Protein AF-0000000083147252 (afdb_homodimer)

InterPro domains:
  IPR001138 Zn(2)Cys(6) fungal-type DNA-binding domain [PF00172] (9-47)
  IPR001138 Zn(2)Cys(6) fungal-type DNA-binding domain [PS00463] (10-38)
  IPR001138 Zn(2)Cys(6) fungal-type DNA-binding domain [PS50048] (10-40)
  IPR001138 Zn(2)Cys(6) fungal-type DNA-binding domain [SM00066] (5-49)
  IPR001138 Zn(2)Cys(6) fungal-type DNA-binding domain [cd00067] (6-40)
  IPR036864 Zn(2)-C6 fungal-type DNA-binding domain superfamily [G3DSA:4.10.240.10] (1-63)
  IPR036864 Zn(2)-C6 fungal-type DNA-binding domain superfamily [SSF57701] (3-50)

Radius of gyration: 37.5 Å; Cα contacts (8 Å, |Δi|>4): 1432; chains: 2; bounding box: 100×131×106 Å

Solvent-accessible surface area (backbone atoms only — not comparable to full-atom values): 73971 Å² total; per-residue (Å²): 133,80,76,78,76,79,83,74,73,57,36,51,51,35,58,72,71,71,46,90,53,73,56,78,44,83,49,22,66,65,29,54,76,64,73,45,80,44,46,76,74,74,74,75,78,72,80,68,79,74,68,59,67,59,53,62,58,59,64,66,61,73,85,66,80,81,72,79,84,75,74,87,71,84,75,72,72,81,72,91,63,86,65,75,70,68,62,73,74,59,101,59,81,62,37,64,62,80,75,40,58,65,75,53,48,54,51,51,52,50,47,29,61,48,60,40,26,52,79,45,68,63,73,59,57,68,64,48,54,52,40,53,72,69,44,34,33,60,76,32,50,64,54,29,19,29,52,29,16,49,51,18,34,36,39,65,28,33,45,69,59,56,49,73,63,51,74,47,70,66,50,27,68,69,26,46,28,40,48,51,47,31,50,48,20,44,48,51,20,39,57,50,54,36,51,55,53,73,79,43,88,73,48,63,54,54,28,48,27,28,39,27,47,9,53,38,26,41,58,54,67,35,51,53,50,12,51,48,24,40,50,49,19,52,44,47,39,58,63,66,47,36,38,63,58,58,66,66,65,56,52,72,68,63,72,82,75,74,77,84,76,81,85,69,86,61,84,59,71,75,65,79,86,69,94,66,75,49,44,50,56,30,42,42,21,25,41,49,50,52,51,49,52,49,51,48,52,50,44,39,72,66,59,37,78,61,69,74,70,54,77,68,40,65,22,90,71,49,64,71,59,70,78,54,68,61,45,44,59,93,37,54,39,52,87,49,72,52,81,60,59,88,93,51,84,33,62,38,47,52,41,50,42,38,49,44,30,70,57,27,42,42,67,48,48,17,49,28,57,37,56,18,70,74,55,74,82,49,63,72,62,50,55,49,40,44,51,52,21,46,52,40,31,59,52,46,64,65,87,53,56,67,78,57,36,75,77,48,69,74,56,71,76,65,74,68,93,65,61,72,88,51,39,61,56,46,47,50,50,50,51,32,34,47,30,37,34,45,50,33,51,48,50,35,43,35,49,47,51,47,47,41,50,48,52,28,46,33,48,53,45,42,49,53,51,50,51,50,50,49,52,58,61,54,68,46,84,68,77,72,78,67,78,74,66,74,82,45,70,72,55,53,51,50,58,51,38,67,43,74,66,36,40,48,46,40,51,44,55,52,49,44,55,52,51,51,55,51,51,65,71,66,47,60,63,80,42,43,38,46,55,30,66,65,47,51,49,37,51,31,56,60,47,36,64,55,67,53,61,81,56,87,83,56,76,80,61,90,60,84,68,78,56,59,68,74,74,85,65,53,73,68,56,38,50,53,51,46,50,54,52,51,53,54,46,50,67,69,60,58,66,66,70,72,74,76,75,75,74,90,72,62,77,61,92,59,40,83,54,47,71,48,61,70,77,70,60,59,62,56,57,57,61,63,49,61,77,44,44,62,56,43,50,50,49,38,59,71,45,69,34,43,76,75,83,92,132,80,75,76,76,78,83,70,72,56,35,52,49,34,58,74,69,72,44,88,51,74,53,76,44,81,49,21,66,63,29,53,77,66,72,42,79,39,46,74,73,71,74,74,77,69,79,67,80,72,70,57,74,59,51,65,58,61,62,68,62,72,82,66,69,82,72,78,81,74,74,83,71,82,74,73,71,81,73,90,63,83,64,73,69,67,60,72,72,56,102,60,82,62,37,66,62,81,75,42,57,66,74,54,46,54,53,50,51,51,46,28,61,49,59,40,25,54,78,46,68,64,73,61,57,68,63,49,55,52,39,53,74,69,44,33,36,60,74,32,48,65,54,30,20,30,53,30,15,49,51,16,35,36,38,65,29,35,45,70,59,57,49,72,64,52,74,46,70,67,50,28,69,69,26,47,25,40,47,51,48,30,51,48,20,45,50,51,19,38,55,50,54,35,50,56,52,72,78,43,88,73,49,62,54,54,29,48,28,28,40,28,48,10,52,38,27,41,56,55,67,34,50,53,50,13,52,49,24,41,49,48,19,51,43,47,38,57,64,66,46,36,38,64,60,58,68,68,66,56,54,72,68,63,72,82,73,72,78,83,74,84,84,68,87,62,82,59,71,75,67,81,84,71,91,66,76,51,43,50,56,29,43,43,21,24,42,48,49,52,50,49,52,50,50,48,52,50,45,39,72,65,60,36,77,64,66,71,74,57,78,70,41,66,21,90,71,49,64,72,59,70,78,55,68,61,45,44,60,93,36,53,39,53,86,50,72,52,81,60,60,89,92,48,85,35,61,38,46,52,41,49,40,38,50,45,30,72,56,25,41,41,66,46,49,17,50,28,59,36,56,19,68,74,56,75,82,49,62,70,61,51,55,48,38,45,52,54,18,46,52,40,31,58,52,48,65,66,87,54,55,68,77,57,36,75,76,47,69,76,56,70,76,66,74,68,93,64,61,72,88,48,39,59,56,47,48,49,49,51,52,32,32,48,31,39,35,46,51,34,52,47,50,35,45,34,50,48,50,48,46,42,48,49,51,28,45,36,48,53,46,42,49,53,52,50,52,51,52,49,53,55,60,56,67,45,85,70,76,72,80,67,77,74,65,72,81,45,69,73,54,53,52,51,57,50,39,66,43,74,66,35,40,49,46,41,51,45,56,52,50,43,56,52,50,51,55,50,50,64,71,68,46,61,64,81,40,43,37,45,55,31,67,66,48,51,49,36,52,29,55,59,48,37,64,54,67,51,60,79,56,85,85,57,75,81,58,92,59,87,68,77,54,60,67,73,73,85,65,53,72,67,57,38,51,52,52,45,50,54,52,50,54,51,48,49,67,70,60,57,63,68,69,72,73,78,77,73,72,90,72,64,78,62,92,58,40,82,53,47,73,47,62,71,76,74,60,58,61,56,55,55,61,62,57,62,63,57,48,66,53,45,51,49,50,38,58,72,45,68,34,42,73,75,84,93

Nearest PDB structures (foldseek):
  3l6x-assembly1_A  TM=1.970E-01  e=7.807E+00  Homo sapiens

pLDDT: mean 72.92, std 25.48, range [19.58, 98.75]

Secondary structure (DSSP, 8-state):
-------PPPPHHHHHTT-------SSPHHHHHHT-------------S--HHHHHHHTS------------------------------S---SGGGTS-HHHHHHHHHHIIIIITTTS--S-HHHHHHHHHTTGGGT-HHHHHHHHHHHHHHHHH-THHHHHH--SHHHHHH-SBHHHHHHHHHHHHHHHH-TTGGGS---HHHHHHHHHHHHHHHHTT-HHHHHHHHHHHHHHHHHTTTT---HHHHTTT---S-S----------SS-SSS---HHHHHHHHHHHHHHHHHHHHHHHTT---TTS-PPPP-SSSPPPPPPPS--GGGB-SS-BPPPPTTS--HHHHHHHHHHHHTTTHHHHHHHHHH-TT--S-HHHHHHHHHHHHHHHHHTTTT--GGG-SGGGGS--------THHHHHHHHHHHHHHHHHHHHHHHHHHHHHHHHHHHHHHHHHHHHHHHHHHHHHHTSS-----------HHHHHHHHTSSHHHHHHHHHHHHHHHHHHHHHHHS-HHHHGGGHHHHHHHHHHHHHTTT----TTS-------SS-S---S-HHHHHHHHHHHHHHHHHHH------SSSSS--S-TT-SPPBSS-SSHHHHHHHTTSTTHHHHHHHHHHTTTS-TT-/-------PPPPHHHHHTT-------SSPHHHHHHT-------------S--HHHHHHHHS------------------------------S---SGGGTS-HHHHHHHHHHIIIIITTTS--S-HHHHHHHHHTTHHHH-HHHHHHHHHHHHHHHHH-THHHHHH--SHHHHHH-SBHHHHHHHHHHHHHHHH-TTGGGS---HHHHHHHHHHHHHHHHTT-HHHHHHHHHHHHHHHHHTTTT---HHHHTTT-----S----------SS-SSS---HHHHHHHHHHHHHHHHHHHHHHHTT----SS--PPP-SSSPPPPPPPSS-GGGB-SS-BPPPPTTS--HHHHHHHHHHHHTTTHHHHHHHHHH-TT--S-HHHHHHHHHHHHHHHHHTTTT--GGG-SGGGGS--------THHHHHHHHHHHHHHHHHHHHHHHHHHHHHHHHHHHHHHHHHHHHHHHHHHHHHHTSS-----------HHHHHHHHTSSHHHHHHHHHHHHHHHHHHHHHHHS-HHHHGGGHHHHHHHHHHHHHTTT----TTS-------SS-S---S-HHHHHHHHHHHHHHHHHHH------SSSSS--S-TT-SPPBSS-SSHHHHHHHGGGTTHHHHHHHHHHTTTS-TT-

Sequence (1292 aa):
MDQRTRLRKACDACSIRKVKCDTSGPPCRSCASLDIPCTYERPSRRRGPPNRHAEALKRQKPTVSPAGSPSPSDHTSPESTGLLNSQPFPSAIFSLELICPLPTIHLLVDDYFTYIHPLIPVPHEPMFRAALERRDDATNRTFLALAASMIGVLVTSFPRRPKIHLNTAAEKAAFPHSMALVKRCRDVAVQVRGPGYLDRSPTVYDAATSYFLSICSGYMYNMRTCRSYLSECLTMLHVYDLCGHNTRMRTMSSTSSNSTTSFLSQGQPSGSGDGQLDIIEQELGRRLFYTVLVGYRTLQQMGSTDSTFHIPPETPTERYPPLPLEIDDEFICPTHVKPQPPNKVSRLVGFNLNVRVYNSYNQVSAWEVAFGTGQPFDWERQRLAVWESLQKAKSAVADVPRELSLQSSAFGQGPGPIPTEDLDFCERRRVQYEIQKANIYASQLGTRSYLVEKYWALYAAWRAYRSRTERATHNSPVPVKVEEEPVNAAGADVDAQSDHIGATMADERRIVIRDMFVLLRSINEVNMEPNGLSFTVKVRQVASTLLNLPNPNMELAPSTALAAGPHPLTVAEAESYLHAFIDTLIRLEGMAAPSLGMGEASPPANGRSMSYLSDQDRDEEELRKWASLKEYQARFAAAGGMFSQLMDQRTRLRKACDACSIRKVKCDTSGPPCRSCASLDIPCTYERPSRRRGPPNRHAEALKRQKPTVSPAGSPSPSDHTSPESTGLLNSQPFPSAIFSLELICPLPTIHLLVDDYFTYIHPLIPVPHEPMFRAALERRDDATNRTFLALAASMIGVLVTSFPRRPKIHLNTAAEKAAFPHSMALVKRCRDVAVQVRGPGYLDRSPTVYDAATSYFLSICSGYMYNMRTCRSYLSECLTMLHVYDLCGHNTRMRTMSSTSSNSTTSFLSQGQPSGSGDGQLDIIEQELGRRLFYTVLVGYRTLQQMGSTDSTFHIPPETPTERYPPLPLEIDDEFICPTHVKPQPPNKVSRLVGFNLNVRVYNSYNQVSAWEVAFGTGQPFDWERQRLAVWESLQKAKSAVADVPRELSLQSSAFGQGPGPIPTEDLDFCERRRVQYEIQKANIYASQLGTRSYLVEKYWALYAAWRAYRSRTERATHNSPVPVKVEEEPVNAAGADVDAQSDHIGATMADERRIVIRDMFVLLRSINEVNMEPNGLSFTVKVRQVASTLLNLPNPNMELAPSTALAAGPHPLTVAEAESYLHAFIDTLIRLEGMAAPSLGMGEASPPANGRSMSYLSDQDRDEEELRKWASLKEYQARFAAAGGMFSQL

Foldseek 3Di:
DPPPPDDDDAFPVCVVVVHDFPNPDVVTPVCVVVVHGGHRPDDDPPDPDDPVVVVVVVPVDCPPPPDDDPDPDDPPDPDPPDPVCPVPPPVDQQACVLQPDPVLLVQLLVLLVLFPCLQQVDDLNVVLVVCVVVRVRRVPLLNVLLSLLSSLLSCLLAVPRSLVSQPDPVSCVQDQWSLSSSVSSLSSSVVSCPPPVVVDLDALSNLSSLQSNLSSCVLLLNNVSNLVSLLVSLCSCPVNVQQVDPPPVVVVPDDDPDDDDDPPCPVPPPDDDDPAAFPSSNLSSQSSNLSSQLVQLLVVLLPPPPLVRHDQFADPVRHRRDHHDQAHSVQGGRRDGDDHDPVDGGSSLLVVLQSQLSNLLSVLRNCCSVPNALDDDDLVVNLVSLLSSLVSLVVSCVPPDLLQDLVNLPPPPPDPPDDDVCVVVVVSVSLSSLLSSLSNLLSSLSSNLSSLLSNLSSVVNVVVVVVVVVVVVVVPPPPDPPPPPPCPPVNSLVVQCPDPSSVVSQVSLVVSLVVVLSSLVRGDLSSNSSCPPSNLSSLLSSLLLLLQDPDPPDPPPVDPSLGGHDHPDDNVVSVVSNLSSLLSSCVNLVPQPPPPPDDPDDCPSRRSMGGSPDDPVSVVSNVVSVVCSVVVVVVCSVCSSRPVSD/DPPPPDDDDAFPVCVVVVHDFPNPDVVTPVCVVVVHGRHRPDDPPPPPDPPVVVCVVPPPDDPPPPDDDPDPDDPPPPDPPPPVCPVPPPVDQQACVLQPDPVLLVQLLVLLVLFVCLQQVDDLNVVLVVCVVVRVRRVPLLNVLLSLLSSLLSCLLAVVRSLVSQPDPVSCVQDQWSLSSSVSSLSSSVVSCPPPVVVDLDALSNLSSLQSNLSSCVLLVNNVSNLVSLLVSLCSCPVNVQQVPPPPVVVVPDPDPDDDDDPPCPVPPPDDDPPAAFPSSNLSSQSSNLSSQLVQLLVVLLPPPPLPDHDQQADPVRHRRDHHDQAHSVQGGRRDGDDHDPVDGGSVLLVVLQSQLSNLLSVLRNCCSVPNALDDDDLVVNLVSLLSSLVSLVVSCVPPDLLQDLVNLPVPPDPPPDDDVVVVVVVSVSLSSLLSSLSNLLSSLSSNLSSLLSNLSSVVNVVVVVVVVVVVVVVPPPPDPPPPPPCPPVNSLVVQCPDPSSVVSQVSLVVSLVVVLSSLVRGDLSSNSSVHPSNLSSLLSSLLLLLQDPPPPDPPPVDPRLGGHDHPDDNVVSVVSNLSSLLSSCQNLVPQPPPPPDDPDDCPSRRSMGGSPDDPVSVVSNVVSVPPSVVVVVVCSVCSSRPVSD

Organism: NCBI:txid138285

Structure (mmCIF, N/CA/C/O backbone):
data_AF-0000000083147252-model_v1
#
loop_
_entity.id
_entity.type
_entity.pdbx_description
1 polymer 'Zn(2)-C6 fungal-type domain-containing protein'
#
loop_
_atom_site.group_PDB
_atom_site.id
_atom_site.type_symbol
_atom_site.label_atom_id
_atom_site.label_alt_id
_atom_site.label_comp_id
_atom_site.label_asym_id
_atom_site.label_entity_id
_atom_site.label_seq_id
_atom_site.pdbx_PDB_ins_code
_atom_site.Cartn_x
_atom_site.Cartn_y
_atom_site.Cartn_z
_atom_site.occupancy
_atom_site.B_iso_or_equiv
_atom_site.auth_seq_id
_atom_site.auth_comp_id
_atom_site.auth_asym_id
_atom_site.auth_atom_id
_atom_site.pdbx_PDB_model_num
ATOM 1 N N . MET A 1 1 ? 16.891 -55.562 47.75 1 21.78 1 MET A N 1
ATOM 2 C CA . MET A 1 1 ? 17.375 -55.5 46.375 1 21.78 1 MET A CA 1
ATOM 3 C C . MET A 1 1 ? 16.328 -56.062 45.406 1 21.78 1 MET A C 1
ATOM 5 O O . MET A 1 1 ? 16.266 -57.281 45.156 1 21.78 1 MET A O 1
ATOM 9 N N . ASP A 1 2 ? 15.086 -55.719 45.531 1 28.14 2 ASP A N 1
ATOM 10 C CA . ASP A 1 2 ? 13.867 -56.312 45 1 28.14 2 ASP A CA 1
ATOM 11 C C . ASP A 1 2 ? 13.93 -56.375 43.469 1 28.14 2 ASP A C 1
ATOM 13 O O . ASP A 1 2 ? 14.219 -55.375 42.812 1 28.14 2 ASP A O 1
ATOM 17 N N . GLN A 1 3 ? 14.281 -57.562 42.875 1 25.5 3 GLN A N 1
ATOM 18 C CA . GLN A 1 3 ? 14.633 -57.906 41.5 1 25.5 3 GLN A CA 1
ATOM 19 C C . GLN A 1 3 ? 13.539 -57.469 40.531 1 25.5 3 GLN A C 1
ATOM 21 O O . GLN A 1 3 ? 12.406 -57.938 40.594 1 25.5 3 GLN A O 1
ATOM 26 N N . ARG A 1 4 ? 13.555 -56.312 40.094 1 38.03 4 ARG A N 1
ATOM 27 C CA . ARG A 1 4 ? 12.609 -55.688 39.188 1 38.03 4 ARG A CA 1
ATOM 28 C C . ARG A 1 4 ? 12.375 -56.562 37.969 1 38.03 4 ARG A C 1
ATOM 30 O O . ARG A 1 4 ? 13.312 -56.875 37.219 1 38.03 4 ARG A O 1
ATOM 37 N N . THR A 1 5 ? 11.453 -57.594 37.938 1 33.47 5 THR A N 1
ATOM 38 C CA . THR A 1 5 ? 11.102 -58.625 36.969 1 33.47 5 THR A CA 1
ATOM 39 C C . THR A 1 5 ? 11 -58.062 35.562 1 33.47 5 THR A C 1
ATOM 41 O O . THR A 1 5 ? 10.297 -57.062 35.344 1 33.47 5 THR A O 1
ATOM 44 N N . ARG A 1 6 ? 11.922 -58.281 34.656 1 42.53 6 ARG A N 1
ATOM 45 C CA . ARG A 1 6 ? 12.078 -57.906 33.25 1 42.53 6 ARG A CA 1
ATOM 46 C C . ARG A 1 6 ? 10.867 -58.344 32.438 1 42.53 6 ARG A C 1
ATOM 48 O O . ARG A 1 6 ? 10.453 -59.5 32.5 1 42.53 6 ARG A O 1
ATOM 55 N N . LEU A 1 7 ? 9.93 -57.5 32.125 1 50.19 7 LEU A N 1
ATOM 56 C CA . LEU A 1 7 ? 8.68 -57.688 31.391 1 50.19 7 LEU A CA 1
ATOM 57 C C . LEU A 1 7 ? 8.93 -58.438 30.078 1 50.19 7 LEU A C 1
ATOM 59 O O . LEU A 1 7 ? 9.789 -58 29.297 1 50.19 7 LEU A O 1
ATOM 63 N N . ARG A 1 8 ? 8.672 -59.625 29.859 1 56.94 8 ARG A N 1
ATOM 64 C CA . ARG A 1 8 ? 8.844 -60.531 28.734 1 56.94 8 ARG A CA 1
ATOM 65 C C . ARG A 1 8 ? 8.094 -60.031 27.5 1 56.94 8 ARG A C 1
ATOM 67 O O . ARG A 1 8 ? 7.027 -59.438 27.625 1 56.94 8 ARG A O 1
ATOM 74 N N . LYS A 1 9 ? 8.617 -60.188 26.359 1 66.81 9 LYS A N 1
ATOM 75 C CA . LYS A 1 9 ? 8.148 -59.75 25.047 1 66.81 9 LYS A CA 1
ATOM 76 C C . LYS A 1 9 ? 6.902 -60.531 24.641 1 66.81 9 LYS A C 1
ATOM 78 O O . LYS A 1 9 ? 6.738 -61.688 25 1 66.81 9 LYS A O 1
ATOM 83 N N . ALA A 1 10 ? 5.984 -59.969 24.016 1 75.12 10 ALA A N 1
ATOM 84 C CA . ALA A 1 10 ? 4.746 -60.562 23.531 1 75.12 10 ALA A CA 1
ATOM 85 C C . ALA A 1 10 ? 5.02 -61.594 22.422 1 75.12 10 ALA A C 1
ATOM 87 O O . ALA A 1 10 ? 6.02 -61.5 21.719 1 75.12 10 ALA A O 1
ATOM 88 N N . CYS A 1 11 ? 4.418 -62.594 22.156 1 75 11 CYS A N 1
ATOM 89 C CA . CYS A 1 11 ? 4.613 -63.656 21.156 1 75 11 CYS A CA 1
ATOM 90 C C . CYS A 1 11 ? 4.402 -63.094 19.75 1 75 11 CYS A C 1
ATOM 92 O O . CYS A 1 11 ? 3.787 -62.062 19.578 1 75 11 CYS A O 1
ATOM 94 N N . ASP A 1 12 ? 4.793 -63.594 18.734 1 76 12 ASP A N 1
ATOM 95 C CA . ASP A 1 12 ? 4.773 -63.125 17.344 1 76 12 ASP A CA 1
ATOM 96 C C . ASP A 1 12 ? 3.34 -62.969 16.844 1 76 12 ASP A C 1
ATOM 98 O O . ASP A 1 12 ? 3.029 -61.969 16.172 1 76 12 ASP A O 1
ATOM 102 N N . ALA A 1 13 ? 2.34 -63.781 17.156 1 75.06 13 ALA A N 1
ATOM 103 C CA . ALA A 1 13 ? 0.959 -63.75 16.672 1 75.06 13 ALA A CA 1
ATOM 104 C C . ALA A 1 13 ? 0.178 -62.625 17.344 1 75.06 13 ALA A C 1
ATOM 106 O O . ALA A 1 13 ? -0.57 -61.906 16.672 1 75.06 13 ALA A O 1
ATOM 107 N N . CYS A 1 14 ? 0.382 -62.5 18.625 1 74.38 14 CYS A N 1
ATOM 108 C CA . CYS A 1 14 ? -0.289 -61.438 19.359 1 74.38 14 CYS A CA 1
ATOM 109 C C . CYS A 1 14 ? 0.235 -60.062 18.922 1 74.38 14 CYS A C 1
ATOM 111 O O . CYS A 1 14 ? -0.525 -59.094 18.859 1 74.38 14 CYS A O 1
ATOM 113 N N . SER A 1 15 ? 1.517 -59.938 18.641 1 74.69 15 SER A N 1
ATOM 114 C CA . SER A 1 15 ? 2.166 -58.719 18.188 1 74.69 15 SER A CA 1
ATOM 115 C C . SER A 1 15 ? 1.64 -58.312 16.812 1 74.69 15 SER A C 1
ATOM 117 O O . SER A 1 15 ? 1.354 -57.125 16.594 1 74.69 15 SER A O 1
ATOM 119 N N . ILE A 1 16 ? 1.402 -59.188 15.992 1 72.44 16 ILE A N 1
ATOM 120 C CA . ILE A 1 16 ? 0.918 -58.938 14.641 1 72.44 16 ILE A CA 1
ATOM 121 C C . ILE A 1 16 ? -0.543 -58.5 14.695 1 72.44 16 ILE A C 1
ATOM 123 O O . ILE A 1 16 ? -0.952 -57.562 13.969 1 72.44 16 ILE A O 1
ATOM 127 N N . ARG A 1 17 ? -1.347 -59 15.508 1 70.81 17 ARG A N 1
ATOM 128 C CA . ARG A 1 17 ? -2.777 -58.75 15.641 1 70.81 17 ARG A CA 1
ATOM 129 C C . ARG A 1 17 ? -3.045 -57.594 16.562 1 70.81 17 ARG A C 1
ATOM 131 O O . ARG A 1 17 ? -4.195 -57.156 16.734 1 70.81 17 ARG A O 1
ATOM 138 N N . LYS A 1 18 ? -1.916 -57 17.141 1 70.06 18 LYS A N 1
ATOM 139 C CA . LYS A 1 18 ? -1.897 -55.875 18.078 1 70.06 18 LYS A CA 1
ATOM 140 C C . LYS A 1 18 ? -2.895 -56.062 19.219 1 70.06 18 LYS A C 1
ATOM 142 O O . LYS A 1 18 ? -3.58 -55.125 19.625 1 70.06 18 LYS A O 1
ATOM 147 N N . VAL A 1 19 ? -2.893 -57.281 19.703 1 75.88 19 VAL A N 1
ATOM 148 C CA . VAL A 1 19 ? -3.688 -57.594 20.891 1 75.88 19 VAL A CA 1
ATOM 149 C C . VAL A 1 19 ? -2.768 -57.844 22.078 1 75.88 19 VAL A C 1
ATOM 151 O O . VAL A 1 19 ? -1.593 -58.188 21.906 1 75.88 19 VAL A O 1
ATOM 154 N N . LYS A 1 20 ? -3.328 -57.594 23.281 1 75.44 20 LYS A N 1
ATOM 155 C CA . LYS A 1 20 ? -2.574 -57.75 24.516 1 75.44 20 LYS A CA 1
ATOM 156 C C . LYS A 1 20 ? -2.201 -59.219 24.75 1 75.44 20 LYS A C 1
ATOM 158 O O . LYS A 1 20 ? -3.078 -60.062 24.875 1 75.44 20 LYS A O 1
ATOM 163 N N . CYS A 1 21 ? -0.907 -59.5 24.656 1 72.69 21 CYS A N 1
ATOM 164 C CA . CYS A 1 21 ? -0.385 -60.844 24.906 1 72.69 21 CYS A CA 1
ATOM 165 C C . CYS A 1 21 ? -0.162 -61.062 26.391 1 72.69 21 CYS A C 1
ATOM 167 O O . CYS A 1 21 ? 0.417 -60.219 27.078 1 72.69 21 CYS A O 1
ATOM 169 N N . ASP A 1 22 ? -0.646 -61.938 27.078 1 75 22 ASP A N 1
ATOM 170 C CA . ASP A 1 22 ? -0.47 -62.219 28.5 1 75 22 ASP A CA 1
ATOM 171 C C . ASP A 1 22 ? 0.868 -62.875 28.766 1 75 22 ASP A C 1
ATOM 173 O O . ASP A 1 22 ? 1.183 -63.219 29.922 1 75 22 ASP A O 1
ATOM 177 N N . THR A 1 23 ? 1.784 -63.094 27.828 1 73.19 23 THR A N 1
ATOM 178 C CA . THR A 1 23 ? 3.154 -63.594 27.859 1 73.19 23 THR A CA 1
ATOM 179 C C . THR A 1 23 ? 3.254 -64.875 28.703 1 73.19 23 THR A C 1
ATOM 181 O O . THR A 1 23 ? 4.34 -65.25 29.156 1 73.19 23 THR A O 1
ATOM 184 N N . SER A 1 24 ? 2.154 -65.5 29.047 1 72.25 24 SER A N 1
ATOM 185 C CA . SER A 1 24 ? 2.191 -66.688 29.891 1 72.25 24 SER A CA 1
ATOM 186 C C . SER A 1 24 ? 2.58 -67.938 29.078 1 72.25 24 SER A C 1
ATOM 188 O O . SER A 1 24 ? 2.951 -68.938 29.641 1 72.25 24 SER A O 1
ATOM 190 N N . GLY A 1 25 ? 2.58 -67.938 27.672 1 66.31 25 GLY A N 1
ATOM 191 C CA . GLY A 1 25 ? 2.729 -69.125 26.844 1 66.31 25 GLY A CA 1
ATOM 192 C C . GLY A 1 25 ? 4.086 -69.25 26.172 1 66.31 25 GLY A C 1
ATOM 193 O O . GLY A 1 25 ? 4.992 -68.438 26.484 1 66.31 25 GLY A O 1
ATOM 194 N N . PRO A 1 26 ? 4.441 -70.312 25.359 1 71.75 26 PRO A N 1
ATOM 195 C CA . PRO A 1 26 ? 3.639 -70.812 24.25 1 71.75 26 PRO A CA 1
ATOM 196 C C . PRO A 1 26 ? 2.756 -72 24.641 1 71.75 26 PRO A C 1
ATOM 198 O O . PRO A 1 26 ? 3.168 -72.875 25.438 1 71.75 26 PRO A O 1
ATOM 201 N N . PRO A 1 27 ? 1.667 -71.812 24.047 1 72.75 27 PRO A N 1
ATOM 202 C CA . PRO A 1 27 ? 1.006 -70.688 23.422 1 72.75 27 PRO A CA 1
ATOM 203 C C . PRO A 1 27 ? 0.44 -69.688 24.422 1 72.75 27 PRO A C 1
ATOM 205 O O . PRO A 1 27 ? 0.082 -70.062 25.547 1 72.75 27 PRO A O 1
ATOM 208 N N . CYS A 1 28 ? 0.463 -68.5 24.234 1 77.44 28 CYS A N 1
ATOM 209 C CA . CYS A 1 28 ? -0.187 -67.562 25.109 1 77.44 28 CYS A CA 1
ATOM 210 C C . CYS A 1 28 ? -1.7 -67.75 25.094 1 77.44 28 CYS A C 1
ATOM 212 O O . CYS A 1 28 ? -2.244 -68.375 24.172 1 77.44 28 CYS A O 1
ATOM 214 N N . ARG A 1 29 ? -2.275 -67.25 26.125 1 79.31 29 ARG A N 1
ATOM 215 C CA . ARG A 1 29 ? -3.707 -67.5 26.266 1 79.31 29 ARG A CA 1
ATOM 216 C C . ARG A 1 29 ? -4.473 -67.062 25.016 1 79.31 29 ARG A C 1
ATOM 218 O O . ARG A 1 29 ? -5.422 -67.75 24.609 1 79.31 29 ARG A O 1
ATOM 225 N N . SER A 1 30 ? -4.012 -66.125 24.5 1 78.06 30 SER A N 1
ATOM 226 C CA . SER A 1 30 ? -4.695 -65.562 23.328 1 78.06 30 SER A CA 1
ATOM 227 C C . SER A 1 30 ? -4.488 -66.438 22.109 1 78.06 30 SER A C 1
ATOM 229 O O . SER A 1 30 ? -5.418 -66.625 21.328 1 78.06 30 SER A O 1
ATOM 231 N N . CYS A 1 31 ? -3.408 -66.812 21.953 1 77.12 31 CYS A N 1
ATOM 232 C CA . CYS A 1 31 ? -3.109 -67.688 20.844 1 77.12 31 CYS A CA 1
ATOM 233 C C . CYS A 1 31 ? -3.754 -69.062 21.047 1 77.12 31 CYS A C 1
ATOM 235 O O . CYS A 1 31 ? -4.262 -69.688 20.094 1 77.12 31 CYS A O 1
ATOM 237 N N . ALA A 1 32 ? -3.811 -69.562 22.234 1 80.62 32 ALA A N 1
ATOM 238 C CA . ALA A 1 32 ? -4.418 -70.875 22.562 1 80.62 32 ALA A CA 1
ATOM 239 C C . ALA A 1 32 ? -5.914 -70.875 22.266 1 80.62 32 ALA A C 1
ATOM 241 O O . ALA A 1 32 ? -6.457 -71.812 21.734 1 80.62 32 ALA A O 1
ATOM 242 N N . SER A 1 33 ? -6.508 -69.75 22.641 1 77.12 33 SER A N 1
ATOM 243 C CA . SER A 1 33 ? -7.953 -69.688 22.453 1 77.12 33 SER A CA 1
ATOM 244 C C . SER A 1 33 ? -8.32 -69.75 20.969 1 77.12 33 SER A C 1
ATOM 246 O O . SER A 1 33 ? -9.383 -70.25 20.594 1 77.12 33 SER A O 1
ATOM 248 N N . LEU A 1 34 ? -7.375 -69.25 20.188 1 75.38 34 LEU A N 1
ATOM 249 C CA . LEU A 1 34 ? -7.656 -69.125 18.766 1 75.38 34 LEU A CA 1
ATOM 250 C C . LEU A 1 34 ? -6.945 -70.25 18 1 75.38 34 LEU A C 1
ATOM 252 O O . LEU A 1 34 ? -7.051 -70.312 16.781 1 75.38 34 LEU A O 1
ATOM 256 N N . ASP A 1 35 ? -6.352 -71.125 18.562 1 75.44 35 ASP A N 1
ATOM 257 C CA . ASP A 1 35 ? -5.641 -72.312 18.031 1 75.44 35 ASP A CA 1
ATOM 258 C C . ASP A 1 35 ? -4.676 -71.938 16.922 1 75.44 35 ASP A C 1
ATOM 260 O O . ASP A 1 35 ? -4.727 -72.438 15.82 1 75.44 35 ASP A O 1
ATOM 264 N N . ILE A 1 36 ? -4.148 -70.812 17.109 1 76.31 36 ILE A N 1
ATOM 265 C CA . ILE A 1 36 ? -3.156 -70.375 16.141 1 76.31 36 ILE A CA 1
ATOM 266 C C . ILE A 1 36 ? -1.752 -70.688 16.672 1 76.31 36 ILE A C 1
ATOM 268 O O . ILE A 1 36 ? -1.546 -70.75 17.891 1 76.31 36 ILE A O 1
ATOM 272 N N . PRO A 1 37 ? -0.778 -70.812 15.836 1 77.12 37 PRO A N 1
ATOM 273 C CA . PRO A 1 37 ? 0.584 -71.062 16.297 1 77.12 37 PRO A CA 1
ATOM 274 C C . PRO A 1 37 ? 1.2 -69.875 17.047 1 77.12 37 PRO A C 1
ATOM 276 O O . PRO A 1 37 ? 1.117 -68.75 16.594 1 77.12 37 PRO A O 1
ATOM 279 N N . CYS A 1 38 ? 1.608 -69.938 18.328 1 71.5 38 CYS A N 1
ATOM 280 C CA . CYS A 1 38 ? 2.244 -68.938 19.203 1 71.5 38 CYS A CA 1
ATOM 281 C C . CYS A 1 38 ? 3.764 -69.062 19.125 1 71.5 38 CYS A C 1
ATOM 283 O O . CYS A 1 38 ? 4.352 -70 19.672 1 71.5 38 CYS A O 1
ATOM 285 N N . THR A 1 39 ? 4.457 -68.375 18.156 1 76.88 39 THR A N 1
ATOM 286 C CA . THR A 1 39 ? 5.895 -68.5 17.938 1 76.88 39 THR A CA 1
ATOM 287 C C . THR A 1 39 ? 6.602 -67.25 18.469 1 76.88 39 THR A C 1
ATOM 289 O O . THR A 1 39 ? 5.984 -66.188 18.625 1 76.88 39 THR A O 1
ATOM 292 N N . TYR A 1 40 ? 7.758 -67.25 19.078 1 65.25 40 TYR A N 1
ATOM 293 C CA . TYR A 1 40 ? 8.594 -66.125 19.562 1 65.25 40 TYR A CA 1
ATOM 294 C C . TYR A 1 40 ? 9.867 -66 18.719 1 65.25 40 TYR A C 1
ATOM 296 O O . TYR A 1 40 ? 10.977 -66.062 19.25 1 65.25 40 TYR A O 1
ATOM 304 N N . GLU A 1 41 ? 9.961 -66.125 17.469 1 63.81 41 GLU A N 1
ATOM 305 C CA . GLU A 1 41 ? 11.133 -66.25 16.609 1 63.81 41 GLU A CA 1
ATOM 306 C C . GLU A 1 41 ? 11.648 -64.875 16.172 1 63.81 41 GLU A C 1
ATOM 308 O O . GLU A 1 41 ? 12.625 -64.812 15.43 1 63.81 41 GLU A O 1
ATOM 313 N N . ARG A 1 42 ? 11 -63.906 16.391 1 53.12 42 ARG A N 1
ATOM 314 C CA . ARG A 1 42 ? 11.422 -62.594 15.875 1 53.12 42 ARG A CA 1
ATOM 315 C C . ARG A 1 42 ? 12.797 -62.219 16.406 1 53.12 42 ARG A C 1
ATOM 317 O O . ARG A 1 42 ? 13.062 -62.344 17.609 1 53.12 42 ARG A O 1
ATOM 324 N N . PRO A 1 43 ? 13.828 -62.125 15.609 1 46.19 43 PRO A N 1
ATOM 325 C CA . PRO A 1 43 ? 15.18 -61.812 16.078 1 46.19 43 PRO A CA 1
ATOM 326 C C . PRO A 1 43 ? 15.242 -60.531 16.922 1 46.19 43 PRO A C 1
ATOM 328 O O . PRO A 1 43 ? 14.398 -59.656 16.766 1 46.19 43 PRO A O 1
ATOM 331 N N . SER A 1 44 ? 15.859 -60.625 17.969 1 38.38 44 SER A N 1
ATOM 332 C CA . SER A 1 44 ? 16.125 -59.438 18.781 1 38.38 44 SER A CA 1
ATOM 333 C C . SER A 1 44 ? 17.062 -58.469 18.062 1 38.38 44 SER A C 1
ATOM 335 O O . SER A 1 44 ? 18.109 -58.875 17.547 1 38.38 44 SER A O 1
ATOM 337 N N . ARG A 1 45 ? 16.656 -57.5 17.375 1 37.06 45 ARG A N 1
ATOM 338 C CA . ARG A 1 45 ? 17.594 -56.625 16.672 1 37.06 45 ARG A CA 1
ATOM 339 C C . ARG A 1 45 ? 18.703 -56.156 17.594 1 37.06 45 ARG A C 1
ATOM 341 O O . ARG A 1 45 ? 18.453 -55.75 18.734 1 37.06 45 ARG A O 1
ATOM 348 N N . ARG A 1 46 ? 19.812 -56.594 17.438 1 32.84 46 ARG A N 1
ATOM 349 C CA . ARG A 1 46 ? 21.016 -56.188 18.172 1 32.84 46 ARG A CA 1
ATOM 350 C C . ARG A 1 46 ? 21.094 -54.656 18.312 1 32.84 46 ARG A C 1
ATOM 352 O O . ARG A 1 46 ? 20.672 -53.938 17.406 1 32.84 46 ARG A O 1
ATOM 359 N N . ARG A 1 47 ? 21.297 -54.25 19.5 1 31.89 47 ARG A N 1
ATOM 360 C CA . ARG A 1 47 ? 21.5 -52.844 19.859 1 31.89 47 ARG A CA 1
ATOM 361 C C . ARG A 1 47 ? 22.641 -52.25 19.047 1 31.89 47 ARG A C 1
ATOM 363 O O . ARG A 1 47 ? 23.656 -52.906 18.797 1 31.89 47 ARG A O 1
ATOM 370 N N . GLY A 1 48 ? 22.438 -51.5 18.016 1 29.38 48 GLY A N 1
ATOM 371 C CA . GLY A 1 48 ? 23.5 -50.969 17.172 1 29.38 48 GLY A CA 1
ATOM 372 C C . GLY A 1 48 ? 24.672 -50.438 17.953 1 29.38 48 GLY A C 1
ATOM 373 O O . GLY A 1 48 ? 24.656 -50.406 19.188 1 29.38 48 GLY A O 1
ATOM 374 N N . PRO A 1 49 ? 25.703 -50.156 17.391 1 31.2 49 PRO A N 1
ATOM 375 C CA . PRO A 1 49 ? 26.984 -49.906 18.031 1 31.2 49 PRO A CA 1
ATOM 376 C C . PRO A 1 49 ? 26.938 -48.812 19.078 1 31.2 49 PRO A C 1
ATOM 378 O O . PRO A 1 49 ? 26.031 -47.969 19.047 1 31.2 49 PRO A O 1
ATOM 381 N N . PRO A 1 50 ? 27.531 -48.969 20.125 1 28.25 50 PRO A N 1
ATOM 382 C CA . PRO A 1 50 ? 27.516 -48.062 21.297 1 28.25 50 PRO A CA 1
ATOM 383 C C . PRO A 1 50 ? 27.844 -46.625 20.922 1 28.25 50 PRO A C 1
ATOM 385 O O . PRO A 1 50 ? 28.469 -46.375 19.891 1 28.25 50 PRO A O 1
ATOM 388 N N . ASN A 1 51 ? 27.125 -45.688 21.344 1 29.28 51 ASN A N 1
ATOM 389 C CA . ASN A 1 51 ? 27.266 -44.281 21 1 29.28 51 ASN A CA 1
ATOM 390 C C . ASN A 1 51 ? 28.688 -43.781 21.25 1 29.28 51 ASN A C 1
ATOM 392 O O . ASN A 1 51 ? 29.156 -43.781 22.391 1 29.28 51 ASN A O 1
ATOM 396 N N . ARG A 1 52 ? 29.469 -44.125 20.297 1 29.34 52 ARG A N 1
ATOM 397 C CA . ARG A 1 52 ? 30.891 -43.812 20.375 1 29.34 52 ARG A CA 1
ATOM 398 C C . ARG A 1 52 ? 31.094 -42.406 20.969 1 29.34 52 ARG A C 1
ATOM 400 O O . ARG A 1 52 ? 32.219 -42.031 21.312 1 29.34 52 ARG A O 1
ATOM 407 N N . HIS A 1 53 ? 30.062 -41.625 20.688 1 26.95 53 HIS A N 1
ATOM 408 C CA . HIS A 1 53 ? 30.375 -40.25 21.062 1 26.95 53 HIS A CA 1
ATOM 409 C C . HIS A 1 53 ? 30.547 -40.125 22.578 1 26.95 53 HIS A C 1
ATOM 411 O O . HIS A 1 53 ? 31.094 -39.125 23.062 1 26.95 53 HIS A O 1
ATOM 417 N N . ALA A 1 54 ? 29.844 -41.125 23.25 1 27.64 54 ALA A N 1
ATOM 418 C CA . ALA A 1 54 ? 29.938 -40.938 24.688 1 27.64 54 ALA A CA 1
ATOM 419 C C . ALA A 1 54 ? 31.375 -41.125 25.172 1 27.64 54 ALA A C 1
ATOM 421 O O . ALA A 1 54 ? 31.812 -40.5 26.141 1 27.64 54 ALA A O 1
ATOM 422 N N . GLU A 1 55 ? 31.906 -42.156 24.391 1 27.36 55 GLU A N 1
ATOM 423 C CA . GLU A 1 55 ? 33.188 -42.5 25 1 27.36 55 GLU A CA 1
ATOM 424 C C . GLU A 1 55 ? 34.219 -41.406 24.766 1 27.36 55 GLU A C 1
ATOM 426 O O . GLU A 1 55 ? 35.188 -41.281 25.547 1 27.36 55 GLU A O 1
ATOM 431 N N . ALA A 1 56 ? 34.094 -40.875 23.547 1 26.25 56 ALA A N 1
ATOM 432 C CA . ALA A 1 56 ? 35.188 -39.938 23.297 1 26.25 56 ALA A CA 1
ATOM 433 C C . ALA A 1 56 ? 35.188 -38.781 24.297 1 26.25 56 ALA A C 1
ATOM 435 O O . ALA A 1 56 ? 36.188 -38.062 24.453 1 26.25 56 ALA A O 1
ATOM 436 N N . LEU A 1 57 ? 33.938 -38.531 24.797 1 26.33 57 LEU A N 1
ATOM 437 C CA . LEU A 1 57 ? 33.906 -37.469 25.797 1 26.33 57 LEU A CA 1
ATOM 438 C C . LEU A 1 57 ? 34.719 -37.844 27.031 1 26.33 57 LEU A C 1
ATOM 440 O O . LEU A 1 57 ? 35.125 -36.969 27.797 1 26.33 57 LEU A O 1
ATOM 444 N N . LYS A 1 58 ? 34.562 -39.156 27.188 1 25.48 58 LYS A N 1
ATOM 445 C CA . LYS A 1 58 ? 35.094 -39.469 28.516 1 25.48 58 LYS A CA 1
ATOM 446 C C . LYS A 1 58 ? 36.594 -39.219 28.578 1 25.48 58 LYS A C 1
ATOM 448 O O . LYS A 1 58 ? 37.219 -39.281 29.641 1 25.48 58 LYS A O 1
ATOM 453 N N . ARG A 1 59 ? 37.219 -39.531 27.344 1 25.91 59 ARG A N 1
ATOM 454 C CA . ARG A 1 59 ? 38.688 -39.531 27.562 1 25.91 59 ARG A CA 1
ATOM 455 C C . ARG A 1 59 ? 39.188 -38.156 27.922 1 25.91 59 ARG A C 1
ATOM 457 O O . ARG A 1 59 ? 40.406 -37.969 28.031 1 25.91 59 ARG A O 1
ATOM 464 N N . GLN A 1 60 ? 38.438 -37.062 27.469 1 23.69 60 GLN A N 1
ATOM 465 C CA . GLN A 1 60 ? 39.156 -35.844 27.781 1 23.69 60 GLN A CA 1
ATOM 466 C C . GLN A 1 60 ? 39.312 -35.688 29.297 1 23.69 60 GLN A C 1
ATOM 468 O O . GLN A 1 60 ? 38.312 -35.469 30 1 23.69 60 GLN A O 1
ATOM 473 N N . LYS A 1 61 ? 40.125 -36.531 29.734 1 22.22 61 LYS A N 1
ATOM 474 C CA . LYS A 1 61 ? 40.531 -36.531 31.141 1 22.22 61 LYS A CA 1
ATOM 475 C C . LYS A 1 61 ? 40.812 -35.125 31.656 1 22.22 61 LYS A C 1
ATOM 477 O O . LYS A 1 61 ? 41.344 -34.281 30.938 1 22.22 61 LYS A O 1
ATOM 482 N N . PRO A 1 62 ? 40.312 -34.812 32.875 1 24.31 62 PRO A N 1
ATOM 483 C CA . PRO A 1 62 ? 40.312 -33.594 33.688 1 24.31 62 PRO A CA 1
ATOM 484 C C . PRO A 1 62 ? 41.719 -33.031 33.938 1 24.31 62 PRO A C 1
ATOM 486 O O . PRO A 1 62 ? 41.906 -32.156 34.781 1 24.31 62 PRO A O 1
ATOM 489 N N . THR A 1 63 ? 42.781 -33.406 33.125 1 22.27 63 THR A N 1
ATOM 490 C CA . THR A 1 63 ? 43.938 -33 33.906 1 22.27 63 THR A CA 1
ATOM 491 C C . THR A 1 63 ? 43.844 -31.547 34.344 1 22.27 63 THR A C 1
ATOM 493 O O . THR A 1 63 ? 43.656 -30.672 33.5 1 22.27 63 THR A O 1
ATOM 496 N N . VAL A 1 64 ? 43.719 -31.266 35.688 1 23.44 64 VAL A N 1
ATOM 497 C CA . VAL A 1 64 ? 43.406 -30.203 36.625 1 23.44 64 VAL A CA 1
ATOM 498 C C . VAL A 1 64 ? 44.531 -29.188 36.656 1 23.44 64 VAL A C 1
ATOM 500 O O . VAL A 1 64 ? 44.469 -28.203 37.406 1 23.44 64 VAL A O 1
ATOM 503 N N . SER A 1 65 ? 45.625 -29.266 35.875 1 21.88 65 SER A N 1
ATOM 504 C CA . SER A 1 65 ? 46.656 -28.516 36.625 1 21.88 65 SER A CA 1
ATOM 505 C C . SER A 1 65 ? 46.219 -27.078 36.875 1 21.88 65 SER A C 1
ATOM 507 O O . SER A 1 65 ? 45.469 -26.516 36.062 1 21.88 65 SER A O 1
ATOM 509 N N . PRO A 1 66 ? 46.562 -26.5 38.094 1 23.75 66 PRO A N 1
ATOM 510 C CA . PRO A 1 66 ? 46.25 -25.312 38.875 1 23.75 66 PRO A CA 1
ATOM 511 C C . PRO A 1 66 ? 46.656 -24.016 38.188 1 23.75 66 PRO A C 1
ATOM 513 O O . PRO A 1 66 ? 46.562 -22.938 38.75 1 23.75 66 PRO A O 1
ATOM 516 N N . ALA A 1 67 ? 47.25 -24.219 37 1 20.91 67 ALA A N 1
ATOM 517 C CA . ALA A 1 67 ? 48.219 -23.172 36.719 1 20.91 67 ALA A CA 1
ATOM 518 C C . ALA A 1 67 ? 47.594 -21.797 36.781 1 20.91 67 ALA A C 1
ATOM 520 O O . ALA A 1 67 ? 46.375 -21.656 36.688 1 20.91 67 ALA A O 1
ATOM 521 N N . GLY A 1 68 ? 48.406 -20.766 36.656 1 21.34 68 GLY A N 1
ATOM 522 C CA . GLY A 1 68 ? 48.594 -19.359 37.031 1 21.34 68 GLY A CA 1
ATOM 523 C C . GLY A 1 68 ? 47.562 -18.438 36.406 1 21.34 68 GLY A C 1
ATOM 524 O O . GLY A 1 68 ? 46.875 -18.828 35.438 1 21.34 68 GLY A O 1
ATOM 525 N N . SER A 1 69 ? 47.188 -17.375 37.031 1 22.66 69 SER A N 1
ATOM 526 C CA . SER A 1 69 ? 46.156 -16.328 37.188 1 22.66 69 SER A CA 1
ATOM 527 C C . SER A 1 69 ? 46.094 -15.477 35.906 1 22.66 69 SER A C 1
ATOM 529 O O . SER A 1 69 ? 45.406 -14.453 35.906 1 22.66 69 SER A O 1
ATOM 531 N N . PRO A 1 70 ? 46.344 -16.156 34.656 1 21.8 70 PRO A N 1
ATOM 532 C CA . PRO A 1 70 ? 46.781 -15.141 33.719 1 21.8 70 PRO A CA 1
ATOM 533 C C . PRO A 1 70 ? 45.75 -14.023 33.531 1 21.8 70 PRO A C 1
ATOM 535 O O . PRO A 1 70 ? 44.562 -14.219 33.812 1 21.8 70 PRO A O 1
ATOM 538 N N . SER A 1 71 ? 46.188 -12.805 33.375 1 22.17 71 SER A N 1
ATOM 539 C CA . SER A 1 71 ? 45.75 -11.414 33.312 1 22.17 71 SER A CA 1
ATOM 540 C C . SER A 1 71 ? 44.656 -11.219 32.281 1 22.17 71 SER A C 1
ATOM 542 O O . SER A 1 71 ? 44.656 -11.898 31.25 1 22.17 71 SER A O 1
ATOM 544 N N . PRO A 1 72 ? 43.531 -10.594 32.656 1 23.39 72 PRO A N 1
ATOM 545 C CA . PRO A 1 72 ? 42.188 -10.445 32.062 1 23.39 72 PRO A CA 1
ATOM 546 C C . PRO A 1 72 ? 42.219 -9.906 30.641 1 23.39 72 PRO A C 1
ATOM 548 O O . PRO A 1 72 ? 42.625 -8.766 30.406 1 23.39 72 PRO A O 1
ATOM 551 N N . SER A 1 73 ? 42.812 -10.711 29.703 1 19.58 73 SER A N 1
ATOM 552 C CA . SER A 1 73 ? 43.125 -10.195 28.375 1 19.58 73 SER A CA 1
ATOM 553 C C . SER A 1 73 ? 41.906 -9.609 27.688 1 19.58 73 SER A C 1
ATOM 555 O O . SER A 1 73 ? 40.781 -10.039 27.969 1 19.58 73 SER A O 1
ATOM 557 N N . ASP A 1 74 ? 42.125 -8.508 26.922 1 21.14 74 ASP A N 1
ATOM 558 C CA . ASP A 1 74 ? 41.438 -7.441 26.172 1 21.14 74 ASP A CA 1
ATOM 559 C C . ASP A 1 74 ? 40.531 -8.008 25.109 1 21.14 74 ASP A C 1
ATOM 561 O O . ASP A 1 74 ? 41 -8.594 24.125 1 21.14 74 ASP A O 1
ATOM 565 N N . HIS A 1 75 ? 39.531 -8.742 25.469 1 20.92 75 HIS A N 1
ATOM 566 C CA . HIS A 1 75 ? 38.562 -9.477 24.625 1 20.92 75 HIS A CA 1
ATOM 567 C C . HIS A 1 75 ? 38 -8.586 23.531 1 20.92 75 HIS A C 1
ATOM 569 O O . HIS A 1 75 ? 37.219 -7.672 23.797 1 20.92 75 HIS A O 1
ATOM 575 N N . THR A 1 76 ? 38.875 -8.336 22.547 1 21.77 76 THR A N 1
ATOM 576 C CA . THR A 1 76 ? 38.531 -7.602 21.328 1 21.77 76 THR A CA 1
ATOM 577 C C . THR A 1 76 ? 37.25 -8.164 20.688 1 21.77 76 THR A C 1
ATOM 579 O O . THR A 1 76 ? 37.156 -9.367 20.469 1 21.77 76 THR A O 1
ATOM 582 N N . SER A 1 77 ? 36.188 -7.496 20.984 1 22.94 77 SER A N 1
ATOM 583 C CA . SER A 1 77 ? 34.781 -7.66 20.562 1 22.94 77 SER A CA 1
ATOM 584 C C . SER A 1 77 ? 34.688 -8.086 19.109 1 22.94 77 SER A C 1
ATOM 586 O O . SER A 1 77 ? 35.281 -7.449 18.219 1 22.94 77 SER A O 1
ATOM 588 N N . PRO A 1 78 ? 34.594 -9.391 18.891 1 23.83 78 PRO A N 1
ATOM 589 C CA . PRO A 1 78 ? 34.594 -9.883 17.516 1 23.83 78 PRO A CA 1
ATOM 590 C C . PRO A 1 78 ? 33.625 -9.125 16.625 1 23.83 78 PRO A C 1
ATOM 592 O O . PRO A 1 78 ? 32.5 -8.797 17.047 1 23.83 78 PRO A O 1
ATOM 595 N N . GLU A 1 79 ? 34.062 -8.289 15.727 1 22.75 79 GLU A N 1
ATOM 596 C CA . GLU A 1 79 ? 33.594 -7.492 14.594 1 22.75 79 GLU A CA 1
ATOM 597 C C . GLU A 1 79 ? 32.469 -8.203 13.844 1 22.75 79 GLU A C 1
ATOM 599 O O . GLU A 1 79 ? 32.375 -9.43 13.883 1 22.75 79 GLU A O 1
ATOM 604 N N . SER A 1 80 ? 31.375 -7.371 13.531 1 25.84 80 SER A N 1
ATOM 605 C CA . SER A 1 80 ? 30.141 -7.328 12.766 1 25.84 80 SER A CA 1
ATOM 606 C C . SER A 1 80 ? 30.25 -8.141 11.484 1 25.84 80 SER A C 1
ATOM 608 O O . SER A 1 80 ? 30.875 -7.695 10.516 1 25.84 80 SER A O 1
ATOM 610 N N . THR A 1 81 ? 30.344 -9.398 11.547 1 24.62 81 THR A N 1
ATOM 611 C CA . THR A 1 81 ? 30.688 -10.375 10.516 1 24.62 81 THR A CA 1
ATOM 612 C C . THR A 1 81 ? 29.812 -10.18 9.281 1 24.62 81 THR A C 1
ATOM 614 O O . THR A 1 81 ? 30.328 -10.141 8.156 1 24.62 81 THR A O 1
ATOM 617 N N . GLY A 1 82 ? 28.625 -10.883 9.242 1 25.31 82 GLY A N 1
ATOM 618 C CA . GLY A 1 82 ? 28.25 -11.461 7.961 1 25.31 82 GLY A CA 1
ATOM 619 C C . GLY A 1 82 ? 27.734 -10.43 6.973 1 25.31 82 GLY A C 1
ATOM 620 O O . GLY A 1 82 ? 26.531 -10.164 6.922 1 25.31 82 GLY A O 1
ATOM 621 N N . LEU A 1 83 ? 28.188 -9.281 6.875 1 28.12 83 LEU A N 1
ATOM 622 C CA . LEU A 1 83 ? 28.125 -8.562 5.605 1 28.12 83 LEU A CA 1
ATOM 623 C C . LEU A 1 83 ? 28.188 -9.531 4.43 1 28.12 83 LEU A C 1
ATOM 625 O O . LEU A 1 83 ? 29.234 -10.156 4.195 1 28.12 83 LEU A O 1
ATOM 629 N N . LEU A 1 84 ? 27.141 -10.383 4.234 1 29.56 84 LEU A N 1
ATOM 630 C CA . LEU A 1 84 ? 27.141 -11.07 2.945 1 29.56 84 LEU A CA 1
ATOM 631 C C . LEU A 1 84 ? 27.969 -10.32 1.919 1 29.56 84 LEU A C 1
ATOM 633 O O . LEU A 1 84 ? 27.797 -9.109 1.733 1 29.56 84 LEU A O 1
ATOM 637 N N . ASN A 1 85 ? 29.156 -10.672 1.831 1 29.5 85 ASN A N 1
ATOM 638 C CA . ASN A 1 85 ? 30.141 -10.367 0.797 1 29.5 85 ASN A CA 1
ATOM 639 C C . ASN A 1 85 ? 29.484 -10.172 -0.564 1 29.5 85 ASN A C 1
ATOM 641 O O . ASN A 1 85 ? 29.281 -11.133 -1.308 1 29.5 85 ASN A O 1
ATOM 645 N N . SER A 1 86 ? 28.312 -9.602 -0.597 1 35.16 86 SER A N 1
ATOM 646 C CA . SER A 1 86 ? 28.125 -9.195 -1.985 1 35.16 86 SER A CA 1
ATOM 647 C C . SER A 1 86 ? 29.422 -8.703 -2.6 1 35.16 86 SER A C 1
ATOM 649 O O . SER A 1 86 ? 29.969 -7.684 -2.17 1 35.16 86 SER A O 1
ATOM 651 N N . GLN A 1 87 ? 30.438 -9.594 -2.83 1 35.53 87 GLN A N 1
ATOM 652 C CA . GLN A 1 87 ? 31.609 -9.188 -3.58 1 35.53 87 GLN A CA 1
ATOM 653 C C . GLN A 1 87 ? 31.328 -7.961 -4.438 1 35.53 87 GLN A C 1
ATOM 655 O O . GLN A 1 87 ? 30.328 -7.922 -5.152 1 35.53 87 GLN A O 1
ATOM 660 N N . PRO A 1 88 ? 31.75 -6.785 -3.912 1 42.38 88 PRO A N 1
ATOM 661 C CA . PRO A 1 88 ? 31.609 -5.711 -4.895 1 42.38 88 PRO A CA 1
ATOM 662 C C . PRO A 1 88 ? 31.75 -6.203 -6.336 1 42.38 88 PRO A C 1
ATOM 664 O O . PRO A 1 88 ? 32.594 -7.039 -6.625 1 42.38 88 PRO A O 1
ATOM 667 N N . PHE A 1 89 ? 30.688 -6.391 -7.074 1 44.66 89 PHE A N 1
ATOM 668 C CA . PHE A 1 89 ? 30.875 -6.672 -8.492 1 44.66 89 PHE A CA 1
ATOM 669 C C . PHE A 1 89 ? 32.094 -5.93 -9.023 1 44.66 89 PHE A C 1
ATOM 671 O O . PHE A 1 89 ? 32.219 -4.719 -8.828 1 44.66 89 PHE A O 1
ATOM 678 N N . PRO A 1 90 ? 33.312 -6.379 -9.016 1 43.19 90 PRO A N 1
ATOM 679 C CA . PRO A 1 90 ? 34.344 -5.586 -9.688 1 43.19 90 PRO A CA 1
ATOM 680 C C . PRO A 1 90 ? 33.75 -4.613 -10.711 1 43.19 90 PRO A C 1
ATOM 682 O O . PRO A 1 90 ? 32.594 -4.754 -11.117 1 43.19 90 PRO A O 1
ATOM 685 N N . SER A 1 91 ? 34.438 -3.529 -11.055 1 47.62 91 SER A N 1
ATOM 686 C CA . SER A 1 91 ? 34.125 -2.629 -12.164 1 47.62 91 SER A CA 1
ATOM 687 C C . SER A 1 91 ? 33.469 -3.369 -13.305 1 47.62 91 SER A C 1
ATOM 689 O O . SER A 1 91 ? 33.938 -3.371 -14.438 1 47.62 91 SER A O 1
ATOM 691 N N . ALA A 1 92 ? 32.938 -4.609 -13.102 1 54.12 92 ALA A N 1
ATOM 692 C CA . ALA A 1 92 ? 32.5 -5.621 -14.07 1 54.12 92 ALA A CA 1
ATOM 693 C C . ALA A 1 92 ? 31.344 -5.129 -14.914 1 54.12 92 ALA A C 1
ATOM 695 O O . ALA A 1 92 ? 30.531 -4.32 -14.453 1 54.12 92 ALA A O 1
ATOM 696 N N . ILE A 1 93 ? 31.297 -5.254 -16.047 1 76 93 ILE A N 1
ATOM 697 C CA . ILE A 1 93 ? 30.328 -5.027 -17.109 1 76 93 ILE A CA 1
ATOM 698 C C . ILE A 1 93 ? 29.031 -5.754 -16.781 1 76 93 ILE A C 1
ATOM 700 O O . ILE A 1 93 ? 29 -6.984 -16.688 1 76 93 ILE A O 1
ATOM 704 N N . PHE A 1 94 ? 28.031 -5.07 -16.156 1 89.44 94 PHE A N 1
ATOM 705 C CA . PHE A 1 94 ? 26.703 -5.613 -15.898 1 89.44 94 PHE A CA 1
ATOM 706 C C . PHE A 1 94 ? 26.109 -6.203 -17.172 1 89.44 94 PHE A C 1
ATOM 708 O O . PHE A 1 94 ? 25.984 -5.516 -18.188 1 89.44 94 PHE A O 1
ATOM 715 N N . SER A 1 95 ? 25.938 -7.5 -17.125 1 96.12 95 SER A N 1
ATOM 716 C CA . SER A 1 95 ? 25.234 -8.211 -18.188 1 96.12 95 SER A CA 1
ATOM 717 C C . SER A 1 95 ? 24.641 -9.516 -17.688 1 96.12 95 SER A C 1
ATOM 719 O O . SER A 1 95 ? 24.891 -9.914 -16.547 1 96.12 95 SER A O 1
ATOM 721 N N . LEU A 1 96 ? 23.859 -10.219 -18.438 1 97.38 96 LEU A N 1
ATOM 722 C CA . LEU A 1 96 ? 23.234 -11.469 -18.047 1 97.38 96 LEU A CA 1
ATOM 723 C C . LEU A 1 96 ? 24.281 -12.578 -17.875 1 97.38 96 LEU A C 1
ATOM 725 O O . LEU A 1 96 ? 24 -13.609 -17.266 1 97.38 96 LEU A O 1
ATOM 729 N N . GLU A 1 97 ? 25.422 -12.312 -18.375 1 95.56 97 GLU A N 1
ATOM 730 C CA . GLU A 1 97 ? 26.5 -13.289 -18.266 1 95.56 97 GLU A CA 1
ATOM 731 C C . GLU A 1 97 ? 26.984 -13.422 -16.812 1 95.56 97 GLU A C 1
ATOM 733 O O . GLU A 1 97 ? 27.703 -14.367 -16.484 1 95.56 97 GLU A O 1
ATOM 738 N N . LEU A 1 98 ? 26.594 -12.484 -15.984 1 95.12 98 LEU A N 1
ATOM 739 C CA . LEU A 1 98 ? 26.844 -12.617 -14.547 1 95.12 98 LEU A CA 1
ATOM 740 C C . LEU A 1 98 ? 26.094 -13.812 -13.977 1 95.12 98 LEU A C 1
ATOM 742 O O . LEU A 1 98 ? 26.406 -14.281 -12.883 1 95.12 98 LEU A O 1
ATOM 746 N N . ILE A 1 99 ? 25.062 -14.297 -14.641 1 96.25 99 ILE A N 1
ATOM 747 C CA . ILE A 1 99 ? 24.25 -15.422 -14.188 1 96.25 99 ILE A CA 1
ATOM 748 C C . ILE A 1 99 ? 24.703 -16.703 -14.883 1 96.25 99 ILE A C 1
ATOM 750 O O . ILE A 1 99 ? 25.188 -17.641 -14.234 1 96.25 99 ILE A O 1
ATOM 754 N N . CYS A 1 100 ? 24.609 -16.703 -16.219 1 94.56 100 CYS A N 1
ATOM 755 C CA . CYS A 1 100 ? 24.984 -17.844 -17.047 1 94.56 100 CYS A CA 1
ATOM 756 C C . CYS A 1 100 ? 25.469 -17.391 -18.422 1 94.56 100 CYS A C 1
ATOM 758 O O . CYS A 1 100 ? 25.219 -16.25 -18.812 1 94.56 100 CYS A O 1
ATOM 760 N N . PRO A 1 101 ? 26.125 -18.359 -19.125 1 94.69 101 PRO A N 1
ATOM 761 C CA . PRO A 1 101 ? 26.5 -18.016 -20.5 1 94.69 101 PRO A CA 1
ATOM 762 C C . PRO A 1 101 ? 25.281 -17.734 -21.375 1 94.69 101 PRO A C 1
ATOM 764 O O . PRO A 1 101 ? 24.203 -18.297 -21.156 1 94.69 101 PRO A O 1
ATOM 767 N N . LEU A 1 102 ? 25.422 -16.953 -22.453 1 95.06 102 LEU A N 1
ATOM 768 C CA . LEU A 1 102 ? 24.344 -16.438 -23.266 1 95.06 102 LEU A CA 1
ATOM 769 C C . LEU A 1 102 ? 23.547 -17.562 -23.922 1 95.06 102 LEU A C 1
ATOM 771 O O . LEU A 1 102 ? 22.312 -17.516 -23.984 1 95.06 102 LEU A O 1
ATOM 775 N N . PRO A 1 103 ? 24.188 -18.625 -24.422 1 94.62 103 PRO A N 1
ATOM 776 C CA . PRO A 1 103 ? 23.375 -19.719 -25 1 94.62 103 PRO A CA 1
ATOM 777 C C . PRO A 1 103 ? 22.406 -20.328 -23.984 1 94.62 103 PRO A C 1
ATOM 779 O O . PRO A 1 103 ? 21.266 -20.641 -24.328 1 94.62 103 PRO A O 1
ATOM 782 N N . THR A 1 104 ? 22.891 -20.516 -22.75 1 95.62 104 THR A N 1
ATOM 783 C CA . THR A 1 104 ? 22.031 -21.031 -21.703 1 95.62 104 THR A CA 1
ATOM 784 C C . THR A 1 104 ? 20.922 -20.031 -21.359 1 95.62 104 THR A C 1
ATOM 786 O O . THR A 1 104 ? 19.781 -20.422 -21.141 1 95.62 104 THR A O 1
ATOM 789 N N . ILE A 1 105 ? 21.25 -18.719 -21.375 1 97 105 ILE A N 1
ATOM 790 C CA . ILE A 1 105 ? 20.266 -17.656 -21.109 1 97 105 ILE A CA 1
ATOM 791 C C . ILE A 1 105 ? 19.141 -17.734 -22.125 1 97 105 ILE A C 1
ATOM 793 O O . ILE A 1 105 ? 17.969 -17.609 -21.766 1 97 105 ILE A O 1
ATOM 797 N N . HIS A 1 106 ? 19.453 -17.969 -23.359 1 96.81 106 HIS A N 1
ATOM 798 C CA . HIS A 1 106 ? 18.438 -18.031 -24.406 1 96.81 106 HIS A CA 1
ATOM 799 C C . HIS A 1 106 ? 17.484 -19.203 -24.172 1 96.81 106 HIS A C 1
ATOM 801 O O . HIS A 1 106 ? 16.281 -19.078 -24.406 1 96.81 106 HIS A O 1
ATOM 807 N N . LEU A 1 107 ? 17.984 -20.281 -23.672 1 96.31 107 LEU A N 1
ATOM 808 C CA . LEU A 1 107 ? 17.156 -21.453 -23.391 1 96.31 107 LEU A CA 1
ATOM 809 C C . LEU A 1 107 ? 16.234 -21.188 -22.203 1 96.31 107 LEU A C 1
ATOM 811 O O . LEU A 1 107 ? 15.07 -21.578 -22.219 1 96.31 107 LEU A O 1
ATOM 815 N N . LEU A 1 108 ? 16.797 -20.547 -21.188 1 97.5 108 LEU A N 1
ATOM 816 C CA . LEU A 1 108 ? 15.992 -20.219 -20.016 1 97.5 108 LEU A CA 1
ATOM 817 C C . LEU A 1 108 ? 14.891 -19.219 -20.375 1 97.5 108 LEU A C 1
ATOM 819 O O . LEU A 1 108 ? 13.773 -19.328 -19.875 1 97.5 108 LEU A O 1
ATOM 823 N N . VAL A 1 109 ? 15.195 -18.266 -21.219 1 97.94 109 VAL A N 1
ATOM 824 C CA . VAL A 1 109 ? 14.219 -17.281 -21.672 1 97.94 109 VAL A CA 1
ATOM 825 C C . VAL A 1 109 ? 13.117 -17.984 -22.469 1 97.94 109 VAL A C 1
ATOM 827 O O . VAL A 1 109 ? 11.93 -17.672 -22.297 1 97.94 109 VAL A O 1
ATOM 830 N N . ASP A 1 110 ? 13.477 -18.938 -23.281 1 96.44 110 ASP A N 1
ATOM 831 C CA . ASP A 1 110 ? 12.492 -19.719 -24.016 1 96.44 110 ASP A CA 1
ATOM 832 C C . ASP A 1 110 ? 11.555 -20.453 -23.078 1 96.44 110 ASP A C 1
ATOM 834 O O . ASP A 1 110 ? 10.344 -20.5 -23.297 1 96.44 110 ASP A O 1
ATOM 838 N N . ASP A 1 111 ? 12.141 -21.031 -22.078 1 96.25 111 ASP A N 1
ATOM 839 C CA . ASP A 1 111 ? 11.344 -21.75 -21.094 1 96.25 111 ASP A CA 1
ATOM 840 C C . ASP A 1 111 ? 10.375 -20.812 -20.375 1 96.25 111 ASP A C 1
ATOM 842 O O . ASP A 1 111 ? 9.227 -21.172 -20.109 1 96.25 111 ASP A O 1
ATOM 846 N N . TYR A 1 112 ? 10.859 -19.641 -20 1 97.75 112 TYR A N 1
ATOM 847 C CA . TYR A 1 112 ? 9.969 -18.688 -19.344 1 97.75 112 TYR A CA 1
ATOM 848 C C . TYR A 1 112 ? 8.75 -18.391 -20.203 1 97.75 112 TYR A C 1
ATOM 850 O O . TYR A 1 112 ? 7.613 -18.438 -19.719 1 97.75 112 TYR A O 1
ATOM 858 N N . PHE A 1 113 ? 8.953 -18.062 -21.453 1 97.31 113 PHE A N 1
ATOM 859 C CA . PHE A 1 113 ? 7.867 -17.656 -22.328 1 97.31 113 PHE A CA 1
ATOM 860 C C . PHE A 1 113 ? 6.949 -18.828 -22.656 1 97.31 113 PHE A C 1
ATOM 862 O O . PHE A 1 113 ? 5.766 -18.641 -22.953 1 97.31 113 PHE A O 1
ATOM 869 N N . THR A 1 114 ? 7.43 -20.031 -22.469 1 95.62 114 THR A N 1
ATOM 870 C CA . THR A 1 114 ? 6.617 -21.203 -22.75 1 95.62 114 THR A CA 1
ATOM 871 C C . THR A 1 114 ? 5.789 -21.594 -21.531 1 95.62 114 THR A C 1
ATOM 873 O O . THR A 1 114 ? 4.586 -21.859 -21.656 1 95.62 114 THR A O 1
ATOM 876 N N . TYR A 1 115 ? 6.426 -21.578 -20.391 1 95.38 115 TYR A N 1
ATOM 877 C CA . TYR A 1 115 ? 5.801 -22.25 -19.25 1 95.38 115 TYR A CA 1
ATOM 878 C C . TYR A 1 115 ? 5.281 -21.25 -18.234 1 95.38 115 TYR A C 1
ATOM 880 O O . TYR A 1 115 ? 4.332 -21.531 -17.5 1 95.38 115 TYR A O 1
ATOM 888 N N . ILE A 1 116 ? 5.848 -20.047 -18.094 1 97.19 116 ILE A N 1
ATOM 889 C CA . ILE A 1 116 ? 5.504 -19.109 -17.031 1 97.19 116 ILE A CA 1
ATOM 890 C C . ILE A 1 116 ? 4.688 -17.953 -17.609 1 97.19 116 ILE A C 1
ATOM 892 O O . ILE A 1 116 ? 3.736 -17.484 -16.984 1 97.19 116 ILE A O 1
ATOM 896 N N . HIS A 1 117 ? 4.992 -17.516 -18.812 1 98.06 117 HIS A N 1
ATOM 897 C CA . HIS A 1 117 ? 4.391 -16.344 -19.438 1 98.06 117 HIS A CA 1
ATOM 898 C C . HIS A 1 117 ? 2.877 -16.5 -19.547 1 98.06 117 HIS A C 1
ATOM 900 O O . HIS A 1 117 ? 2.143 -15.516 -19.453 1 98.06 117 HIS A O 1
ATOM 906 N N . PRO A 1 118 ? 2.293 -17.703 -19.766 1 96.81 118 PRO A N 1
ATOM 907 C CA . PRO A 1 118 ? 0.835 -17.844 -19.797 1 96.81 118 PRO A CA 1
ATOM 908 C C . PRO A 1 118 ? 0.176 -17.484 -18.469 1 96.81 118 PRO A C 1
ATOM 910 O O . PRO A 1 118 ? -1.003 -17.125 -18.438 1 96.81 118 PRO A O 1
ATOM 913 N N . LEU A 1 119 ? 0.953 -17.656 -17.406 1 97.56 119 LEU A N 1
ATOM 914 C CA . LEU A 1 119 ? 0.454 -17.359 -16.078 1 97.56 119 LEU A CA 1
ATOM 915 C C . LEU A 1 119 ? 0.735 -15.906 -15.711 1 97.56 119 LEU A C 1
ATOM 917 O O . LEU A 1 119 ? -0.087 -15.25 -15.062 1 97.56 119 LEU A O 1
ATOM 921 N N . ILE A 1 120 ? 1.92 -15.422 -16.062 1 98 120 ILE A N 1
ATOM 922 C CA . ILE A 1 120 ? 2.385 -14.055 -15.867 1 98 120 ILE A CA 1
ATOM 923 C C . ILE A 1 120 ? 2.754 -13.43 -17.203 1 98 120 ILE A C 1
ATOM 925 O O . ILE A 1 120 ? 3.932 -13.391 -17.578 1 98 120 ILE A O 1
ATOM 929 N N . PRO A 1 121 ? 1.752 -12.906 -17.859 1 98.38 121 PRO A N 1
ATOM 930 C CA . PRO A 1 121 ? 1.981 -12.492 -19.25 1 98.38 121 PRO A CA 1
ATOM 931 C C . PRO A 1 121 ? 2.721 -11.156 -19.359 1 98.38 121 PRO A C 1
ATOM 933 O O . PRO A 1 121 ? 2.264 -10.25 -20.047 1 98.38 121 PRO A O 1
ATOM 936 N N . VAL A 1 122 ? 3.74 -10.992 -18.719 1 98.31 122 VAL A N 1
ATOM 937 C CA . VAL A 1 122 ? 4.703 -9.898 -18.766 1 98.31 122 VAL A CA 1
ATOM 938 C C . VAL A 1 122 ? 6.125 -10.461 -18.781 1 98.31 122 VAL A C 1
ATOM 940 O O . VAL A 1 122 ? 6.441 -11.391 -18.047 1 98.31 122 VAL A O 1
ATOM 943 N N . PRO A 1 123 ? 7.027 -9.953 -19.641 1 98.25 123 PRO A N 1
ATOM 944 C CA . PRO A 1 123 ? 6.941 -8.82 -20.562 1 98.25 123 PRO A CA 1
ATOM 945 C C . PRO A 1 123 ? 6.375 -9.211 -21.922 1 98.25 123 PRO A C 1
ATOM 947 O O . PRO A 1 123 ? 5.898 -10.328 -22.094 1 98.25 123 PRO A O 1
ATOM 950 N N . HIS A 1 124 ? 6.27 -8.195 -22.797 1 98.25 124 HIS A N 1
ATOM 951 C CA . HIS A 1 124 ? 5.906 -8.422 -24.188 1 98.25 124 HIS A CA 1
ATOM 952 C C . HIS A 1 124 ? 6.984 -9.219 -24.922 1 98.25 124 HIS A C 1
ATOM 954 O O . HIS A 1 124 ? 8.125 -8.766 -25.031 1 98.25 124 HIS A O 1
ATOM 960 N N . GLU A 1 125 ? 6.66 -10.398 -25.453 1 97.94 125 GLU A N 1
ATOM 961 C CA . GLU A 1 125 ? 7.676 -11.352 -25.891 1 97.94 125 GLU A CA 1
ATOM 962 C C . GLU A 1 125 ? 8.445 -10.82 -27.094 1 97.94 125 GLU A C 1
ATOM 964 O O . GLU A 1 125 ? 9.68 -10.781 -27.094 1 97.94 125 GLU A O 1
ATOM 969 N N . PRO A 1 126 ? 7.789 -10.312 -28.203 1 97.44 126 PRO A N 1
ATOM 970 C CA . PRO A 1 126 ? 8.562 -9.852 -29.359 1 97.44 126 PRO A CA 1
ATOM 971 C C . PRO A 1 126 ? 9.508 -8.695 -29.016 1 97.44 126 PRO A C 1
ATOM 973 O O . PRO A 1 126 ? 10.656 -8.688 -29.453 1 97.44 126 PRO A O 1
ATOM 976 N N . MET A 1 127 ? 9.047 -7.816 -28.25 1 96.75 127 MET A N 1
ATOM 977 C CA . MET A 1 127 ? 9.867 -6.668 -27.875 1 96.75 127 MET A CA 1
ATOM 978 C C . MET A 1 127 ? 11.031 -7.102 -26.984 1 96.75 127 MET A C 1
ATOM 980 O O . MET A 1 127 ? 12.141 -6.59 -27.109 1 96.75 127 MET A O 1
ATOM 984 N N . PHE A 1 128 ? 10.797 -8 -26.109 1 97.94 128 PHE A N 1
ATOM 985 C CA . PHE A 1 128 ? 11.828 -8.492 -25.219 1 97.94 128 PHE A CA 1
ATOM 986 C C . PHE A 1 128 ? 12.93 -9.211 -25.984 1 97.94 128 PHE A C 1
ATOM 988 O O . PHE A 1 128 ? 14.117 -8.961 -25.766 1 97.94 128 PHE A O 1
ATOM 995 N N . ARG A 1 129 ? 12.516 -10.117 -26.859 1 97.62 129 ARG A N 1
ATOM 996 C CA . ARG A 1 129 ? 13.477 -10.891 -27.641 1 97.62 129 ARG A CA 1
ATOM 997 C C . ARG A 1 129 ? 14.297 -9.984 -28.547 1 97.62 129 ARG A C 1
ATOM 999 O O . ARG A 1 129 ? 15.5 -10.203 -28.719 1 97.62 129 ARG A O 1
ATOM 1006 N N . ALA A 1 130 ? 13.648 -8.961 -29.109 1 97.44 130 ALA A N 1
ATOM 1007 C CA . ALA A 1 130 ? 14.383 -8 -29.938 1 97.44 130 ALA A CA 1
ATOM 1008 C C . ALA A 1 130 ? 15.422 -7.254 -29.094 1 97.44 130 ALA A C 1
ATOM 1010 O O . ALA A 1 130 ? 16.547 -7.039 -29.547 1 97.44 130 ALA A O 1
ATOM 1011 N N . ALA A 1 131 ? 15.031 -6.863 -27.891 1 97.5 131 ALA A N 1
ATOM 1012 C CA . ALA A 1 131 ? 15.953 -6.152 -27 1 97.5 131 ALA A CA 1
ATOM 1013 C C . ALA A 1 131 ? 17.125 -7.043 -26.594 1 97.5 131 ALA A C 1
ATOM 1015 O O . ALA A 1 131 ? 18.266 -6.578 -26.5 1 97.5 131 ALA A O 1
ATOM 1016 N N . LEU A 1 132 ? 16.859 -8.312 -26.328 1 97.81 132 LEU A N 1
ATOM 1017 C CA . LEU A 1 132 ? 17.906 -9.25 -25.953 1 97.81 132 LEU A CA 1
ATOM 1018 C C . LEU A 1 132 ? 18.875 -9.484 -27.109 1 97.81 132 LEU A C 1
ATOM 1020 O O . LEU A 1 132 ? 20.078 -9.578 -26.906 1 97.81 132 LEU A O 1
ATOM 1024 N N . GLU A 1 133 ? 18.312 -9.539 -28.312 1 96.88 133 GLU A N 1
ATOM 102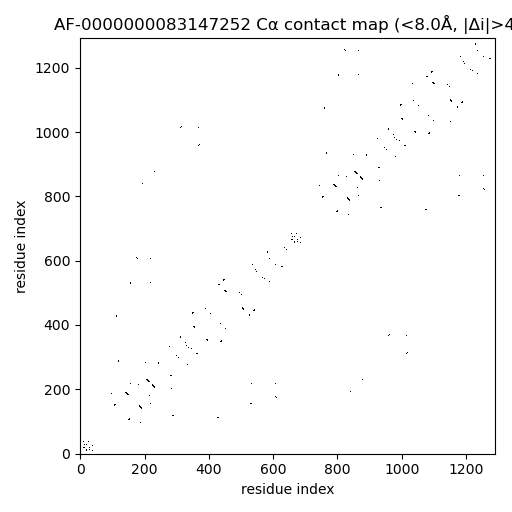5 C CA . GLU A 1 133 ? 19.141 -9.711 -29.5 1 96.88 133 GLU A CA 1
ATOM 1026 C C . GLU A 1 133 ? 20.078 -8.523 -29.719 1 96.88 133 GLU A C 1
ATOM 1028 O O . GLU A 1 133 ? 21.203 -8.68 -30.188 1 96.88 133 GLU A O 1
ATOM 1033 N N . ARG A 1 134 ? 19.578 -7.359 -29.297 1 97.19 134 ARG A N 1
ATOM 1034 C CA . ARG A 1 134 ? 20.375 -6.148 -29.406 1 97.19 134 ARG A CA 1
ATOM 1035 C C . ARG A 1 134 ? 21.328 -6.016 -28.219 1 97.19 134 ARG A C 1
ATOM 1037 O O . ARG A 1 134 ? 22.047 -5.02 -28.094 1 97.19 134 ARG A O 1
ATOM 1044 N N . ARG A 1 135 ? 21.328 -6.961 -27.297 1 96.75 135 ARG A N 1
ATOM 1045 C CA . ARG A 1 135 ? 22.156 -6.996 -26.078 1 96.75 135 ARG A CA 1
ATOM 1046 C C . ARG A 1 135 ? 21.875 -5.781 -25.203 1 96.75 135 ARG A C 1
ATOM 1048 O O . ARG A 1 135 ? 22.797 -5.184 -24.656 1 96.75 135 ARG A O 1
ATOM 1055 N N . ASP A 1 136 ? 20.594 -5.473 -25.094 1 96.75 136 ASP A N 1
ATOM 1056 C CA . ASP A 1 136 ? 20.203 -4.402 -24.172 1 96.75 136 ASP A CA 1
ATOM 1057 C C . ASP A 1 136 ? 20.562 -4.75 -22.734 1 96.75 136 ASP A C 1
ATOM 1059 O O . ASP A 1 136 ? 20.609 -3.871 -21.875 1 96.75 136 ASP A O 1
ATOM 1063 N N . ASP A 1 137 ? 20.766 -6.047 -22.406 1 96.12 137 ASP A N 1
ATOM 1064 C CA . ASP A 1 137 ? 21.141 -6.469 -21.062 1 96.12 137 ASP A CA 1
ATOM 1065 C C . ASP A 1 137 ? 22.484 -5.84 -20.641 1 96.12 137 ASP A C 1
ATOM 1067 O O . ASP A 1 137 ? 22.75 -5.688 -19.453 1 96.12 137 ASP A O 1
ATOM 1071 N N . ALA A 1 138 ? 23.281 -5.441 -21.641 1 95.38 138 ALA A N 1
ATOM 1072 C CA . ALA A 1 138 ? 24.594 -4.887 -21.344 1 95.38 138 ALA A CA 1
ATOM 1073 C C . ALA A 1 138 ? 24.547 -3.361 -21.312 1 95.38 138 ALA A C 1
ATOM 1075 O O . ALA A 1 138 ? 25.469 -2.723 -20.781 1 95.38 138 ALA A O 1
ATOM 1076 N N . THR A 1 139 ? 23.5 -2.779 -21.812 1 94.81 139 THR A N 1
ATOM 1077 C CA . THR A 1 139 ? 23.5 -1.326 -21.938 1 94.81 139 THR A CA 1
ATOM 1078 C C . THR A 1 139 ? 22.375 -0.709 -21.109 1 94.81 139 THR A C 1
ATOM 1080 O O . THR A 1 139 ? 22.438 0.469 -20.75 1 94.81 139 THR A O 1
ATOM 1083 N N . ASN A 1 140 ? 21.375 -1.421 -20.906 1 95.56 140 ASN A N 1
ATOM 1084 C CA . ASN A 1 140 ? 20.203 -0.935 -20.188 1 95.56 140 ASN A CA 1
ATOM 1085 C C . ASN A 1 140 ? 20 -1.665 -18.859 1 95.56 140 ASN A C 1
ATOM 1087 O O . ASN A 1 140 ? 19.594 -2.828 -18.844 1 95.56 140 ASN A O 1
ATOM 1091 N N . ARG A 1 141 ? 20.109 -0.947 -17.766 1 94.44 141 ARG A N 1
ATOM 1092 C CA . ARG A 1 141 ? 20.047 -1.534 -16.438 1 94.44 141 ARG A CA 1
ATOM 1093 C C . ARG A 1 141 ? 18.641 -2.031 -16.109 1 94.44 141 ARG A C 1
ATOM 1095 O O . ARG A 1 141 ? 18.484 -3.066 -15.469 1 94.44 141 ARG A O 1
ATOM 1102 N N . THR A 1 142 ? 17.672 -1.3 -16.531 1 96 142 THR A N 1
ATOM 1103 C CA . THR A 1 142 ? 16.297 -1.694 -16.281 1 96 142 THR A CA 1
ATOM 1104 C C . THR A 1 142 ? 15.977 -3.012 -16.984 1 96 142 THR A C 1
ATOM 1106 O O . THR A 1 142 ? 15.336 -3.893 -16.406 1 96 142 THR A O 1
ATOM 1109 N N . PHE A 1 143 ? 16.469 -3.139 -18.203 1 97.69 143 PHE A N 1
ATOM 1110 C CA . PHE A 1 143 ? 16.25 -4.371 -18.938 1 97.69 143 PHE A CA 1
ATOM 1111 C C . PHE A 1 143 ? 16.984 -5.539 -18.312 1 97.69 143 PHE A C 1
ATOM 1113 O O . PHE A 1 143 ? 16.453 -6.648 -18.234 1 97.69 143 PHE A O 1
ATOM 1120 N N . LEU A 1 144 ? 18.172 -5.281 -17.922 1 98.12 144 LEU A N 1
ATOM 1121 C CA . LEU A 1 144 ? 18.953 -6.332 -17.281 1 98.12 144 LEU A CA 1
ATOM 1122 C C . LEU A 1 144 ? 18.266 -6.809 -16 1 98.12 144 LEU A C 1
ATOM 1124 O O . LEU A 1 144 ? 18.188 -8.008 -15.742 1 98.12 144 LEU A O 1
ATOM 1128 N N . ALA A 1 145 ? 17.812 -5.859 -15.117 1 98.06 145 ALA A N 1
ATOM 1129 C CA . ALA A 1 145 ? 17.109 -6.219 -13.891 1 98.06 145 ALA A CA 1
ATOM 1130 C C . ALA A 1 145 ? 15.852 -7.039 -14.195 1 98.06 145 ALA A C 1
ATOM 1132 O O . ALA A 1 145 ? 15.562 -8.023 -13.508 1 98.06 145 ALA A O 1
ATOM 1133 N N . LEU A 1 146 ? 15.109 -6.648 -15.203 1 98.62 146 LEU A N 1
ATOM 1134 C CA . LEU A 1 146 ? 13.906 -7.359 -15.625 1 98.62 146 LEU A CA 1
ATOM 1135 C C . LEU A 1 146 ? 14.242 -8.789 -16.047 1 98.62 146 LEU A C 1
ATOM 1137 O O . LEU A 1 146 ? 13.602 -9.734 -15.586 1 98.62 146 LEU A O 1
ATOM 1141 N N . ALA A 1 147 ? 15.219 -8.898 -16.906 1 98.75 147 ALA A N 1
ATOM 1142 C CA . ALA A 1 147 ? 15.586 -10.211 -17.438 1 98.75 147 ALA A CA 1
ATOM 1143 C C . ALA A 1 147 ? 16.094 -11.133 -16.328 1 98.75 147 ALA A C 1
ATOM 1145 O O . ALA A 1 147 ? 15.719 -12.305 -16.281 1 98.75 147 ALA A O 1
ATOM 1146 N N . ALA A 1 148 ? 16.906 -10.586 -15.484 1 98.69 148 ALA A N 1
ATOM 1147 C CA . ALA A 1 148 ? 17.453 -11.375 -14.383 1 98.69 148 ALA A CA 1
ATOM 1148 C C . ALA A 1 148 ? 16.328 -11.875 -13.469 1 98.69 148 ALA A C 1
ATOM 1150 O O . ALA A 1 148 ? 16.297 -13.055 -13.102 1 98.69 148 ALA A O 1
ATOM 1151 N N . SER A 1 149 ? 15.453 -10.992 -13.055 1 98.56 149 SER A N 1
ATOM 1152 C CA . SER A 1 149 ? 14.367 -11.367 -12.156 1 98.56 149 SER A CA 1
ATOM 1153 C C . SER A 1 149 ? 13.391 -12.32 -12.844 1 98.56 149 SER A C 1
ATOM 1155 O O . SER A 1 149 ? 12.828 -13.211 -12.203 1 98.56 149 SER A O 1
ATOM 1157 N N . MET A 1 150 ? 13.195 -12.148 -14.125 1 98.5 150 MET A N 1
ATOM 1158 C CA . MET A 1 150 ? 12.344 -13.031 -14.922 1 98.5 150 MET A CA 1
ATOM 1159 C C . MET A 1 150 ? 12.867 -14.469 -14.891 1 98.5 150 MET A C 1
ATOM 1161 O O . MET A 1 150 ? 12.102 -15.406 -14.703 1 98.5 150 MET A O 1
ATOM 1165 N N . ILE A 1 151 ? 14.148 -14.617 -15.102 1 98.25 151 ILE A N 1
ATOM 1166 C CA . ILE A 1 151 ? 14.781 -15.93 -15.039 1 98.25 151 ILE A CA 1
ATOM 1167 C C . ILE A 1 151 ? 14.648 -16.5 -13.625 1 98.25 151 ILE A C 1
ATOM 1169 O O . ILE A 1 151 ? 14.398 -17.688 -13.453 1 98.25 151 ILE A O 1
ATOM 1173 N N . GLY A 1 152 ? 14.789 -15.609 -12.617 1 97.94 152 GLY A N 1
ATOM 1174 C CA . GLY A 1 152 ? 14.586 -16.047 -11.242 1 97.94 152 GLY A CA 1
ATOM 1175 C C . GLY A 1 152 ? 13.211 -16.656 -11.016 1 97.94 152 GLY A C 1
ATOM 1176 O O . GLY A 1 152 ? 13.086 -17.672 -10.328 1 97.94 152 GLY A O 1
ATOM 1177 N N . VAL A 1 153 ? 12.188 -16.125 -11.578 1 97.5 153 VAL A N 1
ATOM 1178 C CA . VAL A 1 153 ? 10.82 -16.594 -11.414 1 97.5 153 VAL A CA 1
ATOM 1179 C C . VAL A 1 153 ? 10.656 -17.953 -12.094 1 97.5 153 VAL A C 1
ATOM 1181 O O . VAL A 1 153 ? 9.969 -18.844 -11.578 1 97.5 153 VAL A O 1
ATOM 1184 N N . LEU A 1 154 ? 11.273 -18.109 -13.281 1 97.12 154 LEU A N 1
ATOM 1185 C CA . LEU A 1 154 ? 11.25 -19.406 -13.953 1 97.12 154 LEU A CA 1
ATOM 1186 C C . LEU A 1 154 ? 11.836 -20.484 -13.055 1 97.12 154 LEU A C 1
ATOM 1188 O O . LEU A 1 154 ? 11.227 -21.547 -12.875 1 97.12 154 LEU A O 1
ATOM 1192 N N . VAL A 1 155 ? 12.984 -20.234 -12.477 1 95.19 155 VAL A N 1
ATOM 1193 C CA . VAL A 1 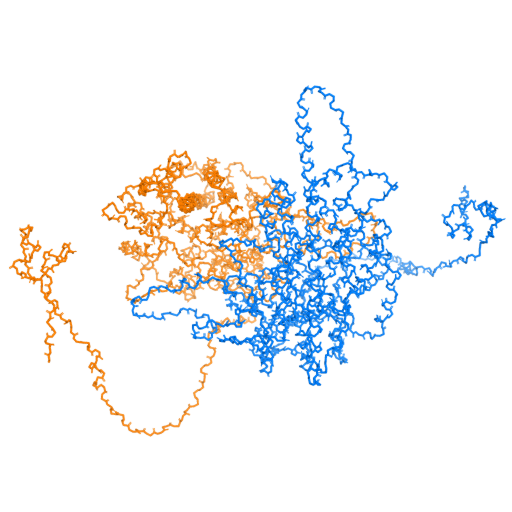155 ? 13.695 -21.219 -11.672 1 95.19 155 VAL A CA 1
ATOM 1194 C C . VAL A 1 155 ? 12.891 -21.531 -10.406 1 95.19 155 VAL A C 1
ATOM 1196 O O . VAL A 1 155 ? 12.844 -22.688 -9.969 1 95.19 155 VAL A O 1
ATOM 1199 N N . THR A 1 156 ? 12.289 -20.547 -9.867 1 92.75 156 THR A N 1
ATOM 1200 C CA . THR A 1 156 ? 11.547 -20.734 -8.625 1 92.75 156 THR A CA 1
ATOM 1201 C C . THR A 1 156 ? 10.242 -21.484 -8.883 1 92.75 156 THR A C 1
ATOM 1203 O O . THR A 1 156 ? 9.836 -22.328 -8.086 1 92.75 156 THR A O 1
ATOM 1206 N N . SER A 1 157 ? 9.547 -21.25 -9.961 1 91 157 SER A N 1
ATOM 1207 C CA . SER A 1 157 ? 8.242 -21.812 -10.266 1 91 157 SER A CA 1
ATOM 1208 C C . SER A 1 157 ? 8.383 -23.203 -10.891 1 91 157 SER A C 1
ATOM 1210 O O . SER A 1 157 ? 7.527 -24.062 -10.68 1 91 157 SER A O 1
ATOM 1212 N N . PHE A 1 158 ? 9.406 -23.359 -11.703 1 90.69 158 PHE A N 1
ATOM 1213 C CA . PHE A 1 158 ? 9.609 -24.594 -12.445 1 90.69 158 PHE A CA 1
ATOM 1214 C C . PHE A 1 158 ? 11.078 -25.016 -12.406 1 90.69 158 PHE A C 1
ATOM 1216 O O . PHE A 1 158 ? 11.742 -25.047 -13.445 1 90.69 158 PHE A O 1
ATOM 1223 N N . PRO A 1 159 ? 11.562 -25.406 -11.305 1 88.62 159 PRO A N 1
ATOM 1224 C CA . PRO A 1 159 ? 12.992 -25.672 -11.117 1 88.62 159 PRO A CA 1
ATOM 1225 C C . PRO A 1 159 ? 13.5 -26.844 -11.969 1 88.62 159 PRO A C 1
ATOM 1227 O O . PRO A 1 159 ? 14.695 -26.938 -12.234 1 88.62 159 PRO A O 1
ATOM 1230 N N . ARG A 1 160 ? 12.688 -27.734 -12.477 1 85.31 160 ARG A N 1
ATOM 1231 C CA . ARG A 1 160 ? 13.094 -28.906 -13.242 1 85.31 160 ARG A CA 1
ATOM 1232 C C . ARG A 1 160 ? 13.641 -28.516 -14.609 1 85.31 160 ARG A C 1
ATOM 1234 O O . ARG A 1 160 ? 14.539 -29.172 -15.141 1 85.31 160 ARG A O 1
ATOM 1241 N N . ARG A 1 161 ? 13.125 -27.453 -15.141 1 87.38 161 ARG A N 1
ATOM 1242 C CA . ARG A 1 161 ? 13.469 -27.062 -16.5 1 87.38 161 ARG A CA 1
ATOM 1243 C C . ARG A 1 161 ? 14.898 -26.531 -16.578 1 87.38 161 ARG A C 1
ATOM 1245 O O . ARG A 1 161 ? 15.664 -26.938 -17.453 1 87.38 161 ARG A O 1
ATOM 1252 N N . PRO A 1 162 ? 15.312 -25.594 -15.703 1 90.44 162 PRO A N 1
ATOM 1253 C CA . PRO A 1 162 ? 16.703 -25.125 -15.734 1 90.44 162 PRO A CA 1
ATOM 1254 C C . PRO A 1 162 ? 17.703 -26.25 -15.508 1 90.44 162 PRO A C 1
ATOM 1256 O O . PRO A 1 162 ? 18.828 -26.203 -16.016 1 90.44 162 PRO A O 1
ATOM 1259 N N . LYS A 1 163 ? 17.328 -27.266 -14.836 1 87.5 163 LYS A N 1
ATOM 1260 C CA . LYS A 1 163 ? 18.203 -28.406 -14.586 1 87.5 163 LYS A CA 1
ATOM 1261 C C . LYS A 1 163 ? 18.641 -29.047 -15.898 1 87.5 163 LYS A C 1
ATOM 1263 O O . LYS A 1 163 ? 19.781 -29.5 -16.016 1 87.5 163 LYS A O 1
ATOM 1268 N N . ILE A 1 164 ? 17.75 -29.031 -16.828 1 87.5 164 ILE A N 1
ATOM 1269 C CA . ILE A 1 164 ? 18 -29.656 -18.125 1 87.5 164 ILE A CA 1
ATOM 1270 C C . ILE A 1 164 ? 19.016 -28.844 -18.906 1 87.5 164 ILE A C 1
ATOM 1272 O O . ILE A 1 164 ? 19.781 -29.406 -19.703 1 87.5 164 ILE A O 1
ATOM 1276 N N . HIS A 1 165 ? 19.094 -27.594 -18.656 1 90.81 165 HIS A N 1
ATOM 1277 C CA . HIS A 1 165 ? 19.906 -26.703 -19.484 1 90.81 165 HIS A CA 1
ATOM 1278 C C . HIS A 1 165 ? 21.281 -26.484 -18.859 1 90.81 165 HIS A C 1
ATOM 1280 O O . HIS A 1 165 ? 22.234 -26.094 -19.547 1 90.81 165 HIS A O 1
ATOM 1286 N N . LEU A 1 166 ? 21.391 -26.609 -17.547 1 90.81 166 LEU A N 1
ATOM 1287 C CA . LEU A 1 166 ? 22.672 -26.422 -16.859 1 90.81 166 LEU A CA 1
ATOM 1288 C C . LEU A 1 166 ? 23.516 -27.688 -16.938 1 90.81 166 LEU A C 1
ATOM 1290 O O . LEU A 1 166 ? 23.531 -28.5 -16 1 90.81 166 LEU A O 1
ATOM 1294 N N . ASN A 1 167 ? 24.375 -27.875 -18.016 1 85.25 167 ASN A N 1
ATOM 1295 C CA . ASN A 1 167 ? 25.031 -29.141 -18.297 1 85.25 167 ASN A CA 1
ATOM 1296 C C . ASN A 1 167 ? 26.547 -29.047 -18.125 1 85.25 167 ASN A C 1
ATOM 1298 O O . ASN A 1 167 ? 27.219 -30.078 -18.016 1 85.25 167 ASN A O 1
ATOM 1302 N N . THR A 1 168 ? 27.031 -27.906 -18.047 1 87.25 168 THR A N 1
ATOM 1303 C CA . THR A 1 168 ? 28.484 -27.781 -17.922 1 87.25 168 THR A CA 1
ATOM 1304 C C . THR A 1 168 ? 28.906 -27.922 -16.469 1 87.25 168 THR A C 1
ATOM 1306 O O . THR A 1 168 ? 28.156 -27.578 -15.555 1 87.25 168 THR A O 1
ATOM 1309 N N . ALA A 1 169 ? 30.094 -28.453 -16.281 1 85.88 169 ALA A N 1
ATOM 1310 C CA . ALA A 1 169 ? 30.656 -28.641 -14.938 1 85.88 169 ALA A CA 1
ATOM 1311 C C . ALA A 1 169 ? 30.734 -27.312 -14.188 1 85.88 169 ALA A C 1
ATOM 1313 O O . ALA A 1 169 ? 30.516 -27.25 -12.977 1 85.88 169 ALA A O 1
ATOM 1314 N N . ALA A 1 170 ? 31.031 -26.312 -14.914 1 87.62 170 ALA A N 1
ATOM 1315 C CA . ALA A 1 170 ? 31.141 -25 -14.305 1 87.62 170 ALA A CA 1
ATOM 1316 C C . ALA A 1 170 ? 29.797 -24.516 -13.781 1 87.62 170 ALA A C 1
ATOM 1318 O O . ALA A 1 170 ? 29.703 -23.953 -12.688 1 87.62 170 ALA A O 1
ATOM 1319 N N . GLU A 1 171 ? 28.797 -24.719 -14.578 1 88.81 171 GLU A N 1
ATOM 1320 C CA . GLU A 1 171 ? 27.453 -24.312 -14.188 1 88.81 171 GLU A CA 1
ATOM 1321 C C . GLU A 1 171 ? 26.938 -25.125 -13 1 88.81 171 GLU A C 1
ATOM 1323 O O . GLU A 1 171 ? 26.328 -24.578 -12.078 1 88.81 171 GLU A O 1
ATOM 1328 N N . LYS A 1 172 ? 27.203 -26.359 -12.992 1 86.25 172 LYS A N 1
ATOM 1329 C CA . LYS A 1 172 ? 26.781 -27.234 -11.906 1 86.25 172 LYS A CA 1
ATOM 1330 C C . LYS A 1 172 ? 27.516 -26.906 -10.609 1 86.25 172 LYS A C 1
ATOM 1332 O O . LYS A 1 172 ? 26.953 -27.016 -9.516 1 86.25 172 LYS A O 1
ATOM 1337 N N . ALA A 1 173 ? 28.719 -26.547 -10.742 1 88.44 173 ALA A N 1
ATOM 1338 C CA . ALA A 1 173 ? 29.5 -26.125 -9.57 1 88.44 173 ALA A CA 1
ATOM 1339 C C . ALA A 1 173 ? 28.969 -24.812 -9 1 88.44 173 ALA A C 1
ATOM 1341 O O . ALA A 1 173 ? 28.938 -24.625 -7.785 1 88.44 173 ALA A O 1
ATOM 1342 N N . ALA A 1 174 ? 28.578 -24 -9.914 1 89.5 174 ALA A N 1
ATOM 1343 C CA . ALA A 1 174 ? 28.094 -22.688 -9.5 1 89.5 174 ALA A CA 1
ATOM 1344 C C . ALA A 1 174 ? 26.703 -22.781 -8.875 1 89.5 174 ALA A C 1
ATOM 1346 O O . ALA A 1 174 ? 26.375 -22.047 -7.945 1 89.5 174 ALA A O 1
ATOM 1347 N N . PHE A 1 175 ? 25.922 -23.719 -9.438 1 92.75 175 PHE A N 1
ATOM 1348 C CA . PHE A 1 175 ? 24.547 -23.844 -8.984 1 92.75 175 PHE A CA 1
ATOM 1349 C C . PHE A 1 175 ? 24.234 -25.297 -8.625 1 92.75 175 PHE A C 1
ATOM 1351 O O . PHE A 1 175 ? 23.5 -25.984 -9.352 1 92.75 175 PHE A O 1
ATOM 1358 N N . PRO A 1 176 ? 24.656 -25.75 -7.414 1 87.56 176 PRO A N 1
ATOM 1359 C CA . PRO A 1 176 ? 24.406 -27.141 -6.996 1 87.56 176 PRO A CA 1
ATOM 1360 C C . PRO A 1 176 ? 22.922 -27.438 -6.77 1 87.56 176 PRO A C 1
ATOM 1362 O O . PRO A 1 176 ? 22.516 -28.594 -6.84 1 87.56 176 PRO A O 1
ATOM 1365 N N . HIS A 1 177 ? 22.141 -26.406 -6.461 1 87.62 177 HIS A N 1
ATOM 1366 C CA . HIS A 1 177 ? 20.703 -26.516 -6.305 1 87.62 177 HIS A CA 1
ATOM 1367 C C . HIS A 1 177 ? 19.984 -25.312 -6.891 1 87.62 177 HIS A C 1
ATOM 1369 O O . HIS A 1 177 ? 20.594 -24.266 -7.129 1 87.62 177 HIS A O 1
ATOM 1375 N N . SER A 1 178 ? 18.75 -25.406 -7.125 1 90.06 178 SER A N 1
ATOM 1376 C CA . SER A 1 178 ? 17.953 -24.391 -7.801 1 90.06 178 SER A CA 1
ATOM 1377 C C . SER A 1 178 ? 18 -23.062 -7.043 1 90.06 178 SER A C 1
ATOM 1379 O O . SER A 1 178 ? 18.062 -22 -7.652 1 90.06 178 SER A O 1
ATOM 1381 N N . MET A 1 179 ? 18.047 -23.125 -5.746 1 90.56 179 MET A N 1
ATOM 1382 C CA . MET A 1 179 ? 17.984 -21.922 -4.922 1 90.56 179 MET A CA 1
ATOM 1383 C C . MET A 1 179 ? 19.234 -21.062 -5.105 1 90.56 179 MET A C 1
ATOM 1385 O O . MET A 1 179 ? 19.172 -19.828 -5 1 90.56 179 MET A O 1
ATOM 1389 N N . ALA A 1 180 ? 20.297 -21.703 -5.379 1 92.88 180 ALA A N 1
ATOM 1390 C CA . ALA A 1 180 ? 21.516 -20.953 -5.645 1 92.88 180 ALA A CA 1
ATOM 1391 C C . ALA A 1 180 ? 21.375 -20.094 -6.898 1 92.88 180 ALA A C 1
ATOM 1393 O O . ALA A 1 180 ? 21.844 -18.953 -6.93 1 92.88 180 ALA A O 1
ATOM 1394 N N . LEU A 1 181 ? 20.781 -20.672 -7.863 1 95.06 181 LEU A N 1
ATOM 1395 C CA . LEU A 1 181 ? 20.547 -19.938 -9.102 1 95.06 181 LEU A CA 1
ATOM 1396 C C . LEU A 1 181 ? 19.531 -18.812 -8.875 1 95.06 181 LEU A C 1
ATOM 1398 O O . LEU A 1 181 ? 19.703 -17.703 -9.398 1 95.06 181 LEU A O 1
ATOM 1402 N N . VAL A 1 182 ? 18.484 -19.062 -8.109 1 96.19 182 VAL A N 1
ATOM 1403 C CA . VAL A 1 182 ? 17.5 -18.031 -7.777 1 96.19 182 VAL A CA 1
ATOM 1404 C C . VAL A 1 182 ? 18.172 -16.875 -7.062 1 96.19 182 VAL A C 1
ATOM 1406 O O . VAL A 1 182 ? 17.938 -15.711 -7.402 1 96.19 182 VAL A O 1
ATOM 1409 N N . LYS A 1 183 ? 19 -17.188 -6.105 1 94.56 183 LYS A N 1
ATOM 1410 C CA . LYS A 1 183 ? 19.703 -16.172 -5.336 1 94.56 183 LYS A CA 1
ATOM 1411 C C . LYS A 1 183 ? 20.594 -15.312 -6.234 1 94.56 183 LYS A C 1
ATOM 1413 O O . LYS A 1 183 ? 20.641 -14.086 -6.086 1 94.56 183 LYS A O 1
ATOM 1418 N N . ARG A 1 184 ? 21.25 -15.984 -7.125 1 96.19 184 ARG A N 1
ATOM 1419 C CA . ARG A 1 184 ? 22.094 -15.25 -8.062 1 96.19 184 ARG A CA 1
ATOM 1420 C C . ARG A 1 184 ? 21.281 -14.297 -8.922 1 96.19 184 ARG A C 1
ATOM 1422 O O . ARG A 1 184 ? 21.672 -13.148 -9.133 1 96.19 184 ARG A O 1
ATOM 1429 N N . CYS A 1 185 ? 20.188 -14.766 -9.438 1 97.94 185 CYS A N 1
ATOM 1430 C CA . CYS A 1 185 ? 19.312 -13.938 -10.258 1 97.94 185 CYS A CA 1
ATOM 1431 C C . CYS A 1 185 ? 18.797 -12.734 -9.469 1 97.94 185 CYS A C 1
ATOM 1433 O O . CYS A 1 185 ? 18.828 -11.609 -9.961 1 97.94 185 CYS A O 1
ATOM 1435 N N . ARG A 1 186 ? 18.359 -12.953 -8.258 1 96.38 186 ARG A N 1
ATOM 1436 C CA . ARG A 1 186 ? 17.859 -11.891 -7.391 1 96.38 186 ARG A CA 1
ATOM 1437 C C . ARG A 1 186 ? 18.953 -10.867 -7.09 1 96.38 186 ARG A C 1
ATOM 1439 O O . ARG A 1 186 ? 18.719 -9.664 -7.16 1 96.38 186 ARG A O 1
ATOM 1446 N N . ASP A 1 187 ? 20.125 -11.383 -6.785 1 95.12 187 ASP A N 1
ATOM 1447 C CA . ASP A 1 187 ? 21.234 -10.5 -6.445 1 95.12 187 ASP A CA 1
ATOM 1448 C C . ASP A 1 187 ? 21.594 -9.586 -7.613 1 95.12 187 ASP A C 1
ATOM 1450 O O . ASP A 1 187 ? 21.828 -8.391 -7.43 1 95.12 187 ASP A O 1
ATOM 1454 N N . VAL A 1 188 ? 21.656 -10.203 -8.742 1 96.94 188 VAL A N 1
ATOM 1455 C CA . VAL A 1 188 ? 21.969 -9.414 -9.93 1 96.94 188 VAL A CA 1
ATOM 1456 C C . VAL A 1 188 ? 20.891 -8.352 -10.141 1 96.94 188 VAL A C 1
ATOM 1458 O O . VAL A 1 188 ? 21.203 -7.184 -10.383 1 96.94 188 VAL A O 1
ATOM 1461 N N . ALA A 1 189 ? 19.609 -8.734 -10.062 1 97.62 189 ALA A N 1
ATOM 1462 C CA . ALA A 1 189 ? 18.5 -7.801 -10.266 1 97.62 189 ALA A CA 1
ATOM 1463 C C . ALA A 1 189 ? 18.562 -6.656 -9.258 1 97.62 189 ALA A C 1
ATOM 1465 O O . ALA A 1 189 ? 18.422 -5.488 -9.633 1 97.62 189 ALA A O 1
ATOM 1466 N N . VAL A 1 190 ? 18.828 -6.938 -7.988 1 95.69 190 VAL A N 1
ATOM 1467 C CA . VAL A 1 190 ? 18.844 -5.953 -6.914 1 95.69 190 VAL A CA 1
ATOM 1468 C C . VAL A 1 190 ? 20.031 -5.012 -7.09 1 95.69 190 VAL A C 1
ATOM 1470 O O . VAL A 1 190 ? 19.891 -3.793 -6.965 1 95.69 190 VAL A O 1
ATOM 1473 N N . GLN A 1 191 ? 21.172 -5.527 -7.465 1 93.88 191 GLN A N 1
ATOM 1474 C CA . GLN A 1 191 ? 22.375 -4.727 -7.621 1 93.88 191 GLN A CA 1
ATOM 1475 C C . GLN A 1 191 ? 22.281 -3.801 -8.828 1 93.88 191 GLN A C 1
ATOM 1477 O O . GLN A 1 191 ? 22.719 -2.652 -8.781 1 93.88 191 GLN A O 1
ATOM 1482 N N . VAL A 1 192 ? 21.719 -4.359 -9.812 1 94.88 192 VAL A N 1
ATOM 1483 C CA . VAL A 1 192 ? 21.641 -3.598 -11.062 1 94.88 192 VAL A CA 1
ATOM 1484 C C . VAL A 1 192 ? 20.656 -2.436 -10.883 1 94.88 192 VAL A C 1
ATOM 1486 O O . VAL A 1 192 ? 20.859 -1.358 -11.453 1 94.88 192 VAL A O 1
ATOM 1489 N N . ARG A 1 193 ? 19.562 -2.592 -10.18 1 92.38 193 ARG A N 1
ATOM 1490 C CA . ARG A 1 193 ? 18.625 -1.504 -9.914 1 92.38 193 ARG A CA 1
ATOM 1491 C C . ARG A 1 193 ? 19.328 -0.321 -9.258 1 92.38 193 ARG A C 1
ATOM 1493 O O . ARG A 1 193 ? 19.031 0.834 -9.57 1 92.38 193 ARG A O 1
ATOM 1500 N N . GLY A 1 194 ? 20.297 -0.642 -8.344 1 89.12 194 GLY A N 1
ATOM 1501 C CA . GLY A 1 194 ? 21.109 0.406 -7.746 1 89.12 194 GLY A CA 1
ATOM 1502 C C . GLY A 1 194 ? 20.359 1.212 -6.699 1 89.12 194 GLY A C 1
ATOM 1503 O O . GLY A 1 194 ? 19.203 0.94 -6.41 1 89.12 194 GLY A O 1
ATOM 1504 N N . PRO A 1 195 ? 21.047 2.184 -6.141 1 88.62 195 PRO A N 1
ATOM 1505 C CA . PRO A 1 195 ? 20.406 3.051 -5.148 1 88.62 195 PRO A CA 1
ATOM 1506 C C . PRO A 1 195 ? 19.469 4.078 -5.773 1 88.62 195 PRO A C 1
ATOM 1508 O O . PRO A 1 195 ? 19.688 4.516 -6.906 1 88.62 195 PRO A O 1
ATOM 1511 N N . GLY A 1 196 ? 18.391 4.445 -5.098 1 88.81 196 GLY A N 1
ATOM 1512 C CA . GLY A 1 196 ? 17.5 5.535 -5.484 1 88.81 196 GLY A CA 1
ATOM 1513 C C . GLY A 1 196 ? 16.656 5.211 -6.691 1 88.81 196 GLY A C 1
ATOM 1514 O O . GLY A 1 196 ? 16.281 6.105 -7.453 1 88.81 196 GLY A O 1
ATOM 1515 N N . TYR A 1 197 ? 16.453 3.92 -6.961 1 88.69 197 TYR A N 1
ATOM 1516 C CA . TYR A 1 197 ? 15.672 3.547 -8.141 1 88.69 197 TYR A CA 1
ATOM 1517 C C . TYR A 1 197 ? 14.234 4.055 -8.031 1 88.69 197 TYR A C 1
ATOM 1519 O O . TYR A 1 197 ? 13.555 4.234 -9.039 1 88.69 197 TYR A O 1
ATOM 1527 N N . LEU A 1 198 ? 13.781 4.402 -6.828 1 85.44 198 LEU A N 1
ATOM 1528 C CA . LEU A 1 198 ? 12.422 4.902 -6.633 1 85.44 198 LEU A CA 1
ATOM 1529 C C . LEU A 1 198 ? 12.32 6.367 -7.031 1 85.44 198 LEU A C 1
ATOM 1531 O O . LEU A 1 198 ? 11.219 6.891 -7.219 1 85.44 198 LEU A O 1
ATOM 1535 N N . ASP A 1 199 ? 13.398 7.012 -7.102 1 87.06 199 ASP A N 1
ATOM 1536 C CA . ASP A 1 199 ? 13.406 8.438 -7.41 1 87.06 199 ASP A CA 1
ATOM 1537 C C . ASP A 1 199 ? 13.453 8.672 -8.914 1 87.06 199 ASP A C 1
ATOM 1539 O O . ASP A 1 199 ? 13.289 9.805 -9.383 1 87.06 199 ASP A O 1
ATOM 1543 N N . ARG A 1 200 ? 13.609 7.547 -9.555 1 85.56 200 ARG A N 1
ATOM 1544 C CA . ARG A 1 200 ? 13.508 7.633 -11.008 1 85.56 200 ARG A CA 1
ATOM 1545 C C . ARG A 1 200 ? 12.078 7.359 -11.477 1 85.56 200 ARG A C 1
ATOM 1547 O O . ARG A 1 200 ? 11.258 6.832 -10.719 1 85.56 200 ARG A O 1
ATOM 1554 N N . SER A 1 201 ? 11.688 7.875 -12.531 1 85.25 201 SER A N 1
ATOM 1555 C CA . SER A 1 201 ? 10.367 7.543 -13.055 1 85.25 201 SER A CA 1
ATOM 1556 C C . SER A 1 201 ? 10.297 6.09 -13.508 1 85.25 201 SER A C 1
ATOM 1558 O O . SER A 1 201 ? 10.852 5.73 -14.547 1 85.25 201 SER A O 1
ATOM 1560 N N . PRO A 1 202 ? 9.602 5.309 -12.703 1 90.56 202 PRO A N 1
ATOM 1561 C CA . PRO A 1 202 ? 9.586 3.875 -13.016 1 90.56 202 PRO A CA 1
ATOM 1562 C C . PRO A 1 202 ? 8.797 3.553 -14.281 1 90.56 202 PRO A C 1
ATOM 1564 O O . PRO A 1 202 ? 7.789 4.195 -14.562 1 90.56 202 PRO A O 1
ATOM 1567 N N . THR A 1 203 ? 9.281 2.621 -14.992 1 92.5 203 THR A N 1
ATOM 1568 C CA . THR A 1 203 ? 8.578 2.051 -16.141 1 92.5 203 THR A CA 1
ATOM 1569 C C . THR A 1 203 ? 7.824 0.786 -15.727 1 92.5 203 THR A C 1
ATOM 1571 O O . THR A 1 203 ? 7.941 0.328 -14.586 1 92.5 203 THR A O 1
ATOM 1574 N N . VAL A 1 204 ? 7.078 0.278 -16.656 1 96 204 VAL A N 1
ATOM 1575 C CA . VAL A 1 204 ? 6.34 -0.955 -16.406 1 96 204 VAL A CA 1
ATOM 1576 C C . VAL A 1 204 ? 7.32 -2.092 -16.109 1 96 204 VAL A C 1
ATOM 1578 O O . VAL A 1 204 ? 7.016 -2.994 -15.328 1 96 204 VAL A O 1
ATOM 1581 N N . TYR A 1 205 ? 8.523 -2.018 -16.703 1 96.69 205 TYR A N 1
ATOM 1582 C CA . TYR A 1 205 ? 9.531 -3.043 -16.469 1 96.69 205 TYR A CA 1
ATOM 1583 C C . TYR A 1 205 ? 10.055 -2.982 -15.039 1 96.69 205 TYR A C 1
ATOM 1585 O O . TYR A 1 205 ? 10.375 -4.016 -14.445 1 96.69 205 TYR A O 1
ATOM 1593 N N . ASP A 1 206 ? 10.141 -1.75 -14.461 1 97.12 206 ASP A N 1
ATOM 1594 C CA . ASP A 1 206 ? 10.508 -1.632 -13.055 1 97.12 206 ASP A CA 1
ATOM 1595 C C . ASP A 1 206 ? 9.453 -2.291 -12.164 1 97.12 206 ASP A C 1
ATOM 1597 O O . ASP A 1 206 ? 9.797 -3 -11.211 1 97.12 206 ASP A O 1
ATOM 1601 N N . ALA A 1 207 ? 8.219 -2.023 -12.453 1 97.69 207 ALA A N 1
ATOM 1602 C CA . ALA A 1 207 ? 7.129 -2.639 -11.695 1 97.69 207 ALA A CA 1
ATOM 1603 C C . ALA A 1 207 ? 7.148 -4.156 -11.844 1 97.69 207 ALA A C 1
ATOM 1605 O O . ALA A 1 207 ? 6.961 -4.883 -10.867 1 97.69 207 ALA A O 1
ATOM 1606 N N . ALA A 1 208 ? 7.355 -4.594 -13.039 1 98.62 208 ALA A N 1
ATOM 1607 C CA . ALA A 1 208 ? 7.43 -6.031 -13.289 1 98.62 208 ALA A CA 1
ATOM 1608 C C . ALA A 1 208 ? 8.57 -6.664 -12.5 1 98.62 208 ALA A C 1
ATOM 1610 O O . ALA A 1 208 ? 8.43 -7.77 -11.969 1 98.62 208 ALA A O 1
ATOM 1611 N N . THR A 1 209 ? 9.688 -5.98 -12.508 1 98.44 209 THR A N 1
ATOM 1612 C CA . THR A 1 209 ? 10.828 -6.473 -11.734 1 98.44 209 THR A CA 1
ATOM 1613 C C . THR A 1 209 ? 10.453 -6.637 -10.266 1 98.44 209 THR A C 1
ATOM 1615 O O . THR A 1 209 ? 10.789 -7.648 -9.641 1 98.44 209 THR A O 1
ATOM 1618 N N . SER A 1 210 ? 9.758 -5.676 -9.695 1 97.81 210 SER A N 1
ATOM 1619 C CA . SER A 1 210 ? 9.297 -5.789 -8.312 1 97.81 210 SER A CA 1
ATOM 1620 C C . SER A 1 210 ? 8.383 -6.992 -8.125 1 97.81 210 SER A C 1
ATOM 1622 O O . SER A 1 210 ? 8.484 -7.703 -7.121 1 97.81 210 SER A O 1
ATOM 1624 N N . TYR A 1 211 ? 7.527 -7.223 -9.031 1 98.25 211 TYR A N 1
ATOM 1625 C CA . TYR A 1 211 ? 6.641 -8.375 -8.938 1 98.25 211 TYR A CA 1
ATOM 1626 C C . TYR A 1 211 ? 7.434 -9.68 -8.977 1 98.25 211 TYR A C 1
ATOM 1628 O O . TYR A 1 211 ? 7.172 -10.594 -8.195 1 98.25 211 TYR A O 1
ATOM 1636 N N . PHE A 1 212 ? 8.359 -9.742 -9.938 1 98.62 212 PHE A N 1
ATOM 1637 C CA . PHE A 1 212 ? 9.172 -10.945 -10.062 1 98.62 212 PHE A CA 1
ATOM 1638 C C . PHE A 1 212 ? 9.969 -11.195 -8.789 1 98.62 212 PHE A C 1
ATOM 1640 O O . PHE A 1 212 ? 10.062 -12.336 -8.32 1 98.62 212 PHE A O 1
ATOM 1647 N N . LEU A 1 213 ? 10.531 -10.141 -8.273 1 97.81 213 LEU A N 1
ATOM 1648 C CA . LEU A 1 213 ? 11.273 -10.281 -7.027 1 97.81 213 LEU A CA 1
ATOM 1649 C C . LEU A 1 213 ? 10.359 -10.734 -5.895 1 97.81 213 LEU A C 1
ATOM 1651 O O . LEU A 1 213 ? 10.789 -11.477 -5.004 1 97.81 213 LEU A O 1
ATOM 1655 N N . SER A 1 214 ? 9.141 -10.312 -5.926 1 96.12 214 SER A N 1
ATOM 1656 C CA . SER A 1 214 ? 8.164 -10.75 -4.938 1 96.12 214 SER A CA 1
ATOM 1657 C C . SER A 1 214 ? 7.938 -12.258 -5.012 1 96.12 214 SER A C 1
ATOM 1659 O O . SER A 1 214 ? 7.988 -12.945 -3.99 1 96.12 214 SER A O 1
ATOM 1661 N N . ILE A 1 215 ? 7.742 -12.727 -6.188 1 95.19 215 ILE A N 1
ATOM 1662 C CA . ILE A 1 215 ? 7.492 -14.148 -6.383 1 95.19 215 ILE A CA 1
ATOM 1663 C C . ILE A 1 215 ? 8.711 -14.953 -5.926 1 95.19 215 ILE A C 1
ATOM 1665 O O . ILE A 1 215 ? 8.57 -15.953 -5.215 1 95.19 215 ILE A O 1
ATOM 1669 N N . CYS A 1 216 ? 9.898 -14.492 -6.328 1 94.81 216 CYS A N 1
ATOM 1670 C CA . CYS A 1 216 ? 11.117 -15.172 -5.902 1 94.81 216 CYS A CA 1
ATOM 1671 C C . CYS A 1 216 ? 11.211 -15.234 -4.383 1 94.81 216 CYS A C 1
ATOM 1673 O O . CYS A 1 216 ? 11.492 -16.281 -3.818 1 94.81 216 CYS A O 1
ATOM 1675 N N . SER A 1 217 ? 10.906 -14.141 -3.74 1 92.56 217 SER A N 1
ATOM 1676 C CA . SER A 1 217 ? 10.977 -14.086 -2.283 1 92.56 217 SER A CA 1
ATOM 1677 C C . SER A 1 217 ? 9.945 -15 -1.642 1 92.56 217 SER A C 1
ATOM 1679 O O . SER A 1 217 ? 10.242 -15.688 -0.66 1 92.56 217 SER A O 1
ATOM 1681 N N . GLY A 1 218 ? 8.781 -15.039 -2.188 1 88.19 218 GLY A N 1
ATOM 1682 C CA . GLY A 1 218 ? 7.734 -15.906 -1.661 1 88.19 218 GLY A CA 1
ATOM 1683 C C . GLY A 1 218 ? 8.094 -17.375 -1.721 1 88.19 218 GLY A C 1
ATOM 1684 O O . GLY A 1 218 ? 7.859 -18.109 -0.762 1 88.19 218 GLY A O 1
ATOM 1685 N N . TYR A 1 219 ? 8.68 -17.719 -2.805 1 83.5 219 TYR A N 1
ATOM 1686 C CA . TYR A 1 219 ? 9.023 -19.125 -2.984 1 83.5 219 TYR A CA 1
ATOM 1687 C C . TYR A 1 219 ? 10.266 -19.5 -2.18 1 83.5 219 TYR A C 1
ATOM 1689 O O . TYR A 1 219 ? 10.531 -20.688 -1.953 1 83.5 219 TYR A O 1
ATOM 1697 N N . MET A 1 220 ? 11.039 -18.484 -1.758 1 83.69 220 MET A N 1
ATOM 1698 C CA . MET A 1 220 ? 12.156 -18.688 -0.838 1 83.69 220 MET A CA 1
ATOM 1699 C C . MET A 1 220 ? 11.688 -18.609 0.611 1 83.69 220 MET A C 1
ATOM 1701 O O . MET A 1 220 ? 12.508 -18.578 1.531 1 83.69 220 MET A O 1
ATOM 1705 N N . TYR A 1 221 ? 10.414 -18.438 0.832 1 79.88 221 TYR A N 1
ATOM 1706 C CA . TYR A 1 221 ? 9.719 -18.422 2.115 1 79.88 221 TYR A CA 1
ATOM 1707 C C . TYR A 1 221 ? 10.07 -17.172 2.904 1 79.88 221 TYR A C 1
ATOM 1709 O O . TYR A 1 221 ? 10.094 -17.188 4.137 1 79.88 221 TYR A O 1
ATOM 1717 N N . ASN A 1 222 ? 10.516 -16.266 2.186 1 87.5 222 ASN A N 1
ATOM 1718 C CA . ASN A 1 222 ? 10.602 -14.93 2.768 1 87.5 222 ASN A CA 1
ATOM 1719 C C . ASN A 1 222 ? 9.344 -14.109 2.486 1 87.5 222 ASN A C 1
ATOM 1721 O O . ASN A 1 222 ? 9.352 -13.234 1.617 1 87.5 222 ASN A O 1
ATOM 1725 N N . MET A 1 223 ? 8.367 -14.352 3.303 1 85.25 223 MET A N 1
ATOM 1726 C CA . MET A 1 223 ? 7.043 -13.812 3.02 1 85.25 223 MET A CA 1
ATOM 1727 C C . MET A 1 223 ? 7.008 -12.312 3.264 1 85.25 223 MET A C 1
ATOM 1729 O O . MET A 1 223 ? 6.266 -11.586 2.592 1 85.25 223 MET A O 1
ATOM 1733 N N . ARG A 1 224 ? 7.734 -11.805 4.203 1 87.81 224 ARG A N 1
ATOM 1734 C CA . ARG A 1 224 ? 7.77 -10.375 4.473 1 87.81 224 ARG A CA 1
ATOM 1735 C C . ARG A 1 224 ? 8.312 -9.602 3.273 1 87.81 224 ARG A C 1
ATOM 1737 O O . ARG A 1 224 ? 7.699 -8.633 2.824 1 87.81 224 ARG A O 1
ATOM 1744 N N . THR A 1 225 ? 9.445 -10.094 2.766 1 91.62 225 THR A N 1
ATOM 1745 C CA . THR A 1 225 ? 10.023 -9.477 1.578 1 91.62 225 THR A CA 1
ATOM 1746 C C . THR A 1 225 ? 9.078 -9.625 0.384 1 91.62 225 THR A C 1
ATOM 1748 O O . THR A 1 225 ? 8.984 -8.719 -0.451 1 91.62 225 THR A O 1
ATOM 1751 N N . CYS A 1 226 ? 8.438 -10.789 0.306 1 91.75 226 CYS A N 1
ATOM 1752 C CA . CYS A 1 226 ? 7.457 -11.016 -0.75 1 91.75 226 CYS A CA 1
ATOM 1753 C C . CYS A 1 226 ? 6.379 -9.945 -0.735 1 91.75 226 CYS A C 1
ATOM 1755 O O . CYS A 1 226 ? 6.102 -9.32 -1.763 1 91.75 226 CYS A O 1
ATOM 1757 N N . ARG A 1 227 ? 5.852 -9.68 0.417 1 90.88 227 ARG A N 1
ATOM 1758 C CA . ARG A 1 227 ? 4.789 -8.688 0.564 1 90.88 227 ARG A CA 1
ATOM 1759 C C . ARG A 1 227 ? 5.305 -7.285 0.273 1 90.88 227 ARG A C 1
ATOM 1761 O O . ARG A 1 227 ? 4.59 -6.461 -0.305 1 90.88 227 ARG A O 1
ATOM 1768 N N . SER A 1 228 ? 6.535 -6.992 0.665 1 92.62 228 SER A N 1
ATOM 1769 C CA . SER A 1 228 ? 7.125 -5.68 0.424 1 92.62 228 SER A CA 1
ATOM 1770 C C . SER A 1 228 ? 7.25 -5.395 -1.068 1 92.62 228 SER A C 1
ATOM 1772 O O . SER A 1 228 ? 6.867 -4.32 -1.535 1 92.62 228 SER A O 1
ATOM 1774 N N . TYR A 1 229 ? 7.742 -6.348 -1.812 1 95 229 TYR A N 1
ATOM 1775 C CA . TYR A 1 229 ? 7.914 -6.152 -3.246 1 95 229 TYR A CA 1
ATOM 1776 C C . TYR A 1 229 ? 6.566 -6.129 -3.959 1 95 229 TYR A C 1
ATOM 1778 O O . TYR A 1 229 ? 6.398 -5.418 -4.953 1 95 229 TYR A O 1
ATOM 1786 N N . LEU A 1 230 ? 5.672 -6.945 -3.471 1 94.06 230 LEU A N 1
ATOM 1787 C CA . LEU A 1 230 ? 4.336 -6.926 -4.051 1 94.06 230 LEU A CA 1
ATOM 1788 C C . LEU A 1 230 ? 3.689 -5.555 -3.885 1 94.06 230 LEU A C 1
ATOM 1790 O O . LEU A 1 230 ? 3.104 -5.023 -4.832 1 94.06 230 LEU A O 1
ATOM 1794 N N . SER A 1 231 ? 3.801 -5.008 -2.705 1 92.88 231 SER A N 1
ATOM 1795 C CA . SER A 1 231 ? 3.283 -3.672 -2.432 1 92.88 231 SER A CA 1
ATOM 1796 C C . SER A 1 231 ? 3.98 -2.623 -3.289 1 92.88 231 SER A C 1
ATOM 1798 O O . SER A 1 231 ? 3.344 -1.681 -3.768 1 92.88 231 SER A O 1
ATOM 1800 N N . GLU A 1 232 ? 5.246 -2.76 -3.418 1 94.5 232 GLU A N 1
ATOM 1801 C CA . GLU A 1 232 ? 6 -1.83 -4.254 1 94.5 232 GLU A CA 1
ATOM 1802 C C . GLU A 1 232 ? 5.504 -1.861 -5.695 1 94.5 232 GLU A C 1
ATOM 1804 O O . GLU A 1 232 ? 5.352 -0.814 -6.328 1 94.5 232 GLU A O 1
ATOM 1809 N N . CYS A 1 233 ? 5.27 -3.057 -6.195 1 95.81 233 CYS A N 1
ATOM 1810 C CA . CYS A 1 233 ? 4.754 -3.203 -7.551 1 95.81 233 CYS A CA 1
ATOM 1811 C C . CYS A 1 233 ? 3.42 -2.482 -7.707 1 95.81 233 CYS A C 1
ATOM 1813 O O . CYS A 1 233 ? 3.24 -1.698 -8.641 1 95.81 233 CYS A O 1
ATOM 1815 N N . LEU A 1 234 ? 2.572 -2.713 -6.793 1 93.75 234 LEU A N 1
ATOM 1816 C CA . LEU A 1 234 ? 1.258 -2.082 -6.848 1 93.75 234 LEU A CA 1
ATOM 1817 C C . LEU A 1 234 ? 1.381 -0.562 -6.785 1 93.75 234 LEU A C 1
ATOM 1819 O O . LEU A 1 234 ? 0.686 0.15 -7.516 1 93.75 234 LEU A O 1
ATOM 1823 N N . THR A 1 235 ? 2.23 -0.099 -5.93 1 92.5 235 THR A N 1
ATOM 1824 C CA . THR A 1 235 ? 2.432 1.338 -5.781 1 92.5 235 THR A CA 1
ATOM 1825 C C . THR A 1 235 ? 2.934 1.952 -7.082 1 92.5 235 THR A C 1
ATOM 1827 O O . THR A 1 235 ? 2.438 2.994 -7.516 1 92.5 235 THR A O 1
ATOM 1830 N N . MET A 1 236 ? 3.898 1.323 -7.742 1 93.88 236 MET A N 1
ATOM 1831 C CA . MET A 1 236 ? 4.422 1.823 -9.016 1 93.88 236 MET A CA 1
ATOM 1832 C C . MET A 1 236 ? 3.322 1.894 -10.062 1 93.88 236 MET A C 1
ATOM 1834 O O . MET A 1 236 ? 3.203 2.891 -10.781 1 93.88 236 MET A O 1
ATOM 1838 N N . LEU A 1 237 ? 2.516 0.883 -10.125 1 93.56 237 LEU A N 1
ATOM 1839 C CA . LEU A 1 237 ? 1.451 0.815 -11.117 1 93.56 237 LEU A CA 1
ATOM 1840 C C . LEU A 1 237 ? 0.441 1.939 -10.914 1 93.56 237 LEU A C 1
ATOM 1842 O O . LEU A 1 237 ? 0.02 2.586 -11.875 1 93.56 237 LEU A O 1
ATOM 1846 N N . HIS A 1 238 ? 0.154 2.158 -9.711 1 89.25 238 HIS A N 1
ATOM 1847 C CA . HIS A 1 238 ? -0.907 3.105 -9.391 1 89.25 238 HIS A CA 1
ATOM 1848 C C . HIS A 1 238 ? -0.396 4.543 -9.438 1 89.25 238 HIS A C 1
ATOM 1850 O O . HIS A 1 238 ? -1.001 5.398 -10.086 1 89.25 238 HIS A O 1
ATOM 1856 N N . VAL A 1 239 ? 0.674 4.805 -8.742 1 88.06 239 VAL A N 1
ATOM 1857 C CA . VAL A 1 239 ? 1.178 6.164 -8.578 1 88.06 239 VAL A CA 1
ATOM 1858 C C . VAL A 1 239 ? 1.602 6.73 -9.93 1 88.06 239 VAL A C 1
ATOM 1860 O O . VAL A 1 239 ? 1.398 7.914 -10.203 1 88.06 239 VAL A O 1
ATOM 1863 N N . TYR A 1 240 ? 2.125 5.898 -10.797 1 88.19 240 TYR A N 1
ATOM 1864 C CA . TYR A 1 240 ? 2.623 6.395 -12.078 1 88.19 240 TYR A CA 1
ATOM 1865 C C . TYR A 1 240 ? 1.654 6.062 -13.211 1 88.19 240 TYR A C 1
ATOM 1867 O O . TYR A 1 240 ? 1.998 6.188 -14.383 1 88.19 240 TYR A O 1
ATOM 1875 N N . ASP A 1 241 ? 0.456 5.605 -12.883 1 87.62 241 ASP A N 1
ATOM 1876 C CA . ASP A 1 241 ? -0.652 5.352 -13.797 1 87.62 241 ASP A CA 1
ATOM 1877 C C . ASP A 1 241 ? -0.197 4.516 -14.992 1 87.62 241 ASP A C 1
ATOM 1879 O O . ASP A 1 241 ? -0.424 4.891 -16.141 1 87.62 241 ASP A O 1
ATOM 1883 N N . LEU A 1 242 ? 0.492 3.475 -14.664 1 90.5 242 LEU A N 1
ATOM 1884 C CA . LEU A 1 242 ? 1.052 2.635 -15.719 1 90.5 242 LEU A CA 1
ATOM 1885 C C . LEU A 1 242 ? -0.038 1.801 -16.375 1 90.5 242 LEU A C 1
ATOM 1887 O O . LEU A 1 242 ? 0.169 1.257 -17.469 1 90.5 242 LEU A O 1
ATOM 1891 N N . CYS A 1 243 ? -1.239 1.718 -15.797 1 89.38 243 CYS A N 1
ATOM 1892 C CA . CYS A 1 243 ? -2.32 0.885 -16.312 1 89.38 243 CYS A CA 1
ATOM 1893 C C . CYS A 1 243 ? -3.27 1.7 -17.188 1 89.38 243 CYS A C 1
ATOM 1895 O O . CYS A 1 243 ? -4.113 1.139 -17.891 1 89.38 243 CYS A O 1
ATOM 1897 N N . GLY A 1 244 ? -3.068 2.988 -17.312 1 76.38 244 GLY A N 1
ATOM 1898 C CA . GLY A 1 244 ? -3.9 3.863 -18.125 1 76.38 244 GLY A CA 1
ATOM 1899 C C . GLY A 1 244 ? -5.273 4.102 -17.531 1 76.38 244 GLY A C 1
ATOM 1900 O O . GLY A 1 244 ? -6.266 4.211 -18.25 1 76.38 244 GLY A O 1
ATOM 1901 N N . HIS A 1 245 ? -5.395 3.912 -16.297 1 60.12 245 HIS A N 1
ATOM 1902 C CA . HIS A 1 245 ? -6.703 4.129 -15.68 1 60.12 245 HIS A CA 1
ATOM 1903 C C . HIS A 1 245 ? -7.191 5.555 -15.914 1 60.12 245 HIS A C 1
ATOM 1905 O O . HIS A 1 245 ? -8.352 5.766 -16.266 1 60.12 245 HIS A O 1
ATOM 1911 N N . ASN A 1 246 ? -6.461 6.578 -15.391 1 51.53 246 ASN A N 1
ATOM 1912 C CA . ASN A 1 246 ? -7.031 7.887 -15.086 1 51.53 246 ASN A CA 1
ATOM 1913 C C . ASN A 1 246 ? -6.922 8.836 -16.266 1 51.53 246 ASN A C 1
ATOM 1915 O O . ASN A 1 246 ? -5.824 9.273 -16.625 1 51.53 246 ASN A O 1
ATOM 1919 N N . THR A 1 247 ? -7.746 8.594 -17.281 1 42.94 247 THR A N 1
ATOM 1920 C CA . THR A 1 247 ? -7.961 9.789 -18.094 1 42.94 247 THR A CA 1
ATOM 1921 C C . THR A 1 247 ? -7.914 11.047 -17.234 1 42.94 247 THR A C 1
ATOM 1923 O O . THR A 1 247 ? -7.586 12.125 -17.719 1 42.94 247 THR A O 1
ATOM 1926 N N . ARG A 1 248 ? -8.375 11.023 -16.125 1 38.34 248 ARG A N 1
ATOM 1927 C CA . ARG A 1 248 ? -8.484 12.227 -15.312 1 38.34 248 ARG A CA 1
ATOM 1928 C C . ARG A 1 248 ? -7.109 12.734 -14.891 1 38.34 248 ARG A C 1
ATOM 1930 O O . ARG A 1 248 ? -6.93 13.93 -14.656 1 38.34 248 ARG A O 1
ATOM 1937 N N . MET A 1 249 ? -6.195 11.836 -14.75 1 39.16 249 MET A N 1
ATOM 1938 C CA . MET A 1 249 ? -4.91 12.391 -14.344 1 39.16 249 MET A CA 1
ATOM 1939 C C . MET A 1 249 ? -4.227 13.102 -15.508 1 39.16 249 MET A C 1
ATOM 1941 O O . MET A 1 249 ? -3.289 13.875 -15.305 1 39.16 249 MET A O 1
ATOM 1945 N N . ARG A 1 250 ? -4.578 12.797 -16.797 1 35.91 250 ARG A N 1
ATOM 1946 C CA . ARG A 1 250 ? -4.105 13.578 -17.938 1 35.91 250 ARG A CA 1
ATOM 1947 C C . ARG A 1 250 ? -4.531 15.039 -17.812 1 35.91 250 ARG A C 1
ATOM 1949 O O . ARG A 1 250 ? -3.865 15.93 -18.359 1 35.91 250 ARG A O 1
ATOM 1956 N N . THR A 1 251 ? -5.812 15.211 -17.516 1 32.25 251 THR A N 1
ATOM 1957 C CA . THR A 1 251 ? -6.285 16.594 -17.547 1 32.25 251 THR A CA 1
ATOM 1958 C C . THR A 1 251 ? -5.484 17.453 -16.578 1 32.25 251 THR A C 1
ATOM 1960 O O . THR A 1 251 ? -5.605 18.688 -16.578 1 32.25 251 THR A O 1
ATOM 1963 N N . MET A 1 252 ? -4.875 16.875 -15.594 1 31.14 252 MET A N 1
ATOM 1964 C CA . MET A 1 252 ? -4.18 17.875 -14.781 1 31.14 252 MET A CA 1
ATOM 1965 C C . MET A 1 252 ? -3.123 18.609 -15.594 1 31.14 252 MET A C 1
ATOM 1967 O O . MET A 1 252 ? -2.525 19.578 -15.117 1 31.14 252 MET A O 1
ATOM 1971 N N . SER A 1 253 ? -2.723 18.078 -16.75 1 28.95 253 SER A N 1
ATOM 1972 C CA . SER A 1 253 ? -1.804 18.828 -17.594 1 28.95 253 SER A CA 1
ATOM 1973 C C . SER A 1 253 ? -2.553 19.828 -18.469 1 28.95 253 SER A C 1
ATOM 1975 O O . SER A 1 253 ? -1.941 20.703 -19.094 1 28.95 253 SER A O 1
ATOM 1977 N N . SER A 1 254 ? -3.744 19.594 -18.984 1 27.7 254 SER A N 1
ATOM 1978 C CA . SER A 1 254 ? -4.219 20.438 -20.094 1 27.7 254 SER A CA 1
ATOM 1979 C C . SER A 1 254 ? -4.797 21.75 -19.562 1 27.7 254 SER A C 1
ATOM 1981 O O . SER A 1 254 ? -5.914 21.781 -19.047 1 27.7 254 SER A O 1
ATOM 1983 N N . THR A 1 255 ? -4.152 22.672 -18.891 1 26.28 255 THR A N 1
ATOM 1984 C CA . THR A 1 255 ? -4.707 24.031 -18.906 1 26.28 255 THR A CA 1
ATOM 1985 C C . THR A 1 255 ? -5.223 24.375 -20.312 1 26.28 255 THR A C 1
ATOM 1987 O O . THR A 1 255 ? -4.797 23.781 -21.297 1 26.28 255 THR A O 1
ATOM 1990 N N . SER A 1 256 ? -6.078 25.5 -20.359 1 24.16 256 SER A N 1
ATOM 1991 C CA . SER A 1 256 ? -6.789 26.234 -21.406 1 24.16 256 SER A CA 1
ATOM 1992 C C . SER A 1 256 ? -5.871 26.562 -22.578 1 24.16 256 SER A C 1
ATOM 1994 O O . SER A 1 256 ? -4.727 26.984 -22.391 1 24.16 256 SER A O 1
ATOM 1996 N N . SER A 1 257 ? -6.18 26.125 -23.734 1 24.39 257 SER A N 1
ATOM 1997 C CA . SER A 1 257 ? -5.719 26.422 -25.078 1 24.39 257 SER A CA 1
ATOM 1998 C C . SER A 1 257 ? -5.684 27.938 -25.328 1 24.39 257 SER A C 1
ATOM 2000 O O . SER A 1 257 ? -5.379 28.375 -26.438 1 24.39 257 SER A O 1
ATOM 2002 N N . ASN A 1 258 ? -6.539 28.828 -24.766 1 21.78 258 ASN A N 1
ATOM 2003 C CA . ASN A 1 258 ? -6.484 29.969 -25.672 1 21.78 258 ASN A CA 1
ATOM 2004 C C . ASN A 1 258 ? -5.066 30.531 -25.781 1 21.78 258 ASN A C 1
ATOM 2006 O O . ASN A 1 258 ? -4.766 31.281 -26.703 1 21.78 258 ASN A O 1
ATOM 2010 N N . SER A 1 259 ? -4.566 31.188 -24.75 1 22.77 259 SER A N 1
ATOM 2011 C CA . SER A 1 259 ? -3.471 32.062 -25.188 1 22.77 259 SER A CA 1
ATOM 2012 C C . SER A 1 259 ? -2.301 31.234 -25.719 1 22.77 259 SER A C 1
ATOM 2014 O O . SER A 1 259 ? -2.145 30.062 -25.375 1 22.77 259 SER A O 1
ATOM 2016 N N . THR A 1 260 ? -1.58 31.594 -26.844 1 22.52 260 THR A N 1
ATOM 2017 C CA . THR A 1 260 ? -0.512 31.203 -27.766 1 22.52 260 THR A CA 1
ATOM 2018 C C . THR A 1 260 ? 0.66 30.594 -27 1 22.52 260 THR A C 1
ATOM 2020 O O . THR A 1 260 ? 1.395 29.75 -27.531 1 22.52 260 THR A O 1
ATOM 2023 N N . THR A 1 261 ? 1.203 31.375 -26.047 1 21.58 261 THR A N 1
ATOM 2024 C CA . THR A 1 261 ? 2.66 31.312 -26 1 21.58 261 THR A CA 1
ATOM 2025 C C . THR A 1 261 ? 3.125 29.953 -25.469 1 21.58 261 THR A C 1
ATOM 2027 O O . THR A 1 261 ? 2.336 29.203 -24.891 1 21.58 261 THR A O 1
ATOM 2030 N N . SER A 1 262 ? 4.184 29.891 -24.5 1 21.48 262 SER A N 1
ATOM 2031 C CA . SER A 1 262 ? 5.402 29.109 -24.359 1 21.48 262 SER A CA 1
ATOM 2032 C C . SER A 1 262 ? 5.121 27.781 -23.656 1 21.48 262 SER A C 1
ATOM 2034 O O . SER A 1 262 ? 4.297 27.703 -22.75 1 21.48 262 SER A O 1
ATOM 2036 N N . PHE A 1 263 ? 5.363 26.547 -24.328 1 22.92 263 PHE A N 1
ATOM 2037 C CA . PHE A 1 263 ? 5.582 25.109 -24.266 1 22.92 263 PHE A CA 1
ATOM 2038 C C . PHE A 1 263 ? 6.348 24.734 -23 1 22.92 263 PHE A C 1
ATOM 2040 O O . PHE A 1 263 ? 7.547 24.438 -23.062 1 22.92 263 PHE A O 1
ATOM 2047 N N . LEU A 1 264 ? 6.289 25.469 -21.969 1 24.14 264 LEU A N 1
ATOM 2048 C CA . LEU A 1 264 ? 7.32 25.156 -20.984 1 24.14 264 LEU A CA 1
ATOM 2049 C C . LEU A 1 264 ? 7.289 23.672 -20.625 1 24.14 264 LEU A C 1
ATOM 2051 O O . LEU A 1 264 ? 6.262 23.016 -20.781 1 24.14 264 LEU A O 1
ATOM 2055 N N . SER A 1 265 ? 8.492 23.078 -20.094 1 25.19 265 SER A N 1
ATOM 2056 C CA . SER A 1 265 ? 9.125 21.766 -19.969 1 25.19 265 SER A CA 1
ATOM 2057 C C . SER A 1 265 ? 8.297 20.828 -19.109 1 25.19 265 SER A C 1
ATOM 2059 O O . SER A 1 265 ? 8.227 21 -17.891 1 25.19 265 SER A O 1
ATOM 2061 N N . GLN A 1 266 ? 7.117 20.531 -19.344 1 27.59 266 GLN A N 1
ATOM 2062 C CA . GLN A 1 266 ? 6.32 19.391 -18.891 1 27.59 266 GLN A CA 1
ATOM 2063 C C . GLN A 1 266 ? 7.176 18.141 -18.766 1 27.59 266 GLN A C 1
ATOM 2065 O O . GLN A 1 266 ? 7.754 17.688 -19.766 1 27.59 266 GLN A O 1
ATOM 2070 N N . GLY A 1 267 ? 7.926 18.016 -17.672 1 29.31 267 GLY A N 1
ATOM 2071 C CA . GLY A 1 267 ? 8.711 16.797 -17.719 1 29.31 267 GLY A CA 1
ATOM 2072 C C . GLY A 1 267 ? 8.031 15.68 -18.484 1 29.31 267 GLY A C 1
ATOM 2073 O O . GLY A 1 267 ? 6.883 15.328 -18.203 1 29.31 267 GLY A O 1
ATOM 2074 N N . GLN A 1 268 ? 8.281 15.586 -19.672 1 28.67 268 GLN A N 1
ATOM 2075 C CA . GLN A 1 268 ? 7.957 14.602 -20.688 1 28.67 268 GLN A CA 1
ATOM 2076 C C . GLN A 1 268 ? 8.016 13.18 -20.125 1 28.67 268 GLN A C 1
ATOM 2078 O O . GLN A 1 268 ? 8.992 12.812 -19.469 1 28.67 268 GLN A O 1
ATOM 2083 N N . PRO A 1 269 ? 6.875 12.523 -19.797 1 32.56 269 PRO A N 1
ATOM 2084 C CA . PRO A 1 269 ? 7.133 11.086 -19.766 1 32.56 269 PRO A CA 1
ATOM 2085 C C . PRO A 1 269 ? 8.273 10.672 -20.688 1 32.56 269 PRO A C 1
ATOM 2087 O O . PRO A 1 269 ? 8.359 11.148 -21.828 1 32.56 269 PRO A O 1
ATOM 2090 N N . SER A 1 270 ? 9.453 10.578 -20.156 1 33.56 270 SER A N 1
ATOM 2091 C CA . SER A 1 270 ? 10.664 10.297 -20.922 1 33.56 270 SER A CA 1
ATOM 2092 C C . SER A 1 270 ? 10.352 9.445 -22.141 1 33.56 270 SER A C 1
ATOM 2094 O O . SER A 1 270 ? 11.266 9.047 -22.875 1 33.56 270 SER A O 1
ATOM 2096 N N . GLY A 1 271 ? 9.594 8.281 -22.156 1 31.3 271 GLY A N 1
ATOM 2097 C CA . GLY A 1 271 ? 9.766 7.844 -23.547 1 31.3 271 GLY A CA 1
ATOM 2098 C C . GLY A 1 271 ? 9.609 8.969 -24.547 1 31.3 271 GLY A C 1
ATOM 2099 O O . GLY A 1 271 ? 9.383 10.117 -24.172 1 31.3 271 GLY A O 1
ATOM 2100 N N . SER A 1 272 ? 9.5 8.516 -25.906 1 32.62 272 SER A N 1
ATOM 2101 C CA . SER A 1 272 ? 9.43 9.312 -27.125 1 32.62 272 SER A CA 1
ATOM 2102 C C . SER A 1 272 ? 8.5 10.508 -26.938 1 32.62 272 SER A C 1
ATOM 2104 O O . SER A 1 272 ? 7.594 10.484 -26.109 1 32.62 272 SER A O 1
ATOM 2106 N N . GLY A 1 273 ? 8.773 11.688 -27.203 1 35.38 273 GLY A N 1
ATOM 2107 C CA . GLY A 1 273 ? 8.242 13.008 -27.5 1 35.38 273 GLY A CA 1
ATOM 2108 C C . GLY A 1 273 ? 6.762 12.992 -27.844 1 35.38 273 GLY A C 1
ATOM 2109 O O . GLY A 1 273 ? 6.082 14.016 -27.719 1 35.38 273 GLY A O 1
ATOM 2110 N N . ASP A 1 274 ? 6.324 12.219 -28.953 1 38.12 274 ASP A N 1
ATOM 2111 C CA . ASP A 1 274 ? 5.023 12.406 -29.578 1 38.12 274 ASP A CA 1
ATOM 2112 C C . ASP A 1 274 ? 3.896 11.875 -28.703 1 38.12 274 ASP A C 1
ATOM 2114 O O . ASP A 1 274 ? 4.016 10.797 -28.125 1 38.12 274 ASP A O 1
ATOM 2118 N N . GLY A 1 275 ? 3 12.617 -27.953 1 48.59 275 GLY A N 1
ATOM 2119 C CA . GLY A 1 275 ? 1.685 12.523 -27.328 1 48.59 275 GLY A CA 1
ATOM 2120 C C . GLY A 1 275 ? 1.057 11.148 -27.469 1 48.59 275 GLY A C 1
ATOM 2121 O O . GLY A 1 275 ? -0.103 10.953 -27.109 1 48.59 275 GLY A O 1
ATOM 2122 N N . GLN A 1 276 ? 1.596 10.258 -28.297 1 58.59 276 GLN A N 1
ATOM 2123 C CA . GLN A 1 276 ? 0.839 9.055 -28.609 1 58.59 276 GLN A CA 1
ATOM 2124 C C . GLN A 1 276 ? 1.057 7.977 -27.547 1 58.59 276 GLN A C 1
ATOM 2126 O O . GLN A 1 276 ? 2.197 7.66 -27.203 1 58.59 276 GLN A O 1
ATOM 2131 N N . LEU A 1 277 ? 0.091 7.598 -26.75 1 69.12 277 LEU A N 1
ATOM 2132 C CA . LEU A 1 277 ? 0.024 6.527 -25.766 1 69.12 277 LEU A CA 1
ATOM 2133 C C . LEU A 1 277 ? 0.587 5.23 -26.328 1 69.12 277 LEU A C 1
ATOM 2135 O O . LEU A 1 277 ? 0.204 4.805 -27.422 1 69.12 277 LEU A O 1
ATOM 2139 N N . ASP A 1 278 ? 1.797 4.645 -25.734 1 88.38 278 ASP A N 1
ATOM 2140 C CA . ASP A 1 278 ? 2.328 3.336 -26.094 1 88.38 278 ASP A CA 1
ATOM 2141 C C . ASP A 1 278 ? 1.385 2.219 -25.656 1 88.38 278 ASP A C 1
ATOM 2143 O O . ASP A 1 278 ? 1.247 1.954 -24.453 1 88.38 278 ASP A O 1
ATOM 2147 N N . ILE A 1 279 ? 0.798 1.548 -26.656 1 93.44 279 ILE A N 1
ATOM 2148 C CA . ILE A 1 279 ? -0.226 0.539 -26.406 1 93.44 279 ILE A CA 1
ATOM 2149 C C . ILE A 1 279 ? 0.393 -0.651 -25.672 1 93.44 279 ILE A C 1
ATOM 2151 O O . ILE A 1 279 ? -0.246 -1.258 -24.812 1 93.44 279 ILE A O 1
ATOM 2155 N N . ILE A 1 280 ? 1.599 -1.059 -26.016 1 95.88 280 ILE A N 1
ATOM 2156 C CA . ILE A 1 280 ? 2.252 -2.201 -25.391 1 95.88 280 ILE A CA 1
ATOM 2157 C C . ILE A 1 280 ? 2.457 -1.927 -23.906 1 95.88 280 ILE A C 1
ATOM 2159 O O . ILE A 1 280 ? 2.158 -2.775 -23.062 1 95.88 280 ILE A O 1
ATOM 2163 N N . GLU A 1 281 ? 2.963 -0.718 -23.641 1 94.62 281 GLU A N 1
ATOM 2164 C CA . GLU A 1 281 ? 3.201 -0.36 -22.234 1 94.62 281 GLU A CA 1
ATOM 2165 C C . GLU A 1 281 ? 1.901 -0.363 -21.438 1 94.62 281 GLU A C 1
ATOM 2167 O O . GLU A 1 281 ? 1.869 -0.829 -20.297 1 94.62 281 GLU A O 1
ATOM 2172 N N . GLN A 1 282 ? 0.908 0.115 -22.016 1 94.56 282 GLN A N 1
ATOM 2173 C CA . GLN A 1 282 ? -0.386 0.146 -21.344 1 94.56 282 GLN A CA 1
ATOM 2174 C C . GLN A 1 282 ? -0.916 -1.265 -21.109 1 94.56 282 GLN A C 1
ATOM 2176 O O . GLN A 1 282 ? -1.395 -1.575 -20.016 1 94.56 282 GLN A O 1
ATOM 2181 N N . GLU A 1 283 ? -0.851 -2.111 -22.109 1 97 283 GLU A N 1
ATOM 2182 C CA . GLU A 1 283 ? -1.314 -3.49 -21.984 1 97 283 GLU A CA 1
ATOM 2183 C C . GLU A 1 283 ? -0.515 -4.246 -20.922 1 97 283 GLU A C 1
ATOM 2185 O O . GLU A 1 283 ? -1.078 -5.027 -20.156 1 97 283 GLU A O 1
ATOM 2190 N N . LEU A 1 284 ? 0.758 -3.988 -20.922 1 97.94 284 LEU A N 1
ATOM 2191 C CA . LEU A 1 284 ? 1.592 -4.641 -19.922 1 97.94 284 LEU A CA 1
ATOM 2192 C C . LEU A 1 284 ? 1.219 -4.172 -18.516 1 97.94 284 LEU A C 1
ATOM 2194 O O . LEU A 1 284 ? 1.229 -4.961 -17.578 1 97.94 284 LEU A O 1
ATOM 2198 N N . GLY A 1 285 ? 0.937 -2.832 -18.406 1 97.5 285 GLY A N 1
ATOM 2199 C CA . GLY A 1 285 ? 0.475 -2.316 -17.125 1 97.5 285 GLY A CA 1
ATOM 2200 C C . GLY A 1 285 ? -0.806 -2.971 -16.656 1 97.5 285 GLY A C 1
ATOM 2201 O O . GLY A 1 285 ? -0.921 -3.334 -15.477 1 97.5 285 GLY A O 1
ATOM 2202 N N . ARG A 1 286 ? -1.699 -3.162 -17.531 1 97.62 286 ARG A N 1
ATOM 2203 C CA . ARG A 1 286 ? -2.967 -3.801 -17.188 1 97.62 286 ARG A CA 1
ATOM 2204 C C . ARG A 1 286 ? -2.758 -5.258 -16.797 1 97.62 286 ARG A C 1
ATOM 2206 O O . ARG A 1 286 ? -3.318 -5.727 -15.797 1 97.62 286 ARG A O 1
ATOM 2213 N N . ARG A 1 287 ? -1.947 -5.965 -17.578 1 98.44 287 ARG A N 1
ATOM 2214 C CA . ARG A 1 287 ? -1.635 -7.355 -17.266 1 98.44 287 ARG A CA 1
ATOM 2215 C C . ARG A 1 287 ? -1.01 -7.48 -15.875 1 98.44 287 ARG A C 1
ATOM 2217 O O . ARG A 1 287 ? -1.379 -8.359 -15.102 1 98.44 287 ARG A O 1
ATOM 2224 N N . LEU A 1 288 ? -0.101 -6.586 -15.648 1 98.19 288 LEU A N 1
ATOM 2225 C CA . LEU A 1 288 ? 0.604 -6.621 -14.367 1 98.19 288 LEU A CA 1
ATOM 2226 C C . LEU A 1 288 ? -0.338 -6.285 -13.219 1 98.19 288 LEU A C 1
ATOM 2228 O O . LEU A 1 288 ? -0.262 -6.895 -12.148 1 98.19 288 LEU A O 1
ATOM 2232 N N . PHE A 1 289 ? -1.214 -5.379 -13.367 1 96.75 289 PHE A N 1
ATOM 2233 C CA . PHE A 1 289 ? -2.18 -5.031 -12.336 1 96.75 289 PHE A CA 1
ATOM 2234 C C . PHE A 1 289 ? -2.996 -6.246 -11.922 1 96.75 289 PHE A C 1
ATOM 2236 O O . PHE A 1 289 ? -3.119 -6.543 -10.727 1 96.75 289 PHE A O 1
ATOM 2243 N N . TYR A 1 290 ? -3.514 -6.879 -12.875 1 97.69 290 TYR A N 1
ATOM 2244 C CA . TYR A 1 290 ? -4.387 -8.008 -12.57 1 97.69 290 TYR A CA 1
ATOM 2245 C C . TYR A 1 290 ? -3.586 -9.195 -12.047 1 97.69 290 TYR A C 1
ATOM 2247 O O . TYR A 1 290 ? -4.09 -9.992 -11.258 1 97.69 290 TYR A O 1
ATOM 2255 N N . THR A 1 291 ? -2.312 -9.328 -12.484 1 97.56 291 THR A N 1
ATOM 2256 C CA . THR A 1 291 ? -1.447 -10.336 -11.883 1 97.56 291 THR A CA 1
ATOM 2257 C C . THR A 1 291 ? -1.261 -10.062 -10.391 1 97.56 291 THR A C 1
ATOM 2259 O O . THR A 1 291 ? -1.303 -10.984 -9.578 1 97.56 291 THR A O 1
ATOM 2262 N N . VAL A 1 292 ? -1.087 -8.82 -10.062 1 95.81 292 VAL A N 1
ATOM 2263 C CA . VAL A 1 292 ? -0.916 -8.414 -8.672 1 95.81 292 VAL A CA 1
ATOM 2264 C C . VAL A 1 292 ? -2.217 -8.641 -7.902 1 95.81 292 VAL A C 1
ATOM 2266 O O . VAL A 1 292 ? -2.199 -9.125 -6.766 1 95.81 292 VAL A O 1
ATOM 2269 N N . LEU A 1 293 ? -3.326 -8.281 -8.508 1 94.81 293 LEU A N 1
ATOM 2270 C CA . LEU A 1 293 ? -4.629 -8.492 -7.879 1 94.81 293 LEU A CA 1
ATOM 2271 C C . LEU A 1 293 ? -4.836 -9.969 -7.543 1 94.81 293 LEU A C 1
ATOM 2273 O O . LEU A 1 293 ? -5.242 -10.297 -6.426 1 94.81 293 LEU A O 1
ATOM 2277 N N . VAL A 1 294 ? -4.547 -10.805 -8.5 1 95.31 294 VAL A N 1
ATOM 2278 C CA . VAL A 1 294 ? -4.699 -12.242 -8.305 1 95.31 294 VAL A CA 1
ATOM 2279 C C . VAL A 1 294 ? -3.744 -12.719 -7.215 1 95.31 294 VAL A C 1
ATOM 2281 O O . VAL A 1 294 ? -4.094 -13.586 -6.41 1 95.31 294 VAL A O 1
ATOM 2284 N N . GLY A 1 295 ? -2.549 -12.18 -7.242 1 91.81 295 GLY A N 1
ATOM 2285 C CA . GLY A 1 295 ? -1.592 -12.508 -6.199 1 91.81 295 GLY A CA 1
ATOM 2286 C C . GLY A 1 295 ? -2.092 -12.18 -4.805 1 91.81 295 GLY A C 1
ATOM 2287 O O . GLY A 1 295 ? -2.004 -13.016 -3.896 1 91.81 295 GLY A O 1
ATOM 2288 N N . TYR A 1 296 ? -2.641 -11.008 -4.59 1 90.25 296 TYR A N 1
ATOM 2289 C CA . TYR A 1 296 ? -3.17 -10.586 -3.297 1 90.25 296 TYR A CA 1
ATOM 2290 C C . TYR A 1 296 ? -4.348 -11.461 -2.883 1 90.25 296 TYR A C 1
ATOM 2292 O O . TYR A 1 296 ? -4.441 -11.883 -1.728 1 90.25 296 TYR A O 1
ATOM 2300 N N . ARG A 1 297 ? -5.219 -11.734 -3.764 1 92.06 297 ARG A N 1
ATOM 2301 C CA . ARG A 1 297 ? -6.402 -12.531 -3.447 1 92.06 297 ARG A CA 1
ATOM 2302 C C . ARG A 1 297 ? -6.027 -13.977 -3.145 1 92.06 297 ARG A C 1
ATOM 2304 O O . ARG A 1 297 ? -6.664 -14.625 -2.314 1 92.06 297 ARG A O 1
ATOM 2311 N N . THR A 1 298 ? -5.039 -14.445 -3.879 1 91.06 298 THR A N 1
ATOM 2312 C CA . THR A 1 298 ? -4.535 -15.773 -3.566 1 91.06 298 THR A CA 1
ATOM 2313 C C . THR A 1 298 ? -3.998 -15.828 -2.139 1 91.06 298 THR A C 1
ATOM 2315 O O . THR A 1 298 ? -4.297 -16.766 -1.392 1 91.06 298 THR A O 1
ATOM 2318 N N . LEU A 1 299 ? -3.252 -14.852 -1.761 1 86.25 299 LEU A N 1
ATOM 2319 C CA . LEU A 1 299 ? -2.715 -14.797 -0.406 1 86.25 299 LEU A CA 1
ATOM 2320 C C . LEU A 1 299 ? -3.84 -14.703 0.621 1 86.25 299 LEU A C 1
ATOM 2322 O O . LEU A 1 299 ? -3.764 -15.328 1.686 1 86.25 299 LEU A O 1
ATOM 2326 N N . GLN A 1 300 ? -4.852 -13.992 0.311 1 86.38 300 GLN A N 1
ATOM 2327 C CA . GLN A 1 300 ? -5.996 -13.859 1.205 1 86.38 300 GLN A CA 1
ATOM 2328 C C . GLN A 1 300 ? -6.703 -15.195 1.399 1 86.38 300 GLN A C 1
ATOM 2330 O O . GLN A 1 300 ? -7.066 -15.555 2.521 1 86.38 300 GLN A O 1
ATOM 2335 N N . GLN A 1 301 ? -6.906 -15.883 0.37 1 88.75 301 GLN A N 1
ATOM 2336 C CA . GLN A 1 301 ? -7.598 -17.172 0.43 1 88.75 301 GLN A CA 1
ATOM 2337 C C . GLN A 1 301 ? -6.77 -18.203 1.184 1 88.75 301 GLN A C 1
ATOM 2339 O O . GLN A 1 301 ? -7.316 -19.172 1.728 1 88.75 301 GLN A O 1
ATOM 2344 N N . MET A 1 302 ? -5.488 -17.922 1.176 1 79.75 302 MET A N 1
ATOM 2345 C CA . MET A 1 302 ? -4.594 -18.844 1.871 1 79.75 302 MET A CA 1
ATOM 2346 C C . MET A 1 302 ? -4.57 -18.547 3.369 1 79.75 302 MET A C 1
ATOM 2348 O O . MET A 1 302 ? -3.896 -19.25 4.129 1 79.75 302 MET A O 1
ATOM 2352 N N . GLY A 1 303 ? -5.285 -17.531 3.801 1 74.81 303 GLY A N 1
ATOM 2353 C CA . GLY A 1 303 ? -5.422 -17.281 5.227 1 74.81 303 GLY A CA 1
ATOM 2354 C C . GLY A 1 303 ? -4.762 -15.992 5.672 1 74.81 303 GLY A C 1
ATOM 2355 O O . GLY A 1 303 ? -4.746 -15.68 6.867 1 74.81 303 GLY A O 1
ATOM 2356 N N . SER A 1 304 ? -4.219 -15.398 4.734 1 67.5 304 SER A N 1
ATOM 2357 C CA . SER A 1 304 ? -3.627 -14.117 5.121 1 67.5 304 SER A CA 1
ATOM 2358 C C . SER A 1 304 ? -4.699 -13.109 5.512 1 67.5 304 SER A C 1
ATOM 2360 O O . SER A 1 304 ? -5.586 -12.797 4.715 1 67.5 304 SER A O 1
ATOM 2362 N N . THR A 1 305 ? -4.812 -12.805 6.766 1 62.69 305 THR A N 1
ATOM 2363 C CA . THR A 1 305 ? -5.809 -11.844 7.23 1 62.69 305 THR A CA 1
ATOM 2364 C C . THR A 1 305 ? -5.23 -10.438 7.246 1 62.69 305 THR A C 1
ATOM 2366 O O . THR A 1 305 ? -5.793 -9.531 7.875 1 62.69 305 THR A O 1
ATOM 2369 N N . ASP A 1 306 ? -4.148 -10.297 6.598 1 63.09 306 ASP A N 1
ATOM 2370 C CA . ASP A 1 306 ? -3.512 -8.984 6.629 1 63.09 306 ASP A CA 1
ATOM 2371 C C . ASP A 1 306 ? -4.25 -7.992 5.734 1 63.09 306 ASP A C 1
ATOM 2373 O O . ASP A 1 306 ? -4.086 -8.016 4.512 1 63.09 306 ASP A O 1
ATOM 2377 N N . SER A 1 307 ? -5.156 -7.266 6.238 1 58.44 307 SER A N 1
ATOM 2378 C CA . SER A 1 307 ? -6.031 -6.348 5.52 1 58.44 307 SER A CA 1
ATOM 2379 C C . SER A 1 307 ? -5.281 -5.094 5.086 1 58.44 307 SER A C 1
ATOM 2381 O O . SER A 1 307 ? -5.758 -4.344 4.23 1 58.44 307 SER A O 1
ATOM 2383 N N . THR A 1 308 ? -4.141 -4.879 5.574 1 60.09 308 THR A N 1
ATOM 2384 C CA . THR A 1 308 ? -3.477 -3.637 5.203 1 60.09 308 THR A CA 1
ATOM 2385 C C . THR A 1 308 ? -2.93 -3.721 3.781 1 60.09 308 THR A C 1
ATOM 2387 O O . THR A 1 308 ? -2.896 -2.719 3.062 1 60.09 308 THR A O 1
ATOM 2390 N N . PHE A 1 309 ? -2.648 -4.984 3.479 1 65.88 309 PHE A N 1
ATOM 2391 C CA . PHE A 1 309 ? -2.072 -5.184 2.154 1 65.88 309 PHE A CA 1
ATOM 2392 C C . PHE A 1 309 ? -3.1 -5.777 1.199 1 65.88 309 PHE A C 1
ATOM 2394 O O . PHE A 1 309 ? -3.266 -7 1.137 1 65.88 309 PHE A O 1
ATOM 2401 N N . HIS A 1 310 ? -3.93 -4.848 0.742 1 73.75 310 HIS A N 1
ATOM 2402 C CA . HIS A 1 310 ? -4.957 -5.328 -0.175 1 73.75 310 HIS A CA 1
ATOM 2403 C C . HIS A 1 310 ? -5.254 -4.297 -1.257 1 73.75 310 HIS A C 1
ATOM 2405 O O . HIS A 1 310 ? -4.762 -3.168 -1.197 1 73.75 310 HIS A O 1
ATOM 2411 N N . ILE A 1 311 ? -5.77 -4.812 -2.266 1 84.44 311 ILE A N 1
ATOM 2412 C CA . ILE A 1 311 ? -6.359 -3.941 -3.275 1 84.44 311 ILE A CA 1
ATOM 2413 C C . ILE A 1 311 ? -7.82 -3.668 -2.928 1 84.44 311 ILE A C 1
ATOM 2415 O O . ILE A 1 311 ? -8.617 -4.602 -2.771 1 84.44 311 ILE A O 1
ATOM 2419 N N . PRO A 1 312 ? -8.086 -2.404 -2.695 1 85.06 312 PRO A N 1
ATOM 2420 C CA . PRO A 1 312 ? -9.484 -2.119 -2.363 1 85.06 312 PRO A CA 1
ATOM 2421 C C . PRO A 1 312 ? -10.461 -2.662 -3.402 1 85.06 312 PRO A C 1
ATOM 2423 O O . PRO A 1 312 ? -10.133 -2.725 -4.59 1 85.06 312 PRO A O 1
ATOM 2426 N N . PRO A 1 313 ? -11.672 -3.092 -2.879 1 88.44 313 PRO A N 1
ATOM 2427 C CA . PRO A 1 313 ? -12.672 -3.586 -3.828 1 88.44 313 PRO A CA 1
ATOM 2428 C C . PRO A 1 313 ? -13.102 -2.525 -4.84 1 88.44 313 PRO A C 1
ATOM 2430 O O . PRO A 1 313 ? -13.086 -1.33 -4.531 1 88.44 313 PRO A O 1
ATOM 2433 N N . GLU A 1 314 ? -13.445 -3.002 -5.996 1 88.88 314 GLU A N 1
ATOM 2434 C CA . GLU A 1 314 ? -13.914 -2.115 -7.055 1 88.88 314 GLU A CA 1
ATOM 2435 C C . GLU A 1 314 ? -15.25 -1.472 -6.691 1 88.88 314 GLU A C 1
ATOM 2437 O O . GLU A 1 314 ? -16.125 -2.127 -6.125 1 88.88 314 GLU A O 1
ATOM 2442 N N . THR A 1 315 ? -15.375 -0.169 -6.906 1 86.88 315 THR A N 1
ATOM 2443 C CA . THR A 1 315 ? -16.609 0.571 -6.703 1 86.88 315 THR A CA 1
ATOM 2444 C C . THR A 1 315 ? -17.031 1.294 -7.98 1 86.88 315 THR A C 1
ATOM 2446 O O . THR A 1 315 ? -16.25 1.38 -8.93 1 86.88 315 THR A O 1
ATOM 2449 N N . PRO A 1 316 ? -18.203 1.728 -8.039 1 82.88 316 PRO A N 1
ATOM 2450 C CA . PRO A 1 316 ? -18.656 2.43 -9.242 1 82.88 316 PRO A CA 1
ATOM 2451 C C . PRO A 1 316 ? -17.828 3.684 -9.531 1 82.88 316 PRO A C 1
ATOM 2453 O O . PRO A 1 316 ? -17.703 4.09 -10.688 1 82.88 316 PRO A O 1
ATOM 2456 N N . THR A 1 317 ? -17.266 4.301 -8.508 1 82.19 317 THR A N 1
ATOM 2457 C CA . THR A 1 317 ? -16.484 5.523 -8.695 1 82.19 317 THR A CA 1
ATOM 2458 C C . THR A 1 317 ? -15 5.203 -8.836 1 82.19 317 THR A C 1
ATOM 2460 O O . THR A 1 317 ? -14.227 6.023 -9.344 1 82.19 317 THR A O 1
ATOM 2463 N N . GLU A 1 318 ? -14.602 4.094 -8.352 1 84.19 318 GLU A N 1
ATOM 2464 C CA . GLU A 1 318 ? -13.219 3.637 -8.461 1 84.19 318 GLU A CA 1
ATOM 2465 C C . GLU A 1 318 ? -13.148 2.26 -9.117 1 84.19 318 GLU A C 1
ATOM 2467 O O . GLU A 1 318 ? -13.016 1.246 -8.422 1 84.19 318 GLU A O 1
ATOM 2472 N N . ARG A 1 319 ? -13.062 2.318 -10.414 1 88.31 319 ARG A N 1
ATOM 2473 C CA . ARG A 1 319 ? -13.062 1.074 -11.18 1 88.31 319 ARG A CA 1
ATOM 2474 C C . ARG A 1 319 ? -11.641 0.585 -11.43 1 88.31 319 ARG A C 1
ATOM 2476 O O . ARG A 1 319 ? -10.711 1.388 -11.523 1 88.31 319 ARG A O 1
ATOM 2483 N N . TYR A 1 320 ? -11.516 -0.754 -11.445 1 91.44 320 TYR A N 1
ATOM 2484 C CA . TYR A 1 320 ? -10.234 -1.31 -11.883 1 91.44 320 TYR A CA 1
ATOM 2485 C C . TYR A 1 320 ? -9.977 -0.988 -13.352 1 91.44 320 TYR A C 1
ATOM 2487 O O . TYR A 1 320 ? -10.914 -0.678 -14.094 1 91.44 320 TYR A O 1
ATOM 2495 N N . PRO A 1 321 ? -8.703 -0.974 -13.758 1 92.69 321 PRO A N 1
ATOM 2496 C CA . PRO A 1 321 ? -8.445 -0.79 -15.188 1 92.69 321 PRO A CA 1
ATOM 2497 C C . PRO A 1 321 ? -9.117 -1.852 -16.062 1 92.69 321 PRO A C 1
ATOM 2499 O O . PRO A 1 321 ? -9.484 -2.92 -15.555 1 92.69 321 PRO A O 1
ATOM 2502 N N . PRO A 1 322 ? -9.32 -1.476 -17.328 1 94.44 322 PRO A N 1
ATOM 2503 C CA . PRO A 1 322 ? -9.898 -2.494 -18.219 1 94.44 322 PRO A CA 1
ATOM 2504 C C . PRO A 1 322 ? -9.062 -3.773 -18.25 1 94.44 322 PRO A C 1
ATOM 2506 O O . PRO A 1 322 ? -7.844 -3.729 -18.078 1 94.44 322 PRO A O 1
ATOM 2509 N N . LEU A 1 323 ? -9.758 -4.875 -18.469 1 96.94 323 LEU A N 1
ATOM 2510 C CA . LEU A 1 323 ? -9.047 -6.137 -18.641 1 96.94 323 LEU A CA 1
ATOM 2511 C C . LEU A 1 323 ? -8.109 -6.074 -19.844 1 96.94 323 LEU A C 1
ATOM 2513 O O . LEU A 1 323 ? -8.391 -5.371 -20.812 1 96.94 323 LEU A O 1
ATOM 2517 N N . PRO A 1 324 ? -6.965 -6.793 -19.75 1 97.56 324 PRO A N 1
ATOM 2518 C CA . PRO A 1 324 ? -6.066 -6.855 -20.906 1 97.56 324 PRO A CA 1
ATOM 2519 C C . PRO A 1 324 ? -6.754 -7.371 -22.156 1 97.56 324 PRO A C 1
ATOM 2521 O O . PRO A 1 324 ? -7.645 -8.219 -22.078 1 97.56 324 PRO A O 1
ATOM 2524 N N . LEU A 1 325 ? -6.266 -6.855 -23.281 1 97.44 325 LEU A N 1
ATOM 2525 C CA . LEU A 1 325 ? -6.789 -7.316 -24.562 1 97.44 325 LEU A CA 1
ATOM 2526 C C . LEU A 1 325 ? -6.5 -8.797 -24.766 1 97.44 325 LEU A C 1
ATOM 2528 O O . LEU A 1 325 ? -5.406 -9.273 -24.453 1 97.44 325 LEU A O 1
ATOM 2532 N N . GLU A 1 326 ? -7.52 -9.469 -25.25 1 97.56 326 GLU A N 1
ATOM 2533 C CA . GLU A 1 326 ? -7.336 -10.883 -25.547 1 97.56 326 GLU A CA 1
ATOM 2534 C C . GLU A 1 326 ? -6.723 -11.086 -26.938 1 97.56 326 GLU A C 1
ATOM 2536 O O . GLU A 1 326 ? -7.324 -11.727 -27.797 1 97.56 326 GLU A O 1
ATOM 2541 N N . ILE A 1 327 ? -5.586 -10.523 -27.078 1 98 327 ILE A N 1
ATOM 2542 C CA . ILE A 1 327 ? -4.797 -10.547 -28.312 1 98 327 ILE A CA 1
ATOM 2543 C C . ILE A 1 327 ? -3.361 -10.961 -27.984 1 98 327 ILE A C 1
ATOM 2545 O O . ILE A 1 327 ? -2.773 -10.484 -27.016 1 98 327 ILE A O 1
ATOM 2549 N N . ASP A 1 328 ? -2.848 -11.867 -28.797 1 97.12 328 ASP A N 1
ATOM 2550 C CA . ASP A 1 328 ? -1.486 -12.344 -28.578 1 97.12 328 ASP A CA 1
ATOM 2551 C C . ASP A 1 328 ? -0.469 -11.227 -28.812 1 97.12 328 ASP A C 1
ATOM 2553 O O . ASP A 1 328 ? -0.727 -10.305 -29.594 1 97.12 328 ASP A O 1
ATOM 2557 N N . ASP A 1 329 ? 0.686 -11.32 -28.203 1 97.44 329 ASP A N 1
ATOM 2558 C CA . ASP A 1 329 ? 1.729 -10.305 -28.234 1 97.44 329 ASP A CA 1
ATOM 2559 C C . ASP A 1 329 ? 2.15 -9.992 -29.672 1 97.44 329 ASP A C 1
ATOM 2561 O O . ASP A 1 329 ? 2.473 -8.844 -30 1 97.44 329 ASP A O 1
ATOM 2565 N N . GLU A 1 330 ? 2.145 -10.953 -30.562 1 95.5 330 GLU A N 1
ATOM 2566 C CA . GLU A 1 330 ? 2.607 -10.805 -31.938 1 95.5 330 GLU A CA 1
ATOM 2567 C C . GLU A 1 330 ? 1.735 -9.82 -32.719 1 95.5 330 GLU A C 1
ATOM 2569 O O . GLU A 1 330 ? 2.172 -9.25 -33.719 1 95.5 330 GLU A O 1
ATOM 2574 N N . PHE A 1 331 ? 0.58 -9.602 -32.156 1 97.25 331 PHE A N 1
ATOM 2575 C CA . PHE A 1 331 ? -0.356 -8.766 -32.906 1 97.25 331 PHE A CA 1
ATOM 2576 C C . PHE A 1 331 ? -0.542 -7.422 -32.219 1 97.25 331 PHE A C 1
ATOM 2578 O O . PHE A 1 331 ? -1.423 -6.645 -32.562 1 97.25 331 PHE A O 1
ATOM 2585 N N . ILE A 1 332 ? 0.177 -7.152 -31.188 1 97.25 332 ILE A N 1
ATOM 2586 C CA . ILE A 1 332 ? 0.119 -5.863 -30.5 1 97.25 332 ILE A CA 1
ATOM 2587 C C . ILE A 1 332 ? 1.368 -5.051 -30.828 1 97.25 332 ILE A C 1
ATOM 2589 O O . ILE A 1 332 ? 2.492 -5.5 -30.578 1 97.25 332 ILE A O 1
ATOM 2593 N N . CYS A 1 333 ? 1.199 -3.904 -31.375 1 94.44 333 CYS A N 1
ATOM 2594 C CA . CYS A 1 333 ? 2.268 -2.963 -31.703 1 94.44 333 CYS A CA 1
ATOM 2595 C C . CYS A 1 333 ? 2.145 -1.698 -30.859 1 94.44 333 CYS A C 1
ATOM 2597 O O . CYS A 1 333 ? 1.105 -1.457 -30.234 1 94.44 333 CYS A O 1
ATOM 2599 N N . PRO A 1 334 ? 3.189 -0.943 -30.781 1 92.5 334 PRO A N 1
ATOM 2600 C CA . PRO A 1 334 ? 3.148 0.258 -29.953 1 92.5 334 PRO A CA 1
ATOM 2601 C C . PRO A 1 334 ? 2.082 1.254 -30.391 1 92.5 334 PRO A C 1
ATOM 2603 O O . PRO A 1 334 ? 1.506 1.963 -29.562 1 92.5 334 PRO A O 1
ATOM 2606 N N . THR A 1 335 ? 1.724 1.254 -31.609 1 92.5 335 THR A N 1
ATOM 2607 C CA . THR A 1 335 ? 0.853 2.303 -32.125 1 92.5 335 THR A CA 1
ATOM 2608 C C . THR A 1 335 ? -0.513 1.736 -32.5 1 92.5 335 THR A C 1
ATOM 2610 O O . THR A 1 335 ? -1.495 2.477 -32.594 1 92.5 335 THR A O 1
ATOM 2613 N N . HIS A 1 336 ? -0.582 0.465 -32.812 1 93.38 336 HIS A N 1
ATOM 2614 C CA . HIS A 1 336 ? -1.842 -0.128 -33.25 1 93.38 336 HIS A CA 1
ATOM 2615 C C . HIS A 1 336 ? -1.924 -1.599 -32.844 1 93.38 336 HIS A C 1
ATOM 2617 O O . HIS A 1 336 ? -0.918 -2.199 -32.469 1 93.38 336 HIS A O 1
ATOM 2623 N N . VAL A 1 337 ? -3.156 -2.072 -32.938 1 96.06 337 VAL A N 1
ATOM 2624 C CA . VAL A 1 337 ? -3.42 -3.465 -32.594 1 96.06 337 VAL A CA 1
ATOM 2625 C C . VAL A 1 337 ? -4.039 -4.184 -33.781 1 96.06 337 VAL A C 1
ATOM 2627 O O . VAL A 1 337 ? -5.004 -3.693 -34.375 1 96.06 337 VAL A O 1
ATOM 2630 N N . LYS A 1 338 ? -3.414 -5.25 -34.188 1 96.25 338 LYS A N 1
ATOM 2631 C CA . LYS A 1 338 ? -3.986 -6.117 -35.188 1 96.25 338 LYS A CA 1
ATOM 2632 C C . LYS A 1 338 ? -4.969 -7.113 -34.594 1 96.25 338 LYS A C 1
ATOM 2634 O O . LYS A 1 338 ? -4.809 -7.527 -33.438 1 96.25 338 LYS A O 1
ATOM 2639 N N . PRO A 1 339 ? -5.934 -7.477 -35.375 1 95.12 339 PRO A N 1
ATOM 2640 C CA . PRO A 1 339 ? -6.922 -8.406 -34.812 1 95.12 339 PRO A CA 1
ATOM 2641 C C . PRO A 1 339 ? -6.352 -9.797 -34.562 1 95.12 339 PRO A C 1
ATOM 2643 O O . PRO A 1 339 ? -5.484 -10.25 -35.312 1 95.12 339 PRO A O 1
ATOM 2646 N N . GLN A 1 340 ? -6.859 -10.461 -33.562 1 95.88 340 GLN A N 1
ATOM 2647 C CA . GLN A 1 340 ? -6.535 -11.852 -33.25 1 95.88 340 GLN A CA 1
ATOM 2648 C C . GLN A 1 340 ? -7.047 -12.781 -34.344 1 95.88 340 GLN A C 1
ATOM 2650 O O . GLN A 1 340 ? -8.203 -12.68 -34.781 1 95.88 340 GLN A O 1
ATOM 2655 N N . PRO A 1 341 ? -6.211 -13.664 -34.781 1 93.19 341 PRO A N 1
ATOM 2656 C CA . PRO A 1 341 ? -6.711 -14.625 -35.781 1 93.19 341 PRO A CA 1
ATOM 2657 C C . PRO A 1 341 ? -7.906 -15.43 -35.25 1 93.19 341 PRO A C 1
ATOM 2659 O O . PRO A 1 341 ? -7.887 -15.906 -34.125 1 93.19 341 PRO A O 1
ATOM 2662 N N . PRO A 1 342 ? -8.984 -15.586 -35.969 1 90.12 342 PRO A N 1
ATOM 2663 C CA . PRO A 1 342 ? -10.219 -16.203 -35.5 1 90.12 342 PRO A CA 1
ATOM 2664 C C . PRO A 1 342 ? -10.039 -17.656 -35.094 1 90.12 342 PRO A C 1
ATOM 2666 O O . PRO A 1 342 ? -10.758 -18.156 -34.219 1 90.12 342 PRO A O 1
ATOM 2669 N N . ASN A 1 343 ? -9.172 -18.406 -35.656 1 87.62 343 ASN A N 1
ATOM 2670 C CA . ASN A 1 343 ? -9.047 -19.844 -35.375 1 87.62 343 ASN A CA 1
ATOM 2671 C C . ASN A 1 343 ? -8 -20.109 -34.312 1 87.62 343 ASN A C 1
ATOM 2673 O O . ASN A 1 343 ? -7.59 -21.266 -34.125 1 87.62 343 ASN A O 1
ATOM 2677 N N . LYS A 1 344 ? -7.602 -19.156 -33.625 1 90.69 344 LYS A N 1
ATOM 2678 C CA . LYS A 1 344 ? -6.594 -19.328 -32.594 1 90.69 344 LYS A CA 1
ATOM 2679 C C . LYS A 1 344 ? -6.973 -18.547 -31.328 1 90.69 344 LYS A C 1
ATOM 2681 O O . LYS A 1 344 ? -7.004 -17.312 -31.328 1 90.69 344 LYS A O 1
ATOM 2686 N N . VAL A 1 345 ? -7.211 -19.328 -30.281 1 94.5 345 VAL A N 1
ATOM 2687 C CA . VAL A 1 345 ? -7.574 -18.688 -29.016 1 94.5 345 VAL A CA 1
ATOM 2688 C C . VAL A 1 345 ? -6.348 -18.016 -28.406 1 94.5 345 VAL A C 1
ATOM 2690 O O . VAL A 1 345 ? -5.293 -18.641 -28.266 1 94.5 345 VAL A O 1
ATOM 2693 N N . SER A 1 346 ? -6.438 -16.766 -28.062 1 96.81 346 SER A N 1
ATOM 2694 C CA . SER A 1 346 ? -5.332 -16.031 -27.469 1 96.81 346 SER A CA 1
ATOM 2695 C C . SER A 1 346 ? -4.984 -16.562 -26.078 1 96.81 346 SER A C 1
ATOM 2697 O O . SER A 1 346 ? -5.863 -17.016 -25.344 1 96.81 346 SER A O 1
ATOM 2699 N N . ARG A 1 347 ? -3.73 -16.5 -25.75 1 94.56 347 ARG A N 1
ATOM 2700 C CA . ARG A 1 347 ? -3.264 -16.906 -24.422 1 94.56 347 ARG A CA 1
ATOM 2701 C C . ARG A 1 347 ? -3.836 -16 -23.344 1 94.56 347 ARG A C 1
ATOM 2703 O O . ARG A 1 347 ? -3.939 -16.406 -22.188 1 94.56 347 ARG A O 1
ATOM 2710 N N . LEU A 1 348 ? -4.246 -14.82 -23.672 1 98 348 LEU A N 1
ATOM 2711 C CA . LEU A 1 348 ? -4.75 -13.867 -22.703 1 98 348 LEU A CA 1
ATOM 2712 C C . LEU A 1 348 ? -6.191 -14.188 -22.328 1 98 348 LEU A C 1
ATOM 2714 O O . LEU A 1 348 ? -6.703 -13.68 -21.312 1 98 348 LEU A O 1
ATOM 2718 N N . VAL A 1 349 ? -6.828 -15.078 -23.109 1 97.5 349 VAL A N 1
ATOM 2719 C CA . VAL A 1 349 ? -8.172 -15.508 -22.75 1 97.5 349 VAL A CA 1
ATOM 2720 C C . VAL A 1 349 ? -8.125 -16.297 -21.438 1 97.5 349 VAL A C 1
ATOM 2722 O O . VAL A 1 349 ? -8.93 -16.062 -20.531 1 97.5 349 VAL A O 1
ATOM 2725 N N . GLY A 1 350 ? -7.172 -17.25 -21.406 1 97.44 350 GLY A N 1
ATOM 2726 C CA . GLY A 1 350 ? -7.016 -18 -20.172 1 97.44 350 GLY A CA 1
ATOM 2727 C C . GLY A 1 350 ? -6.664 -17.125 -18.969 1 97.44 350 GLY A C 1
ATOM 2728 O O . GLY A 1 350 ? -7.184 -17.328 -17.875 1 97.44 350 GLY A O 1
ATOM 2729 N N . PHE A 1 351 ? -5.805 -16.203 -19.25 1 98.06 351 PHE A N 1
ATOM 2730 C CA . PHE A 1 351 ? -5.418 -15.266 -18.188 1 98.06 351 PHE A CA 1
ATOM 2731 C C . PHE A 1 351 ? -6.633 -14.508 -17.672 1 98.06 351 PHE A C 1
ATOM 2733 O O . PHE A 1 351 ? -6.84 -14.414 -16.469 1 98.06 351 PHE A O 1
ATOM 2740 N N . ASN A 1 352 ? -7.414 -13.945 -18.516 1 98 352 ASN A N 1
ATOM 2741 C CA . ASN A 1 352 ? -8.586 -13.164 -18.156 1 98 352 ASN A CA 1
ATOM 2742 C C . ASN A 1 352 ? -9.633 -14.016 -17.438 1 98 352 ASN A C 1
ATOM 2744 O O . ASN A 1 352 ? -10.336 -13.523 -16.547 1 98 352 ASN A O 1
ATOM 2748 N N . LEU A 1 353 ? -9.781 -15.266 -17.844 1 97.56 353 LEU A N 1
ATOM 2749 C CA . LEU A 1 353 ? -10.703 -16.172 -17.172 1 97.56 353 LEU A CA 1
ATOM 2750 C C . LEU A 1 353 ? -10.32 -16.344 -15.711 1 97.56 353 LEU A C 1
ATOM 2752 O O . LEU A 1 353 ? -11.18 -16.328 -14.828 1 97.56 353 LEU A O 1
ATOM 2756 N N . ASN A 1 354 ? -9.031 -16.531 -15.516 1 97.81 354 ASN A N 1
ATOM 2757 C CA . ASN A 1 354 ? -8.547 -16.656 -14.141 1 97.81 354 ASN A CA 1
ATOM 2758 C C . ASN A 1 354 ? -8.836 -15.383 -13.344 1 97.81 354 ASN A C 1
ATOM 2760 O O . ASN A 1 354 ? -9.219 -15.461 -12.172 1 97.81 354 ASN A O 1
ATOM 2764 N N . VAL A 1 355 ? -8.633 -14.242 -13.922 1 97.81 355 VAL A N 1
ATOM 2765 C CA . VAL A 1 355 ? -8.898 -12.961 -13.281 1 97.81 355 VAL A CA 1
ATOM 2766 C C . VAL A 1 355 ? -10.383 -12.867 -12.922 1 97.81 355 VAL A C 1
ATOM 2768 O O . VAL A 1 355 ? -10.734 -12.398 -11.836 1 97.81 355 VAL A O 1
ATOM 2771 N N . ARG A 1 356 ? -11.266 -13.281 -13.797 1 97.12 356 ARG A N 1
ATOM 2772 C CA . ARG A 1 356 ? -12.703 -13.242 -13.555 1 97.12 356 ARG A CA 1
ATOM 2773 C C . ARG A 1 356 ? -13.078 -14.086 -12.344 1 97.12 356 ARG A C 1
ATOM 2775 O O . ARG A 1 356 ? -13.969 -13.719 -11.57 1 97.12 356 ARG A O 1
ATOM 2782 N N . VAL A 1 357 ? -12.414 -15.195 -12.211 1 97.56 357 VAL A N 1
ATOM 2783 C CA . VAL A 1 357 ? -12.656 -16.047 -11.055 1 97.56 357 VAL A CA 1
ATOM 2784 C C . VAL A 1 357 ? -12.383 -15.266 -9.773 1 97.56 357 VAL A C 1
ATOM 2786 O O . VAL A 1 357 ? -13.227 -15.227 -8.867 1 97.56 357 VAL A O 1
ATOM 2789 N N . TYR A 1 358 ? -11.312 -14.609 -9.711 1 96.75 358 TYR A N 1
ATOM 2790 C CA . TYR A 1 358 ? -10.906 -13.914 -8.5 1 96.75 358 TYR A CA 1
ATOM 2791 C C . TYR A 1 358 ? -11.711 -12.633 -8.305 1 96.75 358 TYR A C 1
ATOM 2793 O O . TYR A 1 358 ? -11.75 -12.078 -7.207 1 96.75 358 TYR A O 1
ATOM 2801 N N . ASN A 1 359 ? -12.312 -12.117 -9.312 1 95.69 359 ASN A N 1
ATOM 2802 C CA . ASN A 1 359 ? -13.156 -10.93 -9.203 1 95.69 359 ASN A CA 1
ATOM 2803 C C . ASN A 1 359 ? -14.594 -11.289 -8.859 1 95.69 359 ASN A C 1
ATOM 2805 O O . ASN A 1 359 ? -15.453 -10.414 -8.734 1 95.69 359 ASN A O 1
ATOM 2809 N N . SER A 1 360 ? -14.883 -12.531 -8.617 1 97.06 360 SER A N 1
ATOM 2810 C CA . SER A 1 360 ? -16.25 -13.016 -8.422 1 97.06 360 SER A CA 1
ATOM 2811 C C . SER A 1 360 ? -16.781 -12.633 -7.047 1 97.06 360 SER A C 1
ATOM 2813 O O . SER A 1 360 ? -17.984 -12.68 -6.805 1 97.06 360 SER A O 1
ATOM 2815 N N . TYR A 1 361 ? -15.953 -12.289 -6.16 1 96.12 361 TYR A N 1
ATOM 2816 C CA . TYR A 1 361 ? -16.453 -12.047 -4.812 1 96.12 361 TYR A CA 1
ATOM 2817 C C . TYR A 1 361 ? -16.094 -10.641 -4.344 1 96.12 361 TYR A C 1
ATOM 2819 O O . TYR A 1 361 ? -15.758 -10.438 -3.174 1 96.12 361 TYR A O 1
ATOM 2827 N N . ASN A 1 362 ? -16.109 -9.719 -5.188 1 92.38 362 ASN A N 1
ATOM 2828 C CA . ASN A 1 362 ? -15.867 -8.312 -4.883 1 92.38 362 ASN A CA 1
ATOM 2829 C C . ASN A 1 362 ? -16.812 -7.805 -3.803 1 92.38 362 ASN A C 1
ATOM 2831 O O . ASN A 1 362 ? -16.406 -7.043 -2.922 1 92.38 362 ASN A O 1
ATOM 2835 N N . GLN A 1 363 ? -18.016 -8.234 -3.834 1 90.75 363 GLN A N 1
ATOM 2836 C CA . GLN A 1 363 ? -19.016 -7.781 -2.865 1 90.75 363 GLN A CA 1
ATOM 2837 C C . GLN A 1 363 ? -18.656 -8.25 -1.456 1 90.75 363 GLN A C 1
ATOM 2839 O O . GLN A 1 363 ? -18.828 -7.504 -0.49 1 90.75 363 GLN A O 1
ATOM 2844 N N . VAL A 1 364 ? -18.266 -9.477 -1.382 1 92.31 364 VAL A N 1
ATOM 2845 C CA . VAL A 1 364 ? -17.875 -10.023 -0.089 1 92.31 364 VAL A CA 1
ATOM 2846 C C . VAL A 1 364 ? -16.672 -9.25 0.455 1 92.31 364 VAL A C 1
ATOM 2848 O O . VAL A 1 364 ? -16.641 -8.906 1.639 1 92.31 364 VAL A O 1
ATOM 2851 N N . SER A 1 365 ? -15.734 -8.961 -0.442 1 89.38 365 SER A N 1
ATOM 2852 C CA . SER A 1 365 ? -14.539 -8.211 -0.063 1 89.38 365 SER A CA 1
ATOM 2853 C C . SER A 1 365 ? -14.898 -6.812 0.419 1 89.38 365 SER A C 1
ATOM 2855 O O . SER A 1 365 ? -14.289 -6.293 1.354 1 89.38 365 SER A O 1
ATOM 2857 N N . ALA A 1 366 ? -15.852 -6.207 -0.203 1 87.94 366 ALA A N 1
ATOM 2858 C CA . ALA A 1 366 ? -16.281 -4.863 0.161 1 87.94 366 ALA A CA 1
ATOM 2859 C C . ALA A 1 366 ? -16.844 -4.832 1.582 1 87.94 366 ALA A C 1
ATOM 2861 O O . ALA A 1 366 ? -16.5 -3.953 2.373 1 87.94 366 ALA A O 1
ATOM 2862 N N . TRP A 1 367 ? -17.625 -5.789 1.946 1 86.06 367 TRP A N 1
ATOM 2863 C CA . TRP A 1 367 ? -18.203 -5.871 3.281 1 86.06 367 TRP A CA 1
ATOM 2864 C C . TRP A 1 367 ? -17.141 -6.125 4.332 1 86.06 367 TRP A C 1
ATOM 2866 O O . TRP A 1 367 ? -17.188 -5.559 5.426 1 86.06 367 TRP A O 1
ATOM 2876 N N . GLU A 1 368 ? -16.219 -6.922 3.941 1 86 368 GLU A N 1
ATOM 2877 C CA . GLU A 1 368 ? -15.195 -7.297 4.91 1 86 368 GLU A CA 1
ATOM 2878 C C . GLU A 1 368 ? -14.242 -6.137 5.188 1 86 368 GLU A C 1
ATOM 2880 O O . GLU A 1 368 ? -13.805 -5.949 6.324 1 86 368 GLU A O 1
ATOM 2885 N N . VAL A 1 369 ? -13.914 -5.395 4.203 1 83.38 369 VAL A N 1
ATOM 2886 C CA . VAL A 1 369 ? -13.016 -4.258 4.375 1 83.38 369 VAL A CA 1
ATOM 2887 C C . VAL A 1 369 ? -13.703 -3.182 5.211 1 83.38 369 VAL A C 1
ATOM 2889 O O . VAL A 1 369 ? -13.055 -2.504 6.012 1 83.38 369 VAL A O 1
ATOM 2892 N N . ALA A 1 370 ? -14.992 -3.07 5.023 1 84 370 ALA A N 1
ATOM 2893 C CA . ALA A 1 370 ? -15.742 -1.996 5.676 1 84 370 ALA A CA 1
ATOM 2894 C C . ALA A 1 370 ? -16.094 -2.373 7.109 1 84 370 ALA A C 1
ATOM 2896 O O . ALA A 1 370 ? -16.094 -1.523 8 1 84 370 ALA A O 1
ATOM 2897 N N . PHE A 1 371 ? -16.391 -3.699 7.266 1 83.31 371 PHE A N 1
ATOM 2898 C CA . PHE A 1 371 ? -17.016 -4.02 8.539 1 83.31 371 PHE A CA 1
ATOM 2899 C C . PHE A 1 371 ? -16.266 -5.137 9.25 1 83.31 371 PHE A C 1
ATOM 2901 O O . PHE A 1 371 ? -16.594 -5.484 10.391 1 83.31 371 PHE A O 1
ATOM 2908 N N . GLY A 1 372 ? -15.281 -5.656 8.656 1 83.25 372 GLY A N 1
ATOM 2909 C CA . GLY A 1 372 ? -14.477 -6.676 9.305 1 83.25 372 GLY A CA 1
ATOM 2910 C C . GLY A 1 372 ? -14.75 -8.07 8.789 1 83.25 372 GLY A C 1
ATOM 2911 O O . GLY A 1 372 ? -15.852 -8.359 8.305 1 83.25 372 GLY A O 1
ATOM 2912 N N . THR A 1 373 ? -13.766 -8.906 9.008 1 82.62 373 THR A N 1
ATOM 2913 C CA . THR A 1 373 ? -13.883 -10.289 8.555 1 82.62 373 THR A CA 1
ATOM 2914 C C . THR A 1 373 ? -14.531 -11.156 9.633 1 82.62 373 THR A C 1
ATOM 2916 O O . THR A 1 373 ? -14.219 -11.023 10.812 1 82.62 373 THR A O 1
ATOM 2919 N N . GLY A 1 374 ? -15.477 -11.961 9.273 1 77.38 374 GLY A N 1
ATOM 2920 C CA . GLY A 1 374 ? -16.062 -12.945 10.164 1 77.38 374 GLY A CA 1
ATOM 2921 C C . GLY A 1 374 ? -17.047 -12.352 11.148 1 77.38 374 GLY A C 1
ATOM 2922 O O . GLY A 1 374 ? -17.453 -13.016 12.102 1 77.38 374 GLY A O 1
ATOM 2923 N N . GLN A 1 375 ? -17.359 -11.086 10.977 1 79.38 375 GLN A N 1
ATOM 2924 C CA . GLN A 1 375 ? -18.297 -10.445 11.898 1 79.38 375 GLN A CA 1
ATOM 2925 C C . GLN A 1 375 ? -19.688 -10.312 11.289 1 79.38 375 GLN A C 1
ATOM 2927 O O . GLN A 1 375 ? -19.828 -9.836 10.156 1 79.38 375 GLN A O 1
ATOM 2932 N N . PRO A 1 376 ? -20.625 -10.938 12.078 1 82.62 376 PRO A N 1
ATOM 2933 C CA . PRO A 1 376 ? -21.984 -10.766 11.555 1 82.62 376 PRO A CA 1
ATOM 2934 C C . PRO A 1 376 ? -22.516 -9.352 11.75 1 82.62 376 PRO A C 1
ATOM 2936 O O . PRO A 1 376 ? -22.406 -8.797 12.852 1 82.62 376 PRO A O 1
ATOM 2939 N N . PHE A 1 377 ? -22.875 -8.688 10.789 1 77.5 377 PHE A N 1
ATOM 2940 C CA . PHE A 1 377 ? -23.516 -7.379 10.883 1 77.5 377 PHE A CA 1
ATOM 2941 C C . PHE A 1 377 ? -24.906 -7.41 10.258 1 77.5 377 PHE A C 1
ATOM 2943 O O . PHE A 1 377 ? -25.859 -6.844 10.805 1 77.5 377 PHE A O 1
ATOM 2950 N N . ASP A 1 378 ? -25.078 -7.988 9.203 1 83.12 378 ASP A N 1
ATOM 2951 C CA . ASP A 1 378 ? -26.344 -8.273 8.523 1 83.12 378 ASP A CA 1
ATOM 2952 C C . ASP A 1 378 ? -26.312 -9.664 7.883 1 83.12 378 ASP A C 1
ATOM 2954 O O . ASP A 1 378 ? -25.906 -9.812 6.727 1 83.12 378 ASP A O 1
ATOM 2958 N N . TRP A 1 379 ? -26.812 -10.609 8.602 1 86.94 379 TRP A N 1
ATOM 2959 C CA . TRP A 1 379 ? -26.672 -12.016 8.219 1 86.94 379 TRP A CA 1
ATOM 2960 C C . TRP A 1 379 ? -27.312 -12.273 6.859 1 86.94 379 TRP A C 1
ATOM 2962 O O . TRP A 1 379 ? -26.703 -12.914 5.992 1 86.94 379 TRP A O 1
ATOM 2972 N N . GLU A 1 380 ? -28.5 -11.758 6.656 1 87.69 380 GLU A N 1
ATOM 2973 C CA . GLU A 1 380 ? -29.234 -12.039 5.418 1 87.69 380 GLU A CA 1
ATOM 2974 C C . GLU A 1 380 ? -28.516 -11.453 4.211 1 87.69 380 GLU A C 1
ATOM 2976 O O . GLU A 1 380 ? -28.375 -12.117 3.18 1 87.69 380 GLU A O 1
ATOM 2981 N N . ARG A 1 381 ? -28.016 -10.289 4.355 1 86 381 ARG A N 1
ATOM 2982 C CA . ARG A 1 381 ? -27.312 -9.656 3.244 1 86 381 ARG A CA 1
ATOM 2983 C C . ARG A 1 381 ? -25.953 -10.312 3.006 1 86 381 ARG A C 1
ATOM 2985 O O . ARG A 1 381 ? -25.531 -10.492 1.86 1 86 381 ARG A O 1
ATOM 2992 N N . GLN A 1 382 ? -25.312 -10.656 4.07 1 90.44 382 GLN A N 1
ATOM 2993 C CA . GLN A 1 382 ? -24 -11.266 3.971 1 90.44 382 GLN A CA 1
ATOM 2994 C C . GLN A 1 382 ? -24.078 -12.656 3.346 1 90.44 382 GLN A C 1
ATOM 2996 O O . GLN A 1 382 ? -23.281 -13 2.469 1 90.44 382 GLN A O 1
ATOM 3001 N N . ARG A 1 383 ? -25.078 -13.5 3.832 1 93 383 ARG A N 1
ATOM 3002 C CA . ARG A 1 383 ? -25.188 -14.844 3.277 1 93 383 ARG A CA 1
ATOM 3003 C C . ARG A 1 383 ? -25.578 -14.805 1.805 1 93 383 ARG A C 1
ATOM 3005 O O . ARG A 1 383 ? -25.109 -15.617 1.006 1 93 383 ARG A O 1
ATOM 3012 N N . LEU A 1 384 ? -26.406 -13.812 1.408 1 93.62 384 LEU A N 1
ATOM 3013 C CA . LEU A 1 384 ? -26.781 -13.641 0.009 1 93.62 384 LEU A CA 1
ATOM 3014 C C . LEU A 1 384 ? -25.578 -13.234 -0.833 1 93.62 384 LEU A C 1
ATOM 3016 O O . LEU A 1 384 ? -25.422 -13.695 -1.962 1 93.62 384 LEU A O 1
ATOM 3020 N N . ALA A 1 385 ? -24.75 -12.352 -0.277 1 93.69 385 ALA A N 1
ATOM 3021 C CA . ALA A 1 385 ? -23.531 -11.914 -0.975 1 93.69 385 ALA A CA 1
ATOM 3022 C C . ALA A 1 385 ? -22.594 -13.086 -1.236 1 93.69 385 ALA A C 1
ATOM 3024 O O . ALA A 1 385 ? -22.016 -13.195 -2.318 1 93.69 385 ALA A O 1
ATOM 3025 N N . VAL A 1 386 ? -22.422 -13.969 -0.273 1 96.06 386 VAL A N 1
ATOM 3026 C CA . VAL A 1 386 ? -21.547 -15.133 -0.428 1 96.06 386 VAL A CA 1
ATOM 3027 C C . VAL A 1 386 ? -22.125 -16.078 -1.482 1 96.06 386 VAL A C 1
ATOM 3029 O O . VAL A 1 386 ? -21.391 -16.594 -2.33 1 96.06 386 VAL A O 1
ATOM 3032 N N . TRP A 1 387 ? -23.469 -16.266 -1.433 1 96.19 387 TRP A N 1
ATOM 3033 C CA . TRP A 1 387 ? -24.125 -17.125 -2.395 1 96.19 387 TRP A CA 1
ATOM 3034 C C . TRP A 1 387 ? -23.984 -16.594 -3.812 1 96.19 387 TRP A C 1
ATOM 3036 O O . TRP A 1 387 ? -23.672 -17.344 -4.742 1 96.19 387 TRP A O 1
ATOM 3046 N N . GLU A 1 388 ? -24.188 -15.297 -3.975 1 96.94 388 GLU A N 1
ATOM 3047 C CA . GLU A 1 388 ? -24.047 -14.68 -5.289 1 96.94 388 GLU A CA 1
ATOM 3048 C C . GLU A 1 388 ? -22.625 -14.797 -5.809 1 96.94 388 GLU A C 1
ATOM 3050 O O . GLU A 1 388 ? -22.406 -15.016 -7 1 96.94 388 GLU A O 1
ATOM 3055 N N . SER A 1 389 ? -21.672 -14.578 -4.953 1 97.81 389 SER A N 1
ATOM 3056 C CA . SER A 1 389 ? -20.266 -14.703 -5.32 1 97.81 389 SER A CA 1
ATOM 3057 C C . SER A 1 389 ? -19.938 -16.125 -5.766 1 97.81 389 SER A C 1
ATOM 3059 O O . SER A 1 389 ? -19.172 -16.312 -6.715 1 97.81 389 SER A O 1
ATOM 3061 N N . LEU A 1 390 ? -20.5 -17.141 -5.07 1 97.94 390 LEU A N 1
ATOM 3062 C CA . LEU A 1 390 ? -20.297 -18.531 -5.445 1 97.94 390 LEU A CA 1
ATOM 3063 C C . LEU A 1 390 ? -20.844 -18.797 -6.844 1 97.94 390 LEU A C 1
ATOM 3065 O O . LEU A 1 390 ? -20.188 -19.469 -7.652 1 97.94 390 LEU A O 1
ATOM 3069 N N . GLN A 1 391 ? -22.016 -18.234 -7.137 1 97.12 391 GLN A N 1
ATOM 3070 C CA . GLN A 1 391 ? -22.609 -18.422 -8.461 1 97.12 391 GLN A CA 1
ATOM 3071 C C . GLN A 1 391 ? -21.75 -17.766 -9.539 1 97.12 391 GLN A C 1
ATOM 3073 O O . GLN A 1 391 ? -21.562 -18.328 -10.617 1 97.12 391 GLN A O 1
ATOM 3078 N N . LYS A 1 392 ? -21.234 -16.625 -9.211 1 97.38 392 LYS A N 1
ATOM 3079 C CA . LYS A 1 392 ? -20.359 -15.938 -10.156 1 97.38 392 LYS A CA 1
ATOM 3080 C C . LYS A 1 392 ? -19.078 -16.719 -10.406 1 97.38 392 LYS A C 1
ATOM 3082 O O . LYS A 1 392 ? -18.609 -16.797 -11.539 1 97.38 392 LYS A O 1
ATOM 3087 N N . ALA A 1 393 ? -18.484 -17.281 -9.352 1 97.56 393 ALA A N 1
ATOM 3088 C CA . ALA A 1 393 ? -17.281 -18.094 -9.477 1 97.56 393 ALA A CA 1
ATOM 3089 C C . ALA A 1 393 ? -17.516 -19.297 -10.367 1 97.56 393 ALA A C 1
ATOM 3091 O O . ALA A 1 393 ? -16.672 -19.656 -11.203 1 97.56 393 ALA A O 1
ATOM 3092 N N . LYS A 1 394 ? -18.672 -19.953 -10.219 1 96.19 394 LYS A N 1
ATOM 3093 C CA . LYS A 1 394 ? -19.031 -21.109 -11.031 1 96.19 394 LYS A CA 1
ATOM 3094 C C . LYS A 1 394 ? -19.266 -20.719 -12.484 1 96.19 394 LYS A C 1
ATOM 3096 O O . LYS A 1 394 ? -18.844 -21.422 -13.406 1 96.19 394 LYS A O 1
ATOM 3101 N N . SER A 1 395 ? -19.828 -19.547 -12.664 1 95.44 395 SER A N 1
ATOM 3102 C CA . SER A 1 395 ? -20.203 -19.094 -14 1 95.44 395 SER A CA 1
ATOM 3103 C C . SER A 1 395 ? -18.984 -18.562 -14.766 1 95.44 395 SER A C 1
ATOM 3105 O O . SER A 1 395 ? -19.016 -18.438 -15.984 1 95.44 395 SER A O 1
ATOM 3107 N N . ALA A 1 396 ? -17.953 -18.266 -14.023 1 94.88 396 ALA A N 1
ATOM 3108 C CA . ALA A 1 396 ? -16.75 -17.688 -14.641 1 94.88 396 ALA A CA 1
ATOM 3109 C C . ALA A 1 396 ? -16.156 -18.656 -15.664 1 94.88 396 ALA A C 1
ATOM 3111 O O . ALA A 1 396 ? -15.523 -18.219 -16.625 1 94.88 396 ALA A O 1
ATOM 3112 N N . VAL A 1 397 ? -16.359 -20.031 -15.555 1 92.31 397 VAL A N 1
ATOM 3113 C CA . VAL A 1 397 ? -15.75 -21.016 -16.453 1 92.31 397 VAL A CA 1
ATOM 3114 C C . VAL A 1 397 ? -16.844 -21.734 -17.234 1 92.31 397 VAL A C 1
ATOM 3116 O O . VAL A 1 397 ? -16.609 -22.797 -17.797 1 92.31 397 VAL A O 1
ATOM 3119 N N . ALA A 1 398 ? -18.016 -21.172 -17.297 1 89.19 398 ALA A N 1
ATOM 3120 C CA . ALA A 1 398 ? -19.125 -21.828 -17.969 1 89.19 398 ALA A CA 1
ATOM 3121 C C . ALA A 1 398 ? -18.969 -21.766 -19.484 1 89.19 398 ALA A C 1
ATOM 3123 O O . ALA A 1 398 ? -19.203 -22.75 -20.188 1 89.19 398 ALA A O 1
ATOM 3124 N N . ASP A 1 399 ? -18.562 -20.578 -20.047 1 88 399 ASP A N 1
ATOM 3125 C CA . ASP A 1 399 ? -18.469 -20.391 -21.5 1 88 399 ASP A CA 1
ATOM 3126 C C . ASP A 1 399 ? -17 -20.266 -21.938 1 88 399 ASP A C 1
ATOM 3128 O O . ASP A 1 399 ? -16.656 -19.312 -22.641 1 88 399 ASP A O 1
ATOM 3132 N N . VAL A 1 400 ? -16.234 -21.406 -21.609 1 93.31 400 VAL A N 1
ATOM 3133 C CA . VAL A 1 400 ? -14.82 -21.359 -21.953 1 93.31 400 VAL A CA 1
ATOM 3134 C C . VAL A 1 400 ? -14.586 -22 -23.328 1 93.31 400 VAL A C 1
ATOM 3136 O O . VAL A 1 400 ? -15.289 -22.938 -23.703 1 93.31 400 VAL A O 1
ATOM 3139 N N . PRO A 1 401 ? -13.695 -21.453 -24.109 1 93.5 401 PRO A N 1
ATOM 3140 C CA . PRO A 1 401 ? -13.336 -22.125 -25.375 1 93.5 401 PRO A CA 1
ATOM 3141 C C . PRO A 1 401 ? -12.891 -23.562 -25.172 1 93.5 401 PRO A C 1
ATOM 3143 O O . PRO A 1 401 ? -12.414 -23.922 -24.094 1 93.5 401 PRO A O 1
ATOM 3146 N N . ARG A 1 402 ? -12.961 -24.312 -26.188 1 89.94 402 ARG A N 1
ATOM 3147 C CA . ARG A 1 402 ? -12.656 -25.734 -26.141 1 89.94 402 ARG A CA 1
ATOM 3148 C C . ARG A 1 402 ? -11.219 -25.969 -25.703 1 89.94 402 ARG A C 1
ATOM 3150 O O . ARG A 1 402 ? -10.938 -26.922 -24.953 1 89.94 402 ARG A O 1
ATOM 3157 N N . GLU A 1 403 ? -10.328 -25.094 -26.141 1 90.81 403 GLU A N 1
ATOM 3158 C CA . GLU A 1 403 ? -8.906 -25.234 -25.844 1 90.81 403 GLU A CA 1
ATOM 3159 C C . GLU A 1 403 ? -8.641 -25.109 -24.344 1 90.81 403 GLU A C 1
ATOM 3161 O O . GLU A 1 403 ? -7.625 -25.594 -23.844 1 90.81 403 GLU A O 1
ATOM 3166 N N . LEU A 1 404 ? -9.609 -24.422 -23.641 1 94.44 404 LEU A N 1
ATOM 3167 C CA . LEU A 1 404 ? -9.391 -24.156 -22.219 1 94.44 404 LEU A CA 1
ATOM 3168 C C . LEU A 1 404 ? -10.391 -24.922 -21.375 1 94.44 404 LEU A C 1
ATOM 3170 O O . LEU A 1 404 ? -10.469 -24.703 -20.156 1 94.44 404 LEU A O 1
ATOM 3174 N N . SER A 1 405 ? -11.148 -25.859 -22 1 91.44 405 SER A N 1
ATOM 3175 C CA . SER A 1 405 ? -12.102 -26.688 -21.281 1 91.44 405 SER A CA 1
ATOM 3176 C C . SER A 1 405 ? -11.438 -27.953 -20.734 1 91.44 405 SER A C 1
ATOM 3178 O O . SER A 1 405 ? -10.547 -28.516 -21.375 1 91.44 405 SER A O 1
ATOM 3180 N N . LEU A 1 406 ? -11.789 -28.422 -19.578 1 85.69 406 LEU A N 1
ATOM 3181 C CA . LEU A 1 406 ? -11.234 -29.641 -18.984 1 85.69 406 LEU A CA 1
ATOM 3182 C C . LEU A 1 406 ? -11.758 -30.875 -19.688 1 85.69 406 LEU A C 1
ATOM 3184 O O . LEU A 1 406 ? -11.109 -31.922 -19.672 1 85.69 406 LEU A O 1
ATOM 3188 N N . GLN A 1 407 ? -13.094 -30.891 -20.094 1 67.88 407 GLN A N 1
ATOM 3189 C CA . GLN A 1 407 ? -13.734 -32.031 -20.734 1 67.88 407 GLN A CA 1
ATOM 3190 C C . GLN A 1 407 ? -13.016 -32.438 -22.016 1 67.88 407 GLN A C 1
ATOM 3192 O O . GLN A 1 407 ? -13.016 -33.594 -22.406 1 67.88 407 GLN A O 1
ATOM 3197 N N . SER A 1 408 ? -12.469 -31.438 -22.656 1 55.75 408 SER A N 1
ATOM 3198 C CA . SER A 1 408 ? -11.898 -31.734 -23.969 1 55.75 408 SER A CA 1
ATOM 3199 C C . SER A 1 408 ? -10.609 -32.531 -23.844 1 55.75 408 SER A C 1
ATOM 3201 O O . SER A 1 408 ? -10.102 -33.062 -24.828 1 55.75 408 SER A O 1
ATOM 3203 N N . SER A 1 409 ? -9.875 -32.375 -22.766 1 50.78 409 SER A N 1
ATOM 3204 C CA . SER A 1 409 ? -8.594 -33.062 -22.656 1 50.78 409 SER A CA 1
ATOM 3205 C C . SER A 1 409 ? -8.773 -34.562 -22.797 1 50.78 409 SER A C 1
ATOM 3207 O O . SER A 1 409 ? -7.809 -35.281 -23.047 1 50.78 409 SER A O 1
ATOM 3209 N N . ALA A 1 410 ? -9.914 -35.156 -22.344 1 43 410 ALA A N 1
ATOM 3210 C CA . ALA A 1 410 ? -10.148 -36.594 -22.484 1 43 410 ALA A CA 1
ATOM 3211 C C . ALA A 1 410 ? -10.344 -36.969 -23.953 1 43 410 ALA A C 1
ATOM 3213 O O . ALA A 1 410 ? -10.344 -38.156 -24.297 1 43 410 ALA A O 1
ATOM 3214 N N . PHE A 1 411 ? -11.078 -36.125 -24.766 1 37.62 411 PHE A N 1
ATOM 3215 C CA . PHE A 1 411 ? -11.297 -36.594 -26.141 1 37.62 411 PHE A CA 1
ATOM 3216 C C . PHE A 1 411 ? -10.047 -36.375 -26.984 1 37.62 411 PHE A C 1
ATOM 3218 O O . PHE A 1 411 ? -9.484 -35.281 -27.016 1 37.62 411 PHE A O 1
ATOM 3225 N N . GLY A 1 412 ? -9.172 -37.25 -27.078 1 37.91 412 GLY A N 1
ATOM 3226 C CA . GLY A 1 412 ? -8.102 -37.531 -28.016 1 37.91 412 GLY A CA 1
ATOM 3227 C C . GLY A 1 412 ? -8.297 -36.906 -29.375 1 37.91 412 GLY A C 1
ATOM 3228 O O . GLY A 1 412 ? -7.855 -37.438 -30.391 1 37.91 412 GLY A O 1
ATOM 3229 N N . GLN A 1 413 ? -9.305 -36.094 -29.594 1 37.72 413 GLN A N 1
ATOM 3230 C CA . GLN A 1 413 ? -9.391 -35.812 -31.016 1 37.72 413 GLN A CA 1
ATOM 3231 C C . GLN A 1 413 ? -8.062 -35.281 -31.547 1 37.72 413 GLN A C 1
ATOM 3233 O O . GLN A 1 413 ? -7.512 -34.312 -31.016 1 37.72 413 GLN A O 1
ATOM 3238 N N . GLY A 1 414 ? -7.23 -36.094 -32.156 1 36.16 414 GLY A N 1
ATOM 3239 C CA . GLY A 1 414 ? -6.051 -35.906 -33 1 36.16 414 GLY A CA 1
ATOM 3240 C C . GLY A 1 414 ? -6.062 -34.625 -33.781 1 36.16 414 GLY A C 1
ATOM 3241 O O . GLY A 1 414 ? -7.121 -34.156 -34.188 1 36.16 414 GLY A O 1
ATOM 3242 N N . PRO A 1 415 ? -5.324 -33.625 -33.406 1 38.66 415 PRO A N 1
ATOM 3243 C CA . PRO A 1 415 ? -5.203 -32.5 -34.312 1 38.66 415 PRO A CA 1
ATOM 3244 C C . PRO A 1 415 ? -5.234 -32.938 -35.781 1 38.66 415 PRO A C 1
ATOM 3246 O O . PRO A 1 415 ? -4.863 -34.094 -36.094 1 38.66 415 PRO A O 1
ATOM 3249 N N . GLY A 1 416 ? -6.141 -32.656 -36.594 1 38.06 416 GLY A N 1
ATOM 3250 C CA . GLY A 1 416 ? -5.863 -32.844 -38 1 38.06 416 GLY A CA 1
ATOM 3251 C C . GLY A 1 416 ? -4.406 -32.594 -38.344 1 38.06 416 GLY A C 1
ATOM 3252 O O . GLY A 1 416 ? -3.629 -32.125 -37.531 1 38.06 416 GLY A O 1
ATOM 3253 N N . PRO A 1 417 ? -3.883 -33.094 -39.531 1 37.72 417 PRO A N 1
ATOM 3254 C CA . PRO A 1 417 ? -2.516 -32.938 -40.062 1 37.72 417 PRO A CA 1
ATOM 3255 C C . PRO A 1 417 ? -1.998 -31.516 -39.969 1 37.72 417 PRO A C 1
ATOM 3257 O O . PRO A 1 417 ? -2.564 -30.609 -40.594 1 37.72 417 PRO A O 1
ATOM 3260 N N . ILE A 1 418 ? -1.649 -30.984 -38.812 1 43.84 418 ILE A N 1
ATOM 3261 C CA . ILE A 1 418 ? -1.008 -29.672 -38.812 1 43.84 418 ILE A CA 1
ATOM 3262 C C . ILE A 1 418 ? 0.329 -29.75 -39.531 1 43.84 418 ILE A C 1
ATOM 3264 O O . ILE A 1 418 ? 1.136 -30.641 -39.281 1 43.84 418 ILE A O 1
ATOM 3268 N N . PRO A 1 419 ? 0.709 -29 -40.562 1 43.72 419 PRO A N 1
ATOM 3269 C CA . PRO A 1 419 ? 2.039 -28.984 -41.156 1 43.72 419 PRO A CA 1
ATOM 3270 C C . PRO A 1 419 ? 3.164 -28.938 -40.125 1 43.72 419 PRO A C 1
ATOM 3272 O O . PRO A 1 419 ? 2.951 -28.484 -39 1 43.72 419 PRO A O 1
ATOM 3275 N N . THR A 1 420 ? 4.434 -29.547 -40.375 1 45.44 420 THR A N 1
ATOM 3276 C CA . THR A 1 420 ? 5.621 -29.828 -39.594 1 45.44 420 THR A CA 1
ATOM 3277 C C . THR A 1 420 ? 6.016 -28.625 -38.75 1 45.44 420 THR A C 1
ATOM 3279 O O . THR A 1 420 ? 6.379 -28.766 -37.562 1 45.44 420 THR A O 1
ATOM 3282 N N . GLU A 1 421 ? 6.617 -27.547 -39.375 1 47.12 421 GLU A N 1
ATOM 3283 C CA . GLU A 1 421 ? 7.105 -26.312 -38.75 1 47.12 421 GLU A CA 1
ATOM 3284 C C . GLU A 1 421 ? 6.176 -25.844 -37.656 1 47.12 421 GLU A C 1
ATOM 3286 O O . GLU A 1 421 ? 6.633 -25.344 -36.625 1 47.12 421 GLU A O 1
ATOM 3291 N N . ASP A 1 422 ? 4.816 -26.141 -37.781 1 56.28 422 ASP A N 1
ATOM 3292 C CA . ASP A 1 422 ? 3.578 -25.75 -37.125 1 56.28 422 ASP A CA 1
ATOM 3293 C C . ASP A 1 422 ? 3.299 -26.641 -35.938 1 56.28 422 ASP A C 1
ATOM 3295 O O . ASP A 1 422 ? 2.512 -26.281 -35.031 1 56.28 422 ASP A O 1
ATOM 3299 N N . LEU A 1 423 ? 4.281 -27.594 -35.938 1 50.47 423 LEU A N 1
ATOM 3300 C CA . LEU A 1 423 ? 4.016 -28.578 -34.875 1 50.47 423 LEU A CA 1
ATOM 3301 C C . LEU A 1 423 ? 4.559 -28.094 -33.531 1 50.47 423 LEU A C 1
ATOM 3303 O O . LEU A 1 423 ? 3.895 -28.234 -32.531 1 50.47 423 LEU A O 1
ATOM 3307 N N . ASP A 1 424 ? 5.863 -27.547 -33.688 1 66.06 424 ASP A N 1
ATOM 3308 C CA . ASP A 1 424 ? 6.465 -27.078 -32.438 1 66.06 424 ASP A CA 1
ATOM 3309 C C . ASP A 1 424 ? 5.652 -25.938 -31.812 1 66.06 424 ASP A C 1
ATOM 3311 O O . ASP A 1 424 ? 5.453 -25.891 -30.594 1 66.06 424 ASP A O 1
ATOM 3315 N N . PHE A 1 425 ? 5.258 -25.156 -32.812 1 76.25 425 PHE A N 1
ATOM 3316 C CA . PHE A 1 425 ? 4.449 -24.047 -32.344 1 76.25 425 PHE A CA 1
ATOM 3317 C C . PHE A 1 425 ? 3.121 -24.531 -31.766 1 76.25 425 PHE A C 1
ATOM 3319 O O . PHE A 1 425 ? 2.67 -24.047 -30.719 1 76.25 425 PHE A O 1
ATOM 3326 N N . CYS A 1 426 ? 2.6 -25.531 -32.438 1 78 426 CYS A N 1
ATOM 3327 C CA . CYS A 1 426 ? 1.315 -26.062 -32 1 78 426 CYS A CA 1
ATOM 3328 C C . CYS A 1 426 ? 1.454 -26.812 -30.688 1 78 426 CYS A C 1
ATOM 3330 O O . CYS A 1 426 ? 0.581 -26.703 -29.828 1 78 426 CYS A O 1
ATOM 3332 N N . GLU A 1 427 ? 2.562 -27.422 -30.578 1 84.06 427 GLU A N 1
ATOM 3333 C CA . GLU A 1 427 ? 2.789 -28.141 -29.344 1 84.06 427 GLU A CA 1
ATOM 3334 C C . GLU A 1 427 ? 3.018 -27.188 -28.172 1 84.06 427 GLU A C 1
ATOM 3336 O O . GLU A 1 427 ? 2.533 -27.422 -27.062 1 84.06 427 GLU A O 1
ATOM 3341 N N . ARG A 1 428 ? 3.801 -26.172 -28.438 1 89.94 428 ARG A N 1
ATOM 3342 C CA . ARG A 1 428 ? 4.027 -25.156 -27.406 1 89.94 428 ARG A CA 1
ATOM 3343 C C . ARG A 1 428 ? 2.711 -24.547 -26.953 1 89.94 428 ARG A C 1
ATOM 3345 O O . ARG A 1 428 ? 2.488 -24.375 -25.75 1 89.94 428 ARG A O 1
ATOM 3352 N N . ARG A 1 429 ? 1.879 -24.312 -27.859 1 90.62 429 ARG A N 1
ATOM 3353 C CA . ARG A 1 429 ? 0.584 -23.719 -27.547 1 90.62 429 ARG A CA 1
ATOM 3354 C C . ARG A 1 429 ? -0.279 -24.688 -26.734 1 90.62 429 ARG A C 1
ATOM 3356 O O . ARG A 1 429 ? -0.985 -24.266 -25.812 1 90.62 429 ARG A O 1
ATOM 3363 N N . ARG A 1 430 ? -0.259 -25.875 -27.109 1 88.25 430 ARG A N 1
ATOM 3364 C CA . ARG A 1 430 ? -1.016 -26.891 -26.375 1 88.25 430 ARG A CA 1
ATOM 3365 C C . ARG A 1 430 ? -0.562 -26.969 -24.922 1 88.25 430 ARG A C 1
ATOM 3367 O O . ARG A 1 430 ? -1.391 -27.016 -24.016 1 88.25 430 ARG A O 1
ATOM 3374 N N . VAL A 1 431 ? 0.758 -26.984 -24.734 1 92.19 431 VAL A N 1
ATOM 3375 C CA . VAL A 1 431 ? 1.322 -27.016 -23.391 1 92.19 431 VAL A CA 1
ATOM 3376 C C . VAL A 1 431 ? 0.887 -25.781 -22.609 1 92.19 431 VAL A C 1
ATOM 3378 O O . VAL A 1 431 ? 0.535 -25.875 -21.438 1 92.19 431 VAL A O 1
ATOM 3381 N N . GLN A 1 432 ? 0.888 -24.672 -23.25 1 95.44 432 GLN A N 1
ATOM 3382 C CA . GLN A 1 432 ? 0.501 -23.422 -22.609 1 95.44 432 GLN A CA 1
ATOM 3383 C C . GLN A 1 432 ? -0.964 -23.453 -22.188 1 95.44 432 GLN A C 1
ATOM 3385 O O . GLN A 1 432 ? -1.307 -23 -21.078 1 95.44 432 GLN A O 1
ATOM 3390 N N . TYR A 1 433 ? -1.868 -24.031 -23.016 1 94.5 433 TYR A N 1
ATOM 3391 C CA . TYR A 1 433 ? -3.277 -24.156 -22.672 1 94.5 433 TYR A CA 1
ATOM 3392 C C . TYR A 1 433 ? -3.459 -25.078 -21.469 1 94.5 433 TYR A C 1
ATOM 3394 O O . TYR A 1 433 ? -4.262 -24.797 -20.578 1 94.5 433 TYR A O 1
ATOM 3402 N N . GLU A 1 434 ? -2.668 -26.156 -21.453 1 93.19 434 GLU A N 1
ATOM 3403 C CA . GLU A 1 434 ? -2.768 -27.109 -20.344 1 93.19 434 GLU A CA 1
ATOM 3404 C C . GLU A 1 434 ? -2.363 -26.453 -19.031 1 93.19 434 GLU A C 1
ATOM 3406 O O . GLU A 1 434 ? -3.004 -26.672 -18 1 93.19 434 GLU A O 1
ATOM 3411 N N . ILE A 1 435 ? -1.339 -25.672 -19.062 1 95.25 435 ILE A N 1
ATOM 3412 C CA . ILE A 1 435 ? -0.868 -24.969 -17.875 1 95.25 435 ILE A CA 1
ATOM 3413 C C . ILE A 1 435 ? -1.943 -23.984 -17.391 1 95.25 435 ILE A C 1
ATOM 3415 O O . ILE A 1 435 ? -2.211 -23.891 -16.203 1 95.25 435 ILE A O 1
ATOM 3419 N N . GLN A 1 436 ? -2.559 -23.297 -18.297 1 97.25 436 GLN A N 1
ATOM 3420 C CA . GLN A 1 436 ? -3.6 -22.344 -17.953 1 97.25 436 GLN A CA 1
ATOM 3421 C C . GLN A 1 436 ? -4.844 -23.047 -17.422 1 97.25 436 GLN A C 1
ATOM 3423 O O . GLN A 1 436 ? -5.508 -22.547 -16.516 1 97.25 436 GLN A O 1
ATOM 3428 N N . LYS A 1 437 ? -5.164 -24.234 -18.016 1 95.19 437 LYS A N 1
ATOM 3429 C CA . LYS A 1 437 ? -6.289 -25.016 -17.5 1 95.19 437 LYS A CA 1
ATOM 3430 C C . LYS A 1 437 ? -6.098 -25.344 -16.016 1 95.19 437 LYS A C 1
ATOM 3432 O O . LYS A 1 437 ? -7.012 -25.172 -15.219 1 95.19 437 LYS A O 1
ATOM 3437 N N . ALA A 1 438 ? -4.898 -25.812 -15.742 1 94.94 438 ALA A N 1
ATOM 3438 C CA . ALA A 1 438 ? -4.598 -26.125 -14.352 1 94.94 438 ALA A CA 1
ATOM 3439 C C . ALA A 1 438 ? -4.781 -24.891 -13.461 1 94.94 438 ALA A C 1
ATOM 3441 O O . ALA A 1 438 ? -5.352 -24.984 -12.375 1 94.94 438 ALA A O 1
ATOM 3442 N N . ASN A 1 439 ? -4.32 -23.781 -13.898 1 96.81 439 ASN A N 1
ATOM 3443 C CA . ASN A 1 439 ? -4.398 -22.531 -13.148 1 96.81 439 ASN A CA 1
ATOM 3444 C C . ASN A 1 439 ? -5.848 -22.094 -12.938 1 96.81 439 ASN A C 1
ATOM 3446 O O . ASN A 1 439 ? -6.25 -21.781 -11.812 1 96.81 439 ASN A O 1
ATOM 3450 N N . ILE A 1 440 ? -6.645 -22.078 -14 1 97.06 440 ILE A N 1
ATOM 3451 C CA . ILE A 1 440 ? -8.008 -21.562 -14 1 97.06 440 ILE A CA 1
ATOM 3452 C C . ILE A 1 440 ? -8.875 -22.438 -13.086 1 97.06 440 ILE A C 1
ATOM 3454 O O . ILE A 1 440 ? -9.555 -21.922 -12.188 1 97.06 440 ILE A O 1
ATOM 3458 N N . TYR A 1 441 ? -8.828 -23.672 -13.273 1 96.38 441 TYR A N 1
ATOM 3459 C CA . TYR A 1 441 ? -9.75 -24.547 -12.555 1 96.38 441 TYR A CA 1
ATOM 3460 C C . TYR A 1 441 ? -9.305 -24.734 -11.109 1 96.38 441 TYR A C 1
ATOM 3462 O O . TYR A 1 441 ? -10.141 -24.859 -10.211 1 96.38 441 TYR A O 1
ATOM 3470 N N . ALA A 1 442 ? -8.016 -24.812 -10.859 1 95.88 442 ALA A N 1
ATOM 3471 C CA . ALA A 1 442 ? -7.566 -24.828 -9.469 1 95.88 442 ALA A CA 1
ATOM 3472 C C . ALA A 1 442 ? -7.996 -23.562 -8.742 1 95.88 442 ALA A C 1
ATOM 3474 O O . ALA A 1 442 ? -8.422 -23.609 -7.586 1 95.88 442 ALA A O 1
ATOM 3475 N N . SER A 1 443 ? -7.832 -22.422 -9.391 1 97.12 443 SER A N 1
ATOM 3476 C CA . SER A 1 443 ? -8.234 -21.141 -8.805 1 97.12 443 SER A CA 1
ATOM 3477 C C . SER A 1 443 ? -9.742 -21.094 -8.555 1 97.12 443 SER A C 1
ATOM 3479 O O . SER A 1 443 ? -10.188 -20.594 -7.516 1 97.12 443 SER A O 1
ATOM 3481 N N . GLN A 1 444 ? -10.5 -21.609 -9.516 1 97.69 444 GLN A N 1
ATOM 3482 C CA . GLN A 1 444 ? -11.953 -21.625 -9.367 1 97.69 444 GLN A CA 1
ATOM 3483 C C . GLN A 1 444 ? -12.383 -22.516 -8.211 1 97.69 444 GLN A C 1
ATOM 3485 O O . GLN A 1 444 ? -13.242 -22.125 -7.41 1 97.69 444 GLN A O 1
ATOM 3490 N N . LEU A 1 445 ? -11.828 -23.656 -8.125 1 96.56 445 LEU A N 1
ATOM 3491 C CA . LEU A 1 445 ? -12.164 -24.578 -7.047 1 96.56 445 LEU A CA 1
ATOM 3492 C C . LEU A 1 445 ? -11.695 -24.031 -5.699 1 96.56 445 LEU A C 1
ATOM 3494 O O . LEU A 1 445 ? -12.406 -24.172 -4.695 1 96.56 445 LEU A O 1
ATOM 3498 N N . GLY A 1 446 ? -10.484 -23.484 -5.73 1 95.94 446 GLY A N 1
ATOM 3499 C CA . GLY A 1 446 ? -10.023 -22.844 -4.512 1 95.94 446 GLY A CA 1
ATOM 3500 C C . GLY A 1 446 ? -10.938 -21.734 -4.035 1 95.94 446 GLY A C 1
ATOM 3501 O O . GLY A 1 446 ? -11.219 -21.609 -2.842 1 95.94 446 GLY A O 1
ATOM 3502 N N . THR A 1 447 ? -11.406 -20.906 -4.906 1 97.44 447 THR A N 1
ATOM 3503 C CA . THR A 1 447 ? -12.297 -19.797 -4.586 1 97.44 447 THR A CA 1
ATOM 3504 C C . THR A 1 447 ? -13.641 -20.312 -4.09 1 97.44 447 THR A C 1
ATOM 3506 O O . THR A 1 447 ? -14.203 -19.781 -3.131 1 97.44 447 THR A O 1
ATOM 3509 N N . ARG A 1 448 ? -14.195 -21.344 -4.754 1 97.25 448 ARG A N 1
ATOM 3510 C CA . ARG A 1 448 ? -15.445 -21.953 -4.312 1 97.25 448 ARG A CA 1
ATOM 3511 C C . ARG A 1 448 ? -15.312 -22.516 -2.893 1 97.25 448 ARG A C 1
ATOM 3513 O O . ARG A 1 448 ? -16.188 -22.281 -2.051 1 97.25 448 ARG A O 1
ATOM 3520 N N . SER A 1 449 ? -14.242 -23.203 -2.664 1 95.25 449 SER A N 1
ATOM 3521 C CA . SER A 1 449 ? -13.984 -23.734 -1.328 1 95.25 449 SER A CA 1
ATOM 3522 C C . SER A 1 449 ? -13.883 -22.609 -0.299 1 95.25 449 SER A C 1
ATOM 3524 O O . SER A 1 449 ? -14.43 -22.719 0.802 1 95.25 449 SER A O 1
ATOM 3526 N N . TYR A 1 450 ? -13.195 -21.609 -0.644 1 95 450 TYR A N 1
ATOM 3527 C CA . TYR A 1 450 ? -13.008 -20.438 0.209 1 95 450 TYR A CA 1
ATOM 3528 C C . TYR A 1 450 ? -14.352 -19.828 0.599 1 95 450 TYR A C 1
ATOM 3530 O O . TYR A 1 450 ? -14.578 -19.516 1.771 1 95 450 TYR A O 1
ATOM 3538 N N . LEU A 1 451 ? -15.234 -19.625 -0.314 1 96.19 451 LEU A N 1
ATOM 3539 C CA . LEU A 1 451 ? -16.531 -19 -0.085 1 96.19 451 LEU A CA 1
ATOM 3540 C C . LEU A 1 451 ? -17.422 -19.891 0.774 1 96.19 451 LEU A C 1
ATOM 3542 O O . LEU A 1 451 ? -18.141 -19.406 1.646 1 96.19 451 LEU A O 1
ATOM 3546 N N . VAL A 1 452 ? -17.344 -21.172 0.557 1 94.38 452 VAL A N 1
ATOM 3547 C CA . VAL A 1 452 ? -18.141 -22.109 1.334 1 94.38 452 VAL A CA 1
ATOM 3548 C C . VAL A 1 452 ? -17.703 -22.094 2.793 1 94.38 452 VAL A C 1
ATOM 3550 O O . VAL A 1 452 ? -18.531 -22.016 3.703 1 94.38 452 VAL A O 1
ATOM 3553 N N . GLU A 1 453 ? -16.438 -22.156 2.967 1 91 453 GLU A N 1
ATOM 3554 C CA . GLU A 1 453 ? -15.906 -22.125 4.328 1 91 453 GLU A CA 1
ATOM 3555 C C . GLU A 1 453 ? -16.234 -20.812 5.02 1 91 453 GLU A C 1
ATOM 3557 O O . GLU A 1 453 ? -16.531 -20.781 6.219 1 91 453 GLU A O 1
ATOM 3562 N N . LYS A 1 454 ? -16.141 -19.812 4.316 1 91.62 454 LYS A N 1
ATOM 3563 C CA . LYS A 1 454 ? -16.484 -18.5 4.863 1 91.62 454 LYS A CA 1
ATOM 3564 C C . LYS A 1 454 ? -17.953 -18.453 5.289 1 91.62 454 LYS A C 1
ATOM 3566 O O . LYS A 1 454 ? -18.281 -17.875 6.328 1 91.62 454 LYS A O 1
ATOM 3571 N N . TYR A 1 455 ? -18.859 -19 4.457 1 93 455 TYR A N 1
ATOM 3572 C CA . TYR A 1 455 ? -20.281 -19.062 4.777 1 93 455 TYR A CA 1
ATOM 3573 C C . TYR A 1 455 ? -20.516 -19.781 6.105 1 93 455 TYR A C 1
ATOM 3575 O O . TYR A 1 455 ? -21.234 -19.266 6.973 1 93 455 TYR A O 1
ATOM 3583 N N . TRP A 1 456 ? -19.906 -20.844 6.277 1 90.12 456 TRP A N 1
ATOM 3584 C CA . TRP A 1 456 ? -20.156 -21.641 7.465 1 90.12 456 TRP A CA 1
ATOM 3585 C C . TRP A 1 456 ? -19.5 -21.016 8.695 1 90.12 456 TRP A C 1
ATOM 3587 O O . TRP A 1 456 ? -20.031 -21.125 9.805 1 90.12 456 TRP A O 1
ATOM 3597 N N . ALA A 1 457 ? -18.375 -20.422 8.531 1 87.75 457 ALA A N 1
ATOM 3598 C CA . ALA A 1 457 ? -17.781 -19.672 9.625 1 87.75 457 ALA A CA 1
ATOM 3599 C C . ALA A 1 457 ? -18.688 -18.531 10.078 1 87.75 457 ALA A C 1
ATOM 3601 O O . ALA A 1 457 ? -18.844 -18.281 11.273 1 87.75 457 ALA A O 1
ATOM 3602 N N . LEU A 1 458 ? -19.219 -17.828 9.109 1 89.56 458 LEU A N 1
ATOM 3603 C CA . LEU A 1 458 ? -20.125 -16.734 9.398 1 89.56 458 LEU A CA 1
ATOM 3604 C C . LEU A 1 458 ? -21.391 -17.234 10.078 1 89.56 458 LEU A C 1
ATOM 3606 O O . LEU A 1 458 ? -21.922 -16.594 10.992 1 89.56 458 LEU A O 1
ATOM 3610 N N . TYR A 1 459 ? -21.875 -18.297 9.656 1 89.56 459 TYR A N 1
ATOM 3611 C CA . TYR A 1 459 ? -23.047 -18.922 10.258 1 89.56 459 TYR A CA 1
ATOM 3612 C C . TYR A 1 459 ? -22.797 -19.266 11.719 1 89.56 459 TYR A C 1
ATOM 3614 O O . TYR A 1 459 ? -23.641 -19.016 12.578 1 89.56 459 TYR A O 1
ATOM 3622 N N . ALA A 1 460 ? -21.703 -19.875 11.93 1 86.31 460 ALA A N 1
ATOM 3623 C CA . ALA A 1 460 ? -21.344 -20.234 13.297 1 86.31 460 ALA A CA 1
ATOM 3624 C C . ALA A 1 460 ? -21.266 -19 14.188 1 86.31 460 ALA A C 1
ATOM 3626 O O . ALA A 1 460 ? -21.75 -19.016 15.328 1 86.31 460 ALA A O 1
ATOM 3627 N N . ALA A 1 461 ? -20.656 -17.984 13.672 1 85.69 461 ALA A N 1
ATOM 3628 C CA . ALA A 1 461 ? -20.562 -16.734 14.43 1 85.69 461 ALA A CA 1
ATOM 3629 C C . ALA A 1 461 ? -21.938 -16.125 14.68 1 85.69 461 ALA A C 1
ATOM 3631 O O . ALA A 1 461 ? -22.219 -15.617 15.773 1 85.69 461 ALA A O 1
ATOM 3632 N N . TRP A 1 462 ? -22.75 -16.156 13.688 1 87.5 462 TRP A N 1
ATOM 3633 C CA . TRP A 1 462 ? -24.109 -15.641 13.789 1 87.5 462 TRP A CA 1
ATOM 3634 C C . TRP A 1 462 ? -24.906 -16.422 14.82 1 87.5 462 TRP A C 1
ATOM 3636 O O . TRP A 1 462 ? -25.625 -15.836 15.633 1 87.5 462 TRP A O 1
ATOM 3646 N N . ARG A 1 463 ? -24.781 -17.609 14.852 1 84.81 463 ARG A N 1
ATOM 3647 C CA . ARG A 1 463 ? -25.484 -18.469 15.805 1 84.81 463 ARG A CA 1
ATOM 3648 C C . ARG A 1 463 ? -25.031 -18.203 17.234 1 84.81 463 ARG A C 1
ATOM 3650 O O . ARG A 1 463 ? -25.828 -18.188 18.156 1 84.81 463 ARG A O 1
ATOM 3657 N N . ALA A 1 464 ? -23.797 -18.109 17.328 1 83.88 464 ALA A N 1
ATOM 3658 C CA . ALA A 1 464 ? -23.25 -17.812 18.641 1 83.88 464 ALA A CA 1
ATOM 3659 C C . ALA A 1 464 ? -23.766 -16.484 19.172 1 83.88 464 ALA A C 1
ATOM 3661 O O . ALA A 1 464 ? -24.078 -16.344 20.359 1 83.88 464 ALA A O 1
ATOM 3662 N N . TYR A 1 465 ? -23.875 -15.547 18.375 1 82.19 465 TYR A N 1
ATOM 3663 C CA . TYR A 1 465 ? -24.375 -14.234 18.734 1 82.19 465 TYR A CA 1
ATOM 3664 C C . TYR A 1 465 ? -25.844 -14.297 19.125 1 82.19 465 TYR A C 1
ATOM 3666 O O . TYR A 1 465 ? -26.281 -13.68 20.094 1 82.19 465 TYR A O 1
ATOM 3674 N N . ARG A 1 466 ? -26.594 -15.008 18.422 1 81.38 466 ARG A N 1
ATOM 3675 C CA . ARG A 1 466 ? -28.016 -15.148 18.688 1 81.38 466 ARG A CA 1
ATOM 3676 C C . ARG A 1 466 ? -28.266 -15.875 20 1 81.38 466 ARG A C 1
ATOM 3678 O O . ARG A 1 466 ? -29.172 -15.516 20.75 1 81.38 466 ARG A O 1
ATOM 3685 N N . SER A 1 467 ? -27.438 -16.812 20.141 1 82.25 467 SER A N 1
ATOM 3686 C CA . SER A 1 467 ? -27.578 -17.562 21.391 1 82.25 467 SER A CA 1
ATOM 3687 C C . SER A 1 467 ? -27.25 -16.703 22.594 1 82.25 467 SER A C 1
ATOM 3689 O O . SER A 1 467 ? -27.906 -16.812 23.641 1 82.25 467 SER A O 1
ATOM 3691 N N . ARG A 1 468 ? -26.391 -15.859 22.484 1 76.12 468 ARG A N 1
ATOM 3692 C CA . ARG A 1 468 ? -26.016 -14.961 23.562 1 76.12 468 ARG A CA 1
ATOM 3693 C C . ARG A 1 468 ? -27.109 -13.922 23.812 1 76.12 468 ARG A C 1
ATOM 3695 O O . ARG A 1 468 ? -27.391 -13.594 24.969 1 76.12 468 ARG A O 1
ATOM 3702 N N . THR A 1 469 ? -27.625 -13.477 22.797 1 75.69 469 THR A N 1
ATOM 3703 C CA . THR A 1 469 ? -28.672 -12.484 22.938 1 75.69 469 THR A CA 1
ATOM 3704 C C . THR A 1 469 ? -29.938 -13.109 23.516 1 75.69 469 THR A C 1
ATOM 3706 O O . THR A 1 469 ? -30.641 -12.484 24.328 1 75.69 469 THR A O 1
ATOM 3709 N N . GLU A 1 470 ? -30.219 -14.336 23.109 1 70.12 470 GLU A N 1
ATOM 3710 C CA . GLU A 1 470 ? -31.375 -15.055 23.641 1 70.12 470 GLU A CA 1
ATOM 3711 C C . GLU A 1 470 ? -31.188 -15.367 25.125 1 70.12 470 GLU A C 1
ATOM 3713 O O . GLU A 1 470 ? -32.125 -15.234 25.922 1 70.12 470 GLU A O 1
ATOM 3718 N N . ARG A 1 471 ? -30.047 -15.781 25.453 1 64.31 471 ARG A N 1
ATOM 3719 C CA . ARG A 1 471 ? -29.766 -16.016 26.875 1 64.31 471 ARG A CA 1
ATOM 3720 C C . ARG A 1 471 ? -29.875 -14.711 27.672 1 64.31 471 ARG A C 1
ATOM 3722 O O . ARG A 1 471 ? -30.375 -14.711 28.797 1 64.31 471 ARG A O 1
ATOM 3729 N N . ALA A 1 472 ? -29.484 -13.664 26.953 1 65.06 472 ALA A N 1
ATOM 3730 C CA . ALA A 1 472 ? -29.516 -12.367 27.641 1 65.06 472 ALA A CA 1
ATOM 3731 C C . ALA A 1 472 ? -30.953 -11.875 27.812 1 65.06 472 ALA A C 1
ATOM 3733 O O . ALA A 1 472 ? -31.281 -11.258 28.828 1 65.06 472 ALA A O 1
ATOM 3734 N N . THR A 1 473 ? -31.766 -12.164 26.875 1 65.38 473 THR A N 1
ATOM 3735 C CA . THR A 1 473 ? -33.188 -11.797 26.984 1 65.38 473 THR A CA 1
ATOM 3736 C C . THR A 1 473 ? -33.906 -12.727 27.938 1 65.38 473 THR A C 1
ATOM 3738 O O . THR A 1 473 ? -34.844 -12.312 28.625 1 65.38 473 THR A O 1
ATOM 3741 N N . HIS A 1 474 ? -33.469 -13.898 27.875 1 59.47 474 HIS A N 1
ATOM 3742 C CA . HIS A 1 474 ? -34.125 -14.844 28.781 1 59.47 474 HIS A CA 1
ATOM 3743 C C . HIS A 1 474 ? -33.656 -14.625 30.219 1 59.47 474 HIS A C 1
ATOM 3745 O O . HIS A 1 474 ? -34.344 -15.039 31.156 1 59.47 474 HIS A O 1
ATOM 3751 N N . ASN A 1 475 ? -32.469 -14.188 30.375 1 51.19 475 ASN A N 1
ATOM 3752 C CA . ASN A 1 475 ? -32.094 -13.891 31.766 1 51.19 475 ASN A CA 1
ATOM 3753 C C . ASN A 1 475 ? -32.844 -12.695 32.312 1 51.19 475 ASN A C 1
ATOM 3755 O O . ASN A 1 475 ? -32.438 -12.094 33.312 1 51.19 475 ASN A O 1
ATOM 3759 N N . SER A 1 476 ? -33.906 -12.125 31.594 1 45.34 476 SER A N 1
ATOM 3760 C CA . SER A 1 476 ? -34.938 -11.391 32.344 1 45.34 476 SER A CA 1
ATOM 3761 C C . SER A 1 476 ? -35.719 -12.32 33.25 1 45.34 476 SER A C 1
ATOM 3763 O O . SER A 1 476 ? -35.938 -13.492 32.938 1 45.34 476 SER A O 1
ATOM 3765 N N . PRO A 1 477 ? -35.969 -12.062 34.719 1 43.81 477 PRO A N 1
ATOM 3766 C CA . PRO A 1 477 ? -36.438 -12.938 35.781 1 43.81 477 PRO A CA 1
ATOM 3767 C C . PRO A 1 477 ? -37.688 -13.711 35.438 1 43.81 477 PRO A C 1
ATOM 3769 O O . PRO A 1 477 ? -38.375 -14.211 36.312 1 43.81 477 PRO A O 1
ATOM 3772 N N . VAL A 1 478 ? -38.406 -13.453 34.375 1 40 478 VAL A N 1
ATOM 3773 C CA . VAL A 1 478 ? -39.562 -14.312 34.438 1 40 478 VAL A CA 1
ATOM 3774 C C . VAL A 1 478 ? -39.156 -15.773 34.281 1 40 478 VAL A C 1
ATOM 3776 O O . VAL A 1 478 ? -38.375 -16.109 33.375 1 40 478 VAL A O 1
ATOM 3779 N N . PRO A 1 479 ? -39.344 -16.609 35.344 1 38.78 479 PRO A N 1
ATOM 3780 C CA . PRO A 1 479 ? -39 -18.031 35.531 1 38.78 479 PRO A CA 1
ATOM 3781 C C . PRO A 1 479 ? -39.469 -18.906 34.375 1 38.78 479 PRO A C 1
ATOM 3783 O O . PRO A 1 479 ? -39.75 -20.094 34.562 1 38.78 479 PRO A O 1
ATOM 3786 N N . VAL A 1 480 ? -39.75 -18.469 33.219 1 36.53 480 VAL A N 1
ATOM 3787 C CA . VAL A 1 480 ? -40.312 -19.531 32.375 1 36.53 480 VAL A CA 1
ATOM 3788 C C . VAL A 1 480 ? -39.25 -20.609 32.125 1 36.53 480 VAL A C 1
ATOM 3790 O O . VAL A 1 480 ? -38.125 -20.312 31.734 1 36.53 480 VAL A O 1
ATOM 3793 N N . LYS A 1 481 ? -39.438 -21.812 32.719 1 35.25 481 LYS A N 1
ATOM 3794 C CA . LYS A 1 481 ? -38.75 -23.078 32.5 1 35.25 481 LYS A CA 1
ATOM 3795 C C . LYS A 1 481 ? -38.5 -23.328 31.031 1 35.25 481 LYS A C 1
ATOM 3797 O O . LYS A 1 481 ? -39.344 -23.844 30.328 1 35.25 481 LYS A O 1
ATOM 3802 N N . VAL A 1 482 ? -38 -22.422 30.312 1 35.84 482 VAL A N 1
ATOM 3803 C CA . VAL A 1 482 ? -37.719 -22.906 28.969 1 35.84 482 VAL A CA 1
ATOM 3804 C C . VAL A 1 482 ? -36.719 -24.062 29.031 1 35.84 482 VAL A C 1
ATOM 3806 O O . VAL A 1 482 ? -35.656 -23.922 29.625 1 35.84 482 VAL A O 1
ATOM 3809 N N . GLU A 1 483 ? -37.188 -25.297 29.016 1 32.78 483 GLU A N 1
ATOM 3810 C CA . GLU A 1 483 ? -36.375 -26.484 28.766 1 32.78 483 GLU A CA 1
ATOM 3811 C C . GLU A 1 483 ? -35.281 -26.203 27.781 1 32.78 483 GLU A C 1
ATOM 3813 O O . GLU A 1 483 ? -35.531 -25.734 26.656 1 32.78 483 GLU A O 1
ATOM 3818 N N . GLU A 1 484 ? -34.125 -25.844 28.219 1 36.81 484 GLU A N 1
ATOM 3819 C CA . GLU A 1 484 ? -32.906 -25.812 27.453 1 36.81 484 GLU A CA 1
ATOM 3820 C C . GLU A 1 484 ? -32.75 -27.078 26.609 1 36.81 484 GLU A C 1
ATOM 3822 O O . GLU A 1 484 ? -32.344 -28.125 27.109 1 36.81 484 GLU A O 1
ATOM 3827 N N . GLU A 1 485 ? -33.688 -27.422 25.781 1 34.12 485 GLU A N 1
ATOM 3828 C CA . GLU A 1 485 ? -33.281 -28.531 24.922 1 34.12 485 GLU A CA 1
ATOM 3829 C C . GLU A 1 485 ? -31.859 -28.297 24.406 1 34.12 485 GLU A C 1
ATOM 3831 O O . GLU A 1 485 ? -31.547 -27.219 23.922 1 34.12 485 GLU A O 1
ATOM 3836 N N . PRO A 1 486 ? -30.922 -29 24.859 1 34.47 486 PRO A N 1
ATOM 3837 C CA . PRO A 1 486 ? -29.562 -28.906 24.312 1 34.47 486 PRO A CA 1
ATOM 3838 C C . PRO A 1 486 ? -29.562 -28.719 22.797 1 34.47 486 PRO A C 1
ATOM 3840 O O . PRO A 1 486 ? -30.234 -29.469 22.078 1 34.47 486 PRO A O 1
ATOM 3843 N N . VAL A 1 487 ? -29.609 -27.547 22.266 1 39.19 487 VAL A N 1
ATOM 3844 C CA . VAL A 1 487 ? -29.375 -27.344 20.844 1 39.19 487 VAL A CA 1
ATOM 3845 C C . VAL A 1 487 ? -28.406 -28.406 20.312 1 39.19 487 VAL A C 1
ATOM 3847 O O . VAL A 1 487 ? -27.219 -28.391 20.641 1 39.19 487 VAL A O 1
ATOM 3850 N N . ASN A 1 488 ? -28.719 -29.656 20.219 1 34.19 488 ASN A N 1
ATOM 3851 C CA . ASN A 1 488 ? -27.969 -30.75 19.594 1 34.19 488 ASN A CA 1
ATOM 3852 C C . ASN A 1 488 ? -27.25 -30.281 18.328 1 34.19 488 ASN A C 1
ATOM 3854 O O . ASN A 1 488 ? -27.891 -29.703 17.438 1 34.19 488 ASN A O 1
ATOM 3858 N N . ALA A 1 489 ? -26 -30.172 18.328 1 41.88 489 ALA A N 1
ATOM 3859 C CA . ALA A 1 489 ? -25.109 -29.844 17.219 1 41.88 489 ALA A CA 1
ATOM 3860 C C . ALA A 1 489 ? -25.625 -30.438 15.914 1 41.88 489 ALA A C 1
ATOM 3862 O O . ALA A 1 489 ? -25.562 -29.781 14.859 1 41.88 489 ALA A O 1
ATOM 3863 N N . ALA A 1 490 ? -26.172 -31.703 15.961 1 45.41 490 ALA A N 1
ATOM 3864 C CA . ALA A 1 490 ? -26.781 -32.344 14.797 1 45.41 490 ALA A CA 1
ATOM 3865 C C . ALA A 1 490 ? -28.031 -31.594 14.336 1 45.41 490 ALA A C 1
ATOM 3867 O O . ALA A 1 490 ? -28.281 -31.453 13.141 1 45.41 490 ALA A O 1
ATOM 3868 N N . GLY A 1 491 ? -28.719 -31.094 15.234 1 44.62 491 GLY A N 1
ATOM 3869 C CA . GLY A 1 491 ? -29.953 -30.359 14.945 1 44.62 491 GLY A CA 1
ATOM 3870 C C . GLY A 1 491 ? -29.703 -28.969 14.391 1 44.62 491 GLY A C 1
ATOM 3871 O O . GLY A 1 491 ? -30.453 -28.5 13.547 1 44.62 491 GLY A O 1
ATOM 3872 N N . ALA A 1 492 ? -28.719 -28.344 14.875 1 49.06 492 ALA A N 1
ATOM 3873 C CA . ALA A 1 492 ? -28.328 -27.016 14.438 1 49.06 492 ALA A CA 1
ATOM 3874 C C . ALA A 1 492 ? -27.844 -27.031 12.984 1 49.06 492 ALA A C 1
ATOM 3876 O O . ALA A 1 492 ? -28.156 -26.125 12.211 1 49.06 492 ALA A O 1
ATOM 3877 N N . ASP A 1 493 ? -27.125 -28.109 12.641 1 56.56 493 ASP A N 1
ATOM 3878 C CA . ASP A 1 493 ? -26.703 -28.266 11.25 1 56.56 493 ASP A CA 1
ATOM 3879 C C . ASP A 1 493 ? -27.906 -28.516 10.344 1 56.56 493 ASP A C 1
ATOM 3881 O O . ASP A 1 493 ? -27.938 -28.062 9.203 1 56.56 493 ASP A O 1
ATOM 3885 N N . VAL A 1 494 ? -28.859 -29.219 10.922 1 57.31 494 VAL A N 1
ATOM 3886 C CA . VAL A 1 494 ? -30.094 -29.469 10.156 1 57.31 494 VAL A CA 1
ATOM 3887 C C . VAL A 1 494 ? -30.828 -28.156 9.938 1 57.31 494 VAL A C 1
ATOM 3889 O O . VAL A 1 494 ? -31.344 -27.891 8.844 1 57.31 494 VAL A O 1
ATOM 3892 N N . ASP A 1 495 ? -30.766 -27.328 10.883 1 58.25 495 ASP A N 1
ATOM 3893 C CA . ASP A 1 495 ? -31.453 -26.047 10.758 1 58.25 495 ASP A CA 1
ATOM 3894 C C . ASP A 1 495 ? -30.703 -25.125 9.797 1 58.25 495 ASP A C 1
ATOM 3896 O O . ASP A 1 495 ? -31.328 -24.344 9.07 1 58.25 495 ASP A O 1
ATOM 3900 N N . ALA A 1 496 ? -29.484 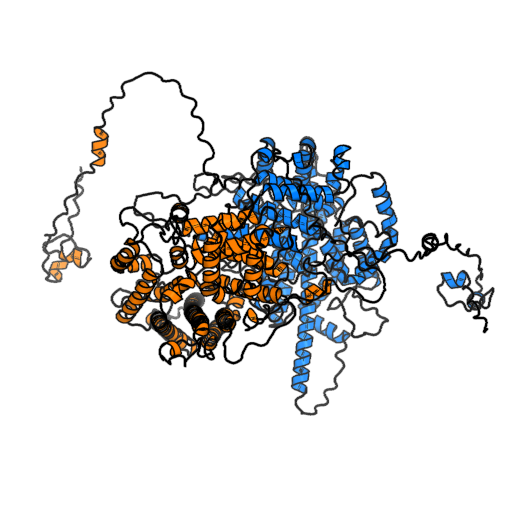-25.344 9.758 1 62 496 ALA A N 1
ATOM 3901 C CA . ALA A 1 496 ? -28.656 -24.5 8.898 1 62 496 ALA A CA 1
ATOM 3902 C C . ALA A 1 496 ? -28.844 -24.844 7.43 1 62 496 ALA A C 1
ATOM 3904 O O . ALA A 1 496 ? -28.609 -24.016 6.551 1 62 496 ALA A O 1
ATOM 3905 N N . GLN A 1 497 ? -29.375 -26.125 7.301 1 65.81 497 GLN A N 1
ATOM 3906 C CA . GLN A 1 497 ? -29.578 -26.578 5.93 1 65.81 497 GLN A CA 1
ATOM 3907 C C . GLN A 1 497 ? -31.047 -26.516 5.527 1 65.81 497 GLN A C 1
ATOM 3909 O O . GLN A 1 497 ? -31.453 -27.109 4.523 1 65.81 497 GLN A O 1
ATOM 3914 N N . SER A 1 498 ? -31.719 -25.891 6.312 1 67.62 498 SER A N 1
ATOM 3915 C CA . SER A 1 498 ? -33.156 -25.891 6.066 1 67.62 498 SER A CA 1
ATOM 3916 C C . SER A 1 498 ? -33.531 -24.906 4.961 1 67.62 498 SER A C 1
ATOM 3918 O O . SER A 1 498 ? -34.531 -25.109 4.258 1 67.62 498 SER A O 1
ATOM 3920 N N . ASP A 1 499 ? -32.625 -23.969 4.719 1 83.19 499 ASP A N 1
ATOM 3921 C CA . ASP A 1 499 ? -32.938 -23.062 3.629 1 83.19 499 ASP A CA 1
ATOM 3922 C C . ASP A 1 499 ? -32.125 -23.359 2.387 1 83.19 499 ASP A C 1
ATOM 3924 O O . ASP A 1 499 ? -31.172 -24.156 2.443 1 83.19 499 ASP A O 1
ATOM 3928 N N . HIS A 1 500 ? -32.594 -22.875 1.199 1 89.31 500 HIS A N 1
ATOM 3929 C CA . HIS A 1 500 ? -32 -23.156 -0.102 1 89.31 500 HIS A CA 1
ATOM 3930 C C . HIS A 1 500 ? -30.516 -22.781 -0.131 1 89.31 500 HIS A C 1
ATOM 3932 O O . HIS A 1 500 ? -29.688 -23.531 -0.677 1 89.31 500 HIS A O 1
ATOM 3938 N N . ILE A 1 501 ? -30.156 -21.75 0.506 1 92.19 501 ILE A N 1
ATOM 3939 C CA . ILE A 1 501 ? -28.766 -21.281 0.498 1 92.19 501 ILE A CA 1
ATOM 3940 C C . ILE A 1 501 ? -27.922 -22.219 1.353 1 92.19 501 ILE A C 1
ATOM 3942 O O . ILE A 1 501 ? -26.844 -22.641 0.928 1 92.19 501 ILE A O 1
ATOM 3946 N N . GLY A 1 502 ? -28.391 -22.547 2.523 1 89.94 502 GLY A N 1
ATOM 3947 C CA . GLY A 1 502 ? -27.672 -23.453 3.395 1 89.94 502 GLY A CA 1
ATOM 3948 C C . GLY A 1 502 ? -27.453 -24.828 2.777 1 89.94 502 GLY A C 1
ATOM 3949 O O . GLY A 1 502 ? -26.359 -25.391 2.883 1 89.94 502 GLY A O 1
ATOM 3950 N N . ALA A 1 503 ? -28.422 -25.328 2.1 1 88.19 503 ALA A N 1
ATOM 3951 C CA . ALA A 1 503 ? -28.312 -26.625 1.435 1 88.19 503 ALA A CA 1
ATOM 3952 C C . ALA A 1 503 ? -27.297 -26.578 0.299 1 88.19 503 ALA A C 1
ATOM 3954 O O . ALA A 1 503 ? -26.531 -27.531 0.118 1 88.19 503 ALA A O 1
ATOM 3955 N N . THR A 1 504 ? -27.359 -25.516 -0.434 1 91.31 504 THR A N 1
ATOM 3956 C CA . THR A 1 504 ? -26.422 -25.344 -1.543 1 91.31 504 THR A CA 1
ATOM 3957 C C . THR A 1 504 ? -24.984 -25.312 -1.039 1 91.31 504 THR A C 1
ATOM 3959 O O . THR A 1 504 ? -24.094 -25.922 -1.64 1 91.31 504 THR A O 1
ATOM 3962 N N . MET A 1 505 ? -24.797 -24.656 0.06 1 92.81 505 MET A N 1
ATOM 3963 C CA . MET A 1 505 ? -23.438 -24.516 0.605 1 92.81 505 MET A CA 1
ATOM 3964 C C . MET A 1 505 ? -22.938 -25.844 1.147 1 92.81 505 MET A C 1
ATOM 3966 O O . MET A 1 505 ? -21.75 -26.156 1.029 1 92.81 505 MET A O 1
ATOM 3970 N N . ALA A 1 506 ? -23.766 -26.609 1.686 1 88.12 506 ALA A N 1
ATOM 3971 C CA . ALA A 1 506 ? -23.375 -27.938 2.191 1 88.12 506 ALA A CA 1
ATOM 3972 C C . ALA A 1 506 ? -23 -28.875 1.048 1 88.12 506 ALA A C 1
ATOM 3974 O O . ALA A 1 506 ? -22 -29.578 1.123 1 88.12 506 ALA A O 1
ATOM 3975 N N . ASP A 1 507 ? -23.75 -28.828 0.018 1 90.62 507 ASP A N 1
ATOM 3976 C CA . ASP A 1 507 ? -23.516 -29.688 -1.139 1 90.62 507 ASP A CA 1
ATOM 3977 C C . ASP A 1 507 ? -22.25 -29.25 -1.892 1 90.62 507 ASP A C 1
ATOM 3979 O O . ASP A 1 507 ? -21.562 -30.078 -2.48 1 90.62 507 ASP A O 1
ATOM 3983 N N . GLU A 1 508 ? -22.062 -27.953 -1.874 1 93.94 508 GLU A N 1
ATOM 3984 C CA . GLU A 1 508 ? -20.922 -27.406 -2.609 1 93.94 508 GLU A CA 1
ATOM 3985 C C . GLU A 1 508 ? -19.594 -27.938 -2.059 1 93.94 508 GLU A C 1
ATOM 3987 O O . GLU A 1 508 ? -18.641 -28.125 -2.809 1 93.94 508 GLU A O 1
ATOM 3992 N N . ARG A 1 509 ? -19.531 -28.203 -0.832 1 89.19 509 ARG A N 1
ATOM 3993 C CA . ARG A 1 509 ? -18.328 -28.766 -0.234 1 89.19 509 ARG A CA 1
ATOM 3994 C C . ARG A 1 509 ? -17.969 -30.094 -0.865 1 89.19 509 ARG A C 1
ATOM 3996 O O . ARG A 1 509 ? -16.812 -30.344 -1.215 1 89.19 509 ARG A O 1
ATOM 4003 N N . ARG A 1 510 ? -18.922 -30.906 -1.052 1 88.38 510 ARG A N 1
ATOM 4004 C CA . ARG A 1 510 ? -18.734 -32.219 -1.67 1 88.38 510 ARG A CA 1
ATOM 4005 C C . ARG A 1 510 ? -18.328 -32.062 -3.137 1 88.38 510 ARG A C 1
ATOM 4007 O O . ARG A 1 510 ? -17.422 -32.75 -3.607 1 88.38 510 ARG A O 1
ATOM 4014 N N . ILE A 1 511 ? -18.984 -31.188 -3.785 1 92.88 511 ILE A N 1
ATOM 4015 C CA . ILE A 1 511 ? -18.766 -31.016 -5.215 1 92.88 511 ILE A CA 1
ATOM 4016 C C . ILE A 1 511 ? -17.344 -30.5 -5.461 1 92.88 511 ILE A C 1
ATOM 4018 O O . ILE A 1 511 ? -16.672 -30.953 -6.391 1 92.88 511 ILE A O 1
ATOM 4022 N N . VAL A 1 512 ? -16.891 -29.609 -4.656 1 95.25 512 VAL A N 1
ATOM 4023 C CA . VAL A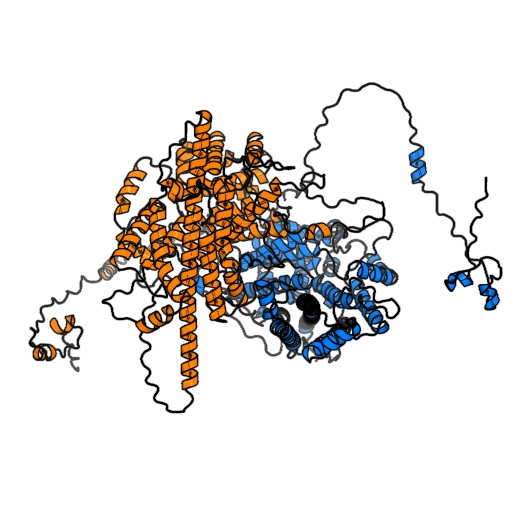 1 512 ? -15.555 -29.016 -4.809 1 95.25 512 VAL A CA 1
ATOM 4024 C C . VAL A 1 512 ? -14.492 -30.094 -4.629 1 95.25 512 VAL A C 1
ATOM 4026 O O . VAL A 1 512 ? -13.516 -30.156 -5.383 1 95.25 512 VAL A O 1
ATOM 4029 N N . ILE A 1 513 ? -14.641 -30.984 -3.676 1 90.75 513 ILE A N 1
ATOM 4030 C CA . ILE A 1 513 ? -13.695 -32.062 -3.406 1 90.75 513 ILE A CA 1
ATOM 4031 C C . ILE A 1 513 ? -13.641 -33 -4.602 1 90.75 513 ILE A C 1
ATOM 4033 O O . ILE A 1 513 ? -12.555 -33.375 -5.07 1 90.75 513 ILE A O 1
ATOM 4037 N N . ARG A 1 514 ? -14.766 -33.344 -5.082 1 90.44 514 ARG A N 1
ATOM 4038 C CA . ARG A 1 514 ? -14.844 -34.25 -6.234 1 90.44 514 ARG A CA 1
ATOM 4039 C C . ARG A 1 514 ? -14.211 -33.594 -7.469 1 90.44 514 ARG A C 1
ATOM 4041 O O . ARG A 1 514 ? -13.445 -34.25 -8.18 1 90.44 514 ARG A O 1
ATOM 4048 N N . ASP A 1 515 ? -14.57 -32.406 -7.699 1 92.88 515 ASP A N 1
ATOM 4049 C CA . ASP A 1 515 ? -14.055 -31.688 -8.875 1 92.88 515 ASP A CA 1
ATOM 4050 C C . ASP A 1 515 ? -12.539 -31.531 -8.789 1 92.88 515 ASP A C 1
ATOM 4052 O O . ASP A 1 515 ? -11.852 -31.547 -9.812 1 92.88 515 ASP A O 1
ATOM 4056 N N . MET A 1 516 ? -12 -31.25 -7.605 1 93.94 516 MET A N 1
ATOM 4057 C CA . MET A 1 516 ? -10.555 -31.172 -7.434 1 93.94 516 MET A CA 1
ATOM 4058 C C . MET A 1 516 ? -9.883 -32.5 -7.773 1 93.94 516 MET A C 1
ATOM 4060 O O . MET A 1 516 ? -8.836 -32.531 -8.422 1 93.94 516 MET A O 1
ATOM 4064 N N . PHE A 1 517 ? -10.516 -33.562 -7.348 1 89.25 517 PHE A N 1
ATOM 4065 C CA . PHE A 1 517 ? -10.023 -34.906 -7.68 1 89.25 517 PHE A CA 1
ATOM 4066 C C . PHE A 1 517 ? -9.992 -35.094 -9.188 1 89.25 517 PHE A C 1
ATOM 4068 O O . PHE A 1 517 ? -9.008 -35.625 -9.734 1 89.25 517 PHE A O 1
ATOM 4075 N N . VAL A 1 518 ? -10.992 -34.688 -9.852 1 88.94 518 VAL A N 1
ATOM 4076 C CA . VAL A 1 518 ? -11.086 -34.812 -11.305 1 88.94 518 VAL A CA 1
ATOM 4077 C C . VAL A 1 518 ? -10.008 -33.969 -11.961 1 88.94 518 VAL A C 1
ATOM 4079 O O . VAL A 1 518 ? -9.359 -34.406 -12.914 1 88.94 518 VAL A O 1
ATOM 4082 N N . LEU A 1 519 ? -9.805 -32.781 -11.5 1 91.5 519 LEU A N 1
ATOM 4083 C CA . LEU A 1 519 ? -8.781 -31.891 -12.039 1 91.5 519 LEU A CA 1
ATOM 4084 C C . LEU A 1 519 ? -7.398 -32.531 -11.961 1 91.5 519 LEU A C 1
ATOM 4086 O O . LEU A 1 519 ? -6.648 -32.531 -12.938 1 91.5 519 LEU A O 1
ATOM 4090 N N . LEU A 1 520 ? -7.039 -33.094 -10.852 1 88.62 520 LEU A N 1
ATOM 4091 C CA . LEU A 1 520 ? -5.711 -33.656 -10.609 1 88.62 520 LEU A CA 1
ATOM 4092 C C . LEU A 1 520 ? -5.461 -34.875 -11.492 1 88.62 520 LEU A C 1
ATOM 4094 O O . LEU A 1 520 ? -4.312 -35.188 -11.805 1 88.62 520 LEU A O 1
ATOM 4098 N N . ARG A 1 521 ? -6.52 -35.438 -11.953 1 84.69 521 ARG A N 1
ATOM 4099 C CA . ARG A 1 521 ? -6.395 -36.625 -12.82 1 84.69 521 ARG A CA 1
ATOM 4100 C C . ARG A 1 521 ? -6.438 -36.219 -14.289 1 84.69 521 ARG A C 1
ATOM 4102 O O . ARG A 1 521 ? -5.961 -36.969 -15.156 1 84.69 521 ARG A O 1
ATOM 4109 N N . SER A 1 522 ? -6.961 -35.062 -14.539 1 85.56 522 SER A N 1
ATOM 4110 C CA . SER A 1 522 ? -7.188 -34.625 -15.914 1 85.56 522 SER A CA 1
ATOM 4111 C C . SER A 1 522 ? -5.949 -33.969 -16.5 1 85.56 522 SER A C 1
ATOM 4113 O O . SER A 1 522 ? -5.793 -33.906 -17.719 1 85.56 522 SER A O 1
ATOM 4115 N N . ILE A 1 523 ? -5.09 -33.406 -15.703 1 85.75 523 ILE A N 1
ATOM 4116 C CA . ILE A 1 523 ? -3.939 -32.656 -16.188 1 85.75 523 ILE A CA 1
ATOM 4117 C C . ILE A 1 523 ? -2.65 -33.344 -15.727 1 85.75 523 ILE A C 1
ATOM 4119 O O . ILE A 1 523 ? -2.545 -33.75 -14.562 1 85.75 523 ILE A O 1
ATOM 4123 N N . ASN A 1 524 ? -1.761 -33.312 -16.719 1 82.88 524 ASN A N 1
ATOM 4124 C CA . ASN A 1 524 ? -0.458 -33.906 -16.406 1 82.88 524 ASN A CA 1
ATOM 4125 C C . ASN A 1 524 ? 0.28 -33.062 -15.359 1 82.88 524 ASN A C 1
ATOM 4127 O O . ASN A 1 524 ? 0.217 -31.828 -15.383 1 82.88 524 ASN A O 1
ATOM 4131 N N . GLU A 1 525 ? 1.026 -33.719 -14.578 1 81.69 525 GLU A N 1
ATOM 4132 C CA . GLU A 1 525 ? 1.738 -33.062 -13.469 1 81.69 525 GLU A CA 1
ATOM 4133 C C . GLU A 1 525 ? 2.744 -32.031 -13.969 1 81.69 525 GLU A C 1
ATOM 4135 O O . GLU A 1 525 ? 2.947 -31 -13.336 1 81.69 525 GLU A O 1
ATOM 4140 N N . VAL A 1 526 ? 3.367 -32.375 -15.039 1 83.06 526 VAL A N 1
ATOM 4141 C CA . VAL A 1 526 ? 4.391 -31.484 -15.586 1 83.06 526 VAL A CA 1
ATOM 4142 C C . VAL A 1 526 ? 3.771 -30.141 -15.953 1 83.06 526 VAL A C 1
ATOM 4144 O O . VAL A 1 526 ? 4.43 -29.109 -15.867 1 83.06 526 VAL A O 1
ATOM 4147 N N . ASN A 1 527 ? 2.467 -30.172 -16.25 1 87.31 527 ASN A N 1
ATOM 4148 C CA . ASN A 1 527 ? 1.776 -28.953 -16.656 1 87.31 527 ASN A CA 1
ATOM 4149 C C . ASN A 1 527 ? 1.16 -28.25 -15.445 1 87.31 527 ASN A C 1
ATOM 4151 O O . ASN A 1 527 ? 0.7 -27.109 -15.562 1 87.31 527 ASN A O 1
ATOM 4155 N N . MET A 1 528 ? 1.226 -28.906 -14.312 1 89.5 528 MET A N 1
ATOM 4156 C CA . MET A 1 528 ? 0.774 -28.297 -13.07 1 89.5 528 MET A CA 1
ATOM 4157 C C . MET A 1 528 ? 1.925 -27.578 -12.359 1 89.5 528 MET A C 1
ATOM 4159 O O . MET A 1 528 ? 1.712 -26.594 -11.656 1 89.5 528 MET A O 1
ATOM 4163 N N . GLU A 1 529 ? 3.117 -28 -12.586 1 86.94 529 GLU A N 1
ATOM 4164 C CA . GLU A 1 529 ? 4.289 -27.594 -11.82 1 86.94 529 GLU A CA 1
ATOM 4165 C C . GLU A 1 529 ? 4.594 -26.109 -12.016 1 86.94 529 GLU A C 1
ATOM 4167 O O . GLU A 1 529 ? 4.977 -25.422 -11.07 1 86.94 529 GLU A O 1
ATOM 4172 N N . PRO A 1 530 ? 4.41 -25.609 -13.188 1 91.06 530 PRO A N 1
ATOM 4173 C CA . PRO A 1 530 ? 4.734 -24.188 -13.383 1 91.06 530 PRO A CA 1
ATOM 4174 C C . PRO A 1 530 ? 3.904 -23.266 -12.492 1 91.06 530 PRO A C 1
ATOM 4176 O O . PRO A 1 530 ? 4.301 -22.125 -12.242 1 91.06 530 PRO A O 1
ATOM 4179 N N . ASN A 1 531 ? 2.688 -23.719 -12.102 1 91.12 531 ASN A N 1
ATOM 4180 C CA . ASN A 1 531 ? 1.849 -22.906 -11.219 1 91.12 531 ASN A CA 1
ATOM 4181 C C . ASN A 1 531 ? 2.447 -22.797 -9.82 1 91.12 531 ASN A C 1
ATOM 4183 O O . ASN A 1 531 ? 2.039 -21.953 -9.023 1 91.12 531 ASN A O 1
ATOM 4187 N N . GLY A 1 532 ? 3.42 -23.641 -9.516 1 82.69 532 GLY A N 1
ATOM 4188 C CA . GLY A 1 532 ? 4.23 -23.531 -8.32 1 82.69 532 GLY A CA 1
ATOM 4189 C C . GLY A 1 532 ? 3.43 -23.672 -7.039 1 82.69 532 GLY A C 1
ATOM 4190 O O . GLY A 1 532 ? 2.58 -24.547 -6.93 1 82.69 532 GLY A O 1
ATOM 4191 N N . LEU A 1 533 ? 3.762 -22.844 -6.121 1 81.38 533 LEU A N 1
ATOM 4192 C CA . LEU A 1 533 ? 3.203 -22.875 -4.773 1 81.38 533 LEU A CA 1
ATOM 4193 C C . LEU A 1 533 ? 1.725 -22.5 -4.789 1 81.38 533 LEU A C 1
ATOM 4195 O O . LEU A 1 533 ? 0.95 -22.969 -3.955 1 81.38 533 LEU A O 1
ATOM 4199 N N . SER A 1 534 ? 1.381 -21.672 -5.691 1 86.81 534 SER A N 1
ATOM 4200 C CA . SER A 1 534 ? -0.016 -21.25 -5.77 1 86.81 534 SER A CA 1
ATOM 4201 C C . SER A 1 534 ? -0.938 -22.453 -5.988 1 86.81 534 SER A C 1
ATOM 4203 O O . SER A 1 534 ? -2.004 -22.531 -5.375 1 86.81 534 SER A O 1
ATOM 4205 N N . PHE A 1 535 ? -0.508 -23.375 -6.82 1 89.5 535 PHE A N 1
ATOM 4206 C CA . PHE A 1 535 ? -1.304 -24.562 -7.117 1 89.5 535 PHE A CA 1
ATOM 4207 C C . PHE A 1 535 ? -1.354 -25.5 -5.918 1 89.5 535 PHE A C 1
ATOM 4209 O O . PHE A 1 535 ? -2.428 -25.953 -5.527 1 89.5 535 PHE A O 1
ATOM 4216 N N . THR A 1 536 ? -0.28 -25.781 -5.305 1 87.25 536 THR A N 1
ATOM 4217 C CA . THR A 1 536 ? -0.207 -26.734 -4.203 1 87.25 536 THR A CA 1
ATOM 4218 C C . THR A 1 536 ? -0.992 -26.219 -2.996 1 87.25 536 THR A C 1
ATOM 4220 O O . THR A 1 536 ? -1.636 -27 -2.295 1 87.25 536 THR A O 1
ATOM 4223 N N . VAL A 1 537 ? -0.958 -24.984 -2.836 1 84.75 537 VAL A N 1
ATOM 4224 C CA . VAL A 1 537 ? -1.657 -24.422 -1.688 1 84.75 537 VAL A CA 1
ATOM 4225 C C . VAL A 1 537 ? -3.166 -24.562 -1.882 1 84.75 537 VAL A C 1
ATOM 4227 O O . VAL A 1 537 ? -3.904 -24.781 -0.919 1 84.75 537 VAL A O 1
ATOM 4230 N N . LYS A 1 538 ? -3.613 -24.406 -3.039 1 91.31 538 LYS A N 1
ATOM 4231 C CA . LYS A 1 538 ? -5.039 -24.547 -3.324 1 91.31 538 LYS A CA 1
ATOM 4232 C C . LYS A 1 538 ? -5.496 -26 -3.123 1 91.31 538 LYS A C 1
ATOM 4234 O O . LYS A 1 538 ? -6.59 -26.234 -2.613 1 91.31 538 LYS A O 1
ATOM 4239 N N . VAL A 1 539 ? -4.641 -26.891 -3.508 1 89.25 539 VAL A N 1
ATOM 4240 C CA . VAL A 1 539 ? -4.93 -28.297 -3.27 1 89.25 539 VAL A CA 1
ATOM 4241 C C . VAL A 1 539 ? -4.961 -28.578 -1.767 1 89.25 539 VAL A C 1
ATOM 4243 O O . VAL A 1 539 ? -5.855 -29.266 -1.274 1 89.25 539 VAL A O 1
ATOM 4246 N N . ARG A 1 540 ? -4.047 -28.016 -1.074 1 86.06 540 ARG A N 1
ATOM 4247 C CA . ARG A 1 540 ? -4.004 -28.172 0.375 1 86.06 540 ARG A CA 1
ATOM 4248 C C . ARG A 1 540 ? -5.25 -27.578 1.028 1 86.06 540 ARG A C 1
ATOM 4250 O O . ARG A 1 540 ? -5.762 -28.125 2.008 1 86.06 540 ARG A O 1
ATOM 4257 N N . GLN A 1 541 ? -5.637 -26.484 0.542 1 87.44 541 GLN A N 1
ATOM 4258 C CA . GLN A 1 541 ? -6.828 -25.812 1.059 1 87.44 541 GLN A CA 1
ATOM 4259 C C . GLN A 1 541 ? -8.039 -26.75 0.992 1 87.44 541 GLN A C 1
ATOM 4261 O O . GLN A 1 541 ? -8.789 -26.875 1.965 1 87.44 541 GLN A O 1
ATOM 4266 N N . VAL A 1 542 ? -8.227 -27.359 -0.066 1 88.56 542 VAL A N 1
ATOM 4267 C CA . VAL A 1 542 ? -9.359 -28.266 -0.245 1 88.56 542 VAL A CA 1
ATOM 4268 C C . VAL A 1 542 ? -9.141 -29.531 0.581 1 88.56 542 VAL A C 1
ATOM 4270 O O . VAL A 1 542 ? -10.07 -30.031 1.226 1 88.56 542 VAL A O 1
ATOM 4273 N N . ALA A 1 543 ? -7.918 -29.984 0.606 1 85.69 543 ALA A N 1
ATOM 4274 C CA . ALA A 1 543 ? -7.598 -31.203 1.361 1 85.69 543 ALA A CA 1
ATOM 4275 C C . ALA A 1 543 ? -7.828 -30.984 2.855 1 85.69 543 ALA A C 1
ATOM 4277 O O . ALA A 1 543 ? -8.234 -31.922 3.562 1 85.69 543 ALA A O 1
ATOM 4278 N N . SER A 1 544 ? -7.582 -29.844 3.363 1 83.5 544 SER A N 1
ATOM 4279 C CA . SER A 1 544 ? -7.711 -29.547 4.785 1 83.5 544 SER A CA 1
ATOM 4280 C C . SER A 1 544 ? -9.156 -29.672 5.254 1 83.5 544 SER A C 1
ATOM 4282 O O . SER A 1 544 ? -9.406 -29.922 6.438 1 83.5 544 SER A O 1
ATOM 4284 N N . THR A 1 545 ? -10.102 -29.484 4.371 1 82.75 545 THR A N 1
ATOM 4285 C CA . THR A 1 545 ? -11.508 -29.609 4.73 1 82.75 545 THR A CA 1
ATOM 4286 C C . THR A 1 545 ? -11.859 -31.062 5.016 1 82.75 545 THR A C 1
ATOM 4288 O O . THR A 1 545 ? -12.906 -31.359 5.602 1 82.75 545 THR A O 1
ATOM 4291 N N . LEU A 1 546 ? -10.977 -31.984 4.605 1 80.06 546 LEU A N 1
ATOM 4292 C CA . LEU A 1 546 ? -11.227 -33.406 4.766 1 80.06 546 LEU A CA 1
ATOM 4293 C C . LEU A 1 546 ? -10.688 -33.906 6.105 1 80.06 546 LEU A C 1
ATOM 4295 O O . LEU A 1 546 ? -11 -35.031 6.527 1 80.06 546 LEU A O 1
ATOM 4299 N N . LEU A 1 547 ? -9.852 -33.062 6.785 1 71.5 547 LEU A N 1
ATOM 4300 C CA . LEU A 1 547 ? -9.266 -33.5 8.055 1 71.5 547 LEU A CA 1
ATOM 4301 C C . LEU A 1 547 ? -10.289 -33.406 9.18 1 71.5 547 LEU A C 1
ATOM 4303 O O . LEU A 1 547 ? -10.172 -34.094 10.195 1 71.5 547 LEU A O 1
ATOM 4307 N N . ASN A 1 548 ? -11.273 -32.562 9.172 1 59.53 548 ASN A N 1
ATOM 4308 C CA . ASN A 1 548 ? -12.211 -32.312 10.258 1 59.53 548 ASN A CA 1
ATOM 4309 C C . ASN A 1 548 ? -13.414 -33.25 10.195 1 59.53 548 ASN A C 1
ATOM 4311 O O . ASN A 1 548 ? -14.547 -32.844 10.422 1 59.53 548 ASN A O 1
ATOM 4315 N N . LEU A 1 549 ? -13.234 -34.5 9.828 1 56.78 549 LEU A N 1
ATOM 4316 C CA . LEU A 1 549 ? -14.406 -35.375 9.766 1 56.78 549 LEU A CA 1
ATOM 4317 C C . LEU A 1 549 ? -14.758 -35.906 11.148 1 56.78 549 LEU A C 1
ATOM 4319 O O . LEU A 1 549 ? -13.875 -36.281 11.922 1 56.78 549 LEU A O 1
ATOM 4323 N N . PRO A 1 550 ? -15.977 -35.5 11.695 1 49.12 550 PRO A N 1
ATOM 4324 C CA . PRO A 1 550 ? -16.422 -36.031 12.992 1 49.12 550 PRO A CA 1
ATOM 4325 C C . PRO A 1 550 ? -16.25 -37.562 13.086 1 49.12 550 PRO A C 1
ATOM 4327 O O . PRO A 1 550 ? -16.547 -38.281 12.125 1 49.12 550 PRO A O 1
ATOM 4330 N N . ASN A 1 551 ? -15.273 -38 13.797 1 44.75 551 ASN A N 1
ATOM 4331 C CA . ASN A 1 551 ? -15.219 -39.406 14.102 1 44.75 551 ASN A CA 1
ATOM 4332 C C . ASN A 1 551 ? -16.547 -39.906 14.664 1 44.75 551 ASN A C 1
ATOM 4334 O O . ASN A 1 551 ? -17.031 -39.406 15.672 1 44.75 551 ASN A O 1
ATOM 4338 N N . PRO A 1 552 ? -17.359 -40.719 14.031 1 41.5 552 PRO A N 1
ATOM 4339 C CA . PRO A 1 552 ? -18.609 -41.25 14.586 1 41.5 552 PRO A CA 1
ATOM 4340 C C . PRO A 1 552 ? -18.453 -41.719 16.031 1 41.5 552 PRO A C 1
ATOM 4342 O O . PRO A 1 552 ? -19.406 -41.688 16.797 1 41.5 552 PRO A O 1
ATOM 4345 N N . ASN A 1 553 ? -17.516 -42.562 16.422 1 39.94 553 ASN A N 1
ATOM 4346 C CA . ASN A 1 553 ? -17.391 -43.156 17.75 1 39.94 553 ASN A CA 1
ATOM 4347 C C . ASN A 1 553 ? -16.922 -42.156 18.781 1 39.94 553 ASN A C 1
ATOM 4349 O O . ASN A 1 553 ? -16.812 -42.469 19.969 1 39.94 553 ASN A O 1
ATOM 4353 N N . MET A 1 554 ? -16.172 -41.25 18.516 1 37.28 554 MET A N 1
ATOM 4354 C CA . MET A 1 554 ? -15.695 -40.375 19.562 1 37.28 554 MET A CA 1
ATOM 4355 C C . MET A 1 554 ? -16.766 -39.344 19.922 1 37.28 554 MET A C 1
ATOM 4357 O O . MET A 1 554 ? -17.453 -38.812 19.047 1 37.28 554 MET A O 1
ATOM 4361 N N . GLU A 1 555 ? -17.297 -39.312 21.188 1 36.12 555 GLU A N 1
ATOM 4362 C CA . GLU A 1 555 ? -18.078 -38.281 21.875 1 36.12 555 GLU A CA 1
ATOM 4363 C C . GLU A 1 555 ? -17.734 -36.875 21.344 1 36.12 555 GLU A C 1
ATOM 4365 O O . GLU A 1 555 ? -16.578 -36.594 21.031 1 36.12 555 GLU A O 1
ATOM 4370 N N . LEU A 1 556 ? -18.734 -36.125 20.969 1 36.47 556 LEU A N 1
ATOM 4371 C CA . LEU A 1 556 ? -18.703 -34.75 20.562 1 36.47 556 LEU A CA 1
ATOM 4372 C C . LEU A 1 556 ? -17.781 -33.938 21.469 1 36.47 556 LEU A C 1
ATOM 4374 O O . LEU A 1 556 ? -18.172 -33.562 22.578 1 36.47 556 LEU A O 1
ATOM 4378 N N . ALA A 1 557 ? -16.672 -34.406 21.828 1 31.95 557 ALA A N 1
ATOM 4379 C CA . ALA A 1 557 ? -15.992 -33.375 22.594 1 31.95 557 ALA A CA 1
ATOM 4380 C C . ALA A 1 557 ? -16.141 -32 21.938 1 31.95 557 ALA A C 1
ATOM 4382 O O . ALA A 1 557 ? -16.109 -31.891 20.703 1 31.95 557 ALA A O 1
ATOM 4383 N N . PRO A 1 558 ? -16.828 -30.984 22.625 1 35.19 558 PRO A N 1
ATOM 4384 C CA . PRO A 1 558 ? -16.891 -29.609 22.156 1 35.19 558 PRO A CA 1
ATOM 4385 C C . PRO A 1 558 ? -15.648 -29.188 21.391 1 35.19 558 PRO A C 1
ATOM 4387 O O . PRO A 1 558 ? -15.336 -28 21.312 1 35.19 558 PRO A O 1
ATOM 4390 N N . SER A 1 559 ? -14.797 -30.047 21.109 1 32.09 559 SER A N 1
ATOM 4391 C CA . SER A 1 559 ? -13.469 -29.703 20.609 1 32.09 559 SER A CA 1
ATOM 4392 C C . SER A 1 559 ? -13.555 -28.781 19.391 1 32.09 559 SER A C 1
ATOM 4394 O O . SER A 1 559 ? -14.594 -28.703 18.75 1 32.09 559 SER A O 1
ATOM 4396 N N . THR A 1 560 ? -12.391 -28.094 19.047 1 35.62 560 THR A N 1
ATOM 4397 C CA . THR A 1 560 ? -11.922 -27.125 18.078 1 35.62 560 THR A CA 1
ATOM 4398 C C . THR A 1 560 ? -12.289 -27.547 16.656 1 35.62 560 THR A C 1
ATOM 4400 O O . THR A 1 560 ? -11.586 -28.359 16.047 1 35.62 560 THR A O 1
ATOM 4403 N N . ALA A 1 561 ? -13.391 -28.062 16.391 1 38.81 561 ALA A N 1
ATOM 4404 C CA . ALA A 1 561 ? -13.828 -28.375 15.031 1 38.81 561 ALA A CA 1
ATOM 4405 C C . ALA A 1 561 ? -13.219 -27.406 14.023 1 38.81 561 ALA A C 1
ATOM 4407 O O . ALA A 1 561 ? -13.414 -26.203 14.133 1 38.81 561 ALA A O 1
ATOM 4408 N N . LEU A 1 562 ? -12.156 -27.75 13.391 1 45.47 562 LEU A N 1
ATOM 4409 C CA . LEU A 1 562 ? -11.383 -27 12.398 1 45.47 562 LEU A CA 1
ATOM 4410 C C . LEU A 1 562 ? -12.305 -26.406 11.344 1 45.47 562 LEU A C 1
ATOM 4412 O O . LEU A 1 562 ? -12.109 -25.25 10.93 1 45.47 562 LEU A O 1
ATOM 4416 N N . ALA A 1 563 ? -13.125 -27.312 10.539 1 55.09 563 ALA A N 1
ATOM 4417 C CA . ALA A 1 563 ? -13.938 -26.703 9.484 1 55.09 563 ALA A CA 1
ATOM 4418 C C . ALA A 1 563 ? -15.398 -26.625 9.891 1 55.09 563 ALA A C 1
ATOM 4420 O O . ALA A 1 563 ? -15.992 -27.641 10.289 1 55.09 563 ALA A O 1
ATOM 4421 N N . ALA A 1 564 ? -16.062 -25.531 10.133 1 58.28 564 ALA A N 1
ATOM 4422 C CA . ALA A 1 564 ? -17.453 -25.266 10.445 1 58.28 564 ALA A CA 1
ATOM 4423 C C . ALA A 1 564 ? -18.375 -25.766 9.336 1 58.28 564 ALA A C 1
ATOM 4425 O O . ALA A 1 564 ? -18.016 -25.734 8.164 1 58.28 564 ALA A O 1
ATOM 4426 N N . GLY A 1 565 ? -19.438 -26.547 9.688 1 63.16 565 GLY A N 1
ATOM 4427 C CA . GLY A 1 565 ? -20.484 -26.922 8.742 1 63.16 565 GLY A CA 1
ATOM 4428 C C . GLY A 1 565 ? -20.594 -28.422 8.555 1 63.16 565 GLY A C 1
ATOM 4429 O O . GLY A 1 565 ? -19.781 -29.188 9.055 1 63.16 565 GLY A O 1
ATOM 4430 N N . PRO A 1 566 ? -21.594 -28.875 7.879 1 70.56 566 PRO A N 1
ATOM 4431 C CA . PRO A 1 566 ? -21.828 -30.297 7.656 1 70.56 566 PRO A CA 1
ATOM 4432 C C . PRO A 1 566 ? -20.859 -30.906 6.637 1 70.56 566 PRO A C 1
ATOM 4434 O O . PRO A 1 566 ? -20.344 -30.188 5.766 1 70.56 566 PRO A O 1
ATOM 4437 N N . HIS A 1 567 ? -20.344 -32.156 6.941 1 72.06 567 HIS A N 1
ATOM 4438 C CA . HIS A 1 567 ? -19.531 -32.844 5.957 1 72.06 567 HIS A CA 1
ATOM 4439 C C . HIS A 1 567 ? -20.297 -34 5.297 1 72.06 567 HIS A C 1
ATOM 4441 O O . HIS A 1 567 ? -20.547 -35.031 5.922 1 72.06 567 HIS A O 1
ATOM 4447 N N . PRO A 1 568 ? -20.641 -33.781 4.031 1 71 568 PRO A N 1
ATOM 4448 C CA . PRO A 1 568 ? -21.547 -34.719 3.361 1 71 568 PRO A CA 1
ATOM 4449 C C . PRO A 1 568 ? -20.828 -36.031 2.953 1 71 568 PRO A C 1
ATOM 4451 O O . PRO A 1 568 ? -21.484 -36.969 2.471 1 71 568 PRO A O 1
ATOM 4454 N N . LEU A 1 569 ? -19.5 -36.281 3.182 1 79.5 569 LEU A N 1
ATOM 4455 C CA . LEU A 1 569 ? -18.75 -37.438 2.734 1 79.5 569 LEU A CA 1
ATOM 4456 C C . LEU A 1 569 ? -18.625 -38.469 3.854 1 79.5 569 LEU A C 1
ATOM 4458 O O . LEU A 1 569 ? -18.609 -38.125 5.031 1 79.5 569 LEU A O 1
ATOM 4462 N N . THR A 1 570 ? -18.609 -39.688 3.383 1 77.75 570 THR A N 1
ATOM 4463 C CA . THR A 1 570 ? -18.297 -40.75 4.336 1 77.75 570 THR A CA 1
ATOM 4464 C C . THR A 1 570 ? -16.812 -40.719 4.707 1 77.75 570 THR A C 1
ATOM 4466 O O . THR A 1 570 ? -16 -40.094 4.004 1 77.75 570 THR A O 1
ATOM 4469 N N . VAL A 1 571 ? -16.406 -41.312 5.801 1 75.25 571 VAL A N 1
ATOM 4470 C CA . VAL A 1 571 ? -15.023 -41.344 6.266 1 75.25 571 VAL A CA 1
ATOM 4471 C C . VAL A 1 571 ? -14.148 -42.031 5.223 1 75.25 571 VAL A C 1
ATOM 4473 O O . VAL A 1 571 ? -13.039 -41.562 4.934 1 75.25 571 VAL A O 1
ATOM 4476 N N . ALA A 1 572 ? -14.703 -43.094 4.629 1 77.31 572 ALA A N 1
ATOM 4477 C CA . ALA A 1 572 ? -13.938 -43.844 3.637 1 77.31 572 ALA A CA 1
ATOM 4478 C C . ALA A 1 572 ? -13.672 -43 2.393 1 77.31 572 ALA A C 1
ATOM 4480 O O . ALA A 1 572 ? -12.562 -43.031 1.851 1 77.31 572 ALA A O 1
ATOM 4481 N N . GLU A 1 573 ? -14.688 -42.375 1.943 1 80.5 573 GLU A N 1
ATOM 4482 C CA . GLU A 1 573 ? -14.547 -41.5 0.787 1 80.5 573 GLU A CA 1
ATOM 4483 C C . GLU A 1 573 ? -13.547 -40.375 1.065 1 80.5 573 GLU A C 1
ATOM 4485 O O . GLU A 1 573 ? -12.695 -40.094 0.224 1 80.5 573 GLU A O 1
ATOM 4490 N N . ALA A 1 574 ? -13.656 -39.812 2.189 1 79.88 574 ALA A N 1
ATOM 4491 C CA . ALA A 1 574 ? -12.781 -38.719 2.582 1 79.88 574 ALA A CA 1
ATOM 4492 C C . ALA A 1 574 ? -11.32 -39.156 2.604 1 79.88 574 ALA A C 1
ATOM 4494 O O . ALA A 1 574 ? -10.438 -38.438 2.15 1 79.88 574 ALA A O 1
ATOM 4495 N N . GLU A 1 575 ? -11.125 -40.312 3.111 1 77.25 575 GLU A N 1
ATOM 4496 C CA . GLU A 1 575 ? -9.766 -40.844 3.188 1 77.25 575 GLU A CA 1
ATOM 4497 C C . GLU A 1 575 ? -9.195 -41.094 1.795 1 77.25 575 GLU A C 1
ATOM 4499 O O . GLU A 1 575 ? -8.016 -40.875 1.548 1 77.25 575 GLU A O 1
ATOM 4504 N N . SER A 1 576 ? -10.031 -41.594 0.938 1 82.06 576 SER A N 1
ATOM 4505 C CA . SER A 1 576 ? -9.586 -41.875 -0.426 1 82.06 576 SER A CA 1
ATOM 4506 C C . SER A 1 576 ? -9.188 -40.594 -1.144 1 82.06 576 SER A C 1
ATOM 4508 O O . SER A 1 576 ? -8.148 -40.531 -1.799 1 82.06 576 SER A O 1
ATOM 4510 N N . TYR A 1 577 ? -10.023 -39.625 -1.034 1 83.31 577 TYR A N 1
ATOM 4511 C CA . TYR A 1 577 ? -9.711 -38.344 -1.636 1 83.31 577 TYR A CA 1
ATOM 4512 C C . TYR A 1 577 ? -8.438 -37.75 -1.032 1 83.31 577 TYR A C 1
ATOM 4514 O O . TYR A 1 577 ? -7.578 -37.25 -1.755 1 83.31 577 TYR A O 1
ATOM 4522 N N . LEU A 1 578 ? -8.344 -37.781 0.244 1 83.12 578 LEU A N 1
ATOM 4523 C CA . LEU A 1 578 ? -7.18 -37.25 0.942 1 83.12 578 LEU A CA 1
ATOM 4524 C C . LEU A 1 578 ? -5.898 -37.906 0.455 1 83.12 578 LEU A C 1
ATOM 4526 O O . LEU A 1 578 ? -4.891 -37.219 0.222 1 83.12 578 LEU A O 1
ATOM 4530 N N . HIS A 1 579 ? -5.988 -39.188 0.253 1 80.38 579 HIS A N 1
ATOM 4531 C CA . HIS A 1 579 ? -4.836 -39.906 -0.25 1 80.38 579 HIS A CA 1
ATOM 4532 C C . HIS A 1 579 ? -4.434 -39.438 -1.638 1 80.38 579 HIS A C 1
ATOM 4534 O O . HIS A 1 579 ? -3.244 -39.25 -1.919 1 80.38 579 HIS A O 1
ATOM 4540 N N . ALA A 1 580 ? -5.375 -39.25 -2.436 1 82.31 580 ALA A N 1
ATOM 4541 C CA . ALA A 1 580 ? -5.109 -38.812 -3.797 1 82.31 580 ALA A CA 1
ATOM 4542 C C . ALA A 1 580 ? -4.488 -37.406 -3.795 1 82.31 580 ALA A C 1
ATOM 4544 O O . ALA A 1 580 ? -3.564 -37.125 -4.566 1 82.31 580 ALA A O 1
ATOM 4545 N N . PHE A 1 581 ? -4.961 -36.562 -3.031 1 85.94 581 PHE A N 1
ATOM 4546 C CA . PHE A 1 581 ? -4.457 -35.188 -2.951 1 85.94 581 PHE A CA 1
ATOM 4547 C C . PHE A 1 581 ? -3.031 -35.188 -2.414 1 85.94 581 PHE A C 1
ATOM 4549 O O . PHE A 1 581 ? -2.164 -34.5 -2.967 1 85.94 581 PHE A O 1
ATOM 4556 N N . ILE A 1 582 ? -2.797 -35.875 -1.387 1 80.75 582 ILE A N 1
ATOM 4557 C CA . ILE A 1 582 ? -1.48 -35.938 -0.761 1 80.75 582 ILE A CA 1
ATOM 4558 C C . ILE A 1 582 ? -0.462 -36.5 -1.739 1 80.75 582 ILE A C 1
ATOM 4560 O O . ILE A 1 582 ? 0.671 -36.031 -1.823 1 80.75 582 ILE A O 1
ATOM 4564 N N . ASP A 1 583 ? -0.871 -37.531 -2.438 1 80 583 ASP A N 1
ATOM 4565 C CA . ASP A 1 583 ? 0.001 -38.125 -3.447 1 80 583 ASP A CA 1
ATOM 4566 C C . ASP A 1 583 ? 0.447 -37.062 -4.473 1 80 583 ASP A C 1
ATOM 4568 O O . ASP A 1 583 ? 1.623 -37 -4.832 1 80 583 ASP A O 1
ATOM 4572 N N . THR A 1 584 ? -0.473 -36.344 -4.941 1 83.38 584 THR A N 1
ATOM 4573 C CA . THR A 1 584 ? -0.173 -35.281 -5.91 1 83.38 584 THR A CA 1
ATOM 4574 C C . THR A 1 584 ? 0.757 -34.219 -5.301 1 83.38 584 THR A C 1
ATOM 4576 O O . THR A 1 584 ? 1.698 -33.781 -5.953 1 83.38 584 THR A O 1
ATOM 4579 N N . LEU A 1 585 ? 0.533 -33.812 -4.066 1 83.5 585 LEU A N 1
ATOM 4580 C CA . LEU A 1 585 ? 1.338 -32.812 -3.383 1 83.5 585 LEU A CA 1
ATOM 4581 C C . LEU A 1 585 ? 2.775 -33.281 -3.207 1 83.5 585 LEU A C 1
ATOM 4583 O O . LEU A 1 585 ? 3.719 -32.5 -3.396 1 83.5 585 LEU A O 1
ATOM 4587 N N . ILE A 1 586 ? 2.926 -34.5 -2.912 1 76.25 586 ILE A N 1
ATOM 4588 C CA . ILE A 1 586 ? 4.254 -35.094 -2.734 1 76.25 586 ILE A CA 1
ATOM 4589 C C . ILE A 1 586 ? 5.012 -35.062 -4.059 1 76.25 586 ILE A C 1
ATOM 4591 O O . ILE A 1 586 ? 6.195 -34.719 -4.094 1 76.25 586 ILE A O 1
ATOM 4595 N N . ARG A 1 587 ? 4.363 -35.344 -5.066 1 75.81 587 ARG A N 1
ATOM 4596 C CA . ARG A 1 587 ? 4.992 -35.344 -6.383 1 75.81 587 ARG A CA 1
ATOM 4597 C C . ARG A 1 587 ? 5.391 -33.938 -6.824 1 75.81 587 ARG A C 1
ATOM 4599 O O . ARG A 1 587 ? 6.445 -33.75 -7.426 1 75.81 587 ARG A O 1
ATOM 4606 N N . LEU A 1 588 ? 4.547 -33 -6.547 1 79.06 588 LEU A N 1
ATOM 4607 C CA . LEU A 1 588 ? 4.785 -31.625 -6.988 1 79.06 588 LEU A CA 1
ATOM 4608 C C . LEU A 1 588 ? 5.836 -30.953 -6.109 1 79.06 588 LEU A C 1
ATOM 4610 O O . LEU A 1 588 ? 6.617 -30.125 -6.59 1 79.06 588 LEU A O 1
ATOM 4614 N N . GLU A 1 589 ? 5.859 -31.078 -4.781 1 70.44 589 GLU A N 1
ATOM 4615 C CA . GLU A 1 589 ? 6.773 -30.391 -3.873 1 70.44 589 GLU A CA 1
ATOM 4616 C C . GLU A 1 589 ? 8.102 -31.125 -3.762 1 70.44 589 GLU A C 1
ATOM 4618 O O . GLU A 1 589 ? 9.094 -30.562 -3.291 1 70.44 589 GLU A O 1
ATOM 4623 N N . GLY A 1 590 ? 8.352 -31.969 -4.414 1 58.38 590 GLY A N 1
ATOM 4624 C CA . GLY A 1 590 ? 9.594 -32.719 -4.332 1 58.38 590 GLY A CA 1
ATOM 4625 C C . GLY A 1 590 ? 9.984 -33.062 -2.906 1 58.38 590 GLY A C 1
ATOM 4626 O O . GLY A 1 590 ? 11.172 -33.188 -2.594 1 58.38 590 GLY A O 1
ATOM 4627 N N . MET A 1 591 ? 9.234 -32.781 -1.888 1 42.84 591 MET A N 1
ATOM 4628 C CA . MET A 1 591 ? 9.602 -32.938 -0.481 1 42.84 591 MET A CA 1
ATOM 4629 C C . MET A 1 591 ? 10.469 -34.188 -0.276 1 42.84 591 MET A C 1
ATOM 4631 O O . MET A 1 591 ? 10.062 -35.281 -0.604 1 42.84 591 MET A O 1
ATOM 4635 N N . ALA A 1 592 ? 11.828 -33.906 -0.493 1 37.34 592 ALA A N 1
ATOM 4636 C CA . ALA A 1 592 ? 12.758 -34.812 0.164 1 37.34 592 ALA A CA 1
ATOM 4637 C C . ALA A 1 592 ? 12.266 -35.188 1.557 1 37.34 592 ALA A C 1
ATOM 4639 O O . ALA A 1 592 ? 11.805 -34.344 2.314 1 37.34 592 ALA A O 1
ATOM 4640 N N . ALA A 1 593 ? 11.844 -36.312 1.851 1 33.38 593 ALA A N 1
ATOM 4641 C CA . ALA A 1 593 ? 11.578 -36.781 3.207 1 33.38 593 ALA A CA 1
ATOM 4642 C C . ALA A 1 593 ? 12.484 -36.094 4.219 1 33.38 593 ALA A C 1
ATOM 4644 O O . ALA A 1 593 ? 13.688 -35.938 3.986 1 33.38 593 ALA A O 1
ATOM 4645 N N . PRO A 1 594 ? 12.047 -35.219 5.176 1 32.38 594 PRO A N 1
ATOM 4646 C CA . PRO A 1 594 ? 13.016 -34.969 6.242 1 32.38 594 PRO A CA 1
ATOM 4647 C C . PRO A 1 594 ? 13.891 -36.156 6.57 1 32.38 594 PRO A C 1
ATOM 4649 O O . PRO A 1 594 ? 13.414 -37.312 6.539 1 32.38 594 PRO A O 1
ATOM 4652 N N . SER A 1 595 ? 15.117 -36.25 6.23 1 30.48 595 SER A N 1
ATOM 4653 C CA . SER A 1 595 ? 15.836 -37.219 7.066 1 30.48 595 SER A CA 1
ATOM 4654 C C . SER A 1 595 ? 15.234 -37.281 8.469 1 30.48 595 SER A C 1
ATOM 4656 O O . SER A 1 595 ? 15.023 -36.25 9.109 1 30.48 595 SER A O 1
ATOM 4658 N N . LEU A 1 596 ? 14.43 -38.281 8.82 1 30.12 596 LEU A N 1
ATOM 4659 C CA . LEU A 1 596 ? 13.898 -38.625 10.133 1 30.12 596 LEU A CA 1
ATOM 4660 C C . LEU A 1 596 ? 14.773 -38.062 11.242 1 30.12 596 LEU A C 1
ATOM 4662 O O . LEU A 1 596 ? 14.516 -38.281 12.43 1 30.12 596 LEU A O 1
ATOM 4666 N N . GLY A 1 597 ? 16.109 -38.125 11.219 1 27.91 597 GLY A N 1
ATOM 4667 C CA . GLY A 1 597 ? 16.672 -38 12.555 1 27.91 597 GLY A CA 1
ATOM 4668 C C . GLY A 1 597 ? 16.219 -36.75 13.281 1 27.91 597 GLY A C 1
ATOM 4669 O O . GLY A 1 597 ? 15.953 -36.812 14.484 1 27.91 597 GLY A O 1
ATOM 4670 N N . MET A 1 598 ? 16.891 -35.594 12.984 1 27.64 598 MET A N 1
ATOM 4671 C CA . MET A 1 598 ? 16.906 -34.594 14.031 1 27.64 598 MET A CA 1
ATOM 4672 C C . MET A 1 598 ? 15.531 -33.938 14.18 1 27.64 598 MET A C 1
ATOM 4674 O O . MET A 1 598 ? 14.719 -33.969 13.25 1 27.64 598 MET A O 1
ATOM 4678 N N . GLY A 1 599 ? 15.133 -33.156 15.141 1 27.62 599 GLY A N 1
ATOM 4679 C CA . GLY A 1 599 ? 14.094 -32.438 15.852 1 27.62 599 GLY A CA 1
ATOM 4680 C C . GLY A 1 599 ? 13.188 -31.641 14.93 1 27.62 599 GLY A C 1
ATOM 4681 O O . GLY A 1 599 ? 13.367 -31.672 13.711 1 27.62 599 GLY A O 1
ATOM 4682 N N . GLU A 1 600 ? 12.375 -30.672 15.508 1 31.41 600 GLU A N 1
ATOM 4683 C CA . GLU A 1 600 ? 11.359 -29.656 15.219 1 31.41 600 GLU A CA 1
ATOM 4684 C C . GLU A 1 600 ? 11.703 -28.875 13.961 1 31.41 600 GLU A C 1
ATOM 4686 O O . GLU A 1 600 ? 12.453 -27.906 14.008 1 31.41 600 GLU A O 1
ATOM 4691 N N . ALA A 1 601 ? 11.852 -29.484 12.891 1 31.02 601 ALA A N 1
ATOM 4692 C CA . ALA A 1 601 ? 12.609 -29.062 11.727 1 31.02 601 ALA A CA 1
ATOM 4693 C C . ALA A 1 601 ? 12.008 -27.812 11.102 1 31.02 601 ALA A C 1
ATOM 4695 O O . ALA A 1 601 ? 10.805 -27.75 10.836 1 31.02 601 ALA A O 1
ATOM 4696 N N . SER A 1 602 ? 12.414 -26.516 11.398 1 33 602 SER A N 1
ATOM 4697 C CA . SER A 1 602 ? 12.312 -25.219 10.727 1 33 602 SER A CA 1
ATOM 4698 C C . SER A 1 602 ? 12.18 -25.391 9.219 1 33 602 SER A C 1
ATOM 4700 O O . SER A 1 602 ? 12.711 -26.344 8.648 1 33 602 SER A O 1
ATOM 4702 N N . PRO A 1 603 ? 11.031 -24.953 8.641 1 39.47 603 PRO A N 1
ATOM 4703 C CA . PRO A 1 603 ? 11.055 -25.031 7.176 1 39.47 603 PRO A CA 1
ATOM 4704 C C . PRO A 1 603 ? 12.477 -25 6.609 1 39.47 603 PRO A C 1
ATOM 4706 O O . PRO A 1 603 ? 13.367 -24.391 7.199 1 39.47 603 PRO A O 1
ATOM 4709 N N . PRO A 1 604 ? 12.867 -26.016 5.93 1 40.16 604 PRO A N 1
ATOM 4710 C CA . PRO A 1 604 ? 14.258 -26.094 5.465 1 40.16 604 PRO A CA 1
ATOM 4711 C C . PRO A 1 604 ? 14.789 -24.75 4.977 1 40.16 604 PRO A C 1
ATOM 4713 O O . PRO A 1 604 ? 14.016 -23.906 4.5 1 40.16 604 PRO A O 1
ATOM 4716 N N . ALA A 1 605 ? 15.867 -24.266 5.648 1 40.62 605 ALA A N 1
ATOM 4717 C CA . ALA A 1 605 ? 16.609 -23.062 5.312 1 40.62 605 ALA A CA 1
ATOM 4718 C C . ALA A 1 605 ? 16.609 -22.812 3.807 1 40.62 605 ALA A C 1
ATOM 4720 O O . ALA A 1 605 ? 16.812 -21.688 3.352 1 40.62 605 ALA A O 1
ATOM 4721 N N . ASN A 1 606 ? 16.484 -23.922 3.047 1 43.88 606 ASN A N 1
ATOM 4722 C CA . ASN A 1 606 ? 16.734 -23.719 1.625 1 43.88 606 ASN A CA 1
ATOM 4723 C C . ASN A 1 606 ? 15.445 -23.703 0.822 1 43.88 606 ASN A C 1
ATOM 4725 O O . ASN A 1 606 ? 15.453 -23.953 -0.385 1 43.88 606 ASN A O 1
ATOM 4729 N N . GLY A 1 607 ? 14.32 -23.281 1.329 1 49.66 607 GLY A N 1
ATOM 4730 C CA . GLY A 1 607 ? 13.109 -23.219 0.53 1 49.66 607 GLY A CA 1
ATOM 4731 C C . GLY A 1 607 ? 12.859 -24.469 -0.285 1 49.66 607 GLY A C 1
ATOM 4732 O O . GLY A 1 607 ? 13.297 -25.562 0.091 1 49.66 607 GLY A O 1
ATOM 4733 N N . ARG A 1 608 ? 11.977 -24.453 -1.351 1 58.69 608 ARG A N 1
ATOM 4734 C CA . ARG A 1 608 ? 11.766 -25.531 -2.324 1 58.69 608 ARG A CA 1
ATOM 4735 C C . ARG A 1 608 ? 12.977 -25.688 -3.23 1 58.69 608 ARG A C 1
ATOM 4737 O O . ARG A 1 608 ? 13.094 -25 -4.25 1 58.69 608 ARG A O 1
ATOM 4744 N N . SER A 1 609 ? 14.062 -26.266 -2.719 1 69.38 609 SER A N 1
ATOM 4745 C CA . SER A 1 609 ? 15.312 -26.375 -3.465 1 69.38 609 SER A CA 1
ATOM 4746 C C . SER A 1 609 ? 15.43 -27.719 -4.164 1 69.38 609 SER A C 1
ATOM 4748 O O . SER A 1 609 ? 15.125 -28.766 -3.572 1 69.38 609 SER A O 1
ATOM 4750 N N . MET A 1 610 ? 15.586 -27.719 -5.535 1 75 610 MET A N 1
ATOM 4751 C CA . MET A 1 610 ? 15.883 -28.906 -6.328 1 75 610 MET A CA 1
ATOM 4752 C C . MET A 1 610 ? 17.375 -29.031 -6.578 1 75 610 MET A C 1
ATOM 4754 O O . MET A 1 610 ? 18.047 -28.047 -6.93 1 75 610 MET A O 1
ATOM 4758 N N . SER A 1 611 ? 17.938 -30.234 -6.352 1 76 611 SER A N 1
ATOM 4759 C CA . SER A 1 611 ? 19.359 -30.453 -6.578 1 76 611 SER A CA 1
ATOM 4760 C C . SER A 1 611 ? 19.688 -30.516 -8.07 1 76 611 SER A C 1
ATOM 4762 O O . SER A 1 611 ? 18.953 -31.125 -8.844 1 76 611 SER A O 1
ATOM 4764 N N . TYR A 1 612 ? 20.688 -29.906 -8.531 1 76.19 612 TYR A N 1
ATOM 4765 C CA . TYR A 1 612 ? 21.109 -29.906 -9.93 1 76.19 612 TYR A CA 1
ATOM 4766 C C . TYR A 1 612 ? 22.312 -30.812 -10.133 1 76.19 612 TYR A C 1
ATOM 4768 O O . TYR A 1 612 ? 22.828 -30.938 -11.25 1 76.19 612 TYR A O 1
ATOM 4776 N N . LEU A 1 613 ? 23.078 -31.234 -9.07 1 70.94 613 LEU A N 1
ATOM 4777 C CA . LEU A 1 613 ? 24.25 -32.094 -9.164 1 70.94 613 LEU A CA 1
ATOM 4778 C C . LEU A 1 613 ? 23.859 -33.5 -9.555 1 70.94 613 LEU A C 1
ATOM 4780 O O . LEU A 1 613 ? 24.562 -34.156 -10.344 1 70.94 613 LEU A O 1
ATOM 4784 N N . SER A 1 614 ? 23.281 -34.312 -8.633 1 57.28 614 SER A N 1
ATOM 4785 C CA . SER A 1 614 ? 23.156 -35.75 -8.75 1 57.28 614 SER A CA 1
ATOM 4786 C C . SER A 1 614 ? 22.016 -36.125 -9.688 1 57.28 614 SER A C 1
ATOM 4788 O O . SER A 1 614 ? 20.938 -35.562 -9.617 1 57.28 614 SER A O 1
ATOM 4790 N N . ASP A 1 615 ? 22.391 -36.594 -10.945 1 49.38 615 ASP A N 1
ATOM 4791 C CA . ASP A 1 615 ? 21.469 -37.281 -11.859 1 49.38 615 ASP A CA 1
ATOM 4792 C C . ASP A 1 615 ? 20.469 -38.125 -11.094 1 49.38 615 ASP A C 1
ATOM 4794 O O . ASP A 1 615 ? 19.297 -38.188 -11.453 1 49.38 615 ASP A O 1
ATOM 4798 N N . GLN A 1 616 ? 21.031 -39.5 -10.664 1 40.44 616 GLN A N 1
ATOM 4799 C CA . GLN A 1 616 ? 20.328 -40.719 -10.297 1 40.44 616 GLN A CA 1
ATOM 4800 C C . GLN A 1 616 ? 19.281 -40.438 -9.219 1 40.44 616 GLN A C 1
ATOM 4802 O O . GLN A 1 616 ? 18.391 -41.25 -8.992 1 40.44 616 GLN A O 1
ATOM 4807 N N . ASP A 1 617 ? 19.625 -39.812 -8.234 1 41.84 617 ASP A N 1
ATOM 4808 C CA . ASP A 1 617 ? 18.875 -39.844 -6.977 1 41.84 617 ASP A CA 1
ATOM 4809 C C . ASP A 1 617 ? 17.484 -39.25 -7.152 1 41.84 617 ASP A C 1
ATOM 4811 O O . ASP A 1 617 ? 16.734 -39.094 -6.18 1 41.84 617 ASP A O 1
ATOM 4815 N N . ARG A 1 618 ? 17.219 -38.562 -8 1 41.69 618 ARG A N 1
ATOM 4816 C CA . ARG A 1 618 ? 15.875 -38 -8.172 1 41.69 618 ARG A CA 1
ATOM 4817 C C . ARG A 1 618 ? 14.852 -39.125 -8.383 1 41.69 618 ARG A C 1
ATOM 4819 O O . ARG A 1 618 ? 13.672 -38.969 -8.062 1 41.69 618 ARG A O 1
ATOM 4826 N N . ASP A 1 619 ? 15.242 -40.156 -9.25 1 39.03 619 ASP A N 1
ATOM 4827 C CA . ASP A 1 619 ? 14.273 -41.219 -9.477 1 39.03 619 ASP A CA 1
ATOM 4828 C C . ASP A 1 619 ? 13.969 -41.969 -8.188 1 39.03 619 ASP A C 1
ATOM 4830 O O . ASP A 1 619 ? 12.82 -42.375 -7.945 1 39.03 619 ASP A O 1
ATOM 4834 N N . GLU A 1 620 ? 14.93 -42.438 -7.504 1 39.06 620 GLU A N 1
ATOM 4835 C CA . GLU A 1 620 ? 14.773 -43.188 -6.27 1 39.06 620 GLU A CA 1
ATOM 4836 C C . GLU A 1 620 ? 14.102 -42.344 -5.188 1 39.06 620 GLU A C 1
ATOM 4838 O O . GLU A 1 620 ? 13.484 -42.875 -4.27 1 39.06 620 GLU A O 1
ATOM 4843 N N . GLU A 1 621 ? 14.344 -41.125 -5.102 1 41.5 621 GLU A N 1
ATOM 4844 C CA . GLU A 1 621 ? 13.68 -40.219 -4.152 1 41.5 621 GLU A CA 1
ATOM 4845 C C . GLU A 1 621 ? 12.18 -40.125 -4.441 1 41.5 621 GLU A C 1
ATOM 4847 O O . GLU A 1 621 ? 11.406 -39.688 -3.592 1 41.5 621 GLU A O 1
ATOM 4852 N N . GLU A 1 622 ? 11.781 -40.344 -5.57 1 40.09 622 GLU A N 1
ATOM 4853 C CA . GLU A 1 622 ? 10.398 -40.531 -6.008 1 40.09 622 GLU A CA 1
ATOM 4854 C C . GLU A 1 622 ? 9.75 -41.719 -5.27 1 40.09 622 GLU A C 1
ATOM 4856 O O . GLU A 1 622 ? 8.594 -41.625 -4.848 1 40.09 622 GLU A O 1
ATOM 4861 N N . LEU A 1 623 ? 10.406 -43.031 -5.414 1 37.19 623 LEU A N 1
ATOM 4862 C CA . LEU A 1 623 ? 9.898 -44.281 -4.855 1 37.19 623 LEU A CA 1
ATOM 4863 C C . LEU A 1 623 ? 9.828 -44.219 -3.334 1 37.19 623 LEU A C 1
ATOM 4865 O O . LEU A 1 623 ? 8.906 -44.75 -2.727 1 37.19 623 LEU A O 1
ATOM 4869 N N . ARG A 1 624 ? 10.789 -43.844 -2.709 1 39.12 624 ARG A N 1
ATOM 4870 C CA . ARG A 1 624 ? 10.797 -43.875 -1.25 1 39.12 624 ARG A CA 1
ATOM 4871 C C . ARG A 1 624 ? 9.734 -42.938 -0.669 1 39.12 624 ARG A C 1
ATOM 4873 O O . ARG A 1 624 ? 9.461 -42.969 0.533 1 39.12 624 ARG A O 1
ATOM 4880 N N . LYS A 1 625 ? 9.086 -42 -1.299 1 42.5 625 LYS A N 1
ATOM 4881 C CA . LYS A 1 625 ? 8.078 -41 -1.004 1 42.5 625 LYS A CA 1
ATOM 4882 C C . LYS A 1 625 ? 6.73 -41.625 -0.686 1 42.5 625 LYS A C 1
ATOM 4884 O O . LYS A 1 625 ? 5.906 -41.031 0.01 1 42.5 625 LYS A O 1
ATOM 4889 N N . TRP A 1 626 ? 6.5 -42.844 -1.248 1 37.34 626 TRP A N 1
ATOM 4890 C CA . TRP A 1 626 ? 5.27 -43.562 -0.934 1 37.34 626 TRP A CA 1
ATOM 4891 C C . TRP A 1 626 ? 5.176 -43.875 0.56 1 37.34 626 TRP A C 1
ATOM 4893 O O . TRP A 1 626 ? 4.09 -43.812 1.143 1 37.34 626 TRP A O 1
ATOM 4903 N N . ALA A 1 627 ? 6.211 -44.469 1.051 1 38.56 627 ALA A N 1
ATOM 4904 C CA . ALA A 1 627 ? 6.117 -44.906 2.441 1 38.56 627 ALA A CA 1
ATOM 4905 C C . ALA A 1 627 ? 5.645 -43.781 3.346 1 38.56 627 ALA A C 1
ATOM 4907 O O . ALA A 1 627 ? 4.906 -44 4.305 1 38.56 627 ALA A O 1
ATOM 4908 N N . SER A 1 628 ? 5.895 -42.375 3.055 1 48.97 628 SER A N 1
ATOM 4909 C CA . SER A 1 628 ? 5.754 -41.281 3.979 1 48.97 628 SER A CA 1
ATOM 4910 C C . SER A 1 628 ? 4.418 -40.562 3.793 1 48.97 628 SER A C 1
ATOM 4912 O O . SER A 1 628 ? 4.234 -39.438 4.262 1 48.97 628 SER A O 1
ATOM 4914 N N . LEU A 1 629 ? 3.6 -41.219 3.115 1 49.56 629 LEU A N 1
ATOM 4915 C CA . LEU A 1 629 ? 2.27 -40.625 2.992 1 49.56 629 LEU A CA 1
ATOM 4916 C C . LEU A 1 629 ? 1.614 -40.5 4.359 1 49.56 629 LEU A C 1
ATOM 4918 O O . LEU A 1 629 ? 1.009 -39.438 4.648 1 49.56 629 LEU A O 1
ATOM 4922 N N . LYS A 1 630 ? 1.73 -41.656 5.047 1 51.25 630 LYS A N 1
ATOM 4923 C CA . LYS A 1 630 ? 1.138 -41.594 6.383 1 51.25 630 LYS A CA 1
ATOM 4924 C C . LYS A 1 630 ? 1.778 -40.5 7.219 1 51.25 630 LYS A C 1
ATOM 4926 O O . LYS A 1 630 ? 1.09 -39.781 7.965 1 51.25 630 LYS A O 1
ATOM 4931 N N . GLU A 1 631 ? 2.982 -40.469 7.055 1 54 631 GLU A N 1
ATOM 4932 C CA . GLU A 1 631 ? 3.693 -39.406 7.785 1 54 631 GLU A CA 1
ATOM 4933 C C . GLU A 1 631 ? 3.299 -38.031 7.285 1 54 631 GLU A C 1
ATOM 4935 O O . GLU A 1 631 ? 3.117 -37.094 8.086 1 54 631 GLU A O 1
ATOM 4940 N N . TYR A 1 632 ? 3.066 -38.062 6 1 59.06 632 TYR A N 1
ATOM 4941 C CA . TYR A 1 632 ? 2.645 -36.781 5.445 1 59.06 632 TYR A CA 1
ATOM 4942 C C . TYR A 1 632 ? 1.23 -36.438 5.895 1 59.06 632 TYR A C 1
ATOM 4944 O O . TYR A 1 632 ? 0.94 -35.281 6.211 1 59.06 632 TYR A O 1
ATOM 4952 N N . GLN A 1 633 ? 0.464 -37.469 5.914 1 57.31 633 GLN A N 1
ATOM 4953 C CA . GLN A 1 633 ? -0.903 -37.25 6.379 1 57.31 633 GLN A CA 1
ATOM 4954 C C . GLN A 1 633 ? -0.921 -36.75 7.824 1 57.31 633 GLN A C 1
ATOM 4956 O O . GLN A 1 633 ? -1.685 -35.844 8.164 1 57.31 633 GLN A O 1
ATOM 4961 N N . ALA A 1 634 ? -0.066 -37.281 8.57 1 58.25 634 ALA A N 1
ATOM 4962 C CA . ALA A 1 634 ? 0.032 -36.875 9.969 1 58.25 634 ALA A CA 1
ATOM 4963 C C . ALA A 1 634 ? 0.558 -35.438 10.094 1 58.25 634 ALA A C 1
ATOM 4965 O O . ALA A 1 634 ? 0.035 -34.656 10.883 1 58.25 634 ALA A O 1
ATOM 4966 N N . ARG A 1 635 ? 1.482 -35.125 9.32 1 56.84 635 ARG A N 1
ATOM 4967 C CA . ARG A 1 635 ? 2.057 -33.781 9.344 1 56.84 635 ARG A CA 1
ATOM 4968 C C . ARG A 1 635 ? 1.062 -32.781 8.82 1 56.84 635 ARG A C 1
ATOM 4970 O O . ARG A 1 635 ? 0.957 -31.672 9.359 1 56.84 635 ARG A O 1
ATOM 4977 N N . PHE A 1 636 ? 0.492 -33.219 7.777 1 58.09 636 PHE A N 1
ATOM 4978 C CA . PHE A 1 636 ? -0.533 -32.375 7.172 1 58.09 636 PHE A CA 1
ATOM 4979 C C . PHE A 1 636 ? -1.644 -32.062 8.172 1 58.09 636 PHE A C 1
ATOM 4981 O O . PHE A 1 636 ? -2.09 -30.938 8.281 1 58.09 636 PHE A O 1
ATOM 4988 N N . ALA A 1 637 ? -2.045 -33.031 8.859 1 57.06 637 ALA A N 1
ATOM 4989 C CA . ALA A 1 637 ? -3.084 -32.875 9.875 1 57.06 637 ALA A CA 1
ATOM 4990 C C . ALA A 1 637 ? -2.596 -32 11.031 1 57.06 637 ALA A C 1
ATOM 4992 O O . ALA A 1 637 ? -3.342 -31.172 11.547 1 57.06 637 ALA A O 1
ATOM 4993 N N . ALA A 1 638 ? -1.353 -32.125 11.367 1 54.53 638 ALA A N 1
ATOM 4994 C CA . ALA A 1 638 ? -0.754 -31.391 12.477 1 54.53 638 ALA A CA 1
ATOM 4995 C C . ALA A 1 638 ? -0.62 -29.906 12.141 1 54.53 638 ALA A C 1
ATOM 4997 O O . ALA A 1 638 ? -0.723 -29.047 13.023 1 54.53 638 ALA A O 1
ATOM 4998 N N . ALA A 1 639 ? -0.456 -29.688 10.844 1 51.53 639 ALA A N 1
ATOM 4999 C CA . ALA A 1 639 ? -0.241 -28.312 10.398 1 51.53 639 ALA A CA 1
ATOM 5000 C C . ALA A 1 639 ? -1.567 -27.609 10.133 1 51.53 639 ALA A C 1
ATOM 5002 O O . ALA A 1 639 ? -1.589 -26.438 9.711 1 51.53 639 ALA A O 1
ATOM 5003 N N . GLY A 1 640 ? -2.562 -28.109 10.555 1 49.16 640 GLY A N 1
ATOM 5004 C CA . GLY A 1 640 ? -3.877 -27.547 10.297 1 49.16 640 GLY A CA 1
ATOM 5005 C C . GLY A 1 640 ? -4.199 -27.422 8.82 1 49.16 640 GLY A C 1
ATOM 5006 O O . GLY A 1 640 ? -5.004 -26.578 8.422 1 49.16 640 GLY A O 1
ATOM 5007 N N . GLY A 1 641 ? -3.52 -28.297 8.016 1 45.53 641 GLY A N 1
ATOM 5008 C CA . GLY A 1 641 ? -3.715 -28.375 6.578 1 45.53 641 GLY A CA 1
ATOM 5009 C C . GLY A 1 641 ? -3.086 -27.203 5.836 1 45.53 641 GLY A C 1
ATOM 5010 O O . GLY A 1 641 ? -3.033 -27.203 4.602 1 45.53 641 GLY A O 1
ATOM 5011 N N . MET A 1 642 ? -2.91 -25.938 6.438 1 49.12 642 MET A N 1
ATOM 5012 C CA . MET A 1 642 ? -2.375 -24.75 5.777 1 49.12 642 MET A CA 1
ATOM 5013 C C . MET A 1 642 ? -0.998 -24.391 6.332 1 49.12 642 MET A C 1
ATOM 5015 O O . MET A 1 642 ? -0.676 -24.734 7.473 1 49.12 642 MET A O 1
ATOM 5019 N N . PHE A 1 643 ? -0.152 -24.109 5.434 1 41.84 643 PHE A N 1
ATOM 5020 C CA . PHE A 1 643 ? 1.165 -23.703 5.898 1 41.84 643 PHE A CA 1
ATOM 5021 C C . PHE A 1 643 ? 1.061 -22.453 6.777 1 41.84 643 PHE A C 1
ATOM 5023 O O . PHE A 1 643 ? 0.433 -21.469 6.391 1 41.84 643 PHE A O 1
ATOM 5030 N N . SER A 1 644 ? 0.962 -22.547 8.047 1 39.84 644 SER A N 1
ATOM 5031 C CA . SER A 1 644 ? 0.85 -21.531 9.078 1 39.84 644 SER A CA 1
ATOM 5032 C C . SER A 1 644 ? 1.746 -20.328 8.773 1 39.84 644 SER A C 1
ATOM 5034 O O . SER A 1 644 ? 1.564 -19.25 9.344 1 39.84 644 SER A O 1
ATOM 5036 N N . GLN A 1 645 ? 2.732 -20.422 7.922 1 38.62 645 GLN A N 1
ATOM 5037 C CA . GLN A 1 645 ? 3.689 -19.328 7.789 1 38.62 645 GLN A CA 1
ATOM 5038 C C . GLN A 1 645 ? 3.232 -18.328 6.734 1 38.62 645 GLN A C 1
ATOM 5040 O O . GLN A 1 645 ? 3.967 -17.391 6.395 1 38.62 645 GLN A O 1
ATOM 5045 N N . LEU A 1 646 ? 2.1 -18.531 6.219 1 36.97 646 LEU A N 1
ATOM 5046 C CA . LEU A 1 646 ? 1.746 -17.594 5.164 1 36.97 646 LEU A CA 1
ATOM 5047 C C . LEU A 1 646 ? 1.028 -16.375 5.738 1 36.97 646 LEU A C 1
ATOM 5049 O O . LEU A 1 646 ? 0.135 -16.516 6.574 1 36.97 646 LEU A O 1
ATOM 5053 N N . MET B 1 1 ? -22.797 40.25 -60.562 1 21.11 1 MET B N 1
ATOM 5054 C CA . MET B 1 1 ? -21.844 40.781 -59.625 1 21.11 1 MET B CA 1
ATOM 5055 C C . MET B 1 1 ? -22.562 41.219 -58.344 1 21.11 1 MET B C 1
ATOM 5057 O O . MET B 1 1 ? -23.031 42.375 -58.25 1 21.11 1 MET B O 1
ATOM 5061 N N . ASP B 1 2 ? -23.422 40.562 -57.906 1 27.3 2 ASP B N 1
ATOM 5062 C CA . ASP B 1 2 ? -24.516 40.781 -56.969 1 27.3 2 ASP B CA 1
ATOM 5063 C C . ASP B 1 2 ? -24 41.312 -55.625 1 27.3 2 ASP B C 1
ATOM 5065 O O . ASP B 1 2 ? -23.109 40.688 -55 1 27.3 2 ASP B O 1
ATOM 5069 N N . GLN B 1 3 ? -24 42.656 -55.406 1 25.12 3 GLN B N 1
ATOM 5070 C CA . GLN B 1 3 ? -23.344 43.5 -54.438 1 25.12 3 GLN B CA 1
ATOM 5071 C C . GLN B 1 3 ? -23.719 43.094 -53 1 25.12 3 GLN B C 1
ATOM 5073 O O . GLN B 1 3 ? -24.891 43.188 -52.625 1 25.12 3 GLN B O 1
ATOM 5078 N N . ARG B 1 4 ? -23.172 42.156 -52.531 1 37.59 4 ARG B N 1
ATOM 5079 C CA . ARG B 1 4 ? -23.422 41.562 -51.219 1 37.59 4 ARG B CA 1
ATOM 5080 C C . ARG B 1 4 ? -23.516 42.625 -50.156 1 37.59 4 ARG B C 1
ATOM 5082 O O . ARG B 1 4 ? -22.578 43.438 -49.969 1 37.59 4 ARG B O 1
ATOM 5089 N N . THR B 1 5 ? -24.656 43.312 -49.875 1 32.47 5 THR B N 1
ATOM 5090 C CA . THR B 1 5 ? -25.031 44.438 -49.031 1 32.47 5 THR B CA 1
ATOM 5091 C C . THR B 1 5 ? -24.375 44.312 -47.656 1 32.47 5 THR B C 1
ATOM 5093 O O . THR B 1 5 ? -24.469 43.281 -47 1 32.47 5 THR B O 1
ATOM 5096 N N . ARG B 1 6 ? -23.422 45.062 -47.344 1 41.75 6 ARG B N 1
ATOM 5097 C CA . ARG B 1 6 ? -22.609 45.219 -46.125 1 41.75 6 ARG B CA 1
ATOM 5098 C C . ARG B 1 6 ? -23.484 45.469 -44.906 1 41.75 6 ARG B C 1
ATOM 5100 O O . ARG B 1 6 ? -24.328 46.375 -44.938 1 41.75 6 ARG B O 1
ATOM 5107 N N . LEU B 1 7 ? -23.828 44.5 -44.156 1 49.41 7 LEU B N 1
ATOM 5108 C CA . LEU B 1 7 ? -24.703 44.5 -43 1 49.41 7 LEU B CA 1
ATOM 5109 C C . LEU B 1 7 ? -24.328 45.625 -42.031 1 49.41 7 LEU B C 1
ATOM 5111 O O . LEU B 1 7 ? -23.156 45.781 -41.656 1 49.41 7 LEU B O 1
ATOM 5115 N N . ARG B 1 8 ? -24.938 46.688 -41.875 1 56.44 8 ARG B N 1
ATOM 5116 C CA . ARG B 1 8 ? -24.781 47.906 -41.094 1 56.44 8 ARG B CA 1
ATOM 5117 C C . ARG B 1 8 ? -24.766 47.594 -39.594 1 56.44 8 ARG B C 1
ATOM 5119 O O . ARG B 1 8 ? -25.438 46.688 -39.156 1 56.44 8 ARG B O 1
ATOM 5126 N N . LYS B 1 9 ? -23.969 48.219 -38.875 1 65.81 9 LYS B N 1
ATOM 5127 C CA . LYS B 1 9 ? -23.719 48.094 -37.438 1 65.81 9 LYS B CA 1
ATOM 5128 C C . LYS B 1 9 ? -24.938 48.531 -36.656 1 65.81 9 LYS B C 1
ATOM 5130 O O . LYS B 1 9 ? -25.703 49.406 -37.062 1 65.81 9 LYS B O 1
ATOM 5135 N N . ALA B 1 10 ? -25.266 47.906 -35.625 1 74.5 10 ALA B N 1
ATOM 5136 C CA . ALA B 1 10 ? -26.375 48.188 -34.75 1 74.5 10 ALA B CA 1
ATOM 5137 C C . ALA B 1 10 ? -26.203 49.531 -34.062 1 74.5 10 ALA B C 1
ATOM 5139 O O . ALA B 1 10 ? -25.078 50 -33.875 1 74.5 10 ALA B O 1
ATOM 5140 N N . CYS B 1 11 ? -27.047 50.375 -33.719 1 74 11 CYS B N 1
ATOM 5141 C CA . CYS B 1 11 ? -26.984 51.688 -33.094 1 74 11 CYS B CA 1
ATOM 5142 C C . CYS B 1 11 ? -26.438 51.594 -31.672 1 74 11 CYS B C 1
ATOM 5144 O O . CYS B 1 11 ? -26.453 50.5 -31.078 1 74 11 CYS B O 1
ATOM 5146 N N . ASP B 1 12 ? -25.953 52.438 -31.016 1 75.44 12 ASP B N 1
ATOM 5147 C CA . ASP B 1 12 ? -25.297 52.469 -29.703 1 75.44 12 ASP B CA 1
ATOM 5148 C C . ASP B 1 12 ? -26.25 52 -28.609 1 75.44 12 ASP B C 1
ATOM 5150 O O . ASP B 1 12 ? -25.859 51.25 -27.719 1 75.44 12 ASP B O 1
ATOM 5154 N N . ALA B 1 13 ? -27.562 52.344 -28.609 1 73.75 13 ALA B N 1
ATOM 5155 C CA . ALA B 1 13 ? -28.547 52.031 -27.578 1 73.75 13 ALA B CA 1
ATOM 5156 C C . ALA B 1 13 ? -28.953 50.562 -27.625 1 73.75 13 ALA B C 1
ATOM 5158 O O . ALA B 1 13 ? -29.047 49.906 -26.594 1 73.75 13 ALA B O 1
ATOM 5159 N N . CYS B 1 14 ? -29.141 50.062 -28.797 1 73.12 14 CYS B N 1
ATOM 5160 C CA . CYS B 1 14 ? -29.516 48.688 -28.984 1 73.12 14 CYS B CA 1
ATOM 5161 C C . CYS B 1 14 ? -28.344 47.75 -28.625 1 73.12 14 CYS B C 1
ATOM 5163 O O . CYS B 1 14 ? -28.562 46.688 -28.062 1 73.12 14 CYS B O 1
ATOM 5165 N N . SER B 1 15 ? -27.109 48.156 -28.922 1 73.69 15 SER B N 1
ATOM 5166 C CA . SER B 1 15 ? -25.891 47.438 -28.609 1 73.69 15 SER B CA 1
ATOM 5167 C C . SER B 1 15 ? -25.688 47.344 -27.094 1 73.69 15 SER B C 1
ATOM 5169 O O . SER B 1 15 ? -25.359 46.25 -26.578 1 73.69 15 SER B O 1
ATOM 5171 N N . ILE B 1 16 ? -26 48.312 -26.391 1 71.62 16 ILE B N 1
ATOM 5172 C CA . ILE B 1 16 ? -25.828 48.375 -24.938 1 71.62 16 ILE B CA 1
ATOM 5173 C C . ILE B 1 16 ? -26.891 47.5 -24.266 1 71.62 16 ILE B C 1
ATOM 5175 O O . ILE B 1 16 ? -26.594 46.781 -23.281 1 71.62 16 ILE B O 1
ATOM 5179 N N . ARG B 1 17 ? -28.062 47.438 -24.75 1 69.06 17 ARG B N 1
ATOM 5180 C CA . ARG B 1 17 ? -29.203 46.719 -24.188 1 69.06 17 ARG B CA 1
ATOM 5181 C C . ARG B 1 17 ? -29.25 45.281 -24.703 1 69.06 17 ARG B C 1
ATOM 5183 O O . ARG B 1 17 ? -30.109 44.5 -24.297 1 69.06 17 ARG B O 1
ATOM 5190 N N . LYS B 1 18 ? -28.219 44.906 -25.594 1 70 18 LYS B N 1
ATOM 5191 C CA . LYS B 1 18 ? -28.031 43.625 -26.266 1 70 18 LYS B CA 1
ATOM 5192 C C . LYS B 1 18 ? -29.359 43.125 -26.844 1 70 18 LYS B C 1
ATOM 5194 O O . LYS B 1 18 ? -29.672 41.938 -26.75 1 70 18 LYS B O 1
ATOM 5199 N N . VAL B 1 19 ? -30.031 44.031 -27.453 1 75.12 19 VAL B N 1
ATOM 5200 C CA . VAL B 1 19 ? -31.234 43.656 -28.188 1 75.12 19 VAL B CA 1
ATOM 5201 C C . VAL B 1 19 ? -30.969 43.781 -29.688 1 75.12 19 VAL B C 1
ATOM 5203 O O . VAL B 1 19 ? -30.078 44.5 -30.109 1 75.12 19 VAL B O 1
ATOM 5206 N N . LYS B 1 20 ? -31.734 43.031 -30.406 1 74.31 20 LYS B N 1
ATOM 5207 C CA . LYS B 1 20 ? -31.578 43 -31.859 1 74.31 20 LYS B CA 1
ATOM 5208 C C . LYS B 1 20 ? -31.984 44.344 -32.469 1 74.31 20 LYS B C 1
ATOM 5210 O O . LYS B 1 20 ? -33.125 44.781 -32.344 1 74.31 20 LYS B O 1
ATOM 5215 N N . CYS B 1 21 ? -30.984 45 -33 1 71.88 21 CYS B N 1
ATOM 5216 C CA . CYS B 1 21 ? -31.188 46.312 -33.656 1 71.88 21 CYS B CA 1
ATOM 5217 C C . CYS B 1 21 ? -31.594 46.094 -35.125 1 71.88 21 CYS B C 1
ATOM 5219 O O . CYS B 1 21 ? -30.984 45.312 -35.844 1 71.88 21 CYS B O 1
ATOM 5221 N N . ASP B 1 22 ? -32.625 46.5 -35.656 1 74.19 22 ASP B N 1
ATOM 5222 C CA . ASP B 1 22 ? -33.062 46.312 -37.031 1 74.19 22 ASP B CA 1
ATOM 5223 C C . ASP B 1 22 ? -32.312 47.219 -37.969 1 74.19 22 ASP B C 1
ATOM 5225 O O . ASP B 1 22 ? -32.594 47.25 -39.188 1 74.19 22 ASP B O 1
ATOM 5229 N N . THR B 1 23 ? -31.266 48.031 -37.594 1 72.25 23 THR B N 1
ATOM 5230 C CA . THR B 1 23 ? -30.328 48.906 -38.281 1 72.25 23 THR B CA 1
ATOM 5231 C C . THR B 1 23 ? -31.062 49.781 -39.312 1 72.25 23 THR B C 1
ATOM 5233 O O . THR B 1 23 ? -30.453 50.281 -40.25 1 72.25 23 THR B O 1
ATOM 5236 N N . SER B 1 24 ? -32.312 49.875 -39.219 1 71.31 24 SER B N 1
ATOM 5237 C CA . SER B 1 24 ? -33.094 50.656 -40.188 1 71.31 24 SER B CA 1
ATOM 5238 C C . SER B 1 24 ? -33 52.156 -39.844 1 71.31 24 SER B C 1
ATOM 5240 O O . SER B 1 24 ? -33.312 53 -40.688 1 71.31 24 SER B O 1
ATOM 5242 N N . GLY B 1 25 ? -32.562 52.625 -38.625 1 65.5 25 GLY B N 1
ATOM 5243 C CA . GLY B 1 25 ? -32.688 54 -38.156 1 65.5 25 GLY B CA 1
ATOM 5244 C C . GLY B 1 25 ? -31.344 54.75 -38.188 1 65.5 25 GLY B C 1
ATOM 5245 O O . GLY B 1 25 ? -30.359 54.25 -38.719 1 65.5 25 GLY B O 1
ATOM 5246 N N . PRO B 1 26 ? -31.25 56.062 -37.781 1 70.44 26 PRO B N 1
ATOM 5247 C CA . PRO B 1 26 ? -31.75 56.625 -36.531 1 70.44 26 PRO B CA 1
ATOM 5248 C C . PRO B 1 26 ? -33.125 57.281 -36.688 1 70.44 26 PRO B C 1
ATOM 5250 O O . PRO B 1 26 ? -33.406 57.906 -37.719 1 70.44 26 PRO B O 1
ATOM 5253 N N . PRO B 1 27 ? -33.781 57 -35.656 1 72.25 27 PRO B N 1
ATOM 5254 C CA . PRO B 1 27 ? -33.625 55.969 -34.625 1 72.25 27 PRO B CA 1
ATOM 5255 C C . PRO B 1 27 ? -34.031 54.594 -35.094 1 72.25 27 PRO B C 1
ATOM 5257 O O . PRO B 1 27 ? -34.906 54.438 -35.969 1 72.25 27 PRO B O 1
ATOM 5260 N N . CYS B 1 28 ? -33.469 53.594 -34.781 1 77.06 28 CYS B N 1
ATOM 5261 C CA . CYS B 1 28 ? -33.906 52.219 -35.094 1 77.06 28 CYS B CA 1
ATOM 5262 C C . CYS B 1 28 ? -35.25 51.906 -34.438 1 77.06 28 CYS B C 1
ATOM 5264 O O . CYS B 1 28 ? -35.656 52.594 -33.5 1 77.06 28 CYS B O 1
ATOM 5266 N N . ARG B 1 29 ? -35.875 51 -34.969 1 78.75 29 ARG B N 1
ATOM 5267 C CA . ARG B 1 29 ? -37.219 50.719 -34.5 1 78.75 29 ARG B CA 1
ATOM 5268 C C . ARG B 1 29 ? -37.25 50.469 -33 1 78.75 29 ARG B C 1
ATOM 5270 O O . ARG B 1 29 ? -38.188 50.906 -32.312 1 78.75 29 ARG B O 1
ATOM 5277 N N . SER B 1 30 ? -36.281 49.906 -32.594 1 76.88 30 SER B N 1
ATOM 5278 C CA . SER B 1 30 ? -36.219 49.562 -31.188 1 76.88 30 SER B CA 1
ATOM 5279 C C . SER B 1 30 ? -36 50.812 -30.328 1 76.88 30 SER B C 1
ATOM 5281 O O . SER B 1 30 ? -36.625 50.938 -29.266 1 76.88 30 SER B O 1
ATOM 5283 N N . CYS B 1 31 ? -35.219 51.594 -30.766 1 75.94 31 CYS B N 1
ATOM 5284 C CA . CYS B 1 31 ? -34.969 52.812 -30.031 1 75.94 31 CYS B CA 1
ATOM 5285 C C . CYS B 1 31 ? -36.156 53.781 -30.141 1 75.94 31 CYS B C 1
ATOM 5287 O O . CYS B 1 31 ? -36.5 54.438 -29.172 1 75.94 31 CYS B O 1
ATOM 5289 N N . ALA B 1 32 ? -36.75 53.844 -31.219 1 79.62 32 ALA B N 1
ATOM 5290 C CA . ALA B 1 32 ? -37.906 54.688 -31.453 1 79.62 32 ALA B CA 1
ATOM 5291 C C . ALA B 1 32 ? -39.062 54.281 -30.531 1 79.62 32 ALA B C 1
ATOM 5293 O O . ALA B 1 32 ? -39.781 55.156 -29.984 1 79.62 32 ALA B O 1
ATOM 5294 N N . SER B 1 33 ? -39.312 52.969 -30.438 1 76.12 33 SER B N 1
ATOM 5295 C CA . SER B 1 33 ? -40.438 52.5 -29.625 1 76.12 33 SER B CA 1
ATOM 5296 C C . SER B 1 33 ? -40.25 52.875 -28.172 1 76.12 33 SER B C 1
ATOM 5298 O O . SER B 1 33 ? -41.25 53.094 -27.453 1 76.12 33 SER B O 1
ATOM 5300 N N . LEU B 1 34 ? -39 52.938 -27.766 1 73.88 34 LEU B N 1
ATOM 5301 C CA . LEU B 1 34 ? -38.688 53.219 -26.359 1 73.88 34 LEU B CA 1
ATOM 5302 C C . LEU B 1 34 ? -38.312 54.688 -26.172 1 73.88 34 LEU B C 1
ATOM 5304 O O . LEU B 1 34 ? -38.031 55.125 -25.047 1 73.88 34 LEU B O 1
ATOM 5308 N N . ASP B 1 35 ? -38.375 55.531 -27.109 1 74.5 35 ASP B N 1
ATOM 5309 C CA . ASP B 1 35 ? -38.094 56.969 -27.141 1 74.5 35 ASP B CA 1
ATOM 5310 C C . ASP B 1 35 ? -36.75 57.281 -26.547 1 74.5 35 ASP B C 1
ATOM 5312 O O . ASP B 1 35 ? -36.625 58.094 -25.625 1 74.5 35 ASP B O 1
ATOM 5316 N N . ILE B 1 36 ? -35.969 56.406 -26.734 1 74.56 36 ILE B N 1
ATOM 5317 C CA . ILE B 1 36 ? -34.625 56.656 -26.25 1 74.56 36 ILE B CA 1
ATOM 5318 C C . ILE B 1 36 ? -33.75 57.156 -27.391 1 74.56 36 ILE B C 1
ATOM 5320 O O . ILE B 1 36 ? -34.031 56.906 -28.562 1 74.56 36 ILE B O 1
ATOM 5324 N N . PRO B 1 37 ? -32.719 57.875 -27.141 1 75.69 37 PRO B N 1
ATOM 5325 C CA . PRO B 1 37 ? -31.859 58.438 -28.188 1 75.69 37 PRO B CA 1
ATOM 5326 C C . PRO B 1 37 ? -31.109 57.344 -28.969 1 75.69 37 PRO B C 1
ATOM 5328 O O . PRO B 1 37 ? -30.516 56.438 -28.344 1 75.69 37 PRO B O 1
ATOM 5331 N N . CYS B 1 38 ? -31.25 57.094 -30.203 1 69 38 CYS B N 1
ATOM 5332 C CA . CYS B 1 38 ? -30.625 56.156 -31.109 1 69 38 CYS B CA 1
ATOM 5333 C C . CYS B 1 38 ? -29.375 56.75 -31.75 1 69 38 CYS B C 1
ATOM 5335 O O . CYS B 1 38 ? -29.484 57.594 -32.656 1 69 38 CYS B O 1
ATOM 5337 N N . THR B 1 39 ? -28.203 56.812 -31.094 1 75.25 39 THR B N 1
ATOM 5338 C CA . THR B 1 39 ? -26.969 57.438 -31.562 1 75.25 39 THR B CA 1
ATOM 5339 C C . THR B 1 39 ? -26.031 56.406 -32.156 1 75.25 39 THR B C 1
ATOM 5341 O O . THR B 1 39 ? -26.141 55.188 -31.859 1 75.25 39 THR B O 1
ATOM 5344 N N . TYR B 1 40 ? -25.312 56.5 -33.25 1 63.25 40 TYR B N 1
ATOM 5345 C CA . TYR B 1 40 ? -24.312 55.625 -33.875 1 63.25 40 TYR B CA 1
ATOM 5346 C C . TYR B 1 40 ? -22.906 56.188 -33.688 1 63.25 40 TYR B C 1
ATOM 5348 O O . TYR B 1 40 ? -22.219 56.438 -34.656 1 63.25 40 TYR B O 1
ATOM 5356 N N . GLU B 1 41 ? -22.484 56.781 -32.75 1 62.56 41 GLU B N 1
ATOM 5357 C CA . GLU B 1 41 ? -21.266 57.531 -32.531 1 62.56 41 GLU B CA 1
ATOM 5358 C C . GLU B 1 41 ? -20.094 56.625 -32.156 1 62.56 41 GLU B C 1
ATOM 5360 O O . GLU B 1 41 ? -18.984 57.094 -31.906 1 62.56 41 GLU B O 1
ATOM 5365 N N . ARG B 1 42 ? -20.406 55.469 -31.891 1 50.53 42 ARG B N 1
ATOM 5366 C CA . ARG B 1 42 ? -19.328 54.625 -31.422 1 50.53 42 ARG B CA 1
ATOM 5367 C C . ARG B 1 42 ? -18.203 54.531 -32.438 1 50.53 42 ARG B C 1
ATOM 5369 O O . ARG B 1 42 ? -18.453 54.281 -33.625 1 50.53 42 ARG B O 1
ATOM 5376 N N . PRO B 1 43 ? -17.031 55.125 -32.219 1 43.94 43 PRO B N 1
ATOM 5377 C CA . PRO B 1 43 ? -15.938 55.125 -33.219 1 43.94 43 PRO B CA 1
ATOM 5378 C C . PRO B 1 43 ? -15.656 53.719 -33.75 1 43.94 43 PRO B C 1
ATOM 5380 O O . PRO B 1 43 ? -15.914 52.719 -33.062 1 43.94 43 PRO B O 1
ATOM 5383 N N . SER B 1 44 ? -15.672 53.531 -34.969 1 36.47 44 SER B N 1
ATOM 5384 C CA . SER B 1 44 ? -15.219 52.281 -35.562 1 36.47 44 SER B CA 1
ATOM 5385 C C . SER B 1 44 ? -13.789 51.969 -35.125 1 36.47 44 SER B C 1
ATOM 5387 O O . SER B 1 44 ? -12.906 52.812 -35.188 1 36.47 44 SER B O 1
ATOM 5389 N N . ARG B 1 45 ? -13.547 51.219 -34.188 1 33.47 45 ARG B N 1
ATOM 5390 C CA . ARG B 1 45 ? -12.164 50.938 -33.812 1 33.47 45 ARG B CA 1
ATOM 5391 C C . ARG B 1 45 ? -11.312 50.656 -35.031 1 33.47 45 ARG B C 1
ATOM 5393 O O . ARG B 1 45 ? -11.672 49.812 -35.875 1 33.47 45 ARG B O 1
ATOM 5400 N N . ARG B 1 46 ? -10.594 51.562 -35.469 1 30.52 46 ARG B N 1
ATOM 5401 C CA . ARG B 1 46 ? -9.648 51.375 -36.562 1 30.52 46 ARG B CA 1
ATOM 5402 C C . ARG B 1 46 ? -8.93 50.031 -36.438 1 30.52 46 ARG B C 1
ATOM 5404 O O . ARG B 1 46 ? -8.711 49.562 -35.312 1 30.52 46 ARG B O 1
ATOM 5411 N N . ARG B 1 47 ? -8.906 49.281 -37.469 1 31.39 47 ARG B N 1
ATOM 5412 C CA . ARG B 1 47 ? -8.195 48.031 -37.594 1 31.39 47 ARG B CA 1
ATOM 5413 C C . ARG B 1 47 ? -6.738 48.156 -37.188 1 31.39 47 ARG B C 1
ATOM 5415 O O . ARG B 1 47 ? -6.078 49.156 -37.531 1 31.39 47 ARG B O 1
ATOM 5422 N N . GLY B 1 48 ? -6.379 47.969 -36.094 1 28.91 48 GLY B N 1
ATOM 5423 C CA . GLY B 1 48 ? -5.031 48.188 -35.594 1 28.91 48 GLY B CA 1
ATOM 5424 C C . GLY B 1 48 ? -3.955 47.812 -36.594 1 28.91 48 GLY B C 1
ATOM 5425 O O . GLY B 1 48 ? -4.25 47.281 -37.656 1 28.91 48 GLY B O 1
ATOM 5426 N N . PRO B 1 49 ? -2.852 48.188 -36.5 1 30.08 49 PRO B N 1
ATOM 5427 C CA . PRO B 1 49 ? -1.791 48.281 -37.5 1 30.08 49 PRO B CA 1
ATOM 5428 C C . PRO B 1 49 ? -1.537 46.938 -38.188 1 30.08 49 PRO B C 1
ATOM 5430 O O . PRO B 1 49 ? -1.889 45.875 -37.625 1 30.08 49 PRO B O 1
ATOM 5433 N N . PRO B 1 50 ? -1.293 46.875 -39.281 1 27.48 50 PRO B N 1
ATOM 5434 C CA . PRO B 1 50 ? -1.119 45.688 -40.125 1 27.48 50 PRO B CA 1
ATOM 5435 C C . PRO B 1 50 ? -0.106 44.719 -39.562 1 27.48 50 PRO B C 1
ATOM 5437 O O . PRO B 1 50 ? 0.723 45.094 -38.75 1 27.48 50 PRO B O 1
ATOM 5440 N N . ASN B 1 51 ? -0.335 43.531 -39.656 1 29.14 51 ASN B N 1
ATOM 5441 C CA . ASN B 1 51 ? 0.443 42.438 -39.125 1 29.14 51 ASN B CA 1
ATOM 5442 C C . ASN B 1 51 ? 1.896 42.469 -39.594 1 29.14 51 ASN B C 1
ATOM 5444 O O . ASN B 1 51 ? 2.182 42.312 -40.781 1 29.14 51 ASN B O 1
ATOM 5448 N N . ARG B 1 52 ? 2.564 43.406 -39 1 29.03 52 ARG B N 1
ATOM 5449 C CA . ARG B 1 52 ? 3.932 43.719 -39.406 1 29.03 52 ARG B CA 1
ATOM 5450 C C . ARG B 1 52 ? 4.73 42.438 -39.656 1 29.03 52 ARG B C 1
ATOM 5452 O O . ARG B 1 52 ? 5.875 42.5 -40.125 1 29.03 52 ARG B O 1
ATOM 5459 N N . HIS B 1 53 ? 4.277 41.406 -38.938 1 26.5 53 HIS B N 1
ATOM 5460 C CA . HIS B 1 53 ? 5.176 40.281 -39.062 1 26.5 53 HIS B CA 1
ATOM 5461 C C . HIS B 1 53 ? 5.277 39.812 -40.5 1 26.5 53 HIS B C 1
ATOM 5463 O O . HIS B 1 53 ? 6.102 38.938 -40.812 1 26.5 53 HIS B O 1
ATOM 5469 N N . ALA B 1 54 ? 4.203 40.25 -41.188 1 26.89 54 ALA B N 1
ATOM 5470 C CA . ALA B 1 54 ? 4.266 39.719 -42.531 1 26.89 54 ALA B CA 1
ATOM 5471 C C . ALA B 1 54 ? 5.445 40.312 -43.312 1 26.89 54 ALA B C 1
ATOM 5473 O O . ALA B 1 54 ? 6.039 39.656 -44.156 1 26.89 54 ALA B O 1
ATOM 5474 N N . GLU B 1 55 ? 5.52 41.656 -42.969 1 25.83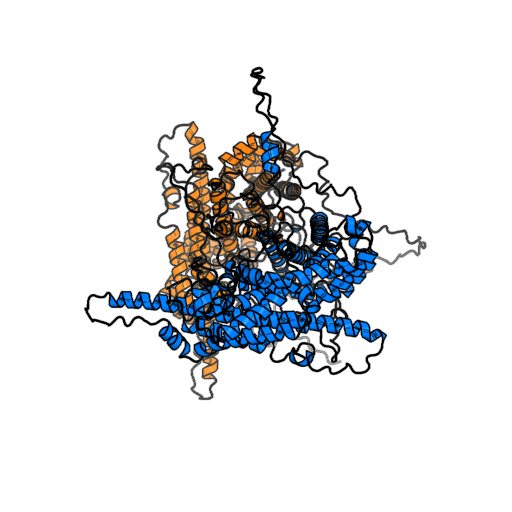 55 GLU B N 1
ATOM 5475 C CA . GLU B 1 55 ? 6.422 42.312 -43.938 1 25.83 55 GLU B CA 1
ATOM 5476 C C . GLU B 1 55 ? 7.871 41.906 -43.656 1 25.83 55 GLU B C 1
ATOM 5478 O O . GLU B 1 55 ? 8.703 41.938 -44.562 1 25.83 55 GLU B O 1
ATOM 5483 N N . ALA B 1 56 ? 8.133 41.938 -42.344 1 26.16 56 ALA B N 1
ATOM 5484 C CA . ALA B 1 56 ? 9.562 41.75 -42.094 1 26.16 56 ALA B CA 1
ATOM 5485 C C . ALA B 1 56 ? 10.07 40.438 -42.719 1 26.16 56 ALA B C 1
ATOM 5487 O O . ALA B 1 56 ? 11.273 40.188 -42.75 1 26.16 56 ALA B O 1
ATOM 5488 N N . LEU B 1 57 ? 9.039 39.531 -43 1 26.5 57 LEU B N 1
ATOM 5489 C CA . LEU B 1 57 ? 9.438 38.312 -43.719 1 26.5 57 LEU B CA 1
ATOM 5490 C C . LEU B 1 57 ? 10.039 38.688 -45.062 1 26.5 57 LEU B C 1
ATOM 5492 O O . LEU B 1 57 ? 10.781 37.906 -45.656 1 26.5 57 LEU B O 1
ATOM 5496 N N . LYS B 1 58 ? 9.305 39.812 -45.438 1 24.92 58 LYS B N 1
ATOM 5497 C CA . LYS B 1 58 ? 9.641 39.938 -46.844 1 24.92 58 LYS B CA 1
ATOM 5498 C C . LYS B 1 58 ? 11.102 40.312 -47.031 1 24.92 58 LYS B C 1
ATOM 5500 O O . LYS B 1 58 ? 11.641 40.219 -48.125 1 24.92 58 LYS B O 1
ATOM 5505 N N . ARG B 1 59 ? 11.477 41.281 -46.062 1 26.25 59 ARG B N 1
ATOM 5506 C CA . ARG B 1 59 ? 12.711 41.938 -46.531 1 26.25 59 ARG B CA 1
ATOM 5507 C C . ARG B 1 59 ? 13.875 40.938 -46.5 1 26.25 59 ARG B C 1
ATOM 5509 O O . ARG B 1 59 ? 15.008 41.312 -46.781 1 26.25 59 ARG B O 1
ATOM 5516 N N . GLN B 1 60 ? 13.805 40 -45.406 1 24.55 60 GLN B N 1
ATOM 5517 C CA . GLN B 1 60 ? 15.117 39.375 -45.375 1 24.55 60 GLN B CA 1
ATOM 5518 C C . GLN B 1 60 ? 15.461 38.688 -46.688 1 24.55 60 GLN B C 1
ATOM 5520 O O . GLN B 1 60 ? 14.781 37.75 -47.094 1 24.55 60 GLN B O 1
ATOM 5525 N N . LYS B 1 61 ? 15.812 39.531 -47.531 1 23.05 61 LYS B N 1
ATOM 5526 C CA . LYS B 1 61 ? 16.25 39.281 -48.875 1 23.05 61 LYS B CA 1
ATOM 5527 C C . LYS B 1 61 ? 17.156 38.062 -48.969 1 23.05 61 LYS B C 1
ATOM 5529 O O . LYS B 1 61 ? 17.953 37.812 -48.031 1 23.05 61 LYS B O 1
ATOM 5534 N N . PRO B 1 62 ? 17.047 37.281 -50.062 1 24 62 PRO B N 1
ATOM 5535 C CA . PRO B 1 62 ? 17.484 35.938 -50.5 1 24 62 PRO B CA 1
ATOM 5536 C C . PRO B 1 62 ? 19 35.812 -50.531 1 24 62 PRO B C 1
ATOM 5538 O O . PRO B 1 62 ? 19.5 34.781 -50.969 1 24 62 PRO B O 1
ATOM 5541 N N . THR B 1 63 ? 19.766 36.906 -50.156 1 21.67 63 THR B N 1
ATOM 5542 C CA . THR B 1 63 ? 20.969 36.719 -50.938 1 21.67 63 THR B CA 1
ATOM 5543 C C . THR B 1 63 ? 21.688 35.438 -50.531 1 21.67 63 THR B C 1
ATOM 5545 O O . THR B 1 63 ? 22.344 35.375 -49.5 1 21.67 63 THR B O 1
ATOM 5548 N N . VAL B 1 64 ? 21.016 34.375 -50.75 1 23.88 64 VAL B N 1
ATOM 5549 C CA . VAL B 1 64 ? 21.594 33.031 -50.562 1 23.88 64 VAL B CA 1
ATOM 5550 C C . VAL B 1 64 ? 22.812 32.875 -51.469 1 23.88 64 VAL B C 1
ATOM 5552 O O . VAL B 1 64 ? 22.703 32.844 -52.688 1 23.88 64 VAL B O 1
ATOM 5555 N N . SER B 1 65 ? 23.812 33.781 -51.312 1 21.5 65 SER B N 1
ATOM 5556 C CA . SER B 1 65 ? 24.938 33.344 -52.156 1 21.5 65 SER B CA 1
ATOM 5557 C C . SER B 1 65 ? 25.188 31.859 -52.031 1 21.5 65 SER B C 1
ATOM 5559 O O . SER B 1 65 ? 24.922 31.266 -50.969 1 21.5 65 SER B O 1
ATOM 5561 N N . PRO B 1 66 ? 25.531 31.203 -53.156 1 23.39 66 PRO B N 1
ATOM 5562 C CA . PRO B 1 66 ? 25.672 29.812 -53.562 1 23.39 66 PRO B CA 1
ATOM 5563 C C . PRO B 1 66 ? 26.734 29.062 -52.75 1 23.39 66 PRO B C 1
ATOM 5565 O O . PRO B 1 66 ? 27.078 27.938 -53.094 1 23.39 66 PRO B O 1
ATOM 5568 N N . ALA B 1 67 ? 27.344 29.859 -51.812 1 20.8 67 ALA B N 1
ATOM 5569 C CA . ALA B 1 67 ? 28.688 29.344 -51.594 1 20.8 67 ALA B CA 1
ATOM 5570 C C . ALA B 1 67 ? 28.672 27.859 -51.281 1 20.8 67 ALA B C 1
ATOM 5572 O O . ALA B 1 67 ? 27.641 27.312 -50.875 1 20.8 67 ALA B O 1
ATOM 5573 N N . GLY B 1 68 ? 29.844 27.234 -51.312 1 20.77 68 GLY B N 1
ATOM 5574 C CA . GLY B 1 68 ? 30.438 25.922 -51.531 1 20.77 68 GLY B CA 1
ATOM 5575 C C . GLY B 1 68 ? 29.984 24.891 -50.5 1 20.77 68 GLY B C 1
ATOM 5576 O O . GLY B 1 68 ? 29.453 25.25 -49.438 1 20.77 68 GLY B O 1
ATOM 5577 N N . SER B 1 69 ? 29.875 23.656 -50.844 1 21.98 69 SER B N 1
ATOM 5578 C CA . SER B 1 69 ? 29.312 22.344 -50.562 1 21.98 69 SER B CA 1
ATOM 5579 C C . SER B 1 69 ? 29.844 21.797 -49.219 1 21.98 69 SER B C 1
ATOM 5581 O O . SER B 1 69 ? 29.609 20.625 -48.906 1 21.98 69 SER B O 1
ATOM 5583 N N . PRO B 1 70 ? 30.031 22.766 -48.219 1 21.97 70 PRO B N 1
ATOM 5584 C CA . PRO B 1 70 ? 31 22.156 -47.281 1 21.97 70 PRO B CA 1
ATOM 5585 C C . PRO B 1 70 ? 30.531 20.812 -46.75 1 21.97 70 PRO B C 1
ATOM 5587 O O . PRO B 1 70 ? 29.328 20.547 -46.688 1 21.97 70 PRO B O 1
ATOM 5590 N N . SER B 1 71 ? 31.375 19.812 -46.625 1 21.58 71 SER B N 1
ATOM 5591 C CA . SER B 1 71 ? 31.406 18.375 -46.344 1 21.58 71 SER B CA 1
ATOM 5592 C C . SER B 1 71 ? 30.766 18.062 -45 1 21.58 71 SER B C 1
ATOM 5594 O O . SER B 1 71 ? 30.922 18.812 -44.031 1 21.58 71 SER B O 1
ATOM 5596 N N . PRO B 1 72 ? 29.703 17.281 -44.969 1 22.45 72 PRO B N 1
ATOM 5597 C CA . PRO B 1 72 ? 28.688 16.984 -43.969 1 22.45 72 PRO B CA 1
ATOM 5598 C C . PRO B 1 72 ? 29.297 16.547 -42.625 1 22.45 72 PRO B C 1
ATOM 5600 O O . PRO B 1 72 ? 29.969 15.523 -42.562 1 22.45 72 PRO B O 1
ATOM 5603 N N . SER B 1 73 ? 29.922 17.484 -41.906 1 19.59 73 SER B N 1
ATOM 5604 C CA . SER B 1 73 ? 30.734 17.141 -40.75 1 19.59 73 SER B CA 1
ATOM 5605 C C . SER B 1 73 ? 29.938 16.297 -39.75 1 19.59 73 SER B C 1
ATOM 5607 O O . SER B 1 73 ? 28.703 16.391 -39.688 1 19.59 73 SER B O 1
ATOM 5609 N N . ASP B 1 74 ? 30.609 15.297 -39.062 1 20.78 74 ASP B N 1
ATOM 5610 C CA . ASP B 1 74 ? 30.438 14.133 -38.219 1 20.78 74 ASP B CA 1
ATOM 5611 C C . ASP B 1 74 ? 29.719 14.508 -36.906 1 20.78 74 ASP B C 1
ATOM 5613 O O . ASP B 1 74 ? 30.281 15.203 -36.062 1 20.78 74 ASP B O 1
ATOM 5617 N N . HIS B 1 75 ? 28.562 15 -37 1 20.64 75 HIS B N 1
ATOM 5618 C CA . HIS B 1 75 ? 27.781 15.547 -35.906 1 20.64 75 HIS B CA 1
ATOM 5619 C C . HIS B 1 75 ? 27.688 14.547 -34.75 1 20.64 75 HIS B C 1
ATOM 5621 O O . HIS B 1 75 ? 27.062 13.5 -34.875 1 20.64 75 HIS B O 1
ATOM 5627 N N . THR B 1 76 ? 28.766 14.484 -34.031 1 21.64 76 THR B N 1
ATOM 5628 C CA . THR B 1 76 ? 28.922 13.703 -32.781 1 21.64 76 THR B CA 1
ATOM 5629 C C . THR B 1 76 ? 27.766 13.969 -31.828 1 21.64 76 THR B C 1
ATOM 5631 O O . THR B 1 76 ? 27.422 15.117 -31.547 1 21.64 76 THR B O 1
ATOM 5634 N N . SER B 1 77 ? 26.766 13.117 -31.938 1 22.73 77 SER B N 1
ATOM 5635 C CA . SER B 1 77 ? 25.547 12.961 -31.156 1 22.73 77 SER B CA 1
ATOM 5636 C C . SER B 1 77 ? 25.766 13.375 -29.703 1 22.73 77 SER B C 1
ATOM 5638 O O . SER B 1 77 ? 26.688 12.898 -29.047 1 22.73 77 SER B O 1
ATOM 5640 N N . PRO B 1 78 ? 25.453 14.625 -29.438 1 23.25 78 PRO B N 1
ATOM 5641 C CA . PRO B 1 78 ? 25.75 15.086 -28.078 1 23.25 78 PRO B CA 1
ATOM 5642 C C . PRO B 1 78 ? 25.266 14.102 -27.016 1 23.25 78 PRO B C 1
ATOM 5644 O O . PRO B 1 78 ? 24.234 13.445 -27.188 1 23.25 78 PRO B O 1
ATOM 5647 N N . GLU B 1 79 ? 26.109 13.484 -26.281 1 22.2 79 GLU B N 1
ATOM 5648 C CA . GLU B 1 79 ? 26.188 12.617 -25.109 1 22.2 79 GLU B CA 1
ATOM 5649 C C . GLU B 1 79 ? 25.109 12.961 -24.094 1 22.2 79 GLU B C 1
ATOM 5651 O O . GLU B 1 79 ? 24.641 14.102 -24.047 1 22.2 79 GLU B O 1
ATOM 5656 N N . SER B 1 80 ? 24.297 11.875 -23.656 1 25.69 80 SER B N 1
ATOM 5657 C CA . SER B 1 80 ? 23.391 11.484 -22.594 1 25.69 80 SER B CA 1
ATOM 5658 C C . SER B 1 80 ? 23.625 12.305 -21.328 1 25.69 80 SER B C 1
ATOM 5660 O O . SER B 1 80 ? 24.578 12.055 -20.594 1 25.69 80 SER B O 1
ATOM 5662 N N . THR B 1 81 ? 23.375 13.531 -21.344 1 24.56 81 THR B N 1
ATOM 5663 C CA . THR B 1 81 ? 23.75 14.562 -20.391 1 24.56 81 THR B CA 1
ATOM 5664 C C . THR B 1 81 ? 23.406 14.125 -18.969 1 24.56 81 THR B C 1
ATOM 5666 O O . THR B 1 81 ? 24.25 14.148 -18.078 1 24.56 81 THR B O 1
ATOM 5669 N N . GLY B 1 82 ? 22.25 14.766 -18.344 1 24.81 82 GLY B N 1
ATOM 5670 C CA . GLY B 1 82 ? 22.328 15.125 -16.938 1 24.81 82 GLY B CA 1
ATOM 5671 C C . GLY B 1 82 ? 22.188 13.938 -16.016 1 24.81 82 GLY B C 1
ATOM 5672 O O . GLY B 1 82 ? 21.062 13.578 -15.633 1 24.81 82 GLY B O 1
ATOM 5673 N N . LEU B 1 83 ? 22.609 12.797 -16.266 1 27.84 83 LEU B N 1
ATOM 5674 C CA . LEU B 1 83 ? 23.047 11.945 -15.156 1 27.84 83 LEU B CA 1
ATOM 5675 C C . LEU B 1 83 ? 23.422 12.781 -13.938 1 27.84 83 LEU B C 1
ATOM 5677 O O . LEU B 1 83 ? 24.406 13.508 -13.961 1 27.84 83 LEU B O 1
ATOM 5681 N N . LEU B 1 84 ? 22.406 13.438 -13.32 1 29.47 84 LEU B N 1
ATOM 5682 C CA . LEU B 1 84 ? 22.797 14.008 -12.039 1 29.47 84 LEU B CA 1
ATOM 5683 C C . LEU B 1 84 ? 24.047 13.328 -11.5 1 29.47 84 LEU B C 1
ATOM 5685 O O . LEU B 1 84 ? 24.094 12.102 -11.398 1 29.47 84 LEU B O 1
ATOM 5689 N N . ASN B 1 85 ? 25.109 13.797 -11.891 1 29.33 85 ASN B N 1
ATOM 5690 C CA . ASN B 1 85 ? 26.438 13.594 -11.32 1 29.33 85 ASN B CA 1
ATOM 5691 C C . ASN B 1 85 ? 26.359 13.242 -9.836 1 29.33 85 ASN B C 1
ATOM 5693 O O . ASN B 1 85 ? 26.375 14.133 -8.984 1 29.33 85 ASN B O 1
ATOM 5697 N N . SER B 1 86 ? 25.312 12.547 -9.469 1 35.09 86 SER B N 1
ATOM 5698 C CA . SER B 1 86 ? 25.703 12.047 -8.156 1 35.09 86 SER B CA 1
ATOM 5699 C C . SER B 1 86 ? 27.188 11.672 -8.125 1 35.09 86 SER B C 1
ATOM 5701 O O . SER B 1 86 ? 27.609 10.727 -8.797 1 35.09 86 SER B O 1
ATOM 5703 N N . GLN B 1 87 ? 28.109 12.664 -8.297 1 35.31 87 GLN B N 1
ATOM 5704 C CA . GLN B 1 87 ? 29.531 12.367 -8.078 1 35.31 87 GLN B CA 1
ATOM 5705 C C . GLN B 1 87 ? 29.703 11.102 -7.246 1 35.31 87 GLN B C 1
ATOM 5707 O O . GLN B 1 87 ? 29.047 10.938 -6.211 1 35.31 87 GLN B O 1
ATOM 5712 N N . PRO B 1 88 ? 29.984 9.977 -7.977 1 42.34 88 PRO B N 1
ATOM 5713 C CA . PRO B 1 88 ? 30.328 8.898 -7.051 1 42.34 88 PRO B CA 1
ATOM 5714 C C . PRO B 1 88 ? 30.938 9.414 -5.746 1 42.34 88 PRO B C 1
ATOM 5716 O O . PRO B 1 88 ? 31.75 10.344 -5.766 1 42.34 88 PRO B O 1
ATOM 5719 N N . PHE B 1 89 ? 30.203 9.5 -4.684 1 44.91 89 PHE B N 1
ATOM 5720 C CA . PHE B 1 89 ? 30.891 9.812 -3.434 1 44.91 89 PHE B CA 1
ATOM 5721 C C . PHE B 1 89 ? 32.281 9.227 -3.424 1 44.91 89 PHE B C 1
ATOM 5723 O O . PHE B 1 89 ? 32.469 8.039 -3.695 1 44.91 89 PHE B O 1
ATOM 5730 N N . PRO B 1 90 ? 33.344 9.812 -3.912 1 42.91 90 PRO B N 1
ATOM 5731 C CA . PRO B 1 90 ? 34.625 9.156 -3.693 1 42.91 90 PRO B CA 1
ATOM 5732 C C . PRO B 1 90 ? 34.594 8.133 -2.561 1 42.91 90 PRO B C 1
ATOM 5734 O O . PRO B 1 90 ? 33.656 8.141 -1.753 1 42.91 90 PRO B O 1
ATOM 5737 N N . SER B 1 91 ? 35.438 7.129 -2.557 1 47.5 91 SER B N 1
ATOM 5738 C CA . SER B 1 91 ? 35.688 6.207 -1.447 1 47.5 91 SER B CA 1
ATOM 5739 C C . SER B 1 91 ? 35.375 6.875 -0.106 1 47.5 91 SER B C 1
ATOM 5741 O O . SER B 1 91 ? 36.25 6.941 0.759 1 47.5 91 SER B O 1
ATOM 5743 N N . ALA B 1 92 ? 34.688 8.07 -0.067 1 54.03 92 ALA B N 1
ATOM 5744 C CA . ALA B 1 92 ? 34.594 9.031 1.021 1 54.03 92 ALA B CA 1
ATOM 5745 C C . ALA B 1 92 ? 33.844 8.438 2.213 1 54.03 92 ALA B C 1
ATOM 5747 O O . ALA B 1 92 ? 33.031 7.523 2.049 1 54.03 92 ALA B O 1
ATOM 5748 N N . ILE B 1 93 ? 34.188 8.586 3.273 1 75.75 93 ILE B N 1
ATOM 5749 C CA . ILE B 1 93 ? 33.719 8.281 4.613 1 75.75 93 ILE B CA 1
ATOM 5750 C C . ILE B 1 93 ? 32.312 8.852 4.801 1 75.75 93 ILE B C 1
ATOM 5752 O O . ILE B 1 93 ? 32.125 10.062 4.746 1 75.75 93 ILE B O 1
ATOM 5756 N N . PHE B 1 94 ? 31.234 8.055 4.559 1 89.56 94 PHE B N 1
ATOM 5757 C CA . PHE B 1 94 ? 29.844 8.438 4.812 1 89.56 94 PHE B CA 1
ATOM 5758 C C . PHE B 1 94 ? 29.688 8.984 6.227 1 89.56 94 PHE B C 1
ATOM 5760 O O . PHE B 1 94 ? 30.031 8.312 7.199 1 89.56 94 PHE B O 1
ATOM 5767 N N . SER B 1 95 ? 29.391 10.258 6.273 1 96.12 95 SER B N 1
ATOM 5768 C CA . SER B 1 95 ? 29.047 10.898 7.535 1 96.12 95 SER B CA 1
ATOM 5769 C C . SER B 1 95 ? 28.172 12.133 7.309 1 96.12 95 SER B C 1
ATOM 5771 O O . SER B 1 95 ? 27.938 12.531 6.168 1 96.12 95 SER B O 1
ATOM 5773 N N . LEU B 1 96 ? 27.641 12.758 8.32 1 97.38 96 LEU B N 1
ATOM 5774 C CA . LEU B 1 96 ? 26.781 13.93 8.219 1 97.38 96 LEU B CA 1
ATOM 5775 C C . LEU B 1 96 ? 27.562 15.133 7.707 1 97.38 96 LEU B C 1
ATOM 5777 O O . LEU B 1 96 ? 26.969 16.125 7.27 1 97.38 96 LEU B O 1
ATOM 5781 N N . GLU B 1 97 ? 28.828 15 7.719 1 95.56 97 GLU B N 1
ATOM 5782 C CA . GLU B 1 97 ? 29.688 16.078 7.242 1 95.56 97 GLU B CA 1
ATOM 5783 C C . GLU B 1 97 ? 29.578 16.25 5.727 1 95.56 97 GLU B C 1
ATOM 5785 O O . GLU B 1 97 ? 30.016 17.25 5.172 1 95.56 97 GLU B O 1
ATOM 5790 N N . LEU B 1 98 ? 29.016 15.25 5.074 1 95.12 98 LEU B N 1
ATOM 5791 C CA . LEU B 1 98 ? 28.703 15.383 3.656 1 95.12 98 LEU B CA 1
ATOM 5792 C C . LEU B 1 98 ? 27.672 16.469 3.43 1 95.12 98 LEU B C 1
ATOM 5794 O O . LEU B 1 98 ? 27.5 16.953 2.307 1 95.12 98 LEU B O 1
ATOM 5798 N N . ILE B 1 99 ? 26.906 16.859 4.438 1 96.25 99 ILE B N 1
ATOM 5799 C CA . ILE B 1 99 ? 25.875 17.875 4.34 1 96.25 99 ILE B CA 1
ATOM 5800 C C . ILE B 1 99 ? 26.406 19.219 4.852 1 96.25 99 ILE B C 1
ATOM 5802 O O . ILE B 1 99 ? 26.516 20.188 4.098 1 96.25 99 ILE B O 1
ATOM 5806 N N . CYS B 1 100 ? 26.812 19.25 6.133 1 94.62 100 CYS B N 1
ATOM 5807 C CA . CYS B 1 100 ? 27.328 20.438 6.793 1 94.62 100 CYS B CA 1
ATOM 5808 C C . CYS B 1 100 ? 28.328 20.062 7.879 1 94.62 100 CYS B C 1
ATOM 5810 O O . CYS B 1 100 ? 28.375 18.906 8.312 1 94.62 100 CYS B O 1
ATOM 5812 N N . PRO B 1 101 ? 29.109 21.109 8.305 1 94.69 101 PRO B N 1
ATOM 5813 C CA . PRO B 1 101 ? 29.984 20.828 9.445 1 94.69 101 PRO B CA 1
ATOM 5814 C C . PRO B 1 101 ? 29.219 20.438 10.703 1 94.69 101 PRO B C 1
ATOM 5816 O O . PRO B 1 101 ? 28.078 20.859 10.898 1 94.69 101 PRO B O 1
ATOM 5819 N N . LEU B 1 102 ? 29.844 19.703 11.641 1 95.12 102 LEU B N 1
ATOM 5820 C CA . LEU B 1 102 ? 29.203 19.078 12.789 1 95.12 102 LEU B CA 1
ATOM 5821 C C . LEU B 1 102 ? 28.578 20.141 13.695 1 95.12 102 LEU B C 1
ATOM 5823 O O . LEU B 1 102 ? 27.469 19.953 14.203 1 95.12 102 LEU B O 1
ATOM 5827 N N . PRO B 1 103 ? 29.234 21.281 13.953 1 94.75 103 PRO B N 1
ATOM 5828 C CA . PRO B 1 103 ? 28.578 22.281 14.805 1 94.75 103 PRO B CA 1
ATOM 5829 C C . PRO B 1 103 ? 27.25 22.766 14.234 1 94.75 103 PRO B C 1
ATOM 5831 O O . PRO B 1 103 ? 26.297 22.953 14.984 1 94.75 103 PRO B O 1
ATOM 5834 N N . THR B 1 104 ? 27.219 22.969 12.914 1 95.69 104 THR B N 1
ATOM 5835 C CA . THR B 1 104 ? 25.969 23.375 12.258 1 95.69 104 THR B CA 1
ATOM 5836 C C . THR B 1 104 ? 24.953 22.25 12.336 1 95.69 104 THR B C 1
ATOM 5838 O O . THR B 1 104 ? 23.75 22.5 12.547 1 95.69 104 THR B O 1
ATOM 5841 N N . ILE B 1 105 ? 25.391 20.984 12.195 1 97.06 105 ILE B N 1
ATOM 5842 C CA . ILE B 1 105 ? 24.516 19.828 12.273 1 97.06 105 ILE B CA 1
ATOM 5843 C C . ILE B 1 105 ? 23.828 19.781 13.641 1 97.06 105 ILE B C 1
ATOM 5845 O O . ILE B 1 105 ? 22.625 19.531 13.734 1 97.06 105 ILE B O 1
ATOM 5849 N N . HIS B 1 106 ? 24.547 20.078 14.688 1 96.94 106 HIS B N 1
ATOM 5850 C CA . HIS B 1 106 ? 24 20.047 16.031 1 96.94 106 HIS B CA 1
ATOM 5851 C C . HIS B 1 106 ? 22.891 21.094 16.188 1 96.94 106 HIS B C 1
ATOM 5853 O O . HIS B 1 106 ? 21.875 20.844 16.844 1 96.94 106 HIS B O 1
ATOM 5859 N N . LEU B 1 107 ? 23.062 22.234 15.555 1 96.5 107 LEU B N 1
ATOM 5860 C CA . LEU B 1 107 ? 22.062 23.297 15.617 1 96.5 107 LEU B CA 1
ATOM 5861 C C . LEU B 1 107 ? 20.797 22.906 14.844 1 96.5 107 LEU B C 1
ATOM 5863 O O . LEU B 1 107 ? 19.688 23.156 15.297 1 96.5 107 LEU B O 1
ATOM 5867 N N . LEU B 1 108 ? 21.016 22.297 13.68 1 97.56 108 LEU B N 1
ATOM 5868 C CA . LEU B 1 108 ? 19.875 21.859 12.883 1 97.56 108 LEU B CA 1
ATOM 5869 C C . LEU B 1 108 ? 19.094 20.766 13.602 1 97.56 108 LEU B C 1
ATOM 5871 O O . LEU B 1 108 ? 17.875 20.734 13.547 1 97.56 108 LEU B O 1
ATOM 5875 N N . VAL B 1 109 ? 19.797 19.859 14.258 1 97.94 109 VAL B N 1
ATOM 5876 C CA . VAL B 1 109 ? 19.172 18.781 15.023 1 97.94 109 VAL B CA 1
ATOM 5877 C C . VAL B 1 109 ? 18.359 19.375 16.172 1 97.94 109 VAL B C 1
ATOM 5879 O O . VAL B 1 109 ? 17.25 18.938 16.453 1 97.94 109 VAL B O 1
ATOM 5882 N N . ASP B 1 110 ? 18.891 20.391 16.828 1 96.5 110 ASP B N 1
ATOM 5883 C CA . ASP B 1 110 ? 18.172 21.078 17.906 1 96.5 110 ASP B CA 1
ATOM 5884 C C . ASP B 1 110 ? 16.875 21.688 17.375 1 96.5 110 ASP B C 1
ATOM 5886 O O . ASP B 1 110 ? 15.828 21.609 18.031 1 96.5 110 ASP B O 1
ATOM 5890 N N . ASP B 1 111 ? 16.984 22.297 16.234 1 96.38 111 ASP B N 1
ATOM 5891 C CA . ASP B 1 111 ? 15.812 22.906 15.617 1 96.38 111 ASP B CA 1
ATOM 5892 C C . ASP B 1 111 ? 14.758 21.844 15.289 1 96.38 111 ASP B C 1
ATOM 5894 O O . ASP B 1 111 ? 13.562 22.078 15.484 1 96.38 111 ASP B O 1
ATOM 5898 N N . TYR B 1 112 ? 15.188 20.719 14.742 1 97.75 112 TYR B N 1
ATOM 5899 C CA . TYR B 1 112 ? 14.227 19.656 14.438 1 97.75 112 TYR B CA 1
ATOM 5900 C C . TYR B 1 112 ? 13.453 19.25 15.688 1 97.75 112 TYR B C 1
ATOM 5902 O O . TYR B 1 112 ? 12.227 19.172 15.656 1 97.75 112 TYR B O 1
ATOM 5910 N N . PHE B 1 113 ? 14.148 19 16.781 1 97.38 113 PHE B N 1
ATOM 5911 C CA . PHE B 1 113 ? 13.508 18.484 17.984 1 97.38 113 PHE B CA 1
ATOM 5912 C C . PHE B 1 113 ? 12.648 19.547 18.641 1 97.38 113 PHE B C 1
ATOM 5914 O O . PHE B 1 113 ? 11.688 19.234 19.344 1 97.38 113 PHE B O 1
ATOM 5921 N N . THR B 1 114 ? 12.891 20.797 18.328 1 95.69 114 THR B N 1
ATOM 5922 C CA . THR B 1 114 ? 12.117 21.891 18.906 1 95.69 114 THR B CA 1
ATOM 5923 C C . THR B 1 114 ? 10.859 22.156 18.094 1 95.69 114 THR B C 1
ATOM 5925 O O . THR B 1 114 ? 9.766 22.297 18.656 1 95.69 114 THR B O 1
ATOM 5928 N N . TYR B 1 115 ? 11.023 22.188 16.781 1 95.5 115 TYR B N 1
ATOM 5929 C CA . TYR B 1 115 ? 9.953 22.766 15.969 1 95.5 115 TYR B CA 1
ATOM 5930 C C . TYR B 1 115 ? 9.211 21.688 15.195 1 95.5 115 TYR B C 1
ATOM 5932 O O . TYR B 1 115 ? 8.031 21.844 14.867 1 95.5 115 TYR B O 1
ATOM 5940 N N . ILE B 1 116 ? 9.82 20.547 14.828 1 97.25 116 ILE B N 1
ATOM 5941 C CA . ILE B 1 116 ? 9.211 19.562 13.945 1 97.25 116 ILE B CA 1
ATOM 5942 C C . ILE B 1 116 ? 8.797 18.328 14.766 1 97.25 116 ILE B C 1
ATOM 5944 O O . ILE B 1 116 ? 7.742 17.75 14.516 1 97.25 116 ILE B O 1
ATOM 5948 N N . HIS B 1 117 ? 9.562 17.953 15.766 1 98.06 117 HIS B N 1
ATOM 5949 C CA . HIS B 1 117 ? 9.367 16.75 16.547 1 98.06 117 HIS B CA 1
ATOM 5950 C C . HIS B 1 117 ? 7.996 16.734 17.203 1 98.06 117 HIS B C 1
ATOM 5952 O O . HIS B 1 117 ? 7.387 15.672 17.375 1 98.06 117 HIS B O 1
ATOM 5958 N N . PRO B 1 118 ? 7.414 17.875 17.656 1 96.81 118 PRO B N 1
ATOM 5959 C CA . PRO B 1 118 ? 6.062 17.859 18.234 1 96.81 118 PRO B CA 1
ATOM 5960 C C . PRO B 1 118 ? 5.008 17.391 17.234 1 96.81 118 PRO B C 1
ATOM 5962 O O . PRO B 1 118 ? 3.943 16.906 17.625 1 96.81 118 PRO B O 1
ATOM 5965 N N . LEU B 1 119 ? 5.309 17.625 15.953 1 97.56 119 LEU B N 1
ATOM 5966 C CA . LEU B 1 119 ? 4.391 17.234 14.891 1 97.56 119 LEU B CA 1
ATOM 5967 C C . LEU B 1 119 ? 4.676 15.812 14.414 1 97.56 119 LEU B C 1
ATOM 5969 O O . LEU B 1 119 ? 3.75 15.062 14.102 1 97.56 119 LEU B O 1
ATOM 5973 N N . ILE B 1 120 ? 5.953 15.477 14.297 1 98.06 120 ILE B N 1
ATOM 5974 C CA . ILE B 1 120 ? 6.457 14.164 13.906 1 98.06 120 ILE B CA 1
ATOM 5975 C C . ILE B 1 120 ? 7.359 13.609 15.008 1 98.06 120 ILE B C 1
ATOM 5977 O O . ILE B 1 120 ? 8.586 13.703 14.914 1 98.06 120 ILE B O 1
ATOM 5981 N N . PRO B 1 121 ? 6.738 12.992 15.977 1 98.38 121 PRO B N 1
ATOM 5982 C CA . PRO B 1 121 ? 7.504 12.633 17.172 1 98.38 121 PRO B CA 1
ATOM 5983 C C . PRO B 1 121 ? 8.375 11.398 16.969 1 98.38 121 PRO B C 1
ATOM 5985 O O . PRO B 1 121 ? 8.305 10.453 17.766 1 98.38 121 PRO B O 1
ATOM 5988 N N . VAL B 1 122 ? 9.094 11.328 16 1 98.38 122 VAL B N 1
ATOM 5989 C CA . VAL B 1 122 ? 10.125 10.352 15.664 1 98.38 122 VAL B CA 1
ATOM 5990 C C . VAL B 1 122 ? 11.383 11.062 15.172 1 98.38 122 VAL B C 1
ATOM 5992 O O . VAL B 1 122 ? 11.297 12.016 14.391 1 98.38 122 VAL B O 1
ATOM 5995 N N . PRO B 1 123 ? 12.586 10.688 15.617 1 98.25 123 PRO B N 1
ATOM 5996 C CA . PRO B 1 123 ? 12.969 9.57 16.484 1 98.25 123 PRO B CA 1
ATOM 5997 C C . PRO B 1 123 ? 12.906 9.922 17.969 1 98.25 123 PRO B C 1
ATOM 5999 O O . PRO B 1 123 ? 12.406 10.992 18.328 1 98.25 123 PRO B O 1
ATOM 6002 N N . HIS B 1 124 ? 13.234 8.922 18.797 1 98.25 124 HIS B N 1
ATOM 6003 C CA . HIS B 1 124 ? 13.391 9.141 20.234 1 98.25 124 HIS B CA 1
ATOM 6004 C C . HIS B 1 124 ? 14.562 10.07 20.531 1 98.25 124 HIS B C 1
ATOM 6006 O O . HIS B 1 124 ? 15.711 9.75 20.203 1 98.25 124 HIS B O 1
ATOM 6012 N N . GLU B 1 125 ? 14.328 11.211 21.188 1 97.94 125 GLU B N 1
ATOM 6013 C CA . GLU B 1 125 ? 15.32 12.281 21.234 1 97.94 125 GLU B CA 1
ATOM 6014 C C . GLU B 1 125 ? 16.531 11.859 22.062 1 97.94 125 GLU B C 1
ATOM 6016 O O . GLU B 1 125 ? 17.672 11.953 21.594 1 97.94 125 GLU B O 1
ATOM 6021 N N . PRO B 1 126 ? 16.391 11.305 23.312 1 97.5 126 PRO B N 1
ATOM 6022 C CA . PRO B 1 126 ? 17.594 10.961 24.094 1 97.5 126 PRO B CA 1
ATOM 6023 C C . PRO B 1 126 ? 18.453 9.906 23.406 1 97.5 126 PRO B C 1
ATOM 6025 O O . PRO B 1 126 ? 19.688 10.031 23.391 1 97.5 126 PRO B O 1
ATOM 6028 N N . MET B 1 127 ? 17.844 8.961 22.844 1 96.81 127 MET B N 1
ATOM 6029 C CA . MET B 1 127 ? 18.594 7.902 22.172 1 96.81 127 MET B CA 1
ATOM 6030 C C . MET B 1 127 ? 19.297 8.445 20.922 1 96.81 127 MET B C 1
ATOM 6032 O O . MET B 1 127 ? 20.422 8.055 20.625 1 96.81 127 MET B O 1
ATOM 6036 N N . PHE B 1 128 ? 18.656 9.289 20.203 1 98 128 PHE B N 1
ATOM 6037 C CA . PHE B 1 128 ? 19.219 9.875 19 1 98 128 PHE B CA 1
ATOM 6038 C C . PHE B 1 128 ? 20.453 10.727 19.328 1 98 128 PHE B C 1
ATOM 6040 O O . PHE B 1 128 ? 21.484 10.609 18.688 1 98 128 PHE B O 1
ATOM 6047 N N . ARG B 1 129 ? 20.281 11.602 20.328 1 97.69 129 ARG B N 1
ATOM 6048 C CA . ARG B 1 129 ? 21.375 12.492 20.719 1 97.69 129 ARG B CA 1
ATOM 6049 C C . ARG B 1 129 ? 22.562 11.695 21.234 1 97.69 129 ARG B C 1
ATOM 6051 O O . ARG B 1 129 ? 23.719 12.055 20.953 1 97.69 129 ARG B O 1
ATOM 6058 N N . ALA B 1 130 ? 22.297 10.625 21.984 1 97.44 130 ALA B N 1
ATOM 6059 C CA . ALA B 1 130 ? 23.375 9.766 22.453 1 97.44 130 ALA B CA 1
ATOM 6060 C C . ALA B 1 130 ? 24.109 9.117 21.281 1 97.44 130 ALA B C 1
ATOM 6062 O O . ALA B 1 130 ? 25.344 9.031 21.281 1 97.44 130 ALA B O 1
ATOM 6063 N N . ALA B 1 131 ? 23.359 8.656 20.297 1 97.5 131 ALA B N 1
ATOM 6064 C CA . ALA B 1 131 ? 23.953 8.031 19.109 1 97.5 131 ALA B CA 1
ATOM 6065 C C . ALA B 1 131 ? 24.781 9.039 18.328 1 97.5 131 ALA B C 1
ATOM 6067 O O . ALA B 1 131 ? 25.844 8.695 17.812 1 97.5 131 ALA B O 1
ATOM 6068 N N . LEU B 1 132 ? 24.297 10.266 18.188 1 97.81 132 LEU B N 1
ATOM 6069 C CA . LEU B 1 132 ? 25.031 11.312 17.484 1 97.81 132 LEU B CA 1
ATOM 6070 C C . LEU B 1 132 ? 26.312 11.672 18.203 1 97.81 132 LEU B C 1
ATOM 6072 O O . LEU B 1 132 ? 27.344 11.898 17.578 1 97.81 132 LEU B O 1
ATOM 6076 N N . GLU B 1 133 ? 26.234 11.688 19.531 1 96.94 133 GLU B N 1
ATOM 6077 C CA . GLU B 1 133 ? 27.422 11.977 20.344 1 96.94 133 GLU B CA 1
ATOM 6078 C C . GLU B 1 133 ? 28.484 10.898 20.156 1 96.94 133 GLU B C 1
ATOM 6080 O O . GLU B 1 133 ? 29.688 11.188 20.188 1 96.94 133 GLU B O 1
ATOM 6085 N N . ARG B 1 134 ? 28.016 9.688 19.938 1 97.19 134 ARG B N 1
ATOM 6086 C CA . ARG B 1 134 ? 28.922 8.57 19.703 1 97.19 134 ARG B CA 1
ATOM 6087 C C . ARG B 1 134 ? 29.375 8.523 18.25 1 97.19 134 ARG B C 1
ATOM 6089 O O . ARG B 1 134 ? 30.109 7.617 17.859 1 97.19 134 ARG B O 1
ATOM 6096 N N . ARG B 1 135 ? 28.938 9.445 17.406 1 96.75 135 ARG B N 1
ATOM 6097 C CA . ARG B 1 135 ? 29.234 9.539 15.992 1 96.75 135 ARG B CA 1
ATOM 6098 C C . ARG B 1 135 ? 28.797 8.289 15.25 1 96.75 135 ARG B C 1
ATOM 6100 O O . ARG B 1 135 ? 29.516 7.785 14.375 1 96.75 135 ARG B O 1
ATOM 6107 N N . ASP B 1 136 ? 27.609 7.844 15.609 1 96.75 136 ASP B N 1
ATOM 6108 C CA . ASP B 1 136 ? 27.031 6.719 14.883 1 96.75 136 ASP B CA 1
ATOM 6109 C C . ASP B 1 136 ? 26.781 7.074 13.414 1 96.75 136 ASP B C 1
ATOM 6111 O O . ASP B 1 136 ? 26.609 6.188 12.578 1 96.75 136 ASP B O 1
ATOM 6115 N N . ASP B 1 137 ? 26.703 8.375 13.055 1 96.19 137 ASP B N 1
ATOM 6116 C CA . ASP B 1 137 ? 26.516 8.812 11.68 1 96.19 137 ASP B CA 1
ATOM 6117 C C . ASP B 1 137 ? 27.672 8.32 10.789 1 96.19 137 ASP B C 1
ATOM 6119 O O . ASP B 1 137 ? 27.5 8.18 9.578 1 96.19 137 ASP B O 1
ATOM 6123 N N . ALA B 1 138 ? 28.812 8.031 11.422 1 95.31 138 ALA B N 1
ATOM 6124 C CA . ALA B 1 138 ? 29.984 7.617 10.641 1 95.31 138 ALA B CA 1
ATOM 6125 C C . ALA B 1 138 ? 30.109 6.098 10.594 1 95.31 138 ALA B C 1
ATOM 6127 O O . ALA B 1 138 ? 30.828 5.551 9.758 1 95.31 138 ALA B O 1
ATOM 6128 N N . THR B 1 139 ? 29.359 5.418 11.43 1 94.88 139 THR B N 1
ATOM 6129 C CA . THR B 1 139 ? 29.578 3.977 11.531 1 94.88 139 THR B CA 1
ATOM 6130 C C . THR B 1 139 ? 28.297 3.219 11.156 1 94.88 139 THR B C 1
ATOM 6132 O O . THR B 1 139 ? 28.359 2.049 10.773 1 94.88 139 THR B O 1
ATOM 6135 N N . ASN B 1 140 ? 27.234 3.807 11.336 1 95.56 140 ASN B N 1
ATOM 6136 C CA . ASN B 1 140 ? 25.938 3.176 11.094 1 95.56 140 ASN B CA 1
ATOM 6137 C C . ASN B 1 140 ? 25.203 3.85 9.945 1 95.56 140 ASN B C 1
ATOM 6139 O O . ASN B 1 140 ? 24.688 4.961 10.102 1 95.56 140 ASN B O 1
ATOM 6143 N N . ARG B 1 141 ? 24.969 3.117 8.875 1 94.31 141 ARG B N 1
ATOM 6144 C CA . ARG B 1 141 ? 24.359 3.664 7.668 1 94.31 141 ARG B CA 1
ATOM 6145 C C . ARG B 1 141 ? 22.891 3.998 7.898 1 94.31 141 ARG B C 1
ATOM 6147 O O . ARG B 1 141 ? 22.391 4.992 7.375 1 94.31 141 ARG B O 1
ATOM 6154 N N . THR B 1 142 ? 22.219 3.17 8.625 1 96 142 THR B N 1
ATOM 6155 C CA . THR B 1 142 ? 20.812 3.404 8.914 1 96 142 THR B CA 1
ATOM 6156 C C . THR B 1 142 ? 20.641 4.691 9.711 1 96 142 THR B C 1
ATOM 6158 O O . THR B 1 142 ? 19.734 5.484 9.422 1 96 142 THR B O 1
ATOM 6161 N N . PHE B 1 143 ? 21.531 4.902 10.656 1 97.69 143 PHE B N 1
ATOM 6162 C CA . PHE B 1 143 ? 21.453 6.117 11.461 1 97.69 143 PHE B CA 1
ATOM 6163 C C . PHE B 1 143 ? 21.766 7.348 10.625 1 97.69 143 PHE B C 1
ATOM 6165 O O . PHE B 1 143 ? 21.125 8.391 10.773 1 97.69 143 PHE B O 1
ATOM 6172 N N . LEU B 1 144 ? 22.75 7.219 9.82 1 98.19 144 LEU B N 1
ATOM 6173 C CA . LEU B 1 144 ? 23.125 8.336 8.953 1 98.19 144 LEU B CA 1
ATOM 6174 C C . LEU B 1 144 ? 21.969 8.703 8.023 1 98.19 144 LEU B C 1
ATOM 6176 O O . LEU B 1 144 ? 21.672 9.883 7.84 1 98.19 144 LEU B O 1
ATOM 6180 N N . ALA B 1 145 ? 21.312 7.688 7.355 1 98.06 145 ALA B N 1
ATOM 6181 C CA . ALA B 1 145 ? 20.172 7.941 6.48 1 98.06 145 ALA B CA 1
ATOM 6182 C C . ALA B 1 145 ? 19.047 8.625 7.238 1 98.06 145 ALA B C 1
ATOM 6184 O O . ALA B 1 145 ? 18.406 9.555 6.727 1 98.06 145 ALA B O 1
ATOM 6185 N N . LEU B 1 146 ? 18.766 8.18 8.445 1 98.62 146 LEU B N 1
ATOM 6186 C CA . LEU B 1 146 ? 17.734 8.758 9.305 1 98.62 146 LEU B CA 1
ATOM 6187 C C . LEU B 1 146 ? 18.047 10.227 9.602 1 98.62 146 LEU B C 1
ATOM 6189 O O . LEU B 1 146 ? 17.172 11.086 9.43 1 98.62 146 LEU B O 1
ATOM 6193 N N . ALA B 1 147 ? 19.25 10.469 10.039 1 98.75 147 ALA B N 1
ATOM 6194 C CA . ALA B 1 147 ? 19.641 11.82 10.422 1 98.75 147 ALA B CA 1
ATOM 6195 C C . ALA B 1 147 ? 19.594 12.773 9.227 1 98.75 147 ALA B C 1
ATOM 6197 O O . ALA B 1 147 ? 19.109 13.898 9.344 1 98.75 147 ALA B O 1
ATOM 6198 N N . ALA B 1 148 ? 20.094 12.297 8.125 1 98.69 148 ALA B N 1
ATOM 6199 C CA . ALA B 1 148 ? 20.109 13.125 6.922 1 98.69 148 ALA B CA 1
ATOM 6200 C C . ALA B 1 148 ? 18.688 13.477 6.488 1 98.69 148 ALA B C 1
ATOM 6202 O O . ALA B 1 148 ? 18.391 14.641 6.184 1 98.69 148 ALA B O 1
ATOM 6203 N N . SER B 1 149 ? 17.812 12.484 6.41 1 98.56 149 SER B N 1
ATOM 6204 C CA . SER B 1 149 ? 16.438 12.727 5.988 1 98.56 149 SER B CA 1
ATOM 6205 C C . SER B 1 149 ? 15.688 13.578 7.008 1 98.56 149 SER B C 1
ATOM 6207 O O . SER B 1 149 ? 14.836 14.383 6.637 1 98.56 149 SER B O 1
ATOM 6209 N N . MET B 1 150 ? 16 13.422 8.273 1 98.5 150 MET B N 1
ATOM 6210 C CA . MET B 1 150 ? 15.406 14.227 9.344 1 98.5 150 MET B CA 1
ATOM 6211 C C . MET B 1 150 ? 15.727 15.703 9.156 1 98.5 150 MET B C 1
ATOM 6213 O O . MET B 1 150 ? 14.844 16.547 9.281 1 98.5 150 MET B O 1
ATOM 6217 N N . ILE B 1 151 ? 16.969 16 8.875 1 98.25 151 ILE B N 1
ATOM 6218 C CA . ILE B 1 151 ? 17.375 17.375 8.609 1 98.25 151 ILE B CA 1
ATOM 6219 C C . ILE B 1 151 ? 16.672 17.891 7.359 1 98.25 151 ILE B C 1
ATOM 6221 O O . ILE B 1 151 ? 16.25 19.047 7.312 1 98.25 151 ILE B O 1
ATOM 6225 N N . GLY B 1 152 ? 16.531 17 6.344 1 98 152 GLY B N 1
ATOM 6226 C CA . GLY B 1 152 ? 15.789 17.375 5.156 1 98 152 GLY B CA 1
ATOM 6227 C C . GLY B 1 152 ? 14.375 17.828 5.461 1 98 152 GLY B C 1
ATOM 6228 O O . GLY B 1 152 ? 13.891 18.812 4.891 1 98 152 GLY B O 1
ATOM 6229 N N . VAL B 1 153 ? 13.695 17.188 6.355 1 97.56 153 VAL B N 1
ATOM 6230 C CA . VAL B 1 153 ? 12.32 17.516 6.715 1 97.56 153 VAL B CA 1
ATOM 6231 C C . VAL B 1 153 ? 12.273 18.859 7.438 1 97.56 153 VAL B C 1
ATOM 6233 O O . VAL B 1 153 ? 11.344 19.641 7.234 1 97.56 153 VAL B O 1
ATOM 6236 N N . LEU B 1 154 ? 13.258 19.109 8.32 1 97.12 154 LEU B N 1
ATOM 6237 C CA . LEU B 1 154 ? 13.344 20.406 8.977 1 97.12 154 LEU B CA 1
ATOM 6238 C C . LEU B 1 154 ? 13.422 21.531 7.953 1 97.12 154 LEU B C 1
ATOM 6240 O O . LEU B 1 154 ? 12.672 22.516 8.039 1 97.12 154 LEU B O 1
ATOM 6244 N N . VAL B 1 155 ? 14.297 21.391 6.977 1 95.25 155 VAL B N 1
ATOM 6245 C CA . VAL B 1 155 ? 14.539 22.438 5.996 1 95.25 155 VAL B CA 1
ATOM 6246 C C . VAL B 1 155 ? 13.305 22.625 5.125 1 95.25 155 VAL B C 1
ATOM 6248 O O . VAL B 1 155 ? 12.961 23.766 4.762 1 95.25 155 VAL B O 1
ATOM 6251 N N . THR B 1 156 ? 12.648 21.562 4.812 1 92.88 156 THR B N 1
ATOM 6252 C CA . THR B 1 156 ? 11.492 21.656 3.936 1 92.88 156 THR B CA 1
ATOM 6253 C C . THR B 1 156 ? 10.297 22.25 4.676 1 92.88 156 THR B C 1
ATOM 6255 O O . THR B 1 156 ? 9.531 23.031 4.105 1 92.88 156 THR B O 1
ATOM 6258 N N . SER B 1 157 ? 10.086 21.953 5.934 1 91.06 157 SER B N 1
ATOM 6259 C CA . SER B 1 157 ? 8.93 22.391 6.711 1 91.06 157 SER B CA 1
ATOM 6260 C C . SER B 1 157 ? 9.125 23.797 7.266 1 91.06 157 SER B C 1
ATOM 6262 O O . SER B 1 157 ? 8.164 24.547 7.418 1 91.06 157 SER B O 1
ATOM 6264 N N . PHE B 1 158 ? 10.359 24.078 7.641 1 90.69 158 PHE B N 1
ATOM 6265 C CA . PHE B 1 158 ? 10.695 25.359 8.281 1 90.69 158 PHE B CA 1
ATOM 6266 C C . PHE B 1 158 ? 11.977 25.938 7.707 1 90.69 158 PHE B C 1
ATOM 6268 O O . PHE B 1 158 ? 12.977 26.062 8.422 1 90.69 158 PHE B O 1
ATOM 6275 N N . PRO B 1 159 ? 11.984 26.359 6.52 1 88.62 159 PRO B N 1
ATOM 6276 C CA . PRO B 1 159 ? 13.203 26.781 5.82 1 88.62 159 PRO B CA 1
ATOM 6277 C C . PRO B 1 159 ? 13.852 28 6.453 1 88.62 159 PRO B C 1
ATOM 6279 O O . PRO B 1 159 ? 15.047 28.234 6.258 1 88.62 159 PRO B O 1
ATOM 6282 N N . ARG B 1 160 ? 13.195 28.812 7.242 1 85.44 160 ARG B N 1
ATOM 6283 C CA . ARG B 1 160 ? 13.727 30.047 7.828 1 85.44 160 ARG B CA 1
ATOM 6284 C C . ARG B 1 160 ? 14.773 29.734 8.891 1 85.44 160 ARG B C 1
ATOM 6286 O O . ARG B 1 160 ? 15.727 30.5 9.07 1 85.44 160 ARG B O 1
ATOM 6293 N N . ARG B 1 161 ? 14.609 28.625 9.547 1 87.31 161 ARG B N 1
ATOM 6294 C CA . ARG B 1 161 ? 15.469 28.312 10.688 1 87.31 161 ARG B CA 1
ATOM 6295 C C . ARG B 1 161 ? 16.875 27.953 10.227 1 87.31 161 ARG B C 1
ATOM 6297 O O . ARG B 1 161 ? 17.859 28.469 10.773 1 87.31 161 ARG B O 1
ATOM 6304 N N . PRO B 1 162 ? 17.047 27.047 9.234 1 90.38 162 PRO B N 1
ATOM 6305 C CA . PRO B 1 162 ? 18.391 26.75 8.758 1 90.38 162 PRO B CA 1
ATOM 6306 C C . PRO B 1 162 ? 19.109 27.969 8.195 1 90.38 162 PRO B C 1
ATOM 6308 O O . PRO B 1 162 ? 20.344 28.047 8.258 1 90.38 162 PRO B O 1
ATOM 6311 N N . LYS B 1 163 ? 18.422 28.906 7.727 1 87.44 163 LYS B N 1
ATOM 6312 C CA . LYS B 1 163 ? 19 30.141 7.203 1 87.44 163 LYS B CA 1
ATOM 6313 C C . LYS B 1 163 ? 19.812 30.859 8.273 1 87.44 163 LYS B C 1
ATOM 6315 O O . LYS B 1 163 ? 20.859 31.438 7.977 1 87.44 163 LYS B O 1
ATOM 6320 N N . ILE B 1 164 ? 19.359 30.75 9.477 1 87.44 164 ILE B N 1
ATOM 6321 C CA . ILE B 1 164 ? 19.984 31.438 10.602 1 87.44 164 ILE B CA 1
ATOM 6322 C C . ILE B 1 164 ? 21.312 30.75 10.938 1 87.44 164 ILE B C 1
ATOM 6324 O O . ILE B 1 164 ? 22.234 31.406 11.422 1 87.44 164 ILE B O 1
ATOM 6328 N N . HIS B 1 165 ? 21.422 29.516 10.648 1 90.81 165 HIS B N 1
ATOM 6329 C CA . HIS B 1 165 ? 22.578 28.734 11.094 1 90.81 165 HIS B CA 1
ATOM 6330 C C . HIS B 1 165 ? 23.641 28.656 10 1 90.81 165 HIS B C 1
ATOM 6332 O O . HIS B 1 165 ? 24.797 28.375 10.281 1 90.81 165 HIS B O 1
ATOM 6338 N N . LEU B 1 166 ? 23.25 28.75 8.742 1 90.94 166 LEU B N 1
ATOM 6339 C CA . LEU B 1 166 ? 24.188 28.688 7.637 1 90.94 166 LEU B CA 1
ATOM 6340 C C . LEU B 1 166 ? 24.859 30.047 7.422 1 90.94 166 LEU B C 1
ATOM 6342 O O . LEU B 1 166 ? 24.438 30.812 6.559 1 90.94 166 LEU B O 1
ATOM 6346 N N . ASN B 1 167 ? 26.016 30.344 8.109 1 85.5 167 ASN B N 1
ATOM 6347 C CA . ASN B 1 167 ? 26.594 31.688 8.164 1 85.5 167 ASN B CA 1
ATOM 6348 C C . ASN B 1 167 ? 27.938 31.75 7.441 1 85.5 167 ASN B C 1
ATOM 6350 O O . ASN B 1 167 ? 28.391 32.844 7.094 1 85.5 167 ASN B O 1
ATOM 6354 N N . THR B 1 168 ? 28.484 30.656 7.172 1 87.44 168 THR B N 1
ATOM 6355 C CA . THR B 1 168 ? 29.781 30.688 6.523 1 87.44 168 THR B CA 1
ATOM 6356 C C . THR B 1 168 ? 29.641 30.859 5.012 1 87.44 168 THR B C 1
ATOM 6358 O O . THR B 1 168 ? 28.641 30.422 4.434 1 87.44 168 THR B O 1
ATOM 6361 N N . ALA B 1 169 ? 30.609 31.5 4.41 1 86.12 169 ALA B N 1
ATOM 6362 C CA . ALA B 1 169 ? 30.609 31.719 2.965 1 86.12 169 ALA B CA 1
ATOM 6363 C C . ALA B 1 169 ? 30.562 30.391 2.213 1 86.12 169 ALA B C 1
ATOM 6365 O O . ALA B 1 169 ? 29.906 30.281 1.168 1 86.12 169 ALA B O 1
ATOM 6366 N N . ALA B 1 170 ? 31.219 29.453 2.756 1 87.75 170 ALA B N 1
ATOM 6367 C CA . ALA B 1 170 ? 31.234 28.141 2.123 1 87.75 170 ALA B CA 1
ATOM 6368 C C . ALA B 1 170 ? 29.844 27.516 2.119 1 87.75 170 ALA B C 1
ATOM 6370 O O . ALA B 1 170 ? 29.422 26.922 1.121 1 87.75 170 ALA B O 1
ATOM 6371 N N . GLU B 1 171 ? 29.188 27.625 3.23 1 88.88 171 GLU B N 1
ATOM 6372 C CA . GLU B 1 171 ? 27.844 27.062 3.357 1 88.88 171 GLU B CA 1
ATOM 6373 C C . GLU B 1 171 ? 26.859 27.797 2.453 1 88.88 171 GLU B C 1
ATOM 6375 O O . GLU B 1 171 ? 26.016 27.172 1.811 1 88.88 171 GLU B O 1
ATOM 6380 N N . LYS B 1 172 ? 26.953 29.047 2.361 1 86.38 172 LYS B N 1
ATOM 6381 C CA . LYS B 1 172 ? 26.078 29.859 1.522 1 86.38 172 LYS B CA 1
ATOM 6382 C C . LYS B 1 172 ? 26.312 29.578 0.042 1 86.38 172 LYS B C 1
ATOM 6384 O O . LYS B 1 172 ? 25.391 29.609 -0.762 1 86.38 172 LYS B O 1
ATOM 6389 N N . ALA B 1 173 ? 27.516 29.359 -0.286 1 88.38 173 ALA B N 1
ATOM 6390 C CA . ALA B 1 173 ? 27.844 29 -1.666 1 88.38 173 ALA B CA 1
ATOM 6391 C C . ALA B 1 173 ? 27.297 27.625 -2.027 1 88.38 173 ALA B C 1
ATOM 6393 O O . ALA B 1 173 ? 26.844 27.406 -3.154 1 88.38 173 ALA B O 1
ATOM 6394 N N . ALA B 1 174 ? 27.359 26.781 -1.048 1 89.5 174 ALA B N 1
ATOM 6395 C CA . ALA B 1 174 ? 26.891 25.422 -1.283 1 89.5 174 ALA B CA 1
ATOM 6396 C C . ALA B 1 174 ? 25.375 25.359 -1.353 1 89.5 174 ALA B C 1
ATOM 6398 O O . ALA B 1 174 ? 24.812 24.562 -2.109 1 89.5 174 ALA B O 1
ATOM 6399 N N . PHE B 1 175 ? 24.766 26.219 -0.514 1 92.75 175 PHE B N 1
ATOM 6400 C CA . PHE B 1 175 ? 23.312 26.188 -0.427 1 92.75 175 PHE B CA 1
ATOM 6401 C C . PHE B 1 175 ? 22.734 27.578 -0.611 1 92.75 175 PHE B C 1
ATOM 6403 O O . PHE B 1 175 ? 22.25 28.188 0.347 1 92.75 175 PHE B O 1
ATOM 6410 N N . PRO B 1 176 ? 22.625 28.062 -1.896 1 87.69 176 PRO B N 1
ATOM 6411 C CA . PRO B 1 176 ? 22.094 29.391 -2.166 1 87.69 176 PRO B CA 1
ATOM 6412 C C . PRO B 1 176 ? 20.609 29.531 -1.821 1 87.69 176 PRO B C 1
ATOM 6414 O O . PRO B 1 176 ? 20.125 30.625 -1.579 1 87.69 176 PRO B O 1
ATOM 6417 N N . HIS B 1 177 ? 19.875 28.406 -1.845 1 87.75 177 HIS B N 1
ATOM 6418 C CA . HIS B 1 177 ? 18.484 28.359 -1.45 1 87.75 177 HIS B CA 1
ATOM 6419 C C . HIS B 1 177 ? 18.156 27.094 -0.667 1 87.75 177 HIS B C 1
ATOM 6421 O O . HIS B 1 177 ? 18.938 26.125 -0.702 1 87.75 177 HIS B O 1
ATOM 6427 N N . SER B 1 178 ? 17.109 27.078 0.004 1 90.19 178 SER B N 1
ATOM 6428 C CA . SER B 1 178 ? 16.734 25.984 0.899 1 90.19 178 SER B CA 1
ATOM 6429 C C . SER B 1 178 ? 16.641 24.656 0.149 1 90.19 178 SER B C 1
ATOM 6431 O O . SER B 1 178 ? 17.031 23.609 0.67 1 90.19 178 SER B O 1
ATOM 6433 N N . MET B 1 179 ? 16.188 24.688 -1.062 1 90.69 179 MET B N 1
ATOM 6434 C CA . MET B 1 179 ? 15.953 23.469 -1.83 1 90.69 179 MET B CA 1
ATOM 6435 C C . MET B 1 179 ? 17.266 22.766 -2.143 1 90.69 179 MET B C 1
ATOM 6437 O O . MET B 1 179 ? 17.312 21.531 -2.242 1 90.69 179 MET B O 1
ATOM 6441 N N . ALA B 1 180 ? 18.297 23.531 -2.27 1 93 180 ALA B N 1
ATOM 6442 C CA . ALA B 1 180 ? 19.594 22.922 -2.49 1 93 180 ALA B CA 1
ATOM 6443 C C . ALA B 1 180 ? 20.016 22.062 -1.292 1 93 180 ALA B C 1
ATOM 6445 O O . ALA B 1 180 ? 20.594 20.984 -1.459 1 93 180 ALA B O 1
ATOM 6446 N N . LEU B 1 181 ? 19.75 22.594 -0.158 1 95.12 181 LEU B N 1
ATOM 6447 C CA . LEU B 1 181 ? 20.078 21.859 1.059 1 95.12 181 LEU B CA 1
ATOM 6448 C C . LEU B 1 181 ? 19.188 20.625 1.194 1 95.12 181 LEU B C 1
ATOM 6450 O O . LEU B 1 181 ? 19.656 19.547 1.587 1 95.12 181 LEU B O 1
ATOM 6454 N N . VAL B 1 182 ? 17.906 20.75 0.873 1 96.25 182 VAL B N 1
ATOM 6455 C CA . VAL B 1 182 ? 16.984 19.609 0.908 1 96.25 182 VAL B CA 1
ATOM 6456 C C . VAL B 1 182 ? 17.469 18.516 -0.033 1 96.25 182 VAL B C 1
ATOM 6458 O O . VAL B 1 182 ? 17.516 17.344 0.34 1 96.25 182 VAL B O 1
ATOM 6461 N N . LYS B 1 183 ? 17.844 18.906 -1.218 1 94.69 183 LYS B N 1
ATOM 6462 C CA . LYS B 1 183 ? 18.328 17.938 -2.215 1 94.69 183 LYS B CA 1
ATOM 6463 C C . LYS B 1 183 ? 19.578 17.219 -1.726 1 94.69 183 LYS B C 1
ATOM 6465 O O . LYS B 1 183 ? 19.703 16 -1.908 1 94.69 183 LYS B O 1
ATOM 6470 N N . ARG B 1 184 ? 20.438 17.969 -1.123 1 96.19 184 ARG B N 1
ATOM 6471 C CA . ARG B 1 184 ? 21.656 17.359 -0.582 1 96.19 184 ARG B CA 1
ATOM 6472 C C . ARG B 1 184 ? 21.312 16.344 0.499 1 96.19 184 ARG B C 1
ATOM 6474 O O . ARG B 1 184 ? 21.891 15.25 0.527 1 96.19 184 ARG B O 1
ATOM 6481 N N . CYS B 1 185 ? 20.438 16.688 1.401 1 97.94 185 CYS B N 1
ATOM 6482 C CA . CYS B 1 185 ? 20.031 15.789 2.465 1 97.94 185 CYS B CA 1
ATOM 6483 C C . CYS B 1 185 ? 19.406 14.523 1.887 1 97.94 185 CYS B C 1
ATOM 6485 O O . CYS B 1 185 ? 19.734 13.414 2.307 1 97.94 185 CYS B O 1
ATOM 6487 N N . ARG B 1 186 ? 18.516 14.664 0.925 1 96.44 186 ARG B N 1
ATOM 6488 C CA . ARG B 1 186 ? 17.859 13.531 0.284 1 96.44 186 ARG B CA 1
ATOM 6489 C C . ARG B 1 186 ? 18.875 12.633 -0.418 1 96.44 186 ARG B C 1
ATOM 6491 O O . ARG B 1 186 ? 18.812 11.406 -0.292 1 96.44 186 ARG B O 1
ATOM 6498 N N . ASP B 1 187 ? 19.781 13.273 -1.129 1 95.12 187 ASP B N 1
ATOM 6499 C CA . ASP B 1 187 ? 20.781 12.508 -1.873 1 95.12 187 ASP B CA 1
ATOM 6500 C C . ASP B 1 187 ? 21.641 11.664 -0.933 1 95.12 187 ASP B C 1
ATOM 6502 O O . ASP B 1 187 ? 21.922 10.5 -1.214 1 95.12 187 ASP B O 1
ATOM 6506 N N . VAL B 1 188 ? 22.047 12.305 0.111 1 97 188 VAL B N 1
ATOM 6507 C CA . VAL B 1 188 ? 22.859 11.578 1.081 1 97 188 VAL B CA 1
ATOM 6508 C C . VAL B 1 188 ? 22.062 10.414 1.656 1 97 188 VAL B C 1
ATOM 6510 O O . VAL B 1 188 ? 22.562 9.289 1.741 1 97 188 VAL B O 1
ATOM 6513 N N . ALA B 1 189 ? 20.797 10.641 2.059 1 97.62 189 ALA B N 1
ATOM 6514 C CA . ALA B 1 189 ? 19.953 9.594 2.635 1 97.62 189 ALA B CA 1
ATOM 6515 C C . ALA B 1 189 ? 19.766 8.438 1.656 1 97.62 189 ALA B C 1
ATOM 6517 O O . ALA B 1 189 ? 19.906 7.273 2.029 1 97.62 189 ALA B O 1
ATOM 6518 N N . VAL B 1 190 ? 19.516 8.734 0.385 1 95.69 190 VAL B N 1
ATOM 6519 C CA . VAL B 1 190 ? 19.25 7.73 -0.64 1 95.69 190 VAL B CA 1
ATOM 6520 C C . VAL B 1 190 ? 20.516 6.93 -0.933 1 95.69 190 VAL B C 1
ATOM 6522 O O . VAL B 1 190 ? 20.469 5.699 -1.021 1 95.69 190 VAL B O 1
ATOM 6525 N N . GLN B 1 191 ? 21.641 7.578 -0.999 1 93.81 191 GLN B N 1
ATOM 6526 C CA . GLN B 1 191 ? 22.906 6.922 -1.315 1 93.81 191 GLN B CA 1
ATOM 6527 C C . GLN B 1 191 ? 23.359 6.016 -0.174 1 93.81 191 GLN B C 1
ATOM 6529 O O . GLN B 1 191 ? 23.891 4.926 -0.41 1 93.81 191 GLN B O 1
ATOM 6534 N N . VAL B 1 192 ? 23.141 6.516 0.964 1 94.88 192 VAL B N 1
ATOM 6535 C CA . VAL B 1 192 ? 23.594 5.777 2.135 1 94.88 192 VAL B CA 1
ATOM 6536 C C . VAL B 1 192 ? 22.766 4.512 2.311 1 94.88 192 VAL B C 1
ATOM 6538 O O . VAL B 1 192 ? 23.281 3.477 2.738 1 94.88 192 VAL B O 1
ATOM 6541 N N . ARG B 1 193 ? 21.469 4.523 2.059 1 92.38 193 ARG B N 1
ATOM 6542 C CA . ARG B 1 193 ? 20.625 3.332 2.135 1 92.38 193 ARG B CA 1
ATOM 6543 C C . ARG B 1 193 ? 21.172 2.219 1.245 1 92.38 193 ARG B C 1
ATOM 6545 O O . ARG B 1 193 ? 21.141 1.045 1.62 1 92.38 193 ARG B O 1
ATOM 6552 N N . GLY B 1 194 ? 21.688 2.625 0.049 1 89.12 194 GLY B N 1
ATOM 6553 C CA . GLY B 1 194 ? 22.344 1.659 -0.824 1 89.12 194 GLY B CA 1
ATOM 6554 C C . GLY B 1 194 ? 21.359 0.754 -1.544 1 89.12 194 GLY B C 1
ATOM 6555 O O . GLY B 1 194 ? 20.141 0.896 -1.385 1 89.12 194 GLY B O 1
ATOM 6556 N N . PRO B 1 195 ? 21.891 -0.152 -2.326 1 88.69 195 PRO B N 1
ATOM 6557 C CA . PRO B 1 195 ? 21.031 -1.107 -3.033 1 88.69 195 PRO B CA 1
ATOM 6558 C C . PRO B 1 195 ? 20.516 -2.217 -2.123 1 88.69 195 PRO B C 1
ATOM 6560 O O . PRO B 1 195 ? 21.172 -2.59 -1.154 1 88.69 195 PRO B O 1
ATOM 6563 N N . GLY B 1 196 ? 19.328 -2.717 -2.381 1 89 196 GLY B N 1
ATOM 6564 C CA . GLY B 1 196 ? 18.766 -3.885 -1.719 1 89 196 GLY B CA 1
ATOM 6565 C C . GLY B 1 196 ? 18.375 -3.625 -0.275 1 89 196 GLY B C 1
ATOM 6566 O O . GLY B 1 196 ? 18.406 -4.535 0.556 1 89 196 GLY B O 1
ATOM 6567 N N . TYR B 1 197 ? 18.141 -2.363 0.07 1 88.88 197 TYR B N 1
ATOM 6568 C CA . TYR B 1 197 ? 17.797 -2.049 1.453 1 88.88 197 TYR B CA 1
ATOM 6569 C C . TYR B 1 197 ? 16.484 -2.711 1.858 1 88.88 197 TYR B C 1
ATOM 6571 O O . TYR B 1 197 ? 16.25 -2.941 3.045 1 88.88 197 TYR B O 1
ATOM 6579 N N . LEU B 1 198 ? 15.672 -3.135 0.899 1 85.75 198 LEU B N 1
ATOM 6580 C CA . LEU B 1 198 ? 14.398 -3.783 1.202 1 85.75 198 LEU B CA 1
ATOM 6581 C C . LEU B 1 198 ? 14.609 -5.246 1.579 1 85.75 198 LEU B C 1
ATOM 6583 O O . LEU B 1 198 ? 13.719 -5.883 2.141 1 85.75 198 LEU B O 1
ATOM 6587 N N . ASP B 1 199 ? 15.711 -5.762 1.24 1 87.31 199 ASP B N 1
ATOM 6588 C CA . ASP B 1 199 ? 15.984 -7.172 1.494 1 87.31 199 ASP B CA 1
ATOM 6589 C C . ASP B 1 199 ? 16.594 -7.371 2.879 1 87.31 199 ASP B C 1
ATOM 6591 O O . ASP B 1 199 ? 16.734 -8.5 3.346 1 87.31 199 ASP B O 1
ATOM 6595 N N . ARG B 1 200 ? 16.859 -6.219 3.445 1 86 200 ARG B N 1
ATOM 6596 C CA . ARG B 1 200 ? 17.297 -6.285 4.836 1 86 200 ARG B CA 1
ATOM 6597 C C . ARG B 1 200 ? 16.125 -6.16 5.793 1 86 200 ARG B C 1
ATOM 6599 O O . ARG B 1 200 ? 15.039 -5.727 5.395 1 86 200 ARG B O 1
ATOM 6606 N N . SER B 1 201 ? 16.203 -6.703 6.906 1 85.44 201 SER B N 1
ATOM 6607 C CA . SER B 1 201 ? 15.133 -6.504 7.883 1 85.44 201 SER B CA 1
ATOM 6608 C C . SER B 1 201 ? 15.078 -5.055 8.359 1 85.44 201 SER B C 1
ATOM 6610 O O . SER B 1 201 ? 15.945 -4.617 9.125 1 85.44 201 SER B O 1
ATOM 6612 N N . PRO B 1 202 ? 14.055 -4.367 7.891 1 90.56 202 PRO B N 1
ATOM 6613 C CA . PRO B 1 202 ? 14.008 -2.939 8.219 1 90.56 202 PRO B CA 1
ATOM 6614 C C . PRO B 1 202 ? 13.711 -2.68 9.695 1 90.56 202 PRO B C 1
ATOM 6616 O O . PRO B 1 202 ? 12.953 -3.422 10.312 1 90.56 202 PRO B O 1
ATOM 6619 N N . THR B 1 203 ? 14.32 -1.689 10.195 1 92.5 203 THR B N 1
ATOM 6620 C CA . THR B 1 203 ? 14.023 -1.177 11.523 1 92.5 203 THR B CA 1
ATOM 6621 C C . THR B 1 203 ? 13.047 -0.011 11.453 1 92.5 203 THR B C 1
ATOM 6623 O O . THR B 1 203 ? 12.68 0.434 10.359 1 92.5 203 THR B O 1
ATOM 6626 N N . VAL B 1 204 ? 12.648 0.433 12.609 1 96 204 VAL B N 1
ATOM 6627 C CA . VAL B 1 204 ? 11.734 1.574 12.672 1 96 204 VAL B CA 1
ATOM 6628 C C . VAL B 1 204 ? 12.406 2.803 12.062 1 96 204 VAL B C 1
ATOM 6630 O O . VAL B 1 204 ? 11.742 3.65 11.461 1 96 204 VAL B O 1
ATOM 6633 N N . TYR B 1 205 ? 13.742 2.883 12.156 1 96.69 205 TYR B N 1
ATOM 6634 C CA . TYR B 1 205 ? 14.477 4.008 11.594 1 96.69 205 TYR B CA 1
ATOM 6635 C C . TYR B 1 205 ? 14.438 3.975 10.07 1 96.69 205 TYR B C 1
ATOM 6637 O O . TYR B 1 205 ? 14.398 5.02 9.422 1 96.69 205 TYR B O 1
ATOM 6645 N N . ASP B 1 206 ? 14.445 2.736 9.484 1 97.12 206 ASP B N 1
ATOM 6646 C CA . ASP B 1 206 ? 14.273 2.627 8.039 1 97.12 206 ASP B CA 1
ATOM 6647 C C . ASP B 1 206 ? 12.906 3.148 7.602 1 97.12 206 ASP B C 1
ATOM 6649 O O . ASP B 1 206 ? 12.797 3.867 6.605 1 97.12 206 ASP B O 1
ATOM 6653 N N . ALA B 1 207 ? 11.898 2.752 8.328 1 97.75 207 ALA B N 1
ATOM 6654 C CA . ALA B 1 207 ? 10.547 3.229 8.039 1 97.75 207 ALA B CA 1
ATOM 6655 C C . ALA B 1 207 ? 10.453 4.742 8.203 1 97.75 207 ALA B C 1
ATOM 6657 O O . ALA B 1 207 ? 9.844 5.426 7.375 1 97.75 207 ALA B O 1
ATOM 6658 N N . ALA B 1 208 ? 11.039 5.238 9.25 1 98.69 208 ALA B N 1
ATOM 6659 C CA . ALA B 1 208 ? 11.039 6.68 9.484 1 98.69 208 ALA B CA 1
ATOM 6660 C C . ALA B 1 208 ? 11.742 7.422 8.344 1 98.69 208 ALA B C 1
ATOM 6662 O O . ALA B 1 208 ? 11.289 8.492 7.926 1 98.69 208 ALA B O 1
ATOM 6663 N N . THR B 1 209 ? 12.844 6.855 7.91 1 98.44 209 THR B N 1
ATOM 6664 C CA . THR B 1 209 ? 13.555 7.453 6.785 1 98.44 209 THR B CA 1
ATOM 6665 C C . THR B 1 209 ? 12.656 7.543 5.559 1 98.44 209 THR B C 1
ATOM 6667 O O . THR B 1 209 ? 12.625 8.57 4.883 1 98.44 209 THR B O 1
ATOM 6670 N N . SER B 1 210 ? 11.906 6.496 5.27 1 97.81 210 SER B N 1
ATOM 6671 C CA . SER B 1 210 ? 10.961 6.523 4.152 1 97.81 210 SER B CA 1
ATOM 6672 C C . SER B 1 210 ? 9.914 7.617 4.34 1 97.81 210 SER B C 1
ATOM 6674 O O . SER B 1 210 ? 9.562 8.312 3.389 1 97.81 210 SER B O 1
ATOM 6676 N N . TYR B 1 211 ? 9.422 7.777 5.512 1 98.31 211 TYR B N 1
ATOM 6677 C CA . TYR B 1 211 ? 8.445 8.82 5.777 1 98.31 211 TYR B CA 1
ATOM 6678 C C . TYR B 1 211 ? 9.047 10.203 5.547 1 98.31 211 TYR B C 1
ATOM 6680 O O . TYR B 1 211 ? 8.414 11.07 4.934 1 98.31 211 TYR B O 1
ATOM 6688 N N . PHE B 1 212 ? 10.258 10.398 6.094 1 98.62 212 PHE B N 1
ATOM 6689 C CA . PHE B 1 212 ? 10.914 11.688 5.941 1 98.62 212 PHE B CA 1
ATOM 6690 C C . PHE B 1 212 ? 11.164 12 4.469 1 98.62 212 PHE B C 1
ATOM 6692 O O . PHE B 1 212 ? 10.953 13.133 4.027 1 98.62 212 PHE B O 1
ATOM 6699 N N . LEU B 1 213 ? 11.602 11 3.75 1 97.81 213 LEU B N 1
ATOM 6700 C CA . LEU B 1 213 ? 11.812 11.195 2.32 1 97.81 213 LEU B CA 1
ATOM 6701 C C . LEU B 1 213 ? 10.508 11.523 1.613 1 97.81 213 LEU B C 1
ATOM 6703 O O . LEU B 1 213 ? 10.492 12.289 0.645 1 97.81 213 LEU B O 1
ATOM 6707 N N . SER B 1 214 ? 9.445 10.961 2.084 1 96.25 214 SER B N 1
ATOM 6708 C CA . SER B 1 214 ? 8.125 11.266 1.537 1 96.25 214 SER B CA 1
ATOM 6709 C C . SER B 1 214 ? 7.781 12.742 1.721 1 96.25 214 SER B C 1
ATOM 6711 O O . SER B 1 214 ? 7.379 13.414 0.769 1 96.25 214 SER B O 1
ATOM 6713 N N . ILE B 1 215 ? 7.98 13.219 2.9 1 95.31 215 ILE B N 1
ATOM 6714 C CA . ILE B 1 215 ? 7.668 14.609 3.207 1 95.31 215 ILE B CA 1
ATOM 6715 C C . ILE B 1 215 ? 8.531 15.531 2.352 1 95.31 215 ILE B C 1
ATOM 6717 O O . ILE B 1 215 ? 8.031 16.5 1.768 1 95.31 215 ILE B O 1
ATOM 6721 N N . CYS B 1 216 ? 9.836 15.211 2.271 1 95 216 CYS B N 1
ATOM 6722 C CA . CYS B 1 216 ? 10.727 16.016 1.442 1 95 216 CYS B CA 1
ATOM 6723 C C . CYS B 1 216 ? 10.242 16.047 -0.001 1 95 216 CYS B C 1
ATOM 6725 O O . CYS B 1 216 ? 10.18 17.125 -0.607 1 95 216 CYS B O 1
ATOM 6727 N N . SER B 1 217 ? 9.844 14.93 -0.508 1 92.56 217 SER B N 1
ATOM 6728 C CA . SER B 1 217 ? 9.383 14.844 -1.89 1 92.56 217 SER B CA 1
ATOM 6729 C C . SER B 1 217 ? 8.094 15.633 -2.088 1 92.56 217 SER B C 1
ATOM 6731 O O . SER B 1 217 ? 7.926 16.312 -3.098 1 92.56 217 SER B O 1
ATOM 6733 N N . GLY B 1 218 ? 7.211 15.547 -1.151 1 88.38 218 GLY B N 1
ATOM 6734 C CA . GLY B 1 218 ? 5.961 16.281 -1.238 1 88.38 218 GLY B CA 1
ATOM 6735 C C . GLY B 1 218 ? 6.148 17.781 -1.285 1 88.38 218 GLY B C 1
ATOM 6736 O O . GLY B 1 218 ? 5.5 18.469 -2.076 1 88.38 218 GLY B O 1
ATOM 6737 N N . TYR B 1 219 ? 7.059 18.219 -0.497 1 83.94 219 TYR B N 1
ATOM 6738 C CA . TYR B 1 219 ? 7.285 19.656 -0.426 1 83.94 219 TYR B CA 1
ATOM 6739 C C . TYR B 1 219 ? 8.094 20.141 -1.625 1 83.94 219 TYR B C 1
ATOM 6741 O O . TYR B 1 219 ? 8.125 21.344 -1.912 1 83.94 219 TYR B O 1
ATOM 6749 N N . MET B 1 220 ? 8.766 19.203 -2.32 1 84.5 220 MET B N 1
ATOM 6750 C CA . MET B 1 220 ? 9.438 19.516 -3.58 1 84.5 220 MET B CA 1
ATOM 6751 C C . MET B 1 220 ? 8.477 19.359 -4.758 1 84.5 220 MET B C 1
ATOM 6753 O O . MET B 1 220 ? 8.898 19.391 -5.914 1 84.5 220 MET B O 1
ATOM 6757 N N . TYR B 1 221 ? 7.238 19.031 -4.496 1 79.94 221 TYR B N 1
ATOM 6758 C CA . TYR B 1 221 ? 6.129 18.906 -5.438 1 79.94 221 TYR B CA 1
ATOM 6759 C C . TYR B 1 221 ? 6.301 17.688 -6.328 1 79.94 221 TYR B C 1
ATOM 6761 O O . TYR B 1 221 ? 5.867 17.688 -7.48 1 79.94 221 TYR B O 1
ATOM 6769 N N . ASN B 1 222 ? 7.086 16.859 -5.844 1 87.62 222 ASN B N 1
ATOM 6770 C CA . ASN B 1 222 ? 7.102 15.523 -6.445 1 87.62 222 ASN B CA 1
ATOM 6771 C C . ASN B 1 222 ? 6.133 14.578 -5.738 1 87.62 222 ASN B C 1
ATOM 6773 O O . ASN B 1 222 ? 6.551 13.727 -4.949 1 87.62 222 ASN B O 1
ATOM 6777 N N . MET B 1 223 ? 4.91 14.688 -6.133 1 85.31 223 MET B N 1
ATOM 6778 C CA . MET B 1 223 ? 3.848 14.008 -5.395 1 85.31 223 MET B CA 1
ATOM 6779 C C . MET B 1 223 ? 3.891 12.5 -5.641 1 85.31 223 MET B C 1
ATOM 6781 O O . MET B 1 223 ? 3.533 11.719 -4.762 1 85.31 223 MET B O 1
ATOM 6785 N N . ARG B 1 224 ? 4.273 12.07 -6.789 1 87.88 224 ARG B N 1
ATOM 6786 C CA . ARG B 1 224 ? 4.363 10.641 -7.078 1 87.88 224 ARG B CA 1
ATOM 6787 C C . ARG B 1 224 ? 5.387 9.969 -6.172 1 87.88 224 ARG B C 1
ATOM 6789 O O . ARG B 1 224 ? 5.09 8.945 -5.551 1 87.88 224 ARG B O 1
ATOM 6796 N N . THR B 1 225 ? 6.566 10.594 -6.117 1 91.56 225 THR B N 1
ATOM 6797 C CA . THR B 1 225 ? 7.602 10.062 -5.234 1 91.56 225 THR B CA 1
ATOM 6798 C C . THR B 1 225 ? 7.152 10.133 -3.775 1 91.56 225 THR B C 1
ATOM 6800 O O . THR B 1 225 ? 7.473 9.242 -2.98 1 91.56 225 THR B O 1
ATOM 6803 N N . CYS B 1 226 ? 6.461 11.227 -3.439 1 91.81 226 CYS B N 1
ATOM 6804 C CA . CYS B 1 226 ? 5.914 11.375 -2.094 1 91.81 226 CYS B CA 1
ATOM 6805 C C . CYS B 1 226 ? 5.027 10.188 -1.733 1 91.81 226 CYS B C 1
ATOM 6807 O O . CYS B 1 226 ? 5.215 9.562 -0.688 1 91.81 226 CYS B O 1
ATOM 6809 N N . ARG B 1 227 ? 4.152 9.836 -2.621 1 90.94 227 ARG B N 1
ATOM 6810 C CA . ARG B 1 227 ? 3.225 8.734 -2.387 1 90.94 227 ARG B CA 1
ATOM 6811 C C . ARG B 1 227 ? 3.961 7.398 -2.336 1 90.94 227 ARG B C 1
ATOM 6813 O O . ARG B 1 227 ? 3.6 6.516 -1.556 1 90.94 227 ARG B O 1
ATOM 6820 N N . SER B 1 228 ? 4.984 7.242 -3.16 1 92.69 228 SER B N 1
ATOM 6821 C CA . SER B 1 228 ? 5.758 6.008 -3.18 1 92.69 228 SER B CA 1
ATOM 6822 C C . SER B 1 228 ? 6.453 5.77 -1.842 1 92.69 228 SER B C 1
ATOM 6824 O O . SER B 1 228 ? 6.383 4.668 -1.289 1 92.69 228 SER B O 1
ATOM 6826 N N . TYR B 1 229 ? 7.078 6.781 -1.312 1 95.06 229 TYR B N 1
ATOM 6827 C CA . TYR B 1 229 ? 7.785 6.633 -0.045 1 95.06 229 TYR B CA 1
ATOM 6828 C C . TYR B 1 229 ? 6.805 6.477 1.11 1 95.06 229 TYR B C 1
ATOM 6830 O O . TYR B 1 229 ? 7.086 5.77 2.082 1 95.06 229 TYR B O 1
ATOM 6838 N N . LEU B 1 230 ? 5.707 7.18 1 1 94.06 230 LEU B N 1
ATOM 6839 C CA . LEU B 1 230 ? 4.684 7.027 2.029 1 94.06 230 LEU B CA 1
ATOM 6840 C C . LEU B 1 230 ? 4.176 5.59 2.082 1 94.06 230 LEU B C 1
ATOM 6842 O O . LEU B 1 230 ? 4.043 5.016 3.166 1 94.06 230 LEU B O 1
ATOM 6846 N N . SER B 1 231 ? 3.9 5.035 0.937 1 92.88 231 SER B N 1
ATOM 6847 C CA . SER B 1 231 ? 3.465 3.645 0.848 1 92.88 231 SER B CA 1
ATOM 6848 C C . SER B 1 231 ? 4.539 2.695 1.368 1 92.88 231 SER B C 1
ATOM 6850 O O . SER B 1 231 ? 4.227 1.7 2.027 1 92.88 231 SER B O 1
ATOM 6852 N N . GLU B 1 232 ? 5.742 2.977 1.025 1 94.5 232 GLU B N 1
ATOM 6853 C CA . GLU B 1 232 ? 6.848 2.148 1.508 1 94.5 232 GLU B CA 1
ATOM 6854 C C . GLU B 1 232 ? 6.914 2.154 3.031 1 94.5 232 GLU B C 1
ATOM 6856 O O . GLU B 1 232 ? 7.117 1.11 3.654 1 94.5 232 GLU B O 1
ATOM 6861 N N . CYS B 1 233 ? 6.758 3.328 3.605 1 95.81 233 CYS B N 1
ATOM 6862 C CA . CYS B 1 233 ? 6.766 3.441 5.059 1 95.81 233 CYS B CA 1
ATOM 6863 C C . CYS B 1 233 ? 5.668 2.584 5.68 1 95.81 233 CYS B C 1
ATOM 6865 O O . CYS B 1 233 ? 5.926 1.804 6.594 1 95.81 233 CYS B O 1
ATOM 6867 N N . LEU B 1 234 ? 4.523 2.703 5.141 1 93.62 234 LEU B N 1
ATOM 6868 C CA . LEU B 1 234 ? 3.396 1.936 5.66 1 93.62 234 LEU B CA 1
ATOM 6869 C C . LEU B 1 234 ? 3.652 0.438 5.527 1 93.62 234 LEU B C 1
ATOM 6871 O O . LEU B 1 234 ? 3.359 -0.329 6.449 1 93.62 234 LEU B O 1
ATOM 6875 N N . THR B 1 235 ? 4.16 0.049 4.406 1 92.44 235 THR B N 1
ATOM 6876 C CA . THR B 1 235 ? 4.445 -1.36 4.168 1 92.44 235 THR B CA 1
ATOM 6877 C C . THR B 1 235 ? 5.457 -1.89 5.184 1 92.44 235 THR B C 1
ATOM 6879 O O . THR B 1 235 ? 5.27 -2.971 5.746 1 92.44 235 THR B O 1
ATOM 6882 N N . MET B 1 236 ? 6.527 -1.143 5.449 1 93.81 236 MET B N 1
ATOM 6883 C CA . MET B 1 236 ? 7.535 -1.557 6.422 1 93.81 236 MET B CA 1
ATOM 6884 C C . MET B 1 236 ? 6.918 -1.725 7.809 1 93.81 236 MET B C 1
ATOM 6886 O O . MET B 1 236 ? 7.18 -2.713 8.492 1 93.81 236 MET B O 1
ATOM 6890 N N . LEU B 1 237 ? 6.09 -0.807 8.188 1 93.44 237 LEU B N 1
ATOM 6891 C CA . LEU B 1 237 ? 5.465 -0.836 9.508 1 93.44 237 LEU B CA 1
ATOM 6892 C C . LEU B 1 237 ? 4.578 -2.066 9.664 1 93.44 237 LEU B C 1
ATOM 6894 O O . LEU B 1 237 ? 4.613 -2.736 10.695 1 93.44 237 LEU B O 1
ATOM 6898 N N . HIS B 1 238 ? 3.9 -2.338 8.648 1 89.12 238 HIS B N 1
ATOM 6899 C CA . HIS B 1 238 ? 2.908 -3.404 8.719 1 89.12 238 HIS B CA 1
ATOM 6900 C C . HIS B 1 238 ? 3.555 -4.773 8.539 1 89.12 238 HIS B C 1
ATOM 6902 O O . HIS B 1 238 ? 3.324 -5.68 9.344 1 89.12 238 HIS B O 1
ATOM 6908 N N . VAL B 1 239 ? 4.312 -4.941 7.492 1 87.88 239 VAL B N 1
ATOM 6909 C CA . VAL B 1 239 ? 4.871 -6.238 7.125 1 87.88 239 VAL B CA 1
ATOM 6910 C C . VAL B 1 239 ? 5.82 -6.727 8.219 1 87.88 239 VAL B C 1
ATOM 6912 O O . VAL B 1 239 ? 5.863 -7.918 8.523 1 87.88 239 VAL B O 1
ATOM 6915 N N . TYR B 1 240 ? 6.523 -5.82 8.852 1 88.25 240 TYR B N 1
ATOM 6916 C CA . TYR B 1 240 ? 7.504 -6.23 9.844 1 88.25 240 TYR B CA 1
ATOM 6917 C C . TYR B 1 240 ? 6.988 -5.984 11.258 1 88.25 240 TYR B C 1
ATOM 6919 O O . TYR B 1 240 ? 7.75 -6.043 12.227 1 88.25 240 TYR B O 1
ATOM 6927 N N . ASP B 1 241 ? 5.707 -5.66 11.414 1 87.62 241 ASP B N 1
ATOM 6928 C CA . ASP B 1 241 ? 4.992 -5.508 12.68 1 87.62 241 ASP B CA 1
ATOM 6929 C C . ASP B 1 241 ? 5.762 -4.605 13.641 1 87.62 241 ASP B C 1
ATOM 6931 O O . ASP B 1 241 ? 6.02 -4.98 14.781 1 87.62 241 ASP B O 1
ATOM 6935 N N . LEU B 1 242 ? 6.172 -3.506 13.102 1 90.38 242 LEU B N 1
ATOM 6936 C CA . LEU B 1 242 ? 6.988 -2.59 13.891 1 90.38 242 LEU B CA 1
ATOM 6937 C C . LEU B 1 242 ? 6.137 -1.867 14.93 1 90.38 242 LEU B C 1
ATOM 6939 O O . LEU B 1 242 ? 6.672 -1.282 15.875 1 90.38 242 LEU B O 1
ATOM 6943 N N . CYS B 1 243 ? 4.809 -1.929 14.836 1 89.31 243 CYS B N 1
ATOM 6944 C CA . CYS B 1 243 ? 3.912 -1.209 15.734 1 89.31 243 CYS B CA 1
ATOM 6945 C C . CYS B 1 243 ? 3.443 -2.107 16.875 1 89.31 243 CYS B C 1
ATOM 6947 O O . CYS B 1 243 ? 2.855 -1.629 17.844 1 89.31 243 CYS B O 1
ATOM 6949 N N . GLY B 1 244 ? 3.828 -3.357 16.906 1 76.38 244 GLY B N 1
ATOM 6950 C CA . GLY B 1 244 ? 3.453 -4.305 17.938 1 76.38 244 GLY B CA 1
ATOM 6951 C C . GLY B 1 244 ? 1.988 -4.695 17.891 1 76.38 244 GLY B C 1
ATOM 6952 O O . GLY B 1 244 ? 1.355 -4.883 18.938 1 76.38 244 GLY B O 1
ATOM 6953 N N . HIS B 1 245 ? 1.4 -4.535 16.797 1 60.06 245 HIS B N 1
ATOM 6954 C CA . HIS B 1 245 ? -0.01 -4.895 16.703 1 60.06 245 HIS B CA 1
ATOM 6955 C C . HIS B 1 245 ? -0.229 -6.367 17.047 1 60.06 245 HIS B C 1
ATOM 6957 O O . HIS B 1 245 ? -1.155 -6.707 17.781 1 60.06 245 HIS B O 1
ATOM 6963 N N . ASN B 1 246 ? 0.366 -7.324 16.25 1 51.72 246 ASN B N 1
ATOM 6964 C CA . ASN B 1 246 ? -0.13 -8.688 16.141 1 51.72 246 ASN B CA 1
ATOM 6965 C C . ASN B 1 246 ? 0.52 -9.609 17.172 1 51.72 246 ASN B C 1
ATOM 6967 O O . ASN B 1 246 ? 1.71 -9.914 17.078 1 51.72 246 ASN B O 1
ATOM 6971 N N . THR B 1 247 ? 0.116 -9.445 18.438 1 42.91 247 THR B N 1
ATOM 6972 C CA . THR B 1 247 ? 0.352 -10.633 19.25 1 42.91 247 THR B CA 1
ATOM 6973 C C . THR B 1 247 ? 0.222 -11.898 18.406 1 42.91 247 THR B C 1
ATOM 6975 O O . THR B 1 247 ? 0.843 -12.922 18.719 1 42.91 247 THR B O 1
ATOM 6978 N N . ARG B 1 248 ? -0.599 -11.961 17.562 1 38.34 248 ARG B N 1
ATOM 6979 C CA . ARG B 1 248 ? -0.874 -13.188 16.812 1 38.34 248 ARG B CA 1
ATOM 6980 C C . ARG B 1 248 ? 0.291 -13.547 15.906 1 38.34 248 ARG B C 1
ATOM 6982 O O . ARG B 1 248 ? 0.487 -14.719 15.57 1 38.34 248 ARG B O 1
ATOM 6989 N N . MET B 1 249 ? 1.001 -12.562 15.469 1 39.25 249 MET B N 1
ATOM 6990 C CA . MET B 1 249 ? 2.09 -12.984 14.602 1 39.25 249 MET B CA 1
ATOM 6991 C C . MET B 1 249 ? 3.227 -13.602 15.406 1 39.25 249 MET B C 1
ATOM 6993 O O . MET B 1 249 ? 4.098 -14.273 14.852 1 39.25 249 MET B O 1
ATOM 6997 N N . ARG B 1 250 ? 3.357 -13.328 16.75 1 36 250 ARG B N 1
ATOM 6998 C CA . ARG B 1 250 ? 4.301 -14.031 17.625 1 36 250 ARG B CA 1
ATOM 6999 C C . ARG B 1 250 ? 4.027 -15.531 17.625 1 36 250 ARG B C 1
ATOM 7001 O O . ARG B 1 250 ? 4.934 -16.328 17.859 1 36 250 ARG B O 1
ATOM 7008 N N . THR B 1 251 ? 2.76 -15.867 17.812 1 32.59 251 THR B N 1
ATOM 7009 C CA . THR B 1 251 ? 2.484 -17.281 17.984 1 32.59 251 THR B CA 1
ATOM 7010 C C . THR B 1 251 ? 2.961 -18.078 16.781 1 32.59 251 THR B C 1
ATOM 7012 O O . THR B 1 251 ? 2.951 -19.312 16.797 1 32.59 251 THR B O 1
ATOM 7015 N N . MET B 1 252 ? 3.156 -17.469 15.672 1 31.12 252 MET B N 1
ATOM 7016 C CA . MET B 1 252 ? 3.607 -18.406 14.641 1 31.12 252 MET B CA 1
ATOM 7017 C C . MET B 1 252 ? 4.938 -19.047 15.031 1 31.12 252 MET B C 1
ATOM 7019 O O . MET B 1 252 ? 5.414 -19.953 14.352 1 31.12 252 MET B O 1
ATOM 7023 N N . SER B 1 253 ? 5.68 -18.5 15.992 1 28.89 253 SER B N 1
ATOM 7024 C CA . SER B 1 253 ? 6.91 -19.156 16.422 1 28.89 253 SER B CA 1
ATOM 7025 C C . SER B 1 253 ? 6.629 -20.203 17.5 1 28.89 253 SER B C 1
ATOM 7027 O O . SER B 1 253 ? 7.504 -21 17.828 1 28.89 253 SER B O 1
ATOM 7029 N N . SER B 1 254 ? 5.711 -20.109 18.438 1 27.83 254 SER B N 1
ATOM 7030 C CA . SER B 1 254 ? 5.781 -20.938 19.641 1 27.83 254 SER B CA 1
ATOM 7031 C C . SER B 1 254 ? 5.168 -22.312 19.391 1 27.83 254 SER B C 1
ATOM 7033 O O . SER B 1 254 ? 3.943 -22.453 19.391 1 27.83 254 SER B O 1
ATOM 7035 N N . THR B 1 255 ? 5.496 -23.172 18.438 1 26.28 255 THR B N 1
ATOM 7036 C CA . THR B 1 255 ? 5.055 -24.547 18.656 1 26.28 255 THR B CA 1
ATOM 7037 C C . THR B 1 255 ? 5.273 -24.953 20.109 1 26.28 255 THR B C 1
ATOM 7039 O O . THR B 1 255 ? 6.07 -24.328 20.828 1 26.28 255 THR B O 1
ATOM 7042 N N . SER B 1 256 ? 4.836 -26.312 20.406 1 24.06 256 SER B N 1
ATOM 7043 C CA . SER B 1 256 ? 4.664 -27.141 21.594 1 24.06 256 SER B CA 1
ATOM 7044 C C . SER B 1 256 ? 5.965 -27.25 22.391 1 24.06 256 SER B C 1
ATOM 7046 O O . SER B 1 256 ? 7.031 -27.484 21.812 1 24.06 256 SER B O 1
ATOM 7048 N N . SER B 1 257 ? 5.973 -26.812 23.594 1 24.28 257 SER B N 1
ATOM 7049 C CA . SER B 1 257 ? 6.902 -26.984 24.703 1 24.28 257 SER B CA 1
ATOM 7050 C C . SER B 1 257 ? 7.23 -28.453 24.938 1 24.28 257 SER B C 1
ATOM 7052 O O . SER B 1 257 ? 7.945 -28.797 25.875 1 24.28 257 SER B O 1
ATOM 7054 N N . ASN B 1 258 ? 6.375 -29.484 24.656 1 21.61 258 ASN B N 1
ATOM 7055 C CA . ASN B 1 258 ? 6.879 -30.547 25.516 1 21.61 258 ASN B CA 1
ATOM 7056 C C . ASN B 1 258 ? 8.32 -30.906 25.172 1 21.61 258 ASN B C 1
ATOM 7058 O O . ASN B 1 258 ? 9.023 -31.531 25.984 1 21.61 258 ASN B O 1
ATOM 7062 N N . SER B 1 259 ? 8.539 -31.609 24.047 1 22.81 259 SER B N 1
ATOM 7063 C CA . SER B 1 259 ? 9.805 -32.344 24.094 1 22.81 259 SER B CA 1
ATOM 7064 C C . SER B 1 259 ? 10.984 -31.375 24.203 1 22.81 259 SER B C 1
ATOM 7066 O O . SER B 1 259 ? 10.891 -30.219 23.797 1 22.81 259 SER B O 1
ATOM 7068 N N . THR B 1 260 ? 12.086 -31.641 24.984 1 22.64 260 THR B N 1
ATOM 7069 C CA . THR B 1 260 ? 13.352 -31.094 25.484 1 22.64 260 THR B CA 1
ATOM 7070 C C . THR B 1 260 ? 14.125 -30.406 24.375 1 22.64 260 THR B C 1
ATOM 7072 O O . THR B 1 260 ? 14.977 -29.562 24.625 1 22.64 260 THR B O 1
ATOM 7075 N N . THR B 1 261 ? 14.328 -31.125 23.25 1 21.67 261 THR B N 1
ATOM 7076 C CA . THR B 1 261 ? 15.656 -30.906 22.688 1 21.67 261 THR B CA 1
ATOM 7077 C C . THR B 1 261 ? 15.766 -29.516 22.094 1 21.67 261 THR B C 1
ATOM 7079 O O . THR B 1 261 ? 14.758 -28.859 21.828 1 21.67 261 THR B O 1
ATOM 7082 N N . SER B 1 262 ? 16.672 -29.297 21.016 1 21.53 262 SER B N 1
ATOM 7083 C CA . SER B 1 262 ? 17.609 -28.281 20.562 1 21.53 262 SER B CA 1
ATOM 7084 C C . SER B 1 262 ? 16.891 -27.109 19.875 1 21.53 262 SER B C 1
ATOM 7086 O O . SER B 1 262 ? 15.922 -27.328 19.156 1 21.53 262 SER B O 1
ATOM 7088 N N . PHE B 1 263 ? 16.922 -25.844 20.438 1 22.91 263 PHE B N 1
ATOM 7089 C CA . PHE B 1 263 ? 16.734 -24.406 20.281 1 22.91 263 PHE B CA 1
ATOM 7090 C C . PHE B 1 263 ? 17.125 -23.953 18.875 1 22.91 263 PHE B C 1
ATOM 7092 O O . PHE B 1 263 ? 18.25 -23.484 18.656 1 22.91 263 PHE B O 1
ATOM 7099 N N . LEU B 1 264 ? 16.922 -24.75 17.875 1 24.02 264 LEU B N 1
ATOM 7100 C CA . LEU B 1 264 ? 17.562 -24.328 16.641 1 24.02 264 LEU B CA 1
ATOM 7101 C C . LEU B 1 264 ? 17.219 -22.875 16.312 1 24.02 264 LEU B C 1
ATOM 7103 O O . LEU B 1 264 ? 16.188 -22.375 16.75 1 24.02 264 LEU B O 1
ATOM 7107 N N . SER B 1 265 ? 18.109 -22.141 15.477 1 25.14 265 SER B N 1
ATOM 7108 C CA . SER B 1 265 ? 18.469 -20.75 15.188 1 25.14 265 SER B CA 1
ATOM 7109 C C . SER B 1 265 ? 17.297 -20 14.57 1 25.14 265 SER B C 1
ATOM 7111 O O . SER B 1 265 ? 16.922 -20.25 13.422 1 25.14 265 SER B O 1
ATOM 7113 N N . GLN B 1 266 ? 16.203 -19.844 15.156 1 27.58 266 GLN B N 1
ATOM 7114 C CA . GLN B 1 266 ? 15.141 -18.859 14.938 1 27.58 266 GLN B CA 1
ATOM 7115 C C . GLN B 1 266 ? 15.719 -17.516 14.523 1 27.58 266 GLN B C 1
ATOM 7117 O O . GLN B 1 266 ? 16.516 -16.922 15.258 1 27.58 266 GLN B O 1
ATOM 7122 N N . GLY B 1 267 ? 16.031 -17.359 13.25 1 29.27 267 GLY B N 1
ATOM 7123 C CA . GLY B 1 267 ? 16.625 -16.047 12.984 1 29.27 267 GLY B CA 1
ATOM 7124 C C . GLY B 1 267 ? 16.109 -14.961 13.906 1 29.27 267 GLY B C 1
ATOM 7125 O O . GLY B 1 267 ? 14.891 -14.781 14.031 1 29.27 267 GLY B O 1
ATOM 7126 N N . GLN B 1 268 ? 16.719 -14.711 14.914 1 28.64 268 GLN B N 1
ATOM 7127 C CA . GLN B 1 268 ? 16.641 -13.703 15.977 1 28.64 268 GLN B CA 1
ATOM 7128 C C . GLN B 1 268 ? 16.297 -12.336 15.406 1 28.64 268 GLN B C 1
ATOM 7130 O O . GLN B 1 268 ? 16.891 -11.891 14.43 1 28.64 268 GLN B O 1
ATOM 7135 N N . PRO B 1 269 ? 15.023 -11.844 15.523 1 32.28 269 PRO B N 1
ATOM 7136 C CA . PRO B 1 269 ? 15.023 -10.383 15.383 1 32.28 269 PRO B CA 1
ATOM 7137 C C . PRO B 1 269 ? 16.359 -9.758 15.789 1 32.28 269 PRO B C 1
ATOM 7139 O O . PRO B 1 269 ? 16.953 -10.141 16.797 1 32.28 269 PRO B O 1
ATOM 7142 N N . SER B 1 270 ? 17.188 -9.523 14.844 1 33.69 270 SER B N 1
ATOM 7143 C CA . SER B 1 270 ? 18.547 -9.047 15.07 1 33.69 270 SER B CA 1
ATOM 7144 C C . SER B 1 270 ? 18.625 -8.188 16.328 1 33.69 270 SER B C 1
ATOM 7146 O O . SER B 1 270 ? 19.688 -7.637 16.641 1 33.69 270 SER B O 1
ATOM 7148 N N . GLY B 1 271 ? 17.766 -7.141 16.672 1 31.47 271 GLY B N 1
ATOM 7149 C CA . GLY B 1 271 ? 18.375 -6.641 17.891 1 31.47 271 GLY B CA 1
ATOM 7150 C C . GLY B 1 271 ? 18.781 -7.742 18.844 1 31.47 271 GLY B C 1
ATOM 7151 O O . GLY B 1 271 ? 18.594 -8.93 18.562 1 31.47 271 GLY B O 1
ATOM 7152 N N . SER B 1 272 ? 19.141 -7.273 20.156 1 32.84 272 SER B N 1
ATOM 7153 C CA . SER B 1 272 ? 19.641 -8.047 21.297 1 32.84 272 SER B CA 1
ATOM 7154 C C . SER B 1 272 ? 18.875 -9.352 21.453 1 32.84 272 SER B C 1
ATOM 7156 O O . SER B 1 272 ? 17.734 -9.461 21 1 32.84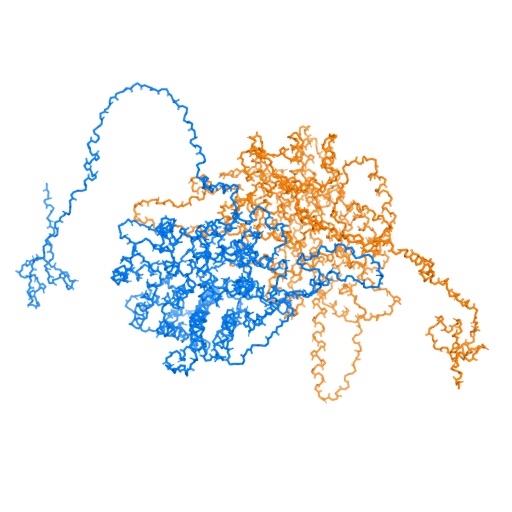 272 SER B O 1
ATOM 7158 N N . GLY B 1 273 ? 19.359 -10.477 21.609 1 35.34 273 GLY B N 1
ATOM 7159 C CA . GLY B 1 273 ? 19.156 -11.844 22.062 1 35.34 273 GLY B CA 1
ATOM 7160 C C . GLY B 1 273 ? 17.891 -12.008 22.891 1 35.34 273 GLY B C 1
ATOM 7161 O O . GLY B 1 273 ? 17.25 -13.055 22.844 1 35.34 273 GLY B O 1
ATOM 7162 N N . ASP B 1 274 ? 17.781 -11.312 24.125 1 38.16 274 ASP B N 1
ATOM 7163 C CA . ASP B 1 274 ? 16.844 -11.672 25.188 1 38.16 274 ASP B CA 1
ATOM 7164 C C . ASP B 1 274 ? 15.422 -11.266 24.828 1 38.16 274 ASP B C 1
ATOM 7166 O O . ASP B 1 274 ? 15.188 -10.156 24.328 1 38.16 274 ASP B O 1
ATOM 7170 N N . GLY B 1 275 ? 14.391 -12.094 24.344 1 49.09 275 GLY B N 1
ATOM 7171 C CA . GLY B 1 275 ? 12.938 -12.156 24.266 1 49.09 275 GLY B CA 1
ATOM 7172 C C . GLY B 1 275 ? 12.258 -10.859 24.656 1 49.09 275 GLY B C 1
ATOM 7173 O O . GLY B 1 275 ? 11.031 -10.789 24.734 1 49.09 275 GLY B O 1
ATOM 7174 N N . GLN B 1 276 ? 12.961 -9.875 25.234 1 58.5 276 GLN B N 1
ATOM 7175 C CA . GLN B 1 276 ? 12.234 -8.75 25.828 1 58.5 276 GLN B CA 1
ATOM 7176 C C . GLN B 1 276 ? 11.938 -7.684 24.781 1 58.5 276 GLN B C 1
ATOM 7178 O O . GLN B 1 276 ? 12.828 -7.254 24.047 1 58.5 276 GLN B O 1
ATOM 7183 N N . LEU B 1 277 ? 10.727 -7.395 24.406 1 69.44 277 LEU B N 1
ATOM 7184 C CA . LEU B 1 277 ? 10.188 -6.363 23.531 1 69.44 277 LEU B CA 1
ATOM 7185 C C . LEU B 1 277 ? 10.773 -4.996 23.875 1 69.44 277 LEU B C 1
ATOM 7187 O O . LEU B 1 277 ? 10.781 -4.598 25.047 1 69.44 277 LEU B O 1
ATOM 7191 N N . ASP B 1 278 ? 11.602 -4.281 22.906 1 88.5 278 ASP B N 1
ATOM 7192 C CA . ASP B 1 278 ? 12.086 -2.914 23.062 1 88.5 278 ASP B CA 1
ATOM 7193 C C . ASP B 1 278 ? 10.93 -1.917 23.031 1 88.5 278 ASP B C 1
ATOM 7195 O O . ASP B 1 278 ? 10.328 -1.697 21.969 1 88.5 278 ASP B O 1
ATOM 7199 N N . ILE B 1 279 ? 10.68 -1.289 24.188 1 93.5 279 ILE B N 1
ATOM 7200 C CA . ILE B 1 279 ? 9.531 -0.403 24.344 1 93.5 279 ILE B CA 1
ATOM 7201 C C . ILE B 1 279 ? 9.703 0.831 23.469 1 93.5 279 ILE B C 1
ATOM 7203 O O . ILE B 1 279 ? 8.727 1.344 22.906 1 93.5 279 ILE B O 1
ATOM 7207 N N . ILE B 1 280 ? 10.898 1.377 23.359 1 95.94 280 ILE B N 1
ATOM 7208 C CA . ILE B 1 280 ? 11.141 2.57 22.562 1 95.94 280 ILE B CA 1
ATOM 7209 C C . ILE B 1 280 ? 10.812 2.285 21.094 1 95.94 280 ILE B C 1
ATOM 7211 O O . ILE B 1 280 ? 10.141 3.078 20.438 1 95.94 280 ILE B O 1
ATOM 7215 N N . GLU B 1 281 ? 11.312 1.129 20.625 1 94.62 281 GLU B N 1
ATOM 7216 C CA . GLU B 1 281 ? 11.055 0.769 19.234 1 94.62 281 GLU B CA 1
ATOM 7217 C C . GLU B 1 281 ? 9.562 0.612 18.969 1 94.62 281 GLU B C 1
ATOM 7219 O O . GLU B 1 281 ? 9.062 1.047 17.922 1 94.62 281 GLU B O 1
ATOM 7224 N N . GLN B 1 282 ? 8.914 0.037 19.875 1 94.56 282 GLN B N 1
ATOM 7225 C CA . GLN B 1 282 ? 7.473 -0.151 19.734 1 94.56 282 GLN B CA 1
ATOM 7226 C C . GLN B 1 282 ? 6.738 1.188 19.734 1 94.56 282 GLN B C 1
ATOM 7228 O O . GLN B 1 282 ? 5.859 1.421 18.891 1 94.56 282 GLN B O 1
ATOM 7233 N N . GLU B 1 283 ? 7.074 2.061 20.641 1 97 283 GLU B N 1
ATOM 7234 C CA . GLU B 1 283 ? 6.449 3.377 20.719 1 97 283 GLU B CA 1
ATOM 7235 C C . GLU B 1 283 ? 6.715 4.195 19.469 1 97 283 GLU B C 1
ATOM 7237 O O . GLU B 1 283 ? 5.828 4.895 18.969 1 97 283 GLU B O 1
ATOM 7242 N N . LEU B 1 284 ? 7.93 4.082 18.984 1 97.94 284 LEU B N 1
ATOM 7243 C CA . LEU B 1 284 ? 8.258 4.801 17.766 1 97.94 284 LEU B CA 1
ATOM 7244 C C . LEU B 1 284 ? 7.445 4.266 16.594 1 97.94 284 LEU B C 1
ATOM 7246 O O . LEU B 1 284 ? 7.023 5.031 15.719 1 97.94 284 LEU B O 1
ATOM 7250 N N . GLY B 1 285 ? 7.281 2.893 16.562 1 97.5 285 GLY B N 1
ATOM 7251 C CA . GLY B 1 285 ? 6.438 2.301 15.539 1 97.5 285 GLY B CA 1
ATOM 7252 C C . GLY B 1 285 ? 5.008 2.803 15.578 1 97.5 285 GLY B C 1
ATOM 7253 O O . GLY B 1 285 ? 4.43 3.127 14.539 1 97.5 285 GLY B O 1
ATOM 7254 N N . ARG B 1 286 ? 4.48 2.918 16.734 1 97.56 286 ARG B N 1
ATOM 7255 C CA . ARG B 1 286 ? 3.117 3.41 16.891 1 97.56 286 ARG B CA 1
ATOM 7256 C C . ARG B 1 286 ? 3.008 4.871 16.484 1 97.56 286 ARG B C 1
ATOM 7258 O O . ARG B 1 286 ? 2.074 5.254 15.773 1 97.56 286 ARG B O 1
ATOM 7265 N N . ARG B 1 287 ? 3.975 5.68 16.906 1 98.44 287 ARG B N 1
ATOM 7266 C CA . ARG B 1 287 ? 3.998 7.086 16.531 1 98.44 287 ARG B CA 1
ATOM 7267 C C . ARG B 1 287 ? 4.051 7.25 15.023 1 98.44 287 ARG B C 1
ATOM 7269 O O . ARG B 1 287 ? 3.326 8.07 14.453 1 98.44 287 ARG B O 1
ATOM 7276 N N . LEU B 1 288 ? 4.902 6.441 14.453 1 98.19 288 LEU B N 1
ATOM 7277 C CA . LEU B 1 288 ? 5.078 6.527 13.008 1 98.19 288 LEU B CA 1
ATOM 7278 C C . LEU B 1 288 ? 3.82 6.07 12.281 1 98.19 288 LEU B C 1
ATOM 7280 O O . LEU B 1 288 ? 3.432 6.66 11.266 1 98.19 288 LEU B O 1
ATOM 7284 N N . PHE B 1 289 ? 3.156 5.078 12.727 1 96.75 289 PHE B N 1
ATOM 7285 C CA . PHE B 1 289 ? 1.92 4.605 12.117 1 96.75 289 PHE B CA 1
ATOM 7286 C C . PHE B 1 289 ? 0.883 5.719 12.055 1 96.75 289 PHE B C 1
ATOM 7288 O O . PHE B 1 289 ? 0.299 5.977 11 1 96.75 289 PHE B O 1
ATOM 7295 N N . TYR B 1 290 ? 0.692 6.32 13.148 1 97.75 290 TYR B N 1
ATOM 7296 C CA . TYR B 1 290 ? -0.348 7.34 13.211 1 97.75 290 TYR B CA 1
ATOM 7297 C C . TYR B 1 290 ? 0.072 8.594 12.453 1 97.75 290 TYR B C 1
ATOM 7299 O O . TYR B 1 290 ? -0.773 9.32 11.922 1 97.75 290 TYR B O 1
ATOM 7307 N N . THR B 1 291 ? 1.402 8.875 12.383 1 97.62 291 THR B N 1
ATOM 7308 C CA . THR B 1 291 ? 1.868 9.953 11.523 1 97.62 291 THR B CA 1
ATOM 7309 C C . THR B 1 291 ? 1.52 9.672 10.062 1 97.62 291 THR B C 1
ATOM 7311 O O . THR B 1 291 ? 1.084 10.57 9.336 1 97.62 291 THR B O 1
ATOM 7314 N N . VAL B 1 292 ? 1.684 8.438 9.672 1 95.88 292 VAL B N 1
ATOM 7315 C CA . VAL B 1 292 ? 1.372 8.023 8.305 1 95.88 292 VAL B CA 1
ATOM 7316 C C . VAL B 1 292 ? -0.136 8.094 8.078 1 95.88 292 VAL B C 1
ATOM 7318 O O . VAL B 1 292 ? -0.59 8.547 7.023 1 95.88 292 VAL B O 1
ATOM 7321 N N . LEU B 1 293 ? -0.907 7.637 9.047 1 94.88 293 LEU B N 1
ATOM 7322 C CA . LEU B 1 293 ? -2.361 7.691 8.953 1 94.88 293 LEU B CA 1
ATOM 7323 C C . LEU B 1 293 ? -2.838 9.125 8.742 1 94.88 293 LEU B C 1
ATOM 7325 O O . LEU B 1 293 ? -3.656 9.391 7.859 1 94.88 293 LEU B O 1
ATOM 7329 N N . VAL B 1 294 ? -2.303 10.016 9.547 1 95.5 294 VAL B N 1
ATOM 7330 C CA . VAL B 1 294 ? -2.67 11.422 9.453 1 95.5 294 VAL B CA 1
ATOM 7331 C C . VAL B 1 294 ? -2.236 11.984 8.094 1 95.5 294 VAL B C 1
ATOM 7333 O O . VAL B 1 294 ? -2.947 12.789 7.492 1 95.5 294 VAL B O 1
ATOM 7336 N N . GLY B 1 295 ? -1.071 11.562 7.66 1 92.19 295 GLY B N 1
ATOM 7337 C CA . GLY B 1 295 ? -0.605 11.977 6.348 1 92.19 295 GLY B CA 1
ATOM 7338 C C . GLY B 1 295 ? -1.546 11.578 5.227 1 92.19 295 GLY B C 1
ATOM 7339 O O . GLY B 1 295 ? -1.888 12.398 4.371 1 92.19 295 GLY B O 1
ATOM 7340 N N . TYR B 1 296 ? -2.008 10.344 5.199 1 90.56 296 TYR B N 1
ATOM 7341 C CA . TYR B 1 296 ? -2.926 9.852 4.18 1 90.56 296 TYR B CA 1
ATOM 7342 C C . TYR B 1 296 ? -4.262 10.578 4.25 1 90.56 296 TYR B C 1
ATOM 7344 O O . TYR B 1 296 ? -4.82 10.969 3.221 1 90.56 296 TYR B O 1
ATOM 7352 N N . ARG B 1 297 ? -4.77 10.773 5.398 1 92.31 297 ARG B N 1
ATOM 7353 C CA . ARG B 1 297 ? -6.066 11.43 5.562 1 92.31 297 ARG B CA 1
ATOM 7354 C C . ARG B 1 297 ? -5.988 12.898 5.176 1 92.31 297 ARG B C 1
ATOM 7356 O O . ARG B 1 297 ? -6.953 13.461 4.656 1 92.31 297 ARG B O 1
ATOM 7363 N N . THR B 1 298 ? -4.855 13.484 5.5 1 91.38 298 THR B N 1
ATOM 7364 C CA . THR B 1 298 ? -4.648 14.852 5.059 1 91.38 298 THR B CA 1
ATOM 7365 C C . THR B 1 298 ? -4.684 14.945 3.533 1 91.38 298 THR B C 1
ATOM 7367 O O . THR B 1 298 ? -5.332 15.828 2.971 1 91.38 298 THR B O 1
ATOM 7370 N N . LEU B 1 299 ? -4.023 14.039 2.889 1 86.62 299 LEU B N 1
ATOM 7371 C CA . LEU B 1 299 ? -4.016 14.023 1.431 1 86.62 299 LEU B CA 1
ATOM 7372 C C . LEU B 1 299 ? -5.422 13.789 0.884 1 86.62 299 LEU B C 1
ATOM 7374 O O . LEU B 1 299 ? -5.809 14.398 -0.118 1 86.62 299 LEU B O 1
ATOM 7378 N N . GLN B 1 300 ? -6.172 12.977 1.529 1 86.69 300 GLN B N 1
ATOM 7379 C CA . GLN B 1 300 ? -7.543 12.703 1.112 1 86.69 300 GLN B CA 1
ATOM 7380 C C . GLN B 1 300 ? -8.414 13.953 1.224 1 86.69 300 GLN B C 1
ATOM 7382 O O . GLN B 1 300 ? -9.195 14.258 0.322 1 86.69 300 GLN B O 1
ATOM 7387 N N . GLN B 1 301 ? -8.289 14.633 2.277 1 89.06 301 GLN B N 1
ATOM 7388 C CA . GLN B 1 301 ? -9.086 15.836 2.506 1 89.06 301 GLN B CA 1
ATOM 7389 C C . GLN B 1 301 ? -8.719 16.938 1.522 1 89.06 301 GLN B C 1
ATOM 7391 O O . GLN B 1 301 ? -9.523 17.828 1.241 1 89.06 301 GLN B O 1
ATOM 7396 N N . MET B 1 302 ? -7.508 16.797 1.041 1 80.38 302 MET B N 1
ATOM 7397 C CA . MET B 1 302 ? -7.039 17.781 0.085 1 80.38 302 MET B CA 1
ATOM 7398 C C . MET B 1 302 ? -7.539 17.469 -1.321 1 80.38 302 MET B C 1
ATOM 7400 O O . MET B 1 302 ? -7.277 18.219 -2.262 1 80.38 302 MET B O 1
ATOM 7404 N N . GLY B 1 303 ? -8.242 16.375 -1.47 1 75 303 GLY B N 1
ATOM 7405 C CA . GLY B 1 303 ? -8.867 16.078 -2.752 1 75 303 GLY B CA 1
ATOM 7406 C C . GLY B 1 303 ? -8.281 14.867 -3.439 1 75 303 GLY B C 1
ATOM 7407 O O . GLY B 1 303 ? -8.672 14.531 -4.562 1 75 303 GLY B O 1
ATOM 7408 N N . SER B 1 304 ? -7.363 14.359 -2.777 1 67.62 304 SER B N 1
ATOM 7409 C CA . SER B 1 304 ? -6.816 13.148 -3.385 1 67.62 304 SER B CA 1
ATOM 7410 C C . SER B 1 304 ? -7.84 12.016 -3.381 1 67.62 304 SER B C 1
ATOM 7412 O O . SER B 1 304 ? -8.352 11.641 -2.324 1 67.62 304 SER B O 1
ATOM 7414 N N . THR B 1 305 ? -8.328 11.68 -4.527 1 62.69 305 THR B N 1
ATOM 7415 C CA . THR B 1 305 ? -9.305 10.594 -4.625 1 62.69 305 THR B CA 1
ATOM 7416 C C . THR B 1 305 ? -8.609 9.258 -4.852 1 62.69 305 THR B C 1
ATOM 7418 O O . THR B 1 305 ? -9.25 8.273 -5.219 1 62.69 305 THR B O 1
ATOM 7421 N N . ASP B 1 306 ? -7.348 9.289 -4.684 1 62.81 306 ASP B N 1
ATOM 7422 C CA . ASP B 1 306 ? -6.617 8.047 -4.938 1 62.81 306 ASP B CA 1
ATOM 7423 C C . ASP B 1 306 ? -6.855 7.031 -3.826 1 62.81 306 ASP B C 1
ATOM 7425 O O . ASP B 1 306 ? -6.301 7.16 -2.732 1 62.81 306 ASP B O 1
ATOM 7429 N N . SER B 1 307 ? -7.781 6.184 -3.984 1 58.94 307 SER B N 1
ATOM 7430 C CA . SER B 1 307 ? -8.211 5.211 -2.984 1 58.94 307 SER B CA 1
ATOM 7431 C C . SER B 1 307 ? -7.281 4.004 -2.949 1 58.94 307 SER B C 1
ATOM 7433 O O . SER B 1 307 ? -7.391 3.154 -2.062 1 58.94 307 SER B O 1
ATOM 7435 N N . THR B 1 308 ? -6.355 3.953 -3.795 1 60.19 308 THR B N 1
ATOM 7436 C CA . THR B 1 308 ? -5.566 2.727 -3.807 1 60.19 308 THR B CA 1
ATOM 7437 C C . THR B 1 308 ? -4.609 2.689 -2.621 1 60.19 308 THR B C 1
ATOM 7439 O O . THR B 1 308 ? -4.395 1.632 -2.023 1 60.19 308 THR B O 1
ATOM 7442 N N . PHE B 1 309 ? -4.137 3.885 -2.391 1 66.25 309 PHE B N 1
ATOM 7443 C CA . PHE B 1 309 ? -3.195 3.887 -1.276 1 66.25 309 PHE B CA 1
ATOM 7444 C C . PHE B 1 309 ? -3.809 4.555 -0.052 1 66.25 309 PHE B C 1
ATOM 7446 O O . PHE B 1 309 ? -3.955 5.781 -0.015 1 66.25 309 PHE B O 1
ATOM 7453 N N . HIS B 1 310 ? -4.441 3.734 0.698 1 74.19 310 HIS B N 1
ATOM 7454 C CA . HIS B 1 310 ? -5.043 4.207 1.939 1 74.19 310 HIS B CA 1
ATOM 7455 C C . HIS B 1 310 ? -4.879 3.184 3.057 1 74.19 310 HIS B C 1
ATOM 7457 O O . HIS B 1 310 ? -4.391 2.074 2.824 1 74.19 310 HIS B O 1
ATOM 7463 N N . ILE B 1 311 ? -4.996 3.723 4.16 1 84.44 311 ILE B N 1
ATOM 7464 C CA . ILE B 1 311 ? -5.121 2.84 5.312 1 84.44 311 ILE B CA 1
ATOM 7465 C C . ILE B 1 311 ? -6.582 2.436 5.5 1 84.44 311 ILE B C 1
ATOM 7467 O O . ILE B 1 311 ? -7.453 3.293 5.652 1 84.44 311 ILE B O 1
ATOM 7471 N N . PRO B 1 312 ? -6.812 1.155 5.344 1 84.81 312 PRO B N 1
ATOM 7472 C CA . PRO B 1 312 ? -8.203 0.738 5.527 1 84.81 312 PRO B CA 1
ATOM 7473 C C . PRO B 1 312 ? -8.789 1.2 6.859 1 84.81 312 PRO B C 1
ATOM 7475 O O . PRO B 1 312 ? -8.055 1.344 7.844 1 84.81 312 PRO B O 1
ATOM 7478 N N . PRO B 1 313 ? -10.141 1.479 6.82 1 88.56 313 PRO B N 1
ATOM 7479 C CA . PRO B 1 313 ? -10.773 1.884 8.078 1 88.56 313 PRO B CA 1
ATOM 7480 C C . PRO B 1 313 ? -10.68 0.809 9.156 1 88.56 313 PRO B C 1
ATOM 7482 O O . PRO B 1 313 ? -10.656 -0.385 8.844 1 88.56 313 PRO B O 1
ATOM 7485 N N . GLU B 1 314 ? -10.609 1.264 10.367 1 89.12 314 GLU B N 1
ATOM 7486 C CA . GLU B 1 314 ? -10.547 0.359 11.508 1 89.12 314 GLU B CA 1
ATOM 7487 C C . GLU B 1 314 ? -11.836 -0.437 11.656 1 89.12 314 GLU B C 1
ATOM 7489 O O . GLU B 1 314 ? -12.93 0.103 11.469 1 89.12 314 GLU B O 1
ATOM 7494 N N . THR B 1 315 ? -11.727 -1.734 11.852 1 87.12 315 THR B N 1
ATOM 7495 C CA . THR B 1 315 ? -12.859 -2.615 12.102 1 87.12 315 THR B CA 1
ATOM 7496 C C . THR B 1 315 ? -12.703 -3.354 13.422 1 87.12 315 THR B C 1
ATOM 7498 O O . THR B 1 315 ? -11.625 -3.334 14.023 1 87.12 315 THR B O 1
ATOM 7501 N N . PRO B 1 316 ? -13.727 -3.914 13.914 1 83.12 316 PRO B N 1
ATOM 7502 C CA . PRO B 1 316 ? -13.617 -4.641 15.18 1 83.12 316 PRO B CA 1
ATOM 7503 C C . PRO B 1 316 ? -12.617 -5.789 15.117 1 83.12 316 PRO B C 1
ATOM 7505 O O . PRO B 1 316 ? -12.031 -6.156 16.141 1 83.12 316 PRO B O 1
ATOM 7508 N N . THR B 1 317 ? -12.398 -6.359 13.945 1 82.25 317 THR B N 1
ATOM 7509 C CA . THR B 1 317 ? -11.477 -7.484 13.812 1 82.25 317 THR B CA 1
ATOM 7510 C C . THR B 1 317 ? -10.086 -7.004 13.406 1 82.25 317 THR B C 1
ATOM 7512 O O . THR B 1 317 ? -9.102 -7.723 13.57 1 82.25 317 THR B O 1
ATOM 7515 N N . GLU B 1 318 ? -10.031 -5.875 12.828 1 84.38 318 GLU B N 1
ATOM 7516 C CA . GLU B 1 318 ? -8.766 -5.27 12.43 1 84.38 318 GLU B CA 1
ATOM 7517 C C . GLU B 1 318 ? -8.602 -3.879 13.039 1 84.38 318 GLU B C 1
ATOM 7519 O O . GLU B 1 318 ? -8.836 -2.871 12.367 1 84.38 318 GLU B O 1
ATOM 7524 N N . ARG B 1 319 ? -8.055 -3.889 14.211 1 88.44 319 ARG B N 1
ATOM 7525 C CA . ARG B 1 319 ? -7.906 -2.635 14.945 1 88.44 319 ARG B CA 1
ATOM 7526 C C . ARG B 1 319 ? -6.551 -1.992 14.664 1 88.44 319 ARG B C 1
ATOM 7528 O O . ARG B 1 319 ? -5.574 -2.689 14.383 1 88.44 319 ARG B O 1
ATOM 7535 N N . TYR B 1 320 ? -6.562 -0.657 14.656 1 91.44 320 TYR B N 1
ATOM 7536 C CA . TYR B 1 320 ? -5.281 0.04 14.602 1 91.44 320 TYR B CA 1
ATOM 7537 C C . TYR B 1 320 ? -4.465 -0.224 15.867 1 91.44 320 TYR B C 1
ATOM 7539 O O . TYR B 1 320 ? -5.016 -0.62 16.891 1 91.44 320 TYR B O 1
ATOM 7547 N N . PRO B 1 321 ? -3.145 -0.085 15.773 1 92.69 321 PRO B N 1
ATOM 7548 C CA . PRO B 1 321 ? -2.352 -0.21 17 1 92.69 321 PRO B CA 1
ATOM 7549 C C . PRO B 1 321 ? -2.768 0.792 18.078 1 92.69 321 PRO B C 1
ATOM 7551 O O . PRO B 1 321 ? -3.404 1.804 17.766 1 92.69 321 PRO B O 1
ATOM 7554 N N . PRO B 1 322 ? -2.445 0.425 19.328 1 94.5 322 PRO B N 1
ATOM 7555 C CA . PRO B 1 322 ? -2.754 1.393 20.391 1 94.5 322 PRO B CA 1
ATOM 7556 C C . PRO B 1 322 ? -2.111 2.756 20.141 1 94.5 322 PRO B C 1
ATOM 7558 O O . PRO B 1 322 ? -1.045 2.838 19.531 1 94.5 322 PRO B O 1
ATOM 7561 N N . LEU B 1 323 ? -2.785 3.775 20.625 1 96.94 323 LEU B N 1
ATOM 7562 C CA . LEU B 1 323 ? -2.203 5.109 20.547 1 96.94 323 LEU B CA 1
ATOM 7563 C C . LEU B 1 323 ? -0.888 5.176 21.312 1 96.94 323 LEU B C 1
ATOM 7565 O O . LEU B 1 323 ? -0.707 4.465 22.312 1 96.94 323 LEU B O 1
ATOM 7569 N N . PRO B 1 324 ? 0.059 6.012 20.812 1 97.56 324 PRO B N 1
ATOM 7570 C CA . PRO B 1 324 ? 1.31 6.191 21.547 1 97.56 324 PRO B CA 1
ATOM 7571 C C . PRO B 1 324 ? 1.081 6.656 22.984 1 97.56 324 PRO B C 1
ATOM 7573 O O . PRO B 1 324 ? 0.131 7.395 23.266 1 97.56 324 PRO B O 1
ATOM 7576 N N . LEU B 1 325 ? 2.008 6.242 23.844 1 97.5 325 LEU B N 1
ATOM 7577 C CA . LEU B 1 325 ? 1.948 6.668 25.234 1 97.5 325 LEU B CA 1
ATOM 7578 C C . LEU B 1 325 ? 2.125 8.18 25.359 1 97.5 325 LEU B C 1
ATOM 7580 O O . LEU B 1 325 ? 2.969 8.766 24.672 1 97.5 325 LEU B O 1
ATOM 7584 N N . GLU B 1 326 ? 1.28 8.734 26.203 1 97.62 326 GLU B N 1
ATOM 7585 C CA . GLU B 1 326 ? 1.404 10.164 26.438 1 97.62 326 GLU B CA 1
ATOM 7586 C C . GLU B 1 326 ? 2.459 10.453 27.5 1 97.62 326 GLU B C 1
ATOM 7588 O O . GLU B 1 326 ? 2.154 11.047 28.547 1 97.62 326 GLU B O 1
ATOM 7593 N N . ILE B 1 327 ? 3.617 10.031 27.219 1 98 327 ILE B N 1
ATOM 7594 C CA . ILE B 1 327 ? 4.793 10.164 28.062 1 98 327 ILE B CA 1
ATOM 7595 C C . ILE B 1 327 ? 5.957 10.727 27.25 1 98 327 ILE B C 1
ATOM 7597 O O . ILE B 1 327 ? 6.195 10.297 26.109 1 98 327 ILE B O 1
ATOM 7601 N N . ASP B 1 328 ? 6.633 11.703 27.828 1 97.19 328 ASP B N 1
ATOM 7602 C CA . ASP B 1 328 ? 7.762 12.32 27.141 1 97.19 328 ASP B CA 1
ATOM 7603 C C . ASP B 1 328 ? 8.906 11.336 26.969 1 97.19 328 ASP B C 1
ATOM 7605 O O . ASP B 1 328 ? 9.062 10.398 27.75 1 97.19 328 ASP B O 1
ATOM 7609 N N . ASP B 1 329 ? 9.742 11.531 25.969 1 97.44 329 ASP B N 1
ATOM 7610 C CA . ASP B 1 329 ? 10.828 10.633 25.578 1 97.44 329 ASP B CA 1
ATOM 7611 C C . ASP B 1 329 ? 11.781 10.406 26.75 1 97.44 329 ASP B C 1
ATOM 7613 O O . ASP B 1 329 ? 12.328 9.305 26.906 1 97.44 329 ASP B O 1
ATOM 7617 N N . GLU B 1 330 ? 12.008 11.391 27.625 1 95.5 330 GLU B N 1
ATOM 7618 C CA . GLU B 1 330 ? 12.953 11.32 28.719 1 95.5 330 GLU B CA 1
ATOM 7619 C C . GLU B 1 330 ? 12.547 10.258 29.734 1 95.5 330 GLU B C 1
ATOM 7621 O O . GLU B 1 330 ? 13.383 9.758 30.5 1 95.5 330 GLU B O 1
ATOM 7626 N N . PHE B 1 331 ? 11.289 9.906 29.641 1 97.25 331 PHE B N 1
ATOM 7627 C CA . PHE B 1 331 ? 10.797 8.984 30.656 1 97.25 331 PHE B CA 1
ATOM 7628 C C . PHE B 1 331 ? 10.516 7.613 30.062 1 97.25 331 PHE B C 1
ATOM 7630 O O . PHE B 1 331 ? 9.93 6.75 30.719 1 97.25 331 PHE B O 1
ATOM 7637 N N . ILE B 1 332 ? 10.828 7.406 28.844 1 97.25 332 ILE B N 1
ATOM 7638 C CA . ILE B 1 332 ? 10.656 6.105 28.203 1 97.25 332 ILE B CA 1
ATOM 7639 C C . ILE B 1 332 ? 12.023 5.438 28.016 1 97.25 332 ILE B C 1
ATOM 7641 O O . ILE B 1 332 ? 12.914 6 27.391 1 97.25 332 ILE B O 1
ATOM 7645 N N . CYS B 1 333 ? 12.195 4.289 28.562 1 94.44 333 CYS B N 1
ATOM 7646 C CA . CYS B 1 333 ? 13.398 3.477 28.438 1 94.44 333 CYS B CA 1
ATOM 7647 C C . CYS B 1 333 ? 13.109 2.191 27.672 1 94.44 333 CYS B C 1
ATOM 7649 O O . CYS B 1 333 ? 11.953 1.824 27.484 1 94.44 333 CYS B O 1
ATOM 7651 N N . PRO B 1 334 ? 14.133 1.551 27.203 1 92.62 334 PRO B N 1
ATOM 7652 C CA . PRO B 1 334 ? 13.914 0.336 26.406 1 92.62 334 PRO B CA 1
ATOM 7653 C C . PRO B 1 334 ? 13.211 -0.764 27.203 1 92.62 334 PRO B C 1
ATOM 7655 O O . PRO B 1 334 ? 12.445 -1.547 26.625 1 92.62 334 PRO B O 1
ATOM 7658 N N . THR B 1 335 ? 13.336 -0.783 28.453 1 92.56 335 THR B N 1
ATOM 7659 C CA . THR B 1 335 ? 12.836 -1.911 29.234 1 92.56 335 THR B CA 1
ATOM 7660 C C . THR B 1 335 ? 11.648 -1.493 30.094 1 92.56 335 THR B C 1
ATOM 7662 O O . THR B 1 335 ? 10.859 -2.336 30.531 1 92.56 335 THR B O 1
ATOM 7665 N N . HIS B 1 336 ? 11.57 -0.235 30.453 1 93.56 336 HIS B N 1
ATOM 7666 C CA . HIS B 1 336 ? 10.5 0.223 31.328 1 93.56 336 HIS B CA 1
ATOM 7667 C C . HIS B 1 336 ? 10.117 1.667 31.031 1 93.56 336 HIS B C 1
ATOM 7669 O O . HIS B 1 336 ? 10.844 2.369 30.312 1 93.56 336 HIS B O 1
ATOM 7675 N N . VAL B 1 337 ? 8.945 2.012 31.578 1 96.12 337 VAL B N 1
ATOM 7676 C CA . VAL B 1 337 ? 8.422 3.361 31.375 1 96.12 337 VAL B CA 1
ATOM 7677 C C . VAL B 1 337 ? 8.219 4.035 32.719 1 96.12 337 VAL B C 1
ATOM 7679 O O . VAL B 1 337 ? 7.605 3.453 33.625 1 96.12 337 VAL B O 1
ATOM 7682 N N . LYS B 1 338 ? 8.805 5.184 32.906 1 96.38 338 LYS B N 1
ATOM 7683 C CA . LYS B 1 338 ? 8.562 6.008 34.062 1 96.38 338 LYS B CA 1
ATOM 7684 C C . LYS B 1 338 ? 7.324 6.883 33.875 1 96.38 338 LYS B C 1
ATOM 7686 O O . LYS B 1 338 ? 7.004 7.289 32.781 1 96.38 338 LYS B O 1
ATOM 7691 N N . PRO B 1 339 ? 6.68 7.145 34.969 1 95.19 339 PRO B N 1
ATOM 7692 C CA . PRO B 1 339 ? 5.465 7.949 34.844 1 95.19 339 PRO B CA 1
ATOM 7693 C C . PRO B 1 339 ? 5.754 9.398 34.438 1 95.19 339 PRO B C 1
ATOM 7695 O O . PRO B 1 339 ? 6.785 9.953 34.812 1 95.19 339 PRO B O 1
ATOM 7698 N N . GLN B 1 340 ? 4.836 9.984 33.688 1 95.94 340 GLN B N 1
ATOM 7699 C CA . GLN B 1 340 ? 4.879 11.398 33.344 1 95.94 340 GLN B CA 1
ATOM 7700 C C . GLN B 1 340 ? 4.711 12.289 34.562 1 95.94 340 GLN B C 1
ATOM 7702 O O . GLN B 1 340 ? 3.807 12.07 35.375 1 95.94 340 GLN B O 1
ATOM 7707 N N . PRO B 1 341 ? 5.551 13.266 34.688 1 93.25 341 PRO B N 1
ATOM 7708 C CA . PRO B 1 341 ? 5.344 14.195 35.812 1 93.25 341 PRO B CA 1
ATOM 7709 C C . PRO B 1 341 ? 3.963 14.844 35.781 1 93.25 341 PRO B C 1
ATOM 7711 O O . PRO B 1 341 ? 3.512 15.305 34.719 1 93.25 341 PRO B O 1
ATOM 7714 N N . PRO B 1 342 ? 3.219 14.898 36.844 1 90.19 342 PRO B N 1
ATOM 7715 C CA . PRO B 1 342 ? 1.831 15.359 36.875 1 90.19 342 PRO B CA 1
ATOM 7716 C C . PRO B 1 342 ? 1.694 16.828 36.469 1 90.19 342 PRO B C 1
ATOM 7718 O O . PRO B 1 342 ? 0.654 17.234 35.938 1 90.19 342 PRO B O 1
ATOM 7721 N N . ASN B 1 343 ? 2.627 17.672 36.688 1 87.75 343 ASN B N 1
ATOM 7722 C CA . ASN B 1 343 ? 2.484 19.094 36.406 1 87.75 343 ASN B CA 1
ATOM 7723 C C . ASN B 1 343 ? 3.012 19.469 35.031 1 87.75 343 ASN B C 1
ATOM 7725 O O . ASN B 1 343 ? 3.191 20.641 34.719 1 87.75 343 ASN B O 1
ATOM 7729 N N . LYS B 1 344 ? 3.242 18.531 34.25 1 90.75 344 LYS B N 1
ATOM 7730 C CA . LYS B 1 344 ? 3.768 18.781 32.906 1 90.75 344 LYS B CA 1
ATOM 7731 C C . LYS B 1 344 ? 3.035 17.953 31.859 1 90.75 344 LYS B C 1
ATOM 7733 O O . LYS B 1 344 ? 3.145 16.719 31.844 1 90.75 344 LYS B O 1
ATOM 7738 N N . VAL B 1 345 ? 2.334 18.672 30.984 1 94.56 345 VAL B N 1
ATOM 7739 C CA . VAL B 1 345 ? 1.603 17.969 29.938 1 94.56 345 VAL B CA 1
ATOM 7740 C C . VAL B 1 345 ? 2.58 17.422 28.891 1 94.56 345 VAL B C 1
ATOM 7742 O O . VAL B 1 345 ? 3.426 18.172 28.391 1 94.56 345 VAL B O 1
ATOM 7745 N N . SER B 1 346 ? 2.506 16.156 28.594 1 96.81 346 SER B N 1
ATOM 7746 C CA . SER B 1 346 ? 3.393 15.539 27.609 1 96.81 346 SER B CA 1
ATOM 7747 C C . SER B 1 346 ? 3.148 16.078 26.219 1 96.81 346 SER B C 1
ATOM 7749 O O . SER B 1 346 ? 2.016 16.422 25.859 1 96.81 346 SER B O 1
ATOM 7751 N N . ARG B 1 347 ? 4.199 16.141 25.438 1 94.5 347 ARG B N 1
ATOM 7752 C CA . ARG B 1 347 ? 4.102 16.578 24.047 1 94.5 347 ARG B CA 1
ATOM 7753 C C . ARG B 1 347 ? 3.275 15.594 23.219 1 94.5 347 ARG B C 1
ATOM 7755 O O . ARG B 1 347 ? 2.717 15.961 22.188 1 94.5 347 ARG B O 1
ATOM 7762 N N . LEU B 1 348 ? 3.135 14.375 23.641 1 98 348 LEU B N 1
ATOM 7763 C CA . LEU B 1 348 ? 2.414 13.352 22.891 1 98 348 LEU B CA 1
ATOM 7764 C C . LEU B 1 348 ? 0.907 13.508 23.078 1 98 348 LEU B C 1
ATOM 7766 O O . LEU B 1 348 ? 0.123 12.922 22.328 1 98 348 LEU B O 1
ATOM 7770 N N . VAL B 1 349 ? 0.514 14.352 24.078 1 97.5 349 VAL B N 1
ATOM 7771 C CA . VAL B 1 349 ? -0.909 14.625 24.234 1 97.5 349 VAL B CA 1
ATOM 7772 C C . VAL B 1 349 ? -1.435 15.375 23.016 1 97.5 349 VAL B C 1
ATOM 7774 O O . VAL B 1 349 ? -2.484 15.031 22.469 1 97.5 349 VAL B O 1
ATOM 7777 N N . GLY B 1 350 ? -0.677 16.422 22.656 1 97.5 350 GLY B N 1
ATOM 7778 C CA . GLY B 1 350 ? -1.067 17.156 21.469 1 97.5 350 GLY B CA 1
ATOM 7779 C C . GLY B 1 350 ? -1.087 16.297 20.203 1 97.5 350 GLY B C 1
ATOM 7780 O O . GLY B 1 350 ? -1.99 16.422 19.375 1 97.5 350 GLY B O 1
ATOM 7781 N N . PHE B 1 351 ? -0.089 15.477 20.125 1 98.12 351 PHE B N 1
ATOM 7782 C CA . PHE B 1 351 ? -0.018 14.562 18.984 1 98.12 351 PHE B CA 1
ATOM 7783 C C . PHE B 1 351 ? -1.247 13.664 18.938 1 98.12 351 PHE B C 1
ATOM 7785 O O . PHE B 1 351 ? -1.872 13.523 17.875 1 98.12 351 PHE B O 1
ATOM 7792 N N . ASN B 1 352 ? -1.6 13.047 19.984 1 98.06 352 ASN B N 1
ATOM 7793 C CA . ASN B 1 352 ? -2.734 12.133 20.062 1 98.06 352 ASN B CA 1
ATOM 7794 C C . ASN B 1 352 ? -4.055 12.852 19.797 1 98.06 352 ASN B C 1
ATOM 7796 O O . ASN B 1 352 ? -4.977 12.273 19.219 1 98.06 352 ASN B O 1
ATOM 7800 N N . LEU B 1 353 ? -4.164 14.094 20.266 1 97.62 353 LEU B N 1
ATOM 7801 C CA . LEU B 1 353 ? -5.367 14.883 20 1 97.62 353 LEU B CA 1
ATOM 7802 C C . LEU B 1 353 ? -5.566 15.062 18.484 1 97.62 353 LEU B C 1
ATOM 7804 O O . LEU B 1 353 ? -6.688 14.93 17.984 1 97.62 353 LEU B O 1
ATOM 7808 N N . ASN B 1 354 ? -4.473 15.391 17.844 1 97.88 354 ASN B N 1
ATOM 7809 C CA . ASN B 1 354 ? -4.547 15.523 16.391 1 97.88 354 ASN B CA 1
ATOM 7810 C C . ASN B 1 354 ? -4.973 14.211 15.727 1 97.88 354 ASN B C 1
ATOM 7812 O O . ASN B 1 354 ? -5.762 14.219 14.781 1 97.88 354 ASN B O 1
ATOM 7816 N N . VAL B 1 355 ? -4.441 13.109 16.172 1 97.88 355 VAL B N 1
ATOM 7817 C CA . VAL B 1 355 ? -4.789 11.789 15.641 1 97.88 355 VAL B CA 1
ATOM 7818 C C . VAL B 1 355 ? -6.281 11.523 15.859 1 97.88 355 VAL B C 1
ATOM 7820 O O . VAL B 1 355 ? -6.957 11 14.969 1 97.88 355 VAL B O 1
ATOM 7823 N N . ARG B 1 356 ? -6.812 11.875 17 1 97.19 356 ARG B N 1
ATOM 7824 C CA . ARG B 1 356 ? -8.227 11.68 17.312 1 97.19 356 ARG B CA 1
ATOM 7825 C C . ARG B 1 356 ? -9.109 12.453 16.344 1 97.19 356 ARG B C 1
ATOM 7827 O O . ARG B 1 356 ? -10.172 11.969 15.938 1 97.19 356 ARG B O 1
ATOM 7834 N N . VAL B 1 357 ? -8.672 13.617 15.984 1 97.62 357 VAL B N 1
ATOM 7835 C CA . VAL B 1 357 ? -9.414 14.422 15.016 1 97.62 357 VAL B CA 1
ATOM 7836 C C . VAL B 1 357 ? -9.547 13.648 13.703 1 97.62 357 VAL B C 1
ATOM 7838 O O . VAL B 1 357 ? -10.648 13.5 13.172 1 97.62 357 VAL B O 1
ATOM 7841 N N . TYR B 1 358 ? -8.508 13.102 13.25 1 96.88 358 TYR B N 1
ATOM 7842 C CA . TYR B 1 358 ? -8.5 12.43 11.953 1 96.88 358 TYR B CA 1
ATOM 7843 C C . TYR B 1 358 ? -9.172 11.062 12.047 1 96.88 358 TYR B C 1
ATOM 7845 O O . TYR B 1 358 ? -9.555 10.477 11.031 1 96.88 358 TYR B O 1
ATOM 7853 N N . ASN B 1 359 ? -9.305 10.492 13.195 1 95.88 359 ASN B N 1
ATOM 7854 C CA . ASN B 1 359 ? -9.992 9.227 13.391 1 95.88 359 ASN B CA 1
ATOM 7855 C C . ASN B 1 359 ? -11.492 9.422 13.609 1 95.88 359 ASN B C 1
ATOM 7857 O O . ASN B 1 359 ? -12.234 8.453 13.789 1 95.88 359 ASN B O 1
ATOM 7861 N N . SER B 1 360 ? -11.977 10.625 13.516 1 97.19 360 SER B N 1
ATOM 7862 C CA . SER B 1 360 ? -13.359 10.953 13.844 1 97.19 360 SER B CA 1
ATOM 7863 C C . SER B 1 360 ? -14.32 10.492 12.75 1 97.19 360 SER B C 1
ATOM 7865 O O . SER B 1 360 ? -15.531 10.406 12.977 1 97.19 360 SER B O 1
ATOM 7867 N N . TYR B 1 361 ? -13.836 10.227 11.617 1 96.25 361 TYR B N 1
ATOM 7868 C CA . TYR B 1 361 ? -14.773 9.898 10.539 1 96.25 361 TYR B CA 1
ATOM 7869 C C . TYR B 1 361 ? -14.461 8.531 9.945 1 96.25 361 TYR B C 1
ATOM 7871 O O . TYR B 1 361 ? -14.562 8.336 8.727 1 96.25 361 TYR B O 1
ATOM 7879 N N . ASN B 1 362 ? -14.07 7.625 10.711 1 92.62 362 ASN B N 1
ATOM 7880 C CA . ASN B 1 362 ? -13.812 6.246 10.312 1 92.62 362 ASN B CA 1
ATOM 7881 C C . ASN B 1 362 ? -15.031 5.613 9.648 1 92.62 362 ASN B C 1
ATOM 7883 O O . ASN B 1 362 ? -14.898 4.883 8.664 1 92.62 362 ASN B O 1
ATOM 7887 N N . GLN B 1 363 ? -16.172 5.918 10.125 1 91.06 363 GLN B N 1
ATOM 7888 C CA . GLN B 1 363 ? -17.406 5.344 9.578 1 91.06 363 GLN B CA 1
ATOM 7889 C C . GLN B 1 363 ? -17.641 5.816 8.148 1 91.06 363 GLN B C 1
ATOM 7891 O O . GLN B 1 363 ? -18.062 5.035 7.293 1 91.06 363 GLN B O 1
ATOM 7896 N N . VAL B 1 364 ? -17.438 7.086 7.965 1 92.5 364 VAL B N 1
ATOM 7897 C CA . VAL B 1 364 ? -17.609 7.645 6.629 1 92.5 364 VAL B CA 1
ATOM 7898 C C . VAL B 1 364 ? -16.625 6.988 5.668 1 92.5 364 VAL B C 1
ATOM 7900 O O . VAL B 1 364 ? -16.984 6.621 4.547 1 92.5 364 VAL B O 1
ATOM 7903 N N . SER B 1 365 ? -15.391 6.809 6.156 1 89.44 365 SER B N 1
ATOM 7904 C CA . SER B 1 365 ? -14.344 6.176 5.352 1 89.44 365 SER B CA 1
ATOM 7905 C C . SER B 1 365 ? -14.711 4.738 5.008 1 89.44 365 SER B C 1
ATOM 7907 O O . SER B 1 365 ? -14.422 4.266 3.904 1 89.44 365 SER B O 1
ATOM 7909 N N . ALA B 1 366 ? -15.289 4.047 5.926 1 88.12 366 ALA B N 1
ATOM 7910 C CA . ALA B 1 366 ? -15.695 2.658 5.715 1 88.12 366 ALA B CA 1
ATOM 7911 C C . ALA B 1 366 ? -16.719 2.549 4.594 1 88.12 366 ALA B C 1
ATOM 7913 O O . ALA B 1 366 ? -16.594 1.701 3.709 1 88.12 366 ALA B O 1
ATOM 7914 N N . TRP B 1 367 ? -17.688 3.416 4.574 1 86.44 367 TRP B N 1
ATOM 7915 C CA . TRP B 1 367 ? -18.734 3.406 3.549 1 86.44 367 TRP B CA 1
ATOM 7916 C C . TRP B 1 367 ? -18.141 3.742 2.18 1 86.44 367 TRP B C 1
ATOM 7918 O O . TRP B 1 367 ? -18.531 3.145 1.171 1 86.44 367 TRP B O 1
ATOM 7928 N N . GLU B 1 368 ? -17.234 4.648 2.215 1 86.06 368 GLU B N 1
ATOM 7929 C CA . GLU B 1 368 ? -16.672 5.105 0.946 1 86.06 368 GLU B CA 1
ATOM 7930 C C . GLU B 1 368 ? -15.773 4.043 0.326 1 86.06 368 GLU B C 1
ATOM 7932 O O . GLU B 1 368 ? -15.742 3.883 -0.896 1 86.06 368 GLU B O 1
ATOM 7937 N N . VAL B 1 369 ? -15.031 3.363 1.121 1 83.19 369 VAL B N 1
ATOM 7938 C CA . VAL B 1 369 ? -14.141 2.32 0.618 1 83.19 369 VAL B CA 1
ATOM 7939 C C . VAL B 1 369 ? -14.969 1.166 0.056 1 83.19 369 VAL B C 1
ATOM 7941 O O . VAL B 1 369 ? -14.578 0.539 -0.932 1 83.19 369 VAL B O 1
ATOM 7944 N N . ALA B 1 370 ? -16.109 0.918 0.688 1 83.75 370 ALA B N 1
ATOM 7945 C CA . ALA B 1 370 ? -16.938 -0.228 0.304 1 83.75 370 ALA B CA 1
ATOM 7946 C C . ALA B 1 370 ? -17.812 0.104 -0.898 1 83.75 370 ALA B C 1
ATOM 7948 O O . ALA B 1 370 ? -18.031 -0.744 -1.767 1 83.75 370 ALA B O 1
ATOM 7949 N N . PHE B 1 371 ? -18.281 1.377 -0.893 1 83.69 371 PHE B N 1
ATOM 7950 C CA . PHE B 1 371 ? -19.359 1.617 -1.854 1 83.69 371 PHE B CA 1
ATOM 7951 C C . PHE B 1 371 ? -19.016 2.785 -2.77 1 83.69 371 PHE B C 1
ATOM 7953 O O . PHE B 1 371 ? -19.734 3.076 -3.717 1 83.69 371 PHE B O 1
ATOM 7960 N N . GLY B 1 372 ? -17.922 3.393 -2.547 1 83.31 372 GLY B N 1
ATOM 7961 C CA . GLY B 1 372 ? -17.5 4.477 -3.416 1 83.31 372 GLY B CA 1
ATOM 7962 C C . GLY B 1 372 ? -17.734 5.852 -2.816 1 83.31 372 GLY B C 1
ATOM 7963 O O . GLY B 1 372 ? -18.609 6.016 -1.958 1 83.31 372 GLY B O 1
ATOM 7964 N N . THR B 1 373 ? -17.016 6.781 -3.361 1 82.81 373 THR B N 1
ATOM 7965 C CA . THR B 1 373 ? -17.109 8.148 -2.875 1 82.81 373 THR B CA 1
ATOM 7966 C C . THR B 1 373 ? -18.203 8.906 -3.631 1 82.81 373 THR B C 1
ATOM 7968 O O . THR B 1 373 ? -18.328 8.773 -4.848 1 82.81 373 THR B O 1
ATOM 7971 N N . GLY B 1 374 ? -19.031 9.617 -2.943 1 77.81 374 GLY B N 1
ATOM 7972 C CA . GLY B 1 374 ? -20.016 10.508 -3.545 1 77.81 374 GLY B CA 1
ATOM 7973 C C . GLY B 1 374 ? -21.219 9.781 -4.113 1 77.81 374 GLY B C 1
ATOM 7974 O O . GLY B 1 374 ? -22.031 10.367 -4.836 1 77.81 374 GLY B O 1
ATOM 7975 N N . GLN B 1 375 ? -21.297 8.484 -3.855 1 79.62 375 GLN B N 1
ATOM 7976 C CA . GLN B 1 375 ? -22.422 7.719 -4.387 1 79.62 375 GLN B CA 1
ATOM 7977 C C . GLN B 1 375 ? -23.469 7.441 -3.305 1 79.62 375 GLN B C 1
ATOM 7979 O O . GLN B 1 375 ? -23.125 6.98 -2.213 1 79.62 375 GLN B O 1
ATOM 7984 N N . PRO B 1 376 ? -24.688 7.93 -3.688 1 82.88 376 PRO B N 1
ATOM 7985 C CA . PRO B 1 376 ? -25.719 7.621 -2.699 1 82.88 376 PRO B CA 1
ATOM 7986 C C . PRO B 1 376 ? -26.109 6.145 -2.695 1 82.88 376 PRO B C 1
ATOM 7988 O O . PRO B 1 376 ? -26.328 5.559 -3.758 1 82.88 376 PRO B O 1
ATOM 7991 N N . PHE B 1 377 ? -26.016 5.488 -1.672 1 77.81 377 PHE B N 1
ATOM 7992 C CA . PHE B 1 377 ? -26.469 4.109 -1.511 1 77.81 377 PHE B CA 1
ATOM 7993 C C . PHE B 1 377 ? -27.547 4.012 -0.447 1 77.81 377 PHE B C 1
ATOM 7995 O O . PHE B 1 377 ? -28.562 3.334 -0.646 1 77.81 377 PHE B O 1
ATOM 8002 N N . ASP B 1 378 ? -27.406 4.594 0.614 1 83.31 378 ASP B N 1
ATOM 8003 C CA . ASP B 1 378 ? -28.375 4.762 1.699 1 83.31 378 ASP B CA 1
ATOM 8004 C C . ASP B 1 378 ? -28.266 6.156 2.312 1 83.31 378 ASP B C 1
ATOM 8006 O O . ASP B 1 378 ? -27.484 6.375 3.244 1 83.31 378 ASP B O 1
ATOM 8010 N N . TRP B 1 379 ? -29.109 7.02 1.85 1 87.06 379 TRP B N 1
ATOM 8011 C CA . TRP B 1 379 ? -29 8.438 2.184 1 87.06 379 TRP B CA 1
ATOM 8012 C C . TRP B 1 379 ? -29.109 8.648 3.689 1 87.06 379 TRP B C 1
ATOM 8014 O O . TRP B 1 379 ? -28.297 9.367 4.285 1 87.06 379 TRP B O 1
ATOM 8024 N N . GLU B 1 380 ? -30.078 7.996 4.309 1 87.88 380 GLU B N 1
ATOM 8025 C CA . GLU B 1 380 ? -30.328 8.219 5.73 1 87.88 380 GLU B CA 1
ATOM 8026 C C . GLU B 1 380 ? -29.141 7.742 6.578 1 87.88 380 GLU B C 1
ATOM 8028 O O . GLU B 1 380 ? -28.719 8.438 7.5 1 87.88 380 GLU B O 1
ATOM 8033 N N . ARG B 1 381 ? -28.609 6.66 6.227 1 86.19 381 ARG B N 1
ATOM 8034 C CA . ARG B 1 381 ? -27.484 6.129 6.984 1 86.19 381 ARG B CA 1
ATOM 8035 C C . ARG B 1 381 ? -26.219 6.941 6.723 1 86.19 381 ARG B C 1
ATOM 8037 O O . ARG B 1 381 ? -25.422 7.191 7.637 1 86.19 381 ARG B O 1
ATOM 8044 N N . GLN B 1 382 ? -26.062 7.324 5.5 1 90.62 382 GLN B N 1
ATOM 8045 C CA . GLN B 1 382 ? -24.875 8.078 5.125 1 90.62 382 GLN B CA 1
ATOM 8046 C C . GLN B 1 382 ? -24.875 9.469 5.762 1 90.62 382 GLN B C 1
ATOM 8048 O O . GLN B 1 382 ? -23.844 9.914 6.289 1 90.62 382 GLN B O 1
ATOM 8053 N N . ARG B 1 383 ? -26.047 10.18 5.695 1 92.94 383 ARG B N 1
ATOM 8054 C CA . ARG B 1 383 ? -26.094 11.516 6.277 1 92.94 383 ARG B CA 1
ATOM 8055 C C . ARG B 1 383 ? -25.922 11.461 7.789 1 92.94 383 ARG B C 1
ATOM 8057 O O . ARG B 1 383 ? -25.281 12.336 8.375 1 92.94 383 ARG B O 1
ATOM 8064 N N . LEU B 1 384 ? -26.438 10.391 8.438 1 93.75 384 LEU B N 1
ATOM 8065 C CA . LEU B 1 384 ? -26.25 10.219 9.875 1 93.75 384 LEU B CA 1
ATOM 8066 C C . LEU B 1 384 ? -24.781 9.961 10.211 1 93.75 384 LEU B C 1
ATOM 8068 O O . LEU B 1 384 ? -24.266 10.469 11.211 1 93.75 384 LEU B O 1
ATOM 8072 N N . ALA B 1 385 ? -24.109 9.172 9.359 1 93.81 385 ALA B N 1
ATOM 8073 C CA . ALA B 1 385 ? -22.688 8.883 9.562 1 93.81 385 ALA B CA 1
ATOM 8074 C C . ALA B 1 385 ? -21.859 10.164 9.484 1 93.81 385 ALA B C 1
ATOM 8076 O O . ALA B 1 385 ? -20.938 10.359 10.273 1 93.81 385 ALA B O 1
ATOM 8077 N N . VAL B 1 386 ? -22.156 11.039 8.539 1 96.19 386 VAL B N 1
ATOM 8078 C CA . VAL B 1 386 ? -21.422 12.297 8.383 1 96.19 386 VAL B CA 1
ATOM 8079 C C . VAL B 1 386 ? -21.672 13.188 9.594 1 96.19 386 VAL B C 1
ATOM 8081 O O . VAL B 1 386 ? -20.75 13.797 10.133 1 96.19 386 VAL B O 1
ATOM 8084 N N . TRP B 1 387 ? -22.953 13.211 10.062 1 96.25 387 TRP B N 1
ATOM 8085 C CA . TRP B 1 387 ? -23.312 14.023 11.219 1 96.25 387 TRP B CA 1
ATOM 8086 C C . TRP B 1 387 ? -22.609 13.539 12.469 1 96.25 387 TRP B C 1
ATOM 8088 O O . TRP B 1 387 ? -22.062 14.336 13.234 1 96.25 387 TRP B O 1
ATOM 8098 N N . GLU B 1 388 ? -22.578 12.234 12.664 1 97 388 GLU B N 1
ATOM 8099 C CA . GLU B 1 388 ? -21.906 11.672 13.828 1 97 388 GLU B CA 1
ATOM 8100 C C . GLU B 1 388 ? -20.406 11.953 13.789 1 97 388 GLU B C 1
ATOM 8102 O O . GLU B 1 388 ? -19.797 12.227 14.82 1 97 388 GLU B O 1
ATOM 8107 N N . SER B 1 389 ? -19.828 11.828 12.641 1 97.88 389 SER B N 1
ATOM 8108 C CA . SER B 1 389 ? -18.406 12.109 12.469 1 97.88 389 SER B CA 1
ATOM 8109 C C . SER B 1 389 ? -18.094 13.57 12.789 1 97.88 389 SER B C 1
ATOM 8111 O O . SER B 1 389 ? -17.062 13.867 13.398 1 97.88 389 SER B O 1
ATOM 8113 N N . LEU B 1 390 ? -18.984 14.5 12.367 1 97.94 390 LEU B N 1
ATOM 8114 C CA . LEU B 1 390 ? -18.812 15.914 12.672 1 97.94 390 LEU B CA 1
ATOM 8115 C C . LEU B 1 390 ? -18.828 16.156 14.18 1 97.94 390 LEU B C 1
ATOM 8117 O O . LEU B 1 390 ? -18.016 16.906 14.703 1 97.94 390 LEU B O 1
ATOM 8121 N N . GLN B 1 391 ? -19.734 15.477 14.875 1 97.19 391 GLN B N 1
ATOM 8122 C CA . GLN B 1 391 ? -19.812 15.617 16.328 1 97.19 391 GLN B CA 1
ATOM 8123 C C . GLN B 1 391 ? -18.547 15.086 17 1 97.19 391 GLN B C 1
ATOM 8125 O O . GLN B 1 391 ? -18.047 15.695 17.953 1 97.19 391 GLN B O 1
ATOM 8130 N N . LYS B 1 392 ? -18.078 14.023 16.484 1 97.44 392 LYS B N 1
ATOM 8131 C CA . LYS B 1 392 ? -16.844 13.453 17.031 1 97.44 392 LYS B CA 1
ATOM 8132 C C . LYS B 1 392 ? -15.664 14.375 16.812 1 97.44 392 LYS B C 1
ATOM 8134 O O . LYS B 1 392 ? -14.812 14.531 17.688 1 97.44 392 LYS B O 1
ATOM 8139 N N . ALA B 1 393 ? -15.562 14.969 15.609 1 97.62 393 ALA B N 1
ATOM 8140 C CA . ALA B 1 393 ? -14.484 15.906 15.305 1 97.62 393 ALA B CA 1
ATOM 8141 C C . ALA B 1 393 ? -14.516 17.109 16.25 1 97.62 393 ALA B C 1
ATOM 8143 O O . ALA B 1 393 ? -13.469 17.562 16.719 1 97.62 393 ALA B O 1
ATOM 8144 N N . LYS B 1 394 ? -15.695 17.625 16.562 1 96.25 394 LYS B N 1
ATOM 8145 C CA . LYS B 1 394 ? -15.859 18.75 17.469 1 96.25 394 LYS B CA 1
ATOM 8146 C C . LYS B 1 394 ? -15.5 18.359 18.906 1 96.25 394 LYS B C 1
ATOM 8148 O O . LYS B 1 394 ? -14.844 19.125 19.609 1 96.25 394 LYS B O 1
ATOM 8153 N N . SER B 1 395 ? -15.82 17.141 19.25 1 95.5 395 SER B N 1
ATOM 8154 C CA . SER B 1 395 ? -15.617 16.688 20.625 1 95.5 395 SER B CA 1
ATOM 8155 C C . SER B 1 395 ? -14.164 16.312 20.875 1 95.5 395 SER B C 1
ATOM 8157 O O . SER B 1 395 ? -13.727 16.203 22.031 1 95.5 395 SER B O 1
ATOM 8159 N N . ALA B 1 396 ? -13.438 16.109 19.797 1 94.94 396 ALA B N 1
ATOM 8160 C CA . ALA B 1 396 ? -12.047 15.68 19.922 1 94.94 396 ALA B CA 1
ATOM 8161 C C . ALA B 1 396 ? -11.219 16.719 20.672 1 94.94 396 ALA B C 1
ATOM 8163 O O . ALA B 1 396 ? -10.234 16.375 21.328 1 94.94 396 ALA B O 1
ATOM 8164 N N . VAL B 1 397 ? -11.602 18.062 20.688 1 92.44 397 VAL B N 1
ATOM 8165 C CA . VAL B 1 397 ? -10.812 19.125 21.312 1 92.44 397 VAL B CA 1
ATOM 8166 C C . VAL B 1 397 ? -11.609 19.734 22.469 1 92.44 397 VAL B C 1
ATOM 8168 O O . VAL B 1 397 ? -11.289 20.828 22.938 1 92.44 397 VAL B O 1
ATOM 8171 N N . ALA B 1 398 ? -12.609 19.047 22.938 1 89.44 398 ALA B N 1
ATOM 8172 C CA . ALA B 1 398 ? -13.469 19.594 23.984 1 89.44 398 ALA B CA 1
ATOM 8173 C C . ALA B 1 398 ? -12.758 19.578 25.328 1 89.44 398 ALA B C 1
ATOM 8175 O O . ALA B 1 398 ? -12.828 20.547 26.094 1 89.44 398 ALA B O 1
ATOM 8176 N N . ASP B 1 399 ? -12.031 18.453 25.672 1 88.19 399 ASP B N 1
ATOM 8177 C CA . ASP B 1 399 ? -11.391 18.328 26.984 1 88.19 399 ASP B CA 1
ATOM 8178 C C . ASP B 1 399 ? -9.867 18.359 26.859 1 88.19 399 ASP B C 1
ATOM 8180 O O . ASP B 1 399 ? -9.18 17.469 27.359 1 88.19 399 ASP B O 1
ATOM 8184 N N . VAL B 1 400 ? -9.414 19.578 26.281 1 93.5 400 VAL B N 1
ATOM 8185 C CA . VAL B 1 400 ? -7.973 19.688 26.078 1 93.5 400 VAL B CA 1
ATOM 8186 C C . VAL B 1 400 ? -7.328 20.375 27.281 1 93.5 400 VAL B C 1
ATOM 8188 O O . VAL B 1 400 ? -7.941 21.234 27.906 1 93.5 400 VAL B O 1
ATOM 8191 N N . PRO B 1 401 ? -6.148 19.953 27.672 1 93.62 401 PRO B N 1
ATOM 8192 C CA . PRO B 1 401 ? -5.43 20.688 28.719 1 93.62 401 PRO B CA 1
ATOM 8193 C C . PRO B 1 401 ? -5.254 22.172 28.406 1 93.62 401 PRO B C 1
ATOM 8195 O O . PRO B 1 401 ? -5.25 22.547 27.234 1 93.62 401 PRO B O 1
ATOM 8198 N N . ARG B 1 402 ? -5.02 22.906 29.406 1 89.94 402 ARG B N 1
ATOM 8199 C CA . ARG B 1 402 ? -4.914 24.359 29.281 1 89.94 402 ARG B CA 1
ATOM 8200 C C . ARG B 1 402 ? -3.775 24.75 28.344 1 89.94 402 ARG B C 1
ATOM 8202 O O . ARG B 1 402 ? -3.895 25.703 27.562 1 89.94 402 ARG B O 1
ATOM 8209 N N . GLU B 1 403 ? -2.693 23.984 28.391 1 90.81 403 GLU B N 1
ATOM 8210 C CA . GLU B 1 403 ? -1.506 24.266 27.594 1 90.81 403 GLU B CA 1
ATOM 8211 C C . GLU B 1 403 ? -1.795 24.141 26.109 1 90.81 403 GLU B C 1
ATOM 8213 O O . GLU B 1 403 ? -1.098 24.719 25.281 1 90.81 403 GLU B O 1
ATOM 8218 N N . LEU B 1 404 ? -2.879 23.328 25.797 1 94.44 404 LEU B N 1
ATOM 8219 C CA . LEU B 1 404 ? -3.17 23.062 24.391 1 94.44 404 LEU B CA 1
ATOM 8220 C C . LEU B 1 404 ? -4.492 23.703 23.984 1 94.44 404 LEU B C 1
ATOM 8222 O O . LEU B 1 404 ? -4.988 23.453 22.875 1 94.44 404 LEU B O 1
ATOM 8226 N N . SER B 1 405 ? -5.055 24.562 24.875 1 91.5 405 SER B N 1
ATOM 8227 C CA . SER B 1 405 ? -6.297 25.266 24.562 1 91.5 405 SER B CA 1
ATOM 8228 C C . SER B 1 405 ? -6.023 26.578 23.844 1 91.5 405 SER B C 1
ATOM 8230 O O . SER B 1 405 ? -5.035 27.266 24.141 1 91.5 405 SER B O 1
ATOM 8232 N N . LEU B 1 406 ? -6.832 26.984 22.906 1 85.75 406 LEU B N 1
ATOM 8233 C CA . LEU B 1 406 ? -6.668 28.234 22.172 1 85.75 406 LEU B CA 1
ATOM 8234 C C . LEU B 1 406 ? -7.035 29.422 23.047 1 85.75 406 LEU B C 1
ATOM 8236 O O . LEU B 1 406 ? -6.555 30.531 22.812 1 85.75 406 LEU B O 1
ATOM 8240 N N . GLN B 1 407 ? -8.125 29.297 23.922 1 67.94 407 GLN B N 1
ATOM 8241 C CA . GLN B 1 407 ? -8.609 30.391 24.766 1 67.94 407 GLN B CA 1
ATOM 8242 C C . GLN B 1 407 ? -7.523 30.875 25.719 1 67.94 407 GLN B C 1
ATOM 8244 O O . GLN B 1 407 ? -7.512 32.031 26.109 1 67.94 407 GLN B O 1
ATOM 8249 N N . SER B 1 408 ? -6.672 29.953 26.078 1 56.19 408 SER B N 1
ATOM 8250 C CA . SER B 1 408 ? -5.699 30.328 27.109 1 56.19 408 SER B CA 1
ATOM 8251 C C . SER B 1 408 ? -4.641 31.281 26.547 1 56.19 408 SER B C 1
ATOM 8253 O O . SER B 1 408 ? -3.854 31.844 27.297 1 56.19 408 SER B O 1
ATOM 8255 N N . SER B 1 409 ? -4.348 31.172 25.266 1 50.81 409 SER B N 1
ATOM 8256 C CA . SER B 1 409 ? -3.271 32 24.734 1 50.81 409 SER B CA 1
ATOM 8257 C C . SER B 1 409 ? -3.539 33.5 25 1 50.81 409 SER B C 1
ATOM 8259 O O . SER B 1 409 ? -2.629 34.312 24.906 1 50.81 409 SER B O 1
ATOM 8261 N N . ALA B 1 410 ? -4.824 33.938 25 1 43.09 410 ALA B N 1
ATOM 8262 C CA . ALA B 1 410 ? -5.137 35.344 25.281 1 43.09 410 ALA B CA 1
ATOM 8263 C C . ALA B 1 410 ? -4.805 35.688 26.734 1 43.09 410 ALA B C 1
ATOM 8265 O O . ALA B 1 410 ? -4.812 36.875 27.094 1 43.09 410 ALA B O 1
ATOM 8266 N N . PHE B 1 411 ? -5.086 34.781 27.719 1 37.84 411 PHE B N 1
ATOM 8267 C CA . PHE B 1 411 ? -4.844 35.219 29.078 1 37.84 411 PHE B CA 1
ATOM 8268 C C . PHE B 1 411 ? -3.357 35.156 29.422 1 37.84 411 PHE B C 1
ATOM 8270 O O . PHE B 1 411 ? -2.713 34.125 29.188 1 37.84 411 PHE B O 1
ATOM 8277 N N . GLY B 1 412 ? -2.594 36.094 29.234 1 37.91 412 GLY B N 1
ATOM 8278 C CA . GLY B 1 412 ? -1.292 36.531 29.719 1 37.91 412 GLY B CA 1
ATOM 8279 C C . GLY B 1 412 ? -0.91 35.875 31.031 1 37.91 412 GLY B C 1
ATOM 8280 O O . GLY B 1 412 ? -0.201 36.469 31.844 1 37.91 412 GLY B O 1
ATOM 8281 N N . GLN B 1 413 ? -1.67 34.938 31.562 1 37.75 413 GLN B N 1
ATOM 8282 C CA . GLN B 1 413 ? -1.206 34.656 32.906 1 37.75 413 GLN B CA 1
ATOM 8283 C C . GLN B 1 413 ? 0.281 34.312 32.938 1 37.75 413 GLN B C 1
ATOM 8285 O O . GLN B 1 413 ? 0.724 33.438 32.188 1 37.75 413 GLN B O 1
ATOM 8290 N N . GLY B 1 414 ? 1.164 35.25 33.25 1 36.19 414 GLY B N 1
ATOM 8291 C CA . GLY B 1 414 ? 2.576 35.25 33.594 1 36.19 414 GLY B CA 1
ATOM 8292 C C . GLY B 1 414 ? 3.027 33.969 34.25 1 36.19 414 GLY B C 1
ATOM 8293 O O . GLY B 1 414 ? 2.279 33.375 35.031 1 36.19 414 GLY B O 1
ATOM 8294 N N . PRO B 1 415 ? 3.695 33.094 33.594 1 38.62 415 PRO B N 1
ATOM 8295 C CA . PRO B 1 415 ? 4.305 32 34.375 1 38.62 415 PRO B CA 1
ATOM 8296 C C . PRO B 1 415 ? 4.758 32.438 35.75 1 38.62 415 PRO B C 1
ATOM 8298 O O . PRO B 1 415 ? 5.066 33.625 35.969 1 38.62 415 PRO B O 1
ATOM 8301 N N . GLY B 1 416 ? 4.242 32.031 36.812 1 38.44 416 GLY B N 1
ATOM 8302 C CA . GLY B 1 416 ? 5.004 32.281 38.031 1 38.44 416 GLY B CA 1
ATOM 8303 C C . GLY B 1 416 ? 6.504 32.219 37.812 1 38.44 416 GLY B C 1
ATOM 8304 O O . GLY B 1 416 ? 6.969 31.828 36.75 1 38.44 416 GLY B O 1
ATOM 8305 N N . PRO B 1 417 ? 7.371 32.75 38.75 1 37.75 417 PRO B N 1
ATOM 8306 C CA . PRO B 1 417 ? 8.836 32.781 38.719 1 37.75 417 PRO B CA 1
ATOM 8307 C C . PRO B 1 417 ? 9.445 31.438 38.375 1 37.75 417 PRO B C 1
ATOM 8309 O O . PRO B 1 417 ? 9.281 30.469 39.125 1 37.75 417 PRO B O 1
ATOM 8312 N N . ILE B 1 418 ? 9.414 30.953 37.156 1 44.28 418 ILE B N 1
ATOM 8313 C CA . ILE B 1 418 ? 10.148 29.734 36.844 1 44.28 418 ILE B CA 1
ATOM 8314 C C . ILE B 1 418 ? 11.648 29.984 37 1 44.28 418 ILE B C 1
ATOM 8316 O O . ILE B 1 418 ? 12.18 30.969 36.5 1 44.28 418 ILE B O 1
ATOM 8320 N N . PRO B 1 419 ? 12.469 29.297 37.75 1 44.38 419 PRO B N 1
ATOM 8321 C CA . PRO B 1 419 ? 13.922 29.438 37.812 1 44.38 419 PRO B CA 1
ATOM 8322 C C . PRO B 1 419 ? 14.555 29.5 36.406 1 44.38 419 PRO B C 1
ATOM 8324 O O . PRO B 1 419 ? 13.977 29 35.438 1 44.38 419 PRO B O 1
ATOM 8327 N N . THR B 1 420 ? 15.742 30.281 36.188 1 45.69 420 THR B N 1
ATOM 8328 C CA . THR B 1 420 ? 16.484 30.688 35 1 45.69 420 THR B CA 1
ATOM 8329 C C . THR B 1 420 ? 16.672 29.5 34.031 1 45.69 420 THR B C 1
ATOM 8331 O O . THR B 1 420 ? 16.516 29.656 32.812 1 45.69 420 THR B O 1
ATOM 8334 N N . GLU B 1 421 ? 17.594 28.516 34.375 1 47.41 421 GLU B N 1
ATOM 8335 C CA . GLU B 1 421 ? 17.922 27.328 33.594 1 47.41 421 GLU B CA 1
ATOM 8336 C C . GLU B 1 421 ? 16.688 26.719 32.938 1 47.41 421 GLU B C 1
ATOM 8338 O O . GLU B 1 421 ? 16.75 26.234 31.812 1 47.41 421 GLU B O 1
ATOM 8343 N N . ASP B 1 422 ? 15.492 26.906 33.594 1 56.75 422 ASP B N 1
ATOM 8344 C CA . ASP B 1 422 ? 14.141 26.375 33.469 1 56.75 422 ASP B CA 1
ATOM 8345 C C . ASP B 1 422 ? 13.328 27.203 32.469 1 56.75 422 ASP B C 1
ATOM 8347 O O . ASP B 1 422 ? 12.344 26.734 31.906 1 56.75 422 ASP B O 1
ATOM 8351 N N . LEU B 1 423 ? 14.156 28.297 32.156 1 50.72 423 LEU B N 1
ATOM 8352 C CA . LEU B 1 423 ? 13.406 29.219 31.297 1 50.72 423 LEU B CA 1
ATOM 8353 C C . LEU B 1 423 ? 13.461 28.766 29.844 1 50.72 423 LEU B C 1
ATOM 8355 O O . LEU B 1 423 ? 12.453 28.812 29.141 1 50.72 423 LEU B O 1
ATOM 8359 N N . ASP B 1 424 ? 14.781 28.344 29.469 1 66.56 424 ASP B N 1
ATOM 8360 C CA . ASP B 1 424 ? 14.922 27.922 28.078 1 66.56 424 ASP B CA 1
ATOM 8361 C C . ASP B 1 424 ? 14.07 26.688 27.797 1 66.56 424 ASP B C 1
ATOM 8363 O O . ASP B 1 424 ? 13.445 26.594 26.734 1 66.56 424 ASP B O 1
ATOM 8367 N N . PHE B 1 425 ? 14.148 25.891 28.844 1 76.56 425 PHE B N 1
ATOM 8368 C CA . PHE B 1 425 ? 13.352 24.688 28.688 1 76.56 425 PHE B CA 1
ATOM 8369 C C . PHE B 1 425 ? 11.867 25.016 28.656 1 76.56 425 PHE B C 1
ATOM 8371 O O . PHE B 1 425 ? 11.117 24.469 27.844 1 76.56 425 PHE B O 1
ATOM 8378 N N . CYS B 1 426 ? 11.531 25.969 29.516 1 78.31 426 CYS B N 1
ATOM 8379 C CA . CYS B 1 426 ? 10.125 26.359 29.594 1 78.31 426 CYS B CA 1
ATOM 8380 C C . CYS B 1 426 ? 9.688 27.078 28.312 1 78.31 426 CYS B C 1
ATOM 8382 O O . CYS B 1 426 ? 8.57 26.859 27.828 1 78.31 426 CYS B O 1
ATOM 8384 N N . GLU B 1 427 ? 10.602 27.812 27.828 1 84.38 427 GLU B N 1
ATOM 8385 C CA . GLU B 1 427 ? 10.273 28.516 26.609 1 84.38 427 GLU B CA 1
ATOM 8386 C C . GLU B 1 427 ? 10.164 27.562 25.422 1 84.38 427 GLU B C 1
ATOM 8388 O O . GLU B 1 427 ? 9.281 27.719 24.578 1 84.38 427 GLU B O 1
ATOM 8393 N N . ARG B 1 428 ? 11.094 26.641 25.344 1 90.12 428 ARG B N 1
ATOM 8394 C CA . ARG B 1 428 ? 11.031 25.641 24.297 1 90.12 428 ARG B CA 1
ATOM 8395 C C . ARG B 1 428 ? 9.711 24.875 24.328 1 90.12 428 ARG B C 1
ATOM 8397 O O . ARG B 1 428 ? 9.086 24.656 23.297 1 90.12 428 ARG B O 1
ATOM 8404 N N . ARG B 1 429 ? 9.305 24.578 25.484 1 90.75 429 ARG B N 1
ATOM 8405 C CA . ARG B 1 429 ? 8.062 23.828 25.656 1 90.75 429 ARG B CA 1
ATOM 8406 C C . ARG B 1 429 ? 6.859 24.672 25.25 1 90.75 429 ARG B C 1
ATOM 8408 O O . ARG B 1 429 ? 5.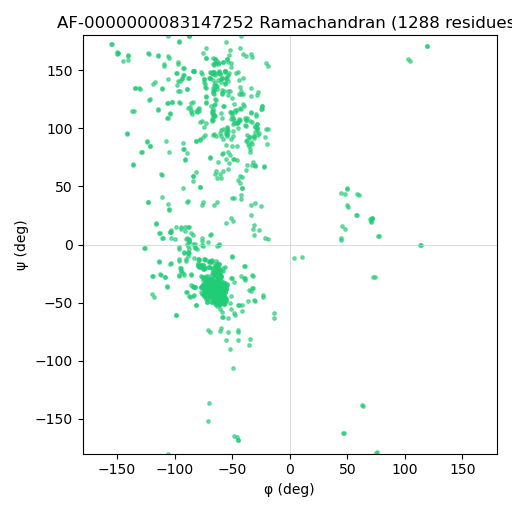914 24.156 24.641 1 90.75 429 ARG B O 1
ATOM 8415 N N . ARG B 1 430 ? 6.887 25.875 25.609 1 88.44 430 ARG B N 1
ATOM 8416 C CA . ARG B 1 430 ? 5.809 26.781 25.219 1 88.44 430 ARG B CA 1
ATOM 8417 C C . ARG B 1 430 ? 5.684 26.875 23.703 1 88.44 430 ARG B C 1
ATOM 8419 O O . ARG B 1 430 ? 4.578 26.828 23.172 1 88.44 430 ARG B O 1
ATOM 8426 N N . VAL B 1 431 ? 6.828 27.031 23.047 1 92.31 431 VAL B N 1
ATOM 8427 C CA . VAL B 1 431 ? 6.852 27.094 21.578 1 92.31 431 VAL B CA 1
ATOM 8428 C C . VAL B 1 431 ? 6.297 25.797 21 1 92.31 431 VAL B C 1
ATOM 8430 O O . VAL B 1 431 ? 5.527 25.828 20.031 1 92.31 431 VAL B O 1
ATOM 8433 N N . GLN B 1 432 ? 6.648 24.703 21.562 1 95.5 432 GLN B N 1
ATOM 8434 C CA . GLN B 1 432 ? 6.191 23.406 21.094 1 95.5 432 GLN B CA 1
ATOM 8435 C C . GLN B 1 432 ? 4.676 23.266 21.234 1 95.5 432 GLN B C 1
ATOM 8437 O O . GLN B 1 432 ? 4.004 22.766 20.328 1 95.5 432 GLN B O 1
ATOM 8442 N N . TYR B 1 433 ? 4.094 23.766 22.359 1 94.56 433 TYR B N 1
ATOM 8443 C CA . TYR B 1 433 ? 2.648 23.734 22.547 1 94.56 433 TYR B CA 1
ATOM 8444 C C . TYR B 1 433 ? 1.938 24.609 21.516 1 94.56 433 TYR B C 1
ATOM 8446 O O . TYR B 1 433 ? 0.899 24.219 20.984 1 94.56 433 TYR B O 1
ATOM 8454 N N . GLU B 1 434 ? 2.543 25.781 21.234 1 93.25 434 GLU B N 1
ATOM 8455 C CA . GLU B 1 434 ? 1.939 26.688 20.266 1 93.25 434 GLU B CA 1
ATOM 8456 C C . GLU B 1 434 ? 1.895 26.047 18.875 1 93.25 434 GLU B C 1
ATOM 8458 O O . GLU B 1 434 ? 0.898 26.172 18.156 1 93.25 434 GLU B O 1
ATOM 8463 N N . ILE B 1 435 ? 2.938 25.375 18.5 1 95.31 435 ILE B N 1
ATOM 8464 C CA . ILE B 1 435 ? 3.014 24.688 17.219 1 95.31 435 ILE B CA 1
ATOM 8465 C C . ILE B 1 435 ? 1.95 23.594 17.156 1 95.31 435 ILE B C 1
ATOM 8467 O O . ILE B 1 435 ? 1.27 23.453 16.125 1 95.31 435 ILE B O 1
ATOM 8471 N N . GLN B 1 436 ? 1.788 22.875 18.203 1 97.25 436 GLN B N 1
ATOM 8472 C CA . GLN B 1 436 ? 0.804 21.797 18.25 1 97.25 436 GLN B CA 1
ATOM 8473 C C . GLN B 1 436 ? -0.618 22.344 18.219 1 97.25 436 GLN B C 1
ATOM 8475 O O . GLN B 1 436 ? -1.51 21.75 17.609 1 97.25 436 GLN B O 1
ATOM 8480 N N . LYS B 1 437 ? -0.821 23.516 18.922 1 95.12 437 LYS B N 1
ATOM 8481 C CA . LYS B 1 437 ? -2.133 24.156 18.875 1 95.12 437 LYS B CA 1
ATOM 8482 C C . LYS B 1 437 ? -2.537 24.469 17.438 1 95.12 437 LYS B C 1
ATOM 8484 O O . LYS B 1 437 ? -3.66 24.172 17.016 1 95.12 437 LYS B O 1
ATOM 8489 N N . ALA B 1 438 ? -1.592 25.062 16.734 1 94.94 438 ALA B N 1
ATOM 8490 C CA . ALA B 1 438 ? -1.861 25.375 15.336 1 94.94 438 ALA B CA 1
ATOM 8491 C C . ALA B 1 438 ? -2.223 24.109 14.555 1 94.94 438 ALA B C 1
ATOM 8493 O O . ALA B 1 438 ? -3.158 24.109 13.758 1 94.94 438 ALA B O 1
ATOM 8494 N N . ASN B 1 439 ? -1.521 23.047 14.773 1 96.81 439 ASN B N 1
ATOM 8495 C CA . ASN B 1 439 ? -1.734 21.781 14.078 1 96.81 439 ASN B CA 1
ATOM 8496 C C . ASN B 1 439 ? -3.1 21.188 14.406 1 96.81 439 ASN B C 1
ATOM 8498 O O . ASN B 1 439 ? -3.852 20.812 13.508 1 96.81 439 ASN B O 1
ATOM 8502 N N . ILE B 1 440 ? -3.438 21.109 15.688 1 97.06 440 ILE B N 1
ATOM 8503 C CA . ILE B 1 440 ? -4.645 20.469 16.172 1 97.06 440 ILE B CA 1
ATOM 8504 C C . ILE B 1 440 ? -5.879 21.203 15.664 1 97.06 440 ILE B C 1
ATOM 8506 O O . ILE B 1 440 ? -6.773 20.594 15.07 1 97.06 440 ILE B O 1
ATOM 8510 N N . TYR B 1 441 ? -5.898 22.453 15.844 1 96.31 441 TYR B N 1
ATOM 8511 C CA . TYR B 1 441 ? -7.105 23.219 15.539 1 96.31 441 TYR B CA 1
ATOM 8512 C C . TYR B 1 441 ? -7.25 23.422 14.031 1 96.31 441 TYR B C 1
ATOM 8514 O O . TYR B 1 441 ? -8.359 23.422 13.5 1 96.31 441 TYR B O 1
ATOM 8522 N N . ALA B 1 442 ? -6.152 23.609 13.328 1 95.88 442 ALA B N 1
ATOM 8523 C CA . ALA B 1 442 ? -6.25 23.656 11.867 1 95.88 442 ALA B CA 1
ATOM 8524 C C . ALA B 1 442 ? -6.777 22.328 11.32 1 95.88 442 ALA B C 1
ATOM 8526 O O . ALA B 1 442 ? -7.605 22.312 10.406 1 95.88 442 ALA B O 1
ATOM 8527 N N . SER B 1 443 ? -6.27 21.219 11.844 1 97.19 443 SER B N 1
ATOM 8528 C CA . SER B 1 443 ? -6.715 19.891 11.414 1 97.19 443 SER B CA 1
ATOM 8529 C C . SER B 1 443 ? -8.195 19.688 11.734 1 97.19 443 SER B C 1
ATOM 8531 O O . SER B 1 443 ? -8.93 19.125 10.93 1 97.19 443 SER B O 1
ATOM 8533 N N . GLN B 1 444 ? -8.602 20.141 12.93 1 97.69 444 GLN B N 1
ATOM 8534 C CA . GLN B 1 444 ? -9.992 19.984 13.328 1 97.69 444 GLN B CA 1
ATOM 8535 C C . GLN B 1 444 ? -10.914 20.797 12.414 1 97.69 444 GLN B C 1
ATOM 8537 O O . GLN B 1 444 ? -11.961 20.312 11.984 1 97.69 444 GLN B O 1
ATOM 8542 N N . LEU B 1 445 ? -10.555 21.984 12.156 1 96.56 445 LEU B N 1
ATOM 8543 C CA . LEU B 1 445 ? -11.359 22.859 11.297 1 96.56 445 LEU B CA 1
ATOM 8544 C C . LEU B 1 445 ? -11.375 22.328 9.859 1 96.56 445 LEU B C 1
ATOM 8546 O O . LEU B 1 445 ? -12.406 22.359 9.195 1 96.56 445 LEU B O 1
ATOM 8550 N N . GLY B 1 446 ? -10.18 21.906 9.43 1 96 446 GLY B N 1
ATOM 8551 C CA . GLY B 1 446 ? -10.133 21.297 8.109 1 96 446 GLY B CA 1
ATOM 8552 C C . GLY B 1 446 ? -11.031 20.078 7.984 1 96 446 GLY B C 1
ATOM 8553 O O . GLY B 1 446 ? -11.719 19.922 6.973 1 96 446 GLY B O 1
ATOM 8554 N N . THR B 1 447 ? -11.047 19.234 8.953 1 97.5 447 THR B N 1
ATOM 8555 C CA . THR B 1 447 ? -11.867 18.031 8.961 1 97.5 447 THR B CA 1
ATOM 8556 C C . THR B 1 447 ? -13.352 18.375 9.008 1 97.5 447 THR B C 1
ATOM 8558 O O . THR B 1 447 ? -14.164 17.766 8.305 1 97.5 447 THR B O 1
ATOM 8561 N N . ARG B 1 448 ? -13.734 19.359 9.844 1 97.31 448 ARG B N 1
ATOM 8562 C CA . ARG B 1 448 ? -15.117 19.828 9.906 1 97.31 448 ARG B CA 1
ATOM 8563 C C . ARG B 1 448 ? -15.578 20.359 8.555 1 97.31 448 ARG B C 1
ATOM 8565 O O . ARG B 1 448 ? -16.672 20.016 8.086 1 97.31 448 ARG B O 1
ATOM 8572 N N . SER B 1 449 ? -14.758 21.156 7.953 1 95.31 449 SER B N 1
ATOM 8573 C CA . SER B 1 449 ? -15.07 21.688 6.629 1 95.31 449 SER B CA 1
ATOM 8574 C C . SER B 1 449 ? -15.227 20.562 5.609 1 95.31 449 SER B C 1
ATOM 8576 O O . SER B 1 449 ? -16.141 20.594 4.789 1 95.31 449 SER B O 1
ATOM 8578 N N . TYR B 1 450 ? -14.359 19.641 5.656 1 95 450 TYR B N 1
ATOM 8579 C CA . TYR B 1 450 ? -14.367 18.484 4.77 1 95 450 TYR B CA 1
ATOM 8580 C C . TYR B 1 450 ? -15.68 17.719 4.891 1 95 450 TYR B C 1
ATOM 8582 O O . TYR B 1 450 ? -16.297 17.359 3.879 1 95 450 TYR B O 1
ATOM 8590 N N . LEU B 1 451 ? -16.141 17.453 6.062 1 96.31 451 LEU B N 1
ATOM 8591 C CA . LEU B 1 451 ? -17.344 16.688 6.312 1 96.31 451 LEU B CA 1
ATOM 8592 C C . LEU B 1 451 ? -18.578 17.453 5.863 1 96.31 451 LEU B C 1
ATOM 8594 O O . LEU B 1 451 ? -19.516 16.859 5.305 1 96.31 451 LEU B O 1
ATOM 8598 N N . VAL B 1 452 ? -18.594 18.734 6.055 1 94.38 452 VAL B N 1
ATOM 8599 C CA . VAL B 1 452 ? -19.719 19.562 5.645 1 94.38 452 VAL B CA 1
ATOM 8600 C C . VAL B 1 452 ? -19.828 19.562 4.121 1 94.38 452 VAL B C 1
ATOM 8602 O O . VAL B 1 452 ? -20.922 19.375 3.58 1 94.38 452 VAL B O 1
ATOM 8605 N N . GLU B 1 453 ? -18.75 19.766 3.504 1 91 453 GLU B N 1
ATOM 8606 C CA . GLU B 1 453 ? -18.75 19.766 2.045 1 91 453 GLU B CA 1
ATOM 8607 C C . GLU B 1 453 ? -19.172 18.406 1.493 1 91 453 GLU B C 1
ATOM 8609 O O . GLU B 1 453 ? -19.875 18.328 0.483 1 91 453 GLU B O 1
ATOM 8614 N N . LYS B 1 454 ? -18.703 17.438 2.098 1 91.69 454 LYS B N 1
ATOM 8615 C CA . LYS B 1 454 ? -19.078 16.094 1.685 1 91.69 454 LYS B CA 1
ATOM 8616 C C . LYS B 1 454 ? -20.578 15.867 1.825 1 91.69 454 LYS B C 1
ATOM 8618 O O . LYS B 1 454 ? -21.203 15.234 0.966 1 91.69 454 LYS B O 1
ATOM 8623 N N . TYR B 1 455 ? -21.172 16.328 2.938 1 93.06 455 TYR B N 1
ATOM 8624 C CA . TYR B 1 455 ? -22.609 16.219 3.16 1 93.06 455 TYR B CA 1
ATOM 8625 C C . TYR B 1 455 ? -23.391 16.859 2.023 1 93.06 455 TYR B C 1
ATOM 8627 O O . TYR B 1 455 ? -24.312 16.266 1.473 1 93.06 455 TYR B O 1
ATOM 8635 N N . TRP B 1 456 ? -23.016 17.984 1.663 1 90.19 456 TRP B N 1
ATOM 8636 C CA . TRP B 1 456 ? -23.781 18.734 0.664 1 90.19 456 TRP B CA 1
ATOM 8637 C C . TRP B 1 456 ? -23.547 18.156 -0.73 1 90.19 456 TRP B C 1
ATOM 8639 O O . TRP B 1 456 ? -24.453 18.172 -1.567 1 90.19 456 TRP B O 1
ATOM 8649 N N . ALA B 1 457 ? -22.375 17.688 -0.997 1 87.88 457 ALA B N 1
ATOM 8650 C CA . ALA B 1 457 ? -22.141 16.984 -2.254 1 87.88 457 ALA B CA 1
ATOM 8651 C C . ALA B 1 457 ? -23.016 15.734 -2.361 1 87.88 457 ALA B C 1
ATOM 8653 O O . ALA B 1 457 ? -23.578 15.461 -3.422 1 87.88 457 ALA B O 1
ATOM 8654 N N . LEU B 1 458 ? -23.078 15.008 -1.275 1 89.75 458 LEU B N 1
ATOM 8655 C CA . LEU B 1 458 ? -23.906 13.812 -1.234 1 89.75 458 LEU B CA 1
ATOM 8656 C C . LEU B 1 458 ? -25.375 14.156 -1.392 1 89.75 458 LEU B C 1
ATOM 8658 O O . LEU B 1 458 ? -26.125 13.438 -2.059 1 89.75 458 LEU B O 1
ATOM 8662 N N . TYR B 1 459 ? -25.781 15.172 -0.806 1 89.56 459 TYR B N 1
ATOM 8663 C CA . TYR B 1 459 ? -27.156 15.648 -0.921 1 89.56 459 TYR B CA 1
ATOM 8664 C C . TYR B 1 459 ? -27.5 15.984 -2.367 1 89.56 459 TYR B C 1
ATOM 8666 O O . TYR B 1 459 ? -28.562 15.625 -2.861 1 89.56 459 TYR B O 1
ATOM 8674 N N . ALA B 1 460 ? -26.625 16.703 -2.953 1 86.5 460 ALA B N 1
ATOM 8675 C CA . ALA B 1 460 ? -26.844 17.062 -4.352 1 86.5 460 ALA B CA 1
ATOM 8676 C C . ALA B 1 460 ? -26.969 15.82 -5.23 1 86.5 460 ALA B C 1
ATOM 8678 O O . ALA B 1 460 ? -27.828 15.758 -6.109 1 86.5 460 ALA B O 1
ATOM 8679 N N . ALA B 1 461 ? -26.109 14.891 -4.984 1 85.81 461 ALA B N 1
ATOM 8680 C CA . ALA B 1 461 ? -26.156 13.648 -5.75 1 85.81 461 ALA B CA 1
ATOM 8681 C C . ALA B 1 461 ? -27.453 12.891 -5.488 1 85.81 461 ALA B C 1
ATOM 8683 O O . ALA B 1 461 ? -28.047 12.328 -6.414 1 85.81 461 ALA B O 1
ATOM 8684 N N . TRP B 1 462 ? -27.828 12.844 -4.273 1 87.69 462 TRP B N 1
ATOM 8685 C CA . TRP B 1 462 ? -29.062 12.18 -3.879 1 87.69 462 TRP B CA 1
ATOM 8686 C C . TRP B 1 462 ? -30.281 12.844 -4.527 1 87.69 462 TRP B C 1
ATOM 8688 O O . TRP B 1 462 ? -31.172 12.156 -5.031 1 87.69 462 TRP B O 1
ATOM 8698 N N . ARG B 1 463 ? -30.312 14.039 -4.574 1 85.06 463 ARG B N 1
ATOM 8699 C CA . ARG B 1 463 ? -31.391 14.789 -5.188 1 85.06 463 ARG B CA 1
ATOM 8700 C C . ARG B 1 463 ? -31.469 14.531 -6.688 1 85.06 463 ARG B C 1
ATOM 8702 O O . ARG B 1 463 ? -32.562 14.414 -7.258 1 85.06 463 ARG B O 1
ATOM 8709 N N . ALA B 1 464 ? -30.359 14.57 -7.23 1 83.94 464 ALA B N 1
ATOM 8710 C CA . ALA B 1 464 ? -30.281 14.297 -8.664 1 83.94 464 ALA B CA 1
ATOM 8711 C C . ALA B 1 464 ? -30.812 12.906 -8.984 1 83.94 464 ALA B C 1
ATOM 8713 O O . ALA B 1 464 ? -31.516 12.711 -9.977 1 83.94 464 ALA B O 1
ATOM 8714 N N . TYR B 1 465 ? -30.516 11.992 -8.211 1 82.5 465 TYR B N 1
ATOM 8715 C CA . TYR B 1 465 ? -30.969 10.617 -8.398 1 82.5 465 TYR B CA 1
ATOM 8716 C C . TYR B 1 465 ? -32.469 10.516 -8.211 1 82.5 465 TYR B C 1
ATOM 8718 O O . TYR B 1 465 ? -33.156 9.828 -8.977 1 82.5 465 TYR B O 1
ATOM 8726 N N . ARG B 1 466 ? -33 11.148 -7.273 1 81.69 466 ARG B N 1
ATOM 8727 C CA . ARG B 1 466 ? -34.406 11.125 -6.992 1 81.69 466 ARG B CA 1
ATOM 8728 C C . ARG B 1 466 ? -35.219 11.781 -8.117 1 81.69 466 ARG B C 1
ATOM 8730 O O . ARG B 1 466 ? -36.281 11.312 -8.484 1 81.69 466 ARG B O 1
ATOM 8737 N N . SER B 1 467 ? -34.625 12.805 -8.539 1 82.44 467 SER B N 1
ATOM 8738 C CA . SER B 1 467 ? -35.281 13.508 -9.625 1 82.44 467 SER B CA 1
ATOM 8739 C C . SER B 1 467 ? -35.312 12.656 -10.891 1 82.44 467 SER B C 1
ATOM 8741 O O . SER B 1 467 ? -36.312 12.664 -11.609 1 82.44 467 SER B O 1
ATOM 8743 N N . ARG B 1 468 ? -34.406 11.898 -11.094 1 75.94 468 ARG B N 1
ATOM 8744 C CA . ARG B 1 468 ? -34.344 11.023 -12.258 1 75.94 468 ARG B CA 1
ATOM 8745 C C . ARG B 1 468 ? -35.312 9.859 -12.117 1 75.94 468 ARG B C 1
ATOM 8747 O O . ARG B 1 468 ? -35.969 9.477 -13.086 1 75.94 468 ARG B O 1
ATOM 8754 N N . THR B 1 469 ? -35.375 9.383 -10.992 1 75.69 469 THR B N 1
ATOM 8755 C CA . THR B 1 469 ? -36.281 8.273 -10.75 1 75.69 469 THR B CA 1
ATOM 8756 C C . THR B 1 469 ? -37.75 8.742 -10.812 1 75.69 469 THR B C 1
ATOM 8758 O O . THR B 1 469 ? -38.625 8.016 -11.305 1 75.69 469 THR B O 1
ATOM 8761 N N . GLU B 1 470 ? -38 9.93 -10.297 1 70.12 470 GLU B N 1
ATOM 8762 C CA . GLU B 1 470 ? -39.344 10.492 -10.359 1 70.12 470 GLU B CA 1
ATOM 8763 C C . GLU B 1 470 ? -39.75 10.789 -11.797 1 70.12 470 GLU B C 1
ATOM 8765 O O . GLU B 1 470 ? -40.906 10.539 -12.195 1 70.12 470 GLU B O 1
ATOM 8770 N N . ARG B 1 471 ? -38.875 11.32 -12.492 1 63.72 471 ARG B N 1
ATOM 8771 C CA . ARG B 1 471 ? -39.156 11.547 -13.906 1 63.72 471 ARG B CA 1
ATOM 8772 C C . ARG B 1 471 ? -39.406 10.227 -14.633 1 63.72 471 ARG B C 1
ATOM 8774 O O . ARG B 1 471 ? -40.281 10.141 -15.492 1 63.72 471 ARG B O 1
ATOM 8781 N N . ALA B 1 472 ? -38.688 9.219 -14.125 1 64.62 472 ALA B N 1
ATOM 8782 C CA . ALA B 1 472 ? -38.812 7.918 -14.773 1 64.62 472 ALA B CA 1
ATOM 8783 C C . ALA B 1 472 ? -40.125 7.254 -14.422 1 64.62 472 ALA B C 1
ATOM 8785 O O . ALA B 1 472 ? -40.75 6.586 -15.266 1 64.62 472 ALA B O 1
ATOM 8786 N N . THR B 1 473 ? -40.594 7.457 -13.266 1 65.56 473 THR B N 1
ATOM 8787 C CA . THR B 1 473 ? -41.875 6.93 -12.844 1 65.56 473 THR B CA 1
ATOM 8788 C C . THR B 1 473 ? -43.031 7.742 -13.453 1 65.56 473 THR B C 1
ATOM 8790 O O . THR B 1 473 ? -44.094 7.203 -13.75 1 65.56 473 THR B O 1
ATOM 8793 N N . HIS B 1 474 ? -42.75 8.945 -13.531 1 59.25 474 HIS B N 1
ATOM 8794 C CA . HIS B 1 474 ? -43.781 9.789 -14.117 1 59.25 474 HIS B CA 1
ATOM 8795 C C . HIS B 1 474 ? -43.875 9.586 -15.625 1 59.25 474 HIS B C 1
ATOM 8797 O O . HIS B 1 474 ? -44.875 9.898 -16.25 1 59.25 474 HIS B O 1
ATOM 8803 N N . ASN B 1 475 ? -42.781 9.266 -16.219 1 50.66 475 ASN B N 1
ATOM 8804 C CA . ASN B 1 475 ? -42.906 8.992 -17.641 1 50.66 475 ASN B CA 1
ATOM 8805 C C . ASN B 1 475 ? -43.688 7.691 -17.891 1 50.66 475 ASN B C 1
ATOM 8807 O O . ASN B 1 475 ? -43.594 7.117 -18.969 1 50.66 475 ASN B O 1
ATOM 8811 N N . SER B 1 476 ? -44.344 7 -16.844 1 45.16 476 SER B N 1
ATOM 8812 C CA . SER B 1 476 ? -45.438 6.125 -17.172 1 45.16 476 SER B CA 1
ATOM 8813 C C . SER B 1 476 ? -46.625 6.922 -17.719 1 45.16 476 SER B C 1
ATOM 8815 O O . SER B 1 476 ? -46.844 8.07 -17.328 1 45.16 476 SER B O 1
ATOM 8817 N N . PRO B 1 477 ? -47.344 6.586 -18.984 1 43.28 477 PRO B N 1
ATOM 8818 C CA . PRO B 1 477 ? -48.281 7.359 -19.797 1 43.28 477 PRO B CA 1
ATOM 8819 C C . PRO B 1 477 ? -49.438 7.977 -18.984 1 43.28 477 PRO B C 1
ATOM 8821 O O . PRO B 1 477 ? -50.469 8.359 -19.531 1 43.28 477 PRO B O 1
ATOM 8824 N N . VAL B 1 478 ? -49.656 7.66 -17.734 1 39.41 478 VAL B N 1
ATOM 8825 C CA . VAL B 1 478 ? -50.875 8.359 -17.328 1 39.41 478 VAL B CA 1
ATOM 8826 C C . VAL B 1 478 ? -50.625 9.859 -17.297 1 39.41 478 VAL B C 1
ATOM 8828 O O . VAL B 1 478 ? -49.625 10.32 -16.719 1 39.41 478 VAL B O 1
ATOM 8831 N N . PRO B 1 479 ? -51.312 10.656 -18.203 1 38.28 479 PRO B N 1
ATOM 8832 C CA . PRO B 1 479 ? -51.25 12.094 -18.453 1 38.28 479 PRO B CA 1
ATOM 8833 C C . PRO B 1 479 ? -51.406 12.93 -17.172 1 38.28 479 PRO B C 1
ATOM 8835 O O . PRO B 1 479 ? -51.875 14.055 -17.219 1 38.28 479 PRO B O 1
ATOM 8838 N N . VAL B 1 480 ? -51.156 12.5 -16 1 36.19 480 VAL B N 1
ATOM 8839 C CA . VAL B 1 480 ? -51.5 13.508 -15 1 36.19 480 VAL B CA 1
ATOM 8840 C C . VAL B 1 480 ? -50.594 14.711 -15.133 1 36.19 480 VAL B C 1
ATOM 8842 O O . VAL B 1 480 ? -49.375 14.562 -15.195 1 36.19 480 VAL B O 1
ATOM 8845 N N . LYS B 1 481 ? -51.125 15.859 -15.562 1 34.16 481 LYS B N 1
ATOM 8846 C CA . LYS B 1 481 ? -50.562 17.203 -15.602 1 34.16 481 LYS B CA 1
ATOM 8847 C C . LYS B 1 481 ? -49.781 17.516 -14.32 1 34.16 481 LYS B C 1
ATOM 8849 O O . LYS B 1 481 ? -50.375 17.953 -13.328 1 34.16 481 LYS B O 1
ATOM 8854 N N . VAL B 1 482 ? -48.938 16.703 -13.875 1 34.69 482 VAL B N 1
ATOM 8855 C CA . VAL B 1 482 ? -48.219 17.25 -12.734 1 34.69 482 VAL B CA 1
ATOM 8856 C C . VAL B 1 482 ? -47.5 18.516 -13.148 1 34.69 482 VAL B C 1
ATOM 8858 O O . VAL B 1 482 ? -46.719 18.516 -14.109 1 34.69 482 VAL B O 1
ATOM 8861 N N . GLU B 1 483 ? -48.031 19.688 -12.883 1 31.81 483 GLU B N 1
ATOM 8862 C CA . GLU B 1 483 ? -47.344 20.969 -12.93 1 31.81 483 GLU B CA 1
ATOM 8863 C C . GLU B 1 483 ? -45.906 20.844 -12.469 1 31.81 483 GLU B C 1
ATOM 8865 O O . GLU B 1 483 ? -45.625 20.391 -11.359 1 31.81 483 GLU B O 1
ATOM 8870 N N . GLU B 1 484 ? -44.969 20.625 -13.32 1 36.47 484 GLU B N 1
ATOM 8871 C CA . GLU B 1 484 ? -43.531 20.781 -13.109 1 36.47 484 GLU B CA 1
ATOM 8872 C C . GLU B 1 484 ? -43.219 22.062 -12.352 1 36.47 484 GLU B C 1
ATOM 8874 O O . GLU B 1 484 ? -43.188 23.156 -12.938 1 36.47 484 GLU B O 1
ATOM 8879 N N . GLU B 1 485 ? -43.844 22.297 -11.203 1 33.97 485 GLU B N 1
ATOM 8880 C CA . GLU B 1 485 ? -43.25 23.469 -10.555 1 33.97 485 GLU B CA 1
ATOM 8881 C C . GLU B 1 485 ? -41.75 23.438 -10.609 1 33.97 485 GLU B C 1
ATOM 8883 O O . GLU B 1 485 ? -41.125 22.406 -10.281 1 33.97 485 GLU B O 1
ATOM 8888 N N . PRO B 1 486 ? -41.156 24.219 -11.398 1 34.16 486 PRO B N 1
ATOM 8889 C CA . PRO B 1 486 ? -39.688 24.297 -11.391 1 34.16 486 PRO B CA 1
ATOM 8890 C C . PRO B 1 486 ? -39.094 24.172 -9.992 1 34.16 486 PRO B C 1
ATOM 8892 O O . PRO B 1 486 ? -39.531 24.859 -9.062 1 34.16 486 PRO B O 1
ATOM 8895 N N . VAL B 1 487 ? -38.781 23.047 -9.5 1 38.97 487 VAL B N 1
ATOM 8896 C CA . VAL B 1 487 ? -38.031 22.922 -8.273 1 38.97 487 VAL B CA 1
ATOM 8897 C C . VAL B 1 487 ? -37.062 24.094 -8.133 1 38.97 487 VAL B C 1
ATOM 8899 O O . VAL B 1 487 ? -36.094 24.203 -8.883 1 38.97 487 VAL B O 1
ATOM 8902 N N . ASN B 1 488 ? -37.438 25.297 -7.887 1 33.62 488 ASN B N 1
ATOM 8903 C CA . ASN B 1 488 ? -36.656 26.484 -7.582 1 33.62 488 ASN B CA 1
ATOM 8904 C C . ASN B 1 488 ? -35.469 26.156 -6.688 1 33.62 488 ASN B C 1
ATOM 8906 O O . ASN B 1 488 ? -35.625 25.547 -5.629 1 33.62 488 ASN B O 1
ATOM 8910 N N . ALA B 1 489 ? -34.281 26.156 -7.148 1 41.72 489 ALA B N 1
ATOM 8911 C CA . ALA B 1 489 ? -33 25.969 -6.473 1 41.72 489 ALA B CA 1
ATOM 8912 C C . ALA B 1 489 ? -33.031 26.547 -5.062 1 41.72 489 ALA B C 1
ATOM 8914 O O . ALA B 1 489 ? -32.5 25.953 -4.129 1 41.72 489 ALA B O 1
ATOM 8915 N N . ALA B 1 490 ? -33.688 27.75 -4.898 1 45.41 490 ALA B N 1
ATOM 8916 C CA . ALA B 1 490 ? -33.875 28.359 -3.584 1 45.41 490 ALA B CA 1
ATOM 8917 C C . ALA B 1 490 ? -34.781 27.484 -2.693 1 45.41 490 ALA B C 1
ATOM 8919 O O . ALA B 1 490 ? -34.531 27.375 -1.49 1 45.41 490 ALA B O 1
ATOM 8920 N N . GLY B 1 491 ? -35.656 26.875 -3.252 1 44.91 491 GLY B N 1
ATOM 8921 C CA . GLY B 1 491 ? -36.594 26.031 -2.531 1 44.91 491 GLY B CA 1
ATOM 8922 C C . GLY B 1 491 ? -36 24.703 -2.127 1 44.91 491 GLY B C 1
ATOM 8923 O O . GLY B 1 491 ? -36.312 24.156 -1.063 1 44.91 491 GLY B O 1
ATOM 8924 N N . ALA B 1 492 ? -35.219 24.203 -2.947 1 49.19 492 ALA B N 1
ATOM 8925 C CA . ALA B 1 492 ? -34.531 22.938 -2.715 1 49.19 492 ALA B CA 1
ATOM 8926 C C . ALA B 1 492 ? -33.562 23.047 -1.553 1 49.19 492 ALA B C 1
ATOM 8928 O O . ALA B 1 492 ? -33.438 22.125 -0.738 1 49.19 492 ALA B O 1
ATOM 8929 N N . ASP B 1 493 ? -32.875 24.172 -1.492 1 56.31 493 ASP B N 1
ATOM 8930 C CA . ASP B 1 493 ? -31.984 24.422 -0.358 1 56.31 493 ASP B CA 1
ATOM 8931 C C . ASP B 1 493 ? -32.781 24.562 0.94 1 56.31 493 ASP B C 1
ATOM 8933 O O . ASP B 1 493 ? -32.312 24.125 2 1 56.31 493 ASP B O 1
ATOM 8937 N N . VAL B 1 494 ? -33.938 25.156 0.776 1 57.41 494 VAL B N 1
ATOM 8938 C CA . VAL B 1 494 ? -34.812 25.281 1.944 1 57.41 494 VAL B CA 1
ATOM 8939 C C . VAL B 1 494 ? -35.281 23.906 2.402 1 57.41 494 VAL B C 1
ATOM 8941 O O . VAL B 1 494 ? -35.312 23.625 3.602 1 57.41 494 VAL B O 1
ATOM 8944 N N . ASP B 1 495 ? -35.469 23.078 1.495 1 58.41 495 ASP B N 1
ATOM 8945 C CA . ASP B 1 495 ? -35.906 21.734 1.841 1 58.41 495 ASP B CA 1
ATOM 8946 C C . ASP B 1 495 ? -34.781 20.922 2.439 1 58.41 495 ASP B C 1
ATOM 8948 O O . ASP B 1 495 ? -35 20.094 3.326 1 58.41 495 ASP B O 1
ATOM 8952 N N . ALA B 1 496 ? -33.656 21.281 2.014 1 62.09 496 ALA B N 1
ATOM 8953 C CA . ALA B 1 496 ? -32.5 20.562 2.479 1 62.09 496 ALA B CA 1
ATOM 8954 C C . ALA B 1 496 ? -32.156 20.922 3.922 1 62.09 496 ALA B C 1
ATOM 8956 O O . ALA B 1 496 ? -31.516 20.141 4.633 1 62.09 496 ALA B O 1
ATOM 8957 N N . GLN B 1 497 ? -32.719 22.125 4.27 1 65.69 497 GLN B N 1
ATOM 8958 C CA . GLN B 1 497 ? -32.438 22.594 5.621 1 65.69 497 GLN B CA 1
ATOM 8959 C C . GLN B 1 497 ? -33.656 22.359 6.543 1 65.69 497 GLN B C 1
ATOM 8961 O O . GLN B 1 497 ? -33.719 22.922 7.641 1 65.69 497 GLN B O 1
ATOM 8966 N N . SER B 1 498 ? -34.5 21.656 6.043 1 67.69 498 SER B N 1
ATOM 8967 C CA . SER B 1 498 ? -35.719 21.516 6.801 1 67.69 498 SER B CA 1
ATOM 8968 C C . SER B 1 498 ? -35.562 20.531 7.953 1 67.69 498 SER B C 1
ATOM 8970 O O . SER B 1 498 ? -36.219 20.641 8.977 1 67.69 498 SER B O 1
ATOM 8972 N N . ASP B 1 499 ? -34.531 19.688 7.824 1 83.19 499 ASP B N 1
ATOM 8973 C CA . ASP B 1 499 ? -34.344 18.781 8.945 1 83.19 499 ASP B CA 1
ATOM 8974 C C . ASP B 1 499 ? -33.125 19.203 9.805 1 83.19 499 ASP B C 1
ATOM 8976 O O . ASP B 1 499 ? -32.375 20.109 9.422 1 83.19 499 ASP B O 1
ATOM 8980 N N . HIS B 1 500 ? -33.062 18.672 11.07 1 89.19 500 HIS B N 1
ATOM 8981 C CA . HIS B 1 500 ? -32.094 19.062 12.07 1 89.19 500 HIS B CA 1
ATOM 8982 C C . HIS B 1 500 ? -30.672 18.859 11.547 1 89.19 500 HIS B C 1
ATOM 8984 O O . HIS B 1 500 ? -29.797 19.703 11.773 1 89.19 500 HIS B O 1
ATOM 8990 N N . ILE B 1 501 ? -30.453 17.859 10.781 1 92.19 501 ILE B N 1
ATOM 8991 C CA . ILE B 1 501 ? -29.125 17.562 10.273 1 92.19 501 ILE B CA 1
ATOM 8992 C C . ILE B 1 501 ? -28.75 18.562 9.188 1 92.19 501 ILE B C 1
ATOM 8994 O O . ILE B 1 501 ? -27.641 19.125 9.195 1 92.19 501 ILE B O 1
ATOM 8998 N N . GLY B 1 502 ? -29.656 18.828 8.289 1 89.94 502 GLY B N 1
ATOM 8999 C CA . GLY B 1 502 ? -29.406 19.797 7.23 1 89.94 502 GLY B CA 1
ATOM 9000 C C . GLY B 1 502 ? -29.125 21.188 7.758 1 89.94 502 GLY B C 1
ATOM 9001 O O . GLY B 1 502 ? -28.219 21.875 7.277 1 89.94 502 GLY B O 1
ATOM 9002 N N . ALA B 1 503 ? -29.828 21.578 8.75 1 88.19 503 ALA B N 1
ATOM 9003 C CA . ALA B 1 503 ? -29.641 22.891 9.367 1 88.19 503 ALA B CA 1
ATOM 9004 C C . ALA B 1 503 ? -28.281 23 10.047 1 88.19 503 ALA B C 1
ATOM 9006 O O . ALA B 1 503 ? -27.609 24.016 9.961 1 88.19 503 ALA B O 1
ATOM 9007 N N . THR B 1 504 ? -27.938 21.938 10.727 1 91.25 504 THR B N 1
ATOM 9008 C CA . THR B 1 504 ? -26.656 21.891 11.414 1 91.25 504 THR B CA 1
ATOM 9009 C C . THR B 1 504 ? -25.5 22 10.422 1 91.25 504 THR B C 1
ATOM 9011 O O . THR B 1 504 ? -24.531 22.719 10.672 1 91.25 504 THR B O 1
ATOM 9014 N N . MET B 1 505 ? -25.656 21.359 9.312 1 92.94 505 MET B N 1
ATOM 9015 C CA . MET B 1 505 ? -24.594 21.359 8.305 1 92.94 505 MET B CA 1
ATOM 9016 C C . MET B 1 505 ? -24.469 22.734 7.648 1 92.94 505 MET B C 1
ATOM 9018 O O . MET B 1 505 ? -23.375 23.172 7.328 1 92.94 505 MET B O 1
ATOM 9022 N N . ALA B 1 506 ? -25.516 23.406 7.477 1 88.06 506 ALA B N 1
ATOM 9023 C CA . ALA B 1 506 ? -25.5 24.75 6.902 1 88.06 506 ALA B CA 1
ATOM 9024 C C . ALA B 1 506 ? -24.828 25.734 7.852 1 88.06 506 ALA B C 1
ATOM 9026 O O . ALA B 1 506 ? -24 26.547 7.43 1 88.06 506 ALA B O 1
ATOM 9027 N N . ASP B 1 507 ? -25.156 25.625 9.086 1 90.5 507 ASP B N 1
ATOM 9028 C CA . ASP B 1 507 ? -24.594 26.531 10.094 1 90.5 507 ASP B CA 1
ATOM 9029 C C . ASP B 1 507 ? -23.109 26.25 10.32 1 90.5 507 ASP B C 1
ATOM 9031 O O . ASP B 1 507 ? -22.344 27.156 10.633 1 90.5 507 ASP B O 1
ATOM 9035 N N . GLU B 1 508 ? -22.781 25 10.195 1 93.94 508 GLU B N 1
ATOM 9036 C CA . GLU B 1 508 ? -21.406 24.594 10.453 1 93.94 508 GLU B CA 1
ATOM 9037 C C . GLU B 1 508 ? -20.438 25.25 9.461 1 93.94 508 GLU B C 1
ATOM 9039 O O . GLU B 1 508 ? -19.297 25.562 9.812 1 93.94 508 GLU B O 1
ATOM 9044 N N . ARG B 1 509 ? -20.859 25.5 8.305 1 89.12 509 ARG B N 1
ATOM 9045 C CA . ARG B 1 509 ? -20.031 26.172 7.316 1 89.12 509 ARG B CA 1
ATOM 9046 C C . ARG B 1 509 ? -19.609 27.562 7.801 1 89.12 509 ARG B C 1
ATOM 9048 O O . ARG B 1 509 ? -18.438 27.938 7.699 1 89.12 509 ARG B O 1
ATOM 9055 N N . ARG B 1 510 ? -20.516 28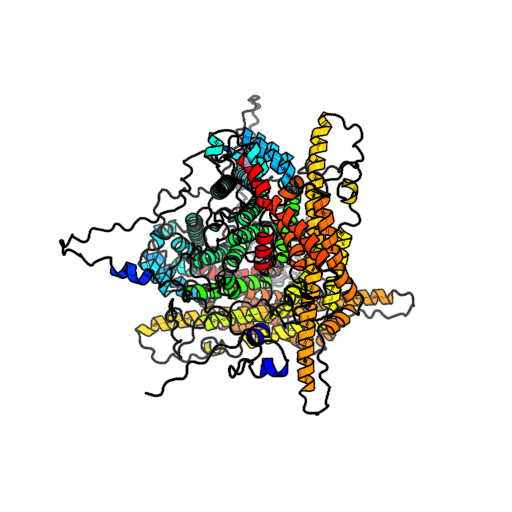.266 8.352 1 88.31 510 ARG B N 1
ATOM 9056 C CA . ARG B 1 510 ? -20.25 29.594 8.883 1 88.31 510 ARG B CA 1
ATOM 9057 C C . ARG B 1 510 ? -19.344 29.531 10.094 1 88.31 510 ARG B C 1
ATOM 9059 O O . ARG B 1 510 ? -18.406 30.328 10.211 1 88.31 510 ARG B O 1
ATOM 9066 N N . ILE B 1 511 ? -19.594 28.578 10.922 1 92.81 511 ILE B N 1
ATOM 9067 C CA . ILE B 1 511 ? -18.844 28.453 12.164 1 92.81 511 ILE B CA 1
ATOM 9068 C C . ILE B 1 511 ? -17.391 28.125 11.859 1 92.81 511 ILE B C 1
ATOM 9070 O O . ILE B 1 511 ? -16.484 28.656 12.484 1 92.81 511 ILE B O 1
ATOM 9074 N N . VAL B 1 512 ? -17.172 27.266 10.914 1 95.19 512 VAL B N 1
ATOM 9075 C CA . VAL B 1 512 ? -15.82 26.844 10.555 1 95.19 512 VAL B CA 1
ATOM 9076 C C . VAL B 1 512 ? -15.023 28.031 10.023 1 95.19 512 VAL B C 1
ATOM 9078 O O . VAL B 1 512 ? -13.852 28.203 10.367 1 95.19 512 VAL B O 1
ATOM 9081 N N . ILE B 1 513 ? -15.602 28.875 9.211 1 90.69 513 ILE B N 1
ATOM 9082 C CA . ILE B 1 513 ? -14.945 30.031 8.641 1 90.69 513 ILE B CA 1
ATOM 9083 C C . ILE B 1 513 ? -14.562 31.016 9.75 1 90.69 513 ILE B C 1
ATOM 9085 O O . ILE B 1 513 ? -13.43 31.5 9.797 1 90.69 513 ILE B O 1
ATOM 9089 N N . ARG B 1 514 ? -15.461 31.234 10.625 1 90.25 514 ARG B N 1
ATOM 9090 C CA . ARG B 1 514 ? -15.219 32.125 11.75 1 90.25 514 ARG B CA 1
ATOM 9091 C C . ARG B 1 514 ? -14.109 31.594 12.648 1 90.25 514 ARG B C 1
ATOM 9093 O O . ARG B 1 514 ? -13.211 32.344 13.047 1 90.25 514 ARG B O 1
ATOM 9100 N N . ASP B 1 515 ? -14.211 30.359 12.969 1 92.81 515 ASP B N 1
ATOM 9101 C CA . ASP B 1 515 ? -13.227 29.75 13.852 1 92.81 515 ASP B CA 1
ATOM 9102 C C . ASP B 1 515 ? -11.844 29.75 13.211 1 92.81 515 ASP B C 1
ATOM 9104 O O . ASP B 1 515 ? -10.828 29.875 13.914 1 92.81 515 ASP B O 1
ATOM 9108 N N . MET B 1 516 ? -11.758 29.516 11.906 1 93.88 516 MET B N 1
ATOM 9109 C CA . MET B 1 516 ? -10.477 29.594 11.211 1 93.88 516 MET B CA 1
ATOM 9110 C C . MET B 1 516 ? -9.875 30.984 11.32 1 93.88 516 MET B C 1
ATOM 9112 O O . MET B 1 516 ? -8.672 31.141 11.539 1 93.88 516 MET B O 1
ATOM 9116 N N . PHE B 1 517 ? -10.727 31.984 11.18 1 89.25 517 PHE B N 1
ATOM 9117 C CA . PHE B 1 517 ? -10.297 33.375 11.344 1 89.25 517 PHE B CA 1
ATOM 9118 C C . PHE B 1 517 ? -9.727 33.594 12.734 1 89.25 517 PHE B C 1
ATOM 9120 O O . PHE B 1 517 ? -8.68 34.219 12.891 1 89.25 517 PHE B O 1
ATOM 9127 N N . VAL B 1 518 ? -10.367 33.094 13.711 1 88.88 518 VAL B N 1
ATOM 9128 C CA . VAL B 1 518 ? -9.938 33.219 15.094 1 88.88 518 VAL B CA 1
ATOM 9129 C C . VAL B 1 518 ? -8.602 32.5 15.297 1 88.88 518 VAL B C 1
ATOM 9131 O O . VAL B 1 518 ? -7.703 33.031 15.953 1 88.88 518 VAL B O 1
ATOM 9134 N N . LEU B 1 519 ? -8.461 31.344 14.75 1 91.5 519 LEU B N 1
ATOM 9135 C CA . LEU B 1 519 ? -7.219 30.594 14.859 1 91.5 519 LEU B CA 1
ATOM 9136 C C . LEU B 1 519 ? -6.043 31.375 14.289 1 91.5 519 LEU B C 1
ATOM 9138 O O . LEU B 1 519 ? -4.992 31.469 14.922 1 91.5 519 LEU B O 1
ATOM 9142 N N . LEU B 1 520 ? -6.184 31.969 13.141 1 88.56 520 LEU B N 1
ATOM 9143 C CA . LEU B 1 520 ? -5.113 32.656 12.445 1 88.56 520 LEU B CA 1
ATOM 9144 C C . LEU B 1 520 ? -4.691 33.906 13.211 1 88.56 520 LEU B C 1
ATOM 9146 O O . LEU B 1 520 ? -3.551 34.375 13.086 1 88.56 520 LEU B O 1
ATOM 9150 N N . ARG B 1 521 ? -5.562 34.375 14.039 1 84.69 521 ARG B N 1
ATOM 9151 C CA . ARG B 1 521 ? -5.262 35.562 14.828 1 84.69 521 ARG B CA 1
ATOM 9152 C C . ARG B 1 521 ? -4.715 35.188 16.203 1 84.69 521 ARG B C 1
ATOM 9154 O O . ARG B 1 521 ? -4.043 36 16.844 1 84.69 521 ARG B O 1
ATOM 9161 N N . SER B 1 522 ? -4.977 34 16.594 1 85.5 522 SER B N 1
ATOM 9162 C CA . SER B 1 522 ? -4.629 33.562 17.953 1 85.5 522 SER B CA 1
ATOM 9163 C C . SER B 1 522 ? -3.195 33.062 18.031 1 85.5 522 SER B C 1
ATOM 9165 O O . SER B 1 522 ? -2.596 33.031 19.094 1 85.5 522 SER B O 1
ATOM 9167 N N . ILE B 1 523 ? -2.629 32.594 16.953 1 85.69 523 ILE B N 1
ATOM 9168 C CA . ILE B 1 523 ? -1.3 31.984 16.969 1 85.69 523 ILE B CA 1
ATOM 9169 C C . ILE B 1 523 ? -0.361 32.781 16.078 1 85.69 523 ILE B C 1
ATOM 9171 O O . ILE B 1 523 ? -0.738 33.188 14.969 1 85.69 523 ILE B O 1
ATOM 9175 N N . ASN B 1 524 ? 0.827 32.906 16.672 1 82.75 524 ASN B N 1
ATOM 9176 C CA . ASN B 1 524 ? 1.846 33.625 15.906 1 82.75 524 ASN B CA 1
ATOM 9177 C C . ASN B 1 524 ? 2.236 32.844 14.648 1 82.75 524 ASN B C 1
ATOM 9179 O O . ASN B 1 524 ? 2.324 31.609 14.672 1 82.75 524 ASN B O 1
ATOM 9183 N N . GLU B 1 525 ? 2.568 33.531 13.656 1 81.69 525 GLU B N 1
ATOM 9184 C CA . GLU B 1 525 ? 2.883 32.969 12.344 1 81.69 525 GLU B CA 1
ATOM 9185 C C . GLU B 1 525 ? 4.109 32.062 12.422 1 81.69 525 GLU B C 1
ATOM 9187 O O . GLU B 1 525 ? 4.176 31.031 11.734 1 81.69 525 GLU B O 1
ATOM 9192 N N . VAL B 1 526 ? 5.039 32.469 13.18 1 82.94 526 VAL B N 1
ATOM 9193 C CA . VAL B 1 526 ? 6.285 31.719 13.297 1 82.94 526 VAL B CA 1
ATOM 9194 C C . VAL B 1 526 ? 5.996 30.328 13.828 1 82.94 526 VAL B C 1
ATOM 9196 O O . VAL B 1 526 ? 6.688 29.359 13.477 1 82.94 526 VAL B O 1
ATOM 9199 N N . ASN B 1 527 ? 4.902 30.219 14.586 1 87.38 527 ASN B N 1
ATOM 9200 C CA . ASN B 1 527 ? 4.547 28.938 15.18 1 87.38 527 ASN B CA 1
ATOM 9201 C C . ASN B 1 527 ? 3.613 28.141 14.281 1 87.38 527 ASN B C 1
ATOM 9203 O O . ASN B 1 527 ? 3.348 26.969 14.539 1 87.38 527 ASN B O 1
ATOM 9207 N N . MET B 1 528 ? 3.188 28.766 13.211 1 89.5 528 MET B N 1
ATOM 9208 C CA . MET B 1 528 ? 2.381 28.078 12.211 1 89.5 528 MET B CA 1
ATOM 9209 C C . MET B 1 528 ? 3.262 27.5 11.109 1 89.5 528 MET B C 1
ATOM 9211 O O . MET B 1 528 ? 2.914 26.469 10.516 1 89.5 528 MET B O 1
ATOM 9215 N N . GLU B 1 529 ? 4.398 28.031 10.898 1 87.12 529 GLU B N 1
ATOM 9216 C CA . GLU B 1 529 ? 5.246 27.75 9.742 1 87.12 529 GLU B CA 1
ATOM 9217 C C . GLU B 1 529 ? 5.762 26.312 9.781 1 87.12 529 GLU B C 1
ATOM 9219 O O . GLU B 1 529 ? 5.852 25.656 8.75 1 87.12 529 GLU B O 1
ATOM 9224 N N . PRO B 1 530 ? 6.074 25.812 10.93 1 91.12 530 PRO B N 1
ATOM 9225 C CA . PRO B 1 530 ? 6.598 24.438 10.969 1 91.12 530 PRO B CA 1
ATOM 9226 C C . PRO B 1 530 ? 5.605 23.422 10.422 1 91.12 530 PRO B C 1
ATOM 9228 O O . PRO B 1 530 ? 6.004 22.312 10.023 1 91.12 530 PRO B O 1
ATOM 9231 N N . ASN B 1 531 ? 4.293 23.719 10.5 1 91.12 531 ASN B N 1
ATOM 9232 C CA . ASN B 1 531 ? 3.283 22.812 9.977 1 91.12 531 ASN B CA 1
ATOM 9233 C C . ASN B 1 531 ? 3.332 22.75 8.453 1 91.12 531 ASN B C 1
ATOM 9235 O O . ASN B 1 531 ? 2.752 21.844 7.844 1 91.12 531 ASN B O 1
ATOM 9239 N N . GLY B 1 532 ? 4.023 23.688 7.84 1 82.62 532 GLY B N 1
ATOM 9240 C CA . GLY B 1 532 ? 4.348 23.625 6.422 1 82.62 532 GLY B CA 1
ATOM 9241 C C . GLY B 1 532 ? 3.123 23.656 5.531 1 82.62 532 GLY B C 1
ATOM 9242 O O . GLY B 1 532 ? 2.201 24.453 5.758 1 82.62 532 GLY B O 1
ATOM 9243 N N . LEU B 1 533 ? 3.182 22.844 4.527 1 81.38 533 LEU B N 1
ATOM 9244 C CA . LEU B 1 533 ? 2.166 22.797 3.482 1 81.38 533 LEU B CA 1
ATOM 9245 C C . LEU B 1 533 ? 0.848 22.266 4.027 1 81.38 533 LEU B C 1
ATOM 9247 O O . LEU B 1 533 ? -0.225 22.641 3.549 1 81.38 533 LEU B O 1
ATOM 9251 N N . SER B 1 534 ? 0.945 21.438 4.977 1 86.94 534 SER B N 1
ATOM 9252 C CA . SER B 1 534 ? -0.269 20.859 5.551 1 86.94 534 SER B CA 1
ATOM 9253 C C . SER B 1 534 ? -1.172 21.953 6.121 1 86.94 534 SER B C 1
ATOM 9255 O O . SER B 1 534 ? -2.393 21.906 5.949 1 86.94 534 SER B O 1
ATOM 9257 N N . PHE B 1 535 ? -0.567 22.938 6.762 1 89.69 535 PHE B N 1
ATOM 9258 C CA . PHE B 1 535 ? -1.322 24.031 7.355 1 89.69 535 PHE B CA 1
ATOM 9259 C C . PHE B 1 535 ? -1.914 24.938 6.277 1 89.69 535 PHE B C 1
ATOM 9261 O O . PHE B 1 535 ? -3.102 25.266 6.32 1 89.69 535 PHE B O 1
ATOM 9268 N N . THR B 1 536 ? -1.174 25.312 5.316 1 87.5 536 THR B N 1
ATOM 9269 C CA . THR B 1 536 ? -1.617 26.25 4.285 1 87.5 536 THR B CA 1
ATOM 9270 C C . THR B 1 536 ? -2.73 25.641 3.441 1 87.5 536 THR B C 1
ATOM 9272 O O . THR B 1 536 ? -3.67 26.328 3.043 1 87.5 536 THR B O 1
ATOM 9275 N N . VAL B 1 537 ? -2.631 24.406 3.262 1 85 537 VAL B N 1
ATOM 9276 C CA . VAL B 1 537 ? -3.635 23.734 2.443 1 85 537 VAL B CA 1
ATOM 9277 C C . VAL B 1 537 ? -4.973 23.719 3.182 1 85 537 VAL B C 1
ATOM 9279 O O . VAL B 1 537 ? -6.031 23.828 2.564 1 85 537 VAL B O 1
ATOM 9282 N N . LYS B 1 538 ? -4.938 23.531 4.426 1 91.44 538 LYS B N 1
ATOM 9283 C CA . LYS B 1 538 ? -6.164 23.531 5.219 1 91.44 538 LYS B CA 1
ATOM 9284 C C . LYS B 1 538 ? -6.816 24.906 5.23 1 91.44 538 LYS B C 1
ATOM 9286 O O . LYS B 1 538 ? -8.047 25.016 5.164 1 91.44 538 LYS B O 1
ATOM 9291 N N . VAL B 1 539 ? -5.992 25.906 5.285 1 89.31 539 VAL B N 1
ATOM 9292 C CA . VAL B 1 539 ? -6.504 27.266 5.203 1 89.31 539 VAL B CA 1
ATOM 9293 C C . VAL B 1 539 ? -7.113 27.5 3.822 1 89.31 539 VAL B C 1
ATOM 9295 O O . VAL B 1 539 ? -8.195 28.078 3.707 1 89.31 539 VAL B O 1
ATOM 9298 N N . ARG B 1 540 ? -6.461 27.031 2.832 1 86 540 ARG B N 1
ATOM 9299 C CA . ARG B 1 540 ? -6.973 27.156 1.472 1 86 540 ARG B CA 1
ATOM 9300 C C . ARG B 1 540 ? -8.297 26.422 1.31 1 86 540 ARG B C 1
ATOM 9302 O O . ARG B 1 540 ? -9.188 26.875 0.596 1 86 540 ARG B O 1
ATOM 9309 N N . GLN B 1 541 ? -8.352 25.297 1.879 1 87.38 541 GLN B N 1
ATOM 9310 C CA . GLN B 1 541 ? -9.57 24.5 1.823 1 87.38 541 GLN B CA 1
ATOM 9311 C C . GLN B 1 541 ? -10.766 25.281 2.348 1 87.38 541 GLN B C 1
ATOM 9313 O O . GLN B 1 541 ? -11.828 25.297 1.721 1 87.38 541 GLN B O 1
ATOM 9318 N N . VAL B 1 542 ? -10.633 25.906 3.414 1 88.44 542 VAL B N 1
ATOM 9319 C CA . VAL B 1 542 ? -11.711 26.688 4.016 1 88.44 542 VAL B CA 1
ATOM 9320 C C . VAL B 1 542 ? -11.953 27.953 3.193 1 88.44 542 VAL B C 1
ATOM 9322 O O . VAL B 1 542 ? -13.102 28.328 2.941 1 88.44 542 VAL B O 1
ATOM 9325 N N . ALA B 1 543 ? -10.883 28.531 2.732 1 85.56 543 ALA B N 1
ATOM 9326 C CA . ALA B 1 543 ? -10.992 29.75 1.938 1 85.56 543 ALA B CA 1
ATOM 9327 C C . ALA B 1 543 ? -11.727 29.484 0.626 1 85.56 543 ALA B C 1
ATOM 9329 O O . ALA B 1 543 ? -12.461 30.344 0.136 1 85.56 543 ALA B O 1
ATOM 9330 N N . SER B 1 544 ? -11.57 28.344 0.047 1 83.31 544 SER B N 1
ATOM 9331 C CA . SER B 1 544 ? -12.172 28 -1.237 1 83.31 544 SER B CA 1
ATOM 9332 C C . SER B 1 544 ? -13.695 27.969 -1.14 1 83.31 544 SER B C 1
ATOM 9334 O O . SER B 1 544 ? -14.391 28.141 -2.143 1 83.31 544 SER B O 1
ATOM 9336 N N . THR B 1 545 ? -14.219 27.703 0.024 1 82.44 545 THR B N 1
ATOM 9337 C CA . THR B 1 545 ? -15.664 27.656 0.207 1 82.44 545 THR B CA 1
ATOM 9338 C C . THR B 1 545 ? -16.266 29.062 0.106 1 82.44 545 THR B C 1
ATOM 9340 O O . THR B 1 545 ? -17.469 29.219 -0.052 1 82.44 545 THR B O 1
ATOM 9343 N N . LEU B 1 546 ? -15.406 30.078 0.178 1 79.56 546 LEU B N 1
ATOM 9344 C CA . LEU B 1 546 ? -15.852 31.469 0.146 1 79.56 546 LEU B CA 1
ATOM 9345 C C . LEU B 1 546 ? -15.898 31.984 -1.286 1 79.56 546 LEU B C 1
ATOM 9347 O O . LEU B 1 546 ? -16.469 33.062 -1.544 1 79.56 546 LEU B O 1
ATOM 9351 N N . LEU B 1 547 ? -15.273 31.234 -2.234 1 70.88 547 LEU B N 1
ATOM 9352 C CA . LEU B 1 547 ? -15.234 31.688 -3.623 1 70.88 547 LEU B CA 1
ATOM 9353 C C . LEU B 1 547 ? -16.578 31.469 -4.305 1 70.88 547 LEU B C 1
ATOM 9355 O O . LEU B 1 547 ? -16.906 32.156 -5.273 1 70.88 547 LEU B O 1
ATOM 9359 N N . ASN B 1 548 ? -17.406 30.531 -3.955 1 59.28 548 ASN B N 1
ATOM 9360 C CA . ASN B 1 548 ? -18.641 30.156 -4.629 1 59.28 548 ASN B CA 1
ATOM 9361 C C . ASN B 1 548 ? -19.828 30.953 -4.109 1 59.28 548 ASN B C 1
ATOM 9363 O O . ASN B 1 548 ? -20.922 30.422 -3.938 1 59.28 548 ASN B O 1
ATOM 9367 N N . LEU B 1 549 ? -19.672 32.219 -3.768 1 56.5 549 LEU B N 1
ATOM 9368 C CA . LEU B 1 549 ? -20.828 32.938 -3.258 1 56.5 549 LEU B CA 1
ATOM 9369 C C . LEU B 1 549 ? -21.719 33.406 -4.398 1 56.5 549 LEU B C 1
ATOM 9371 O O . LEU B 1 549 ? -21.219 33.875 -5.422 1 56.5 549 LEU B O 1
ATOM 9375 N N . PRO B 1 550 ? -22.984 32.844 -4.48 1 48.62 550 PRO B N 1
ATOM 9376 C CA . PRO B 1 550 ? -23.922 33.312 -5.504 1 48.62 550 PRO B CA 1
ATOM 9377 C C . PRO B 1 550 ? -23.984 34.844 -5.598 1 48.62 550 PRO B C 1
ATOM 9379 O O . PRO B 1 550 ? -23.984 35.531 -4.574 1 48.62 550 PRO B O 1
ATOM 9382 N N . ASN B 1 551 ? -23.391 35.375 -6.582 1 44.56 551 ASN B N 1
ATOM 9383 C CA . ASN B 1 551 ? -23.625 36.812 -6.832 1 44.56 551 ASN B CA 1
ATOM 9384 C C . ASN B 1 551 ? -25.109 37.125 -6.871 1 44.56 551 ASN B C 1
ATOM 9386 O O . ASN B 1 551 ? -25.859 36.562 -7.664 1 44.56 551 ASN B O 1
ATOM 9390 N N . PRO B 1 552 ? -25.75 37.781 -5.93 1 40.97 552 PRO B N 1
ATOM 9391 C CA . PRO B 1 552 ? -27.172 38.156 -5.984 1 40.97 552 PRO B CA 1
ATOM 9392 C C . PRO B 1 552 ? -27.594 38.656 -7.363 1 40.97 552 PRO B C 1
ATOM 9394 O O . PRO B 1 552 ? -28.766 38.469 -7.75 1 40.97 552 PRO B O 1
ATOM 9397 N N . ASN B 1 553 ? -26.984 39.594 -8.031 1 39.56 553 ASN B N 1
ATOM 9398 C CA . ASN B 1 553 ? -27.406 40.188 -9.297 1 39.56 553 ASN B CA 1
ATOM 9399 C C . ASN B 1 553 ? -27.219 39.219 -10.461 1 39.56 553 ASN B C 1
ATOM 9401 O O . ASN B 1 553 ? -27.594 39.531 -11.594 1 39.56 553 ASN B O 1
ATOM 9405 N N . MET B 1 554 ? -26.359 38.406 -10.508 1 36.97 554 MET B N 1
ATOM 9406 C CA . MET B 1 554 ? -26.188 37.562 -11.688 1 36.97 554 MET B CA 1
ATOM 9407 C C . MET B 1 554 ? -27.188 36.406 -11.68 1 36.97 554 MET B C 1
ATOM 9409 O O . MET B 1 554 ? -27.453 35.812 -10.633 1 36.97 554 MET B O 1
ATOM 9413 N N . GLU B 1 555 ? -28.125 36.312 -12.648 1 35.88 555 GLU B N 1
ATOM 9414 C CA . GLU B 1 555 ? -29 35.188 -13.047 1 35.88 555 GLU B CA 1
ATOM 9415 C C . GLU B 1 555 ? -28.344 33.844 -12.719 1 35.88 555 GLU B C 1
ATOM 9417 O O . GLU B 1 555 ? -27.125 33.688 -12.82 1 35.88 555 GLU B O 1
ATOM 9422 N N . LEU B 1 556 ? -29.109 32.969 -12.07 1 36 556 LEU B N 1
ATOM 9423 C CA . LEU B 1 556 ? -28.797 31.578 -11.766 1 36 556 LEU B CA 1
ATOM 9424 C C . LEU B 1 556 ? -28.156 30.891 -12.961 1 36 556 LEU B C 1
ATOM 9426 O O . LEU B 1 556 ? -28.844 30.469 -13.883 1 36 556 LEU B O 1
ATOM 9430 N N . ALA B 1 557 ? -27.328 31.5 -13.68 1 31.61 557 ALA B N 1
ATOM 9431 C CA . ALA B 1 557 ? -26.844 30.531 -14.656 1 31.61 557 ALA B CA 1
ATOM 9432 C C . ALA B 1 557 ? -26.562 29.188 -14 1 31.61 557 ALA B C 1
ATOM 9434 O O . ALA B 1 557 ? -26.094 29.125 -12.867 1 31.61 557 ALA B O 1
ATOM 9435 N N . PRO B 1 558 ? -27.312 28.078 -14.43 1 34.97 558 PRO B N 1
ATOM 9436 C CA . PRO B 1 558 ? -27 26.719 -13.977 1 34.97 558 PRO B CA 1
ATOM 9437 C C . PRO B 1 558 ? -25.516 26.516 -13.711 1 34.97 558 PRO B C 1
ATOM 9439 O O . PRO B 1 558 ? -25.016 25.391 -13.805 1 34.97 558 PRO B O 1
ATOM 9442 N N . SER B 1 559 ? -24.797 27.516 -13.656 1 31.39 559 SER B N 1
ATOM 9443 C CA . SER B 1 559 ? -23.328 27.438 -13.625 1 31.39 559 SER B CA 1
ATOM 9444 C C . SER B 1 559 ? -22.844 26.469 -12.547 1 31.39 559 SER B C 1
ATOM 9446 O O . SER B 1 559 ? -23.578 26.172 -11.594 1 31.39 559 SER B O 1
ATOM 9448 N N . THR B 1 560 ? -21.641 25.875 -12.75 1 35.44 560 THR B N 1
ATOM 9449 C CA . THR B 1 560 ? -20.766 24.938 -12.062 1 35.44 560 THR B CA 1
ATOM 9450 C C . THR B 1 560 ? -20.578 25.344 -10.602 1 35.44 560 THR B C 1
ATOM 9452 O O . THR B 1 560 ? -19.766 26.219 -10.289 1 35.44 560 THR B O 1
ATOM 9455 N N . ALA B 1 561 ? -21.547 25.781 -9.93 1 39 561 ALA B N 1
ATOM 9456 C CA . ALA B 1 561 ? -21.453 26.062 -8.5 1 39 561 ALA B CA 1
ATOM 9457 C C . ALA B 1 561 ? -20.406 25.156 -7.828 1 39 561 ALA B C 1
ATOM 9459 O O . ALA B 1 561 ? -20.5 23.938 -7.902 1 39 561 ALA B O 1
ATOM 9460 N N . LEU B 1 562 ? -19.234 25.625 -7.609 1 45.47 562 LEU B N 1
ATOM 9461 C CA . LEU B 1 562 ? -18.078 24.969 -7.004 1 45.47 562 LEU B CA 1
ATOM 9462 C C . LEU B 1 562 ? -18.469 24.281 -5.707 1 45.47 562 LEU B C 1
ATOM 9464 O O . LEU B 1 562 ? -18 23.172 -5.426 1 45.47 562 LEU B O 1
ATOM 9468 N N . ALA B 1 563 ? -19.047 25.109 -4.652 1 54.81 563 ALA B N 1
ATOM 9469 C CA . ALA B 1 563 ? -19.328 24.422 -3.398 1 54.81 563 ALA B CA 1
ATOM 9470 C C . ALA B 1 563 ? -20.828 24.156 -3.248 1 54.81 563 ALA B C 1
ATOM 9472 O O . ALA B 1 563 ? -21.641 25.078 -3.361 1 54.81 563 ALA B O 1
ATOM 9473 N N . ALA B 1 564 ? -21.391 23 -3.244 1 57.75 564 ALA B N 1
ATOM 9474 C CA . ALA B 1 564 ? -22.766 22.562 -3.027 1 57.75 564 ALA B CA 1
ATOM 9475 C C . ALA B 1 564 ? -23.266 22.984 -1.653 1 57.75 564 ALA B C 1
ATOM 9477 O O . ALA B 1 564 ? -22.5 23.031 -0.688 1 57.75 564 ALA B O 1
ATOM 9478 N N . GLY B 1 565 ? -24.469 23.625 -1.566 1 62.5 565 GLY B N 1
ATOM 9479 C CA . GLY B 1 565 ? -25.125 23.906 -0.3 1 62.5 565 GLY B CA 1
ATOM 9480 C C . GLY B 1 565 ? -25.344 25.391 -0.045 1 62.5 565 GLY B C 1
ATOM 9481 O O . GLY B 1 565 ? -24.844 26.234 -0.801 1 62.5 565 GLY B O 1
ATOM 9482 N N . PRO B 1 566 ? -26.062 25.734 0.955 1 69.5 566 PRO B N 1
ATOM 9483 C CA . PRO B 1 566 ? -26.359 27.141 1.281 1 69.5 566 PRO B CA 1
ATOM 9484 C C . PRO B 1 566 ? -25.156 27.859 1.892 1 69.5 566 PRO B C 1
ATOM 9486 O O . PRO B 1 566 ? -24.297 27.234 2.496 1 69.5 566 PRO B O 1
ATOM 9489 N N . HIS B 1 567 ? -24.953 29.172 1.46 1 71.31 567 HIS B N 1
ATOM 9490 C CA . HIS B 1 567 ? -23.891 29.969 2.088 1 71.31 567 HIS B CA 1
ATOM 9491 C C . HIS B 1 567 ? -24.484 31.016 3.018 1 71.31 567 HIS B C 1
ATOM 9493 O O . HIS B 1 567 ? -25.078 32 2.559 1 71.31 567 HIS B O 1
ATOM 9499 N N . PRO B 1 568 ? -24.312 30.797 4.32 1 70.5 568 PRO B N 1
ATOM 9500 C CA . PRO B 1 568 ? -24.984 31.656 5.305 1 70.5 568 PRO B CA 1
ATOM 9501 C C . PRO B 1 568 ? -24.328 33.031 5.449 1 70.5 568 PRO B C 1
ATOM 9503 O O . PRO B 1 568 ? -24.844 33.875 6.152 1 70.5 568 PRO B O 1
ATOM 9506 N N . LEU B 1 569 ? -23.203 33.406 4.746 1 79.12 569 LEU B N 1
ATOM 9507 C CA . LEU B 1 569 ? -22.469 34.656 4.91 1 79.12 569 LEU B CA 1
ATOM 9508 C C . LEU B 1 569 ? -22.891 35.688 3.85 1 79.12 569 LEU B C 1
ATOM 9510 O O . LEU B 1 569 ? -23.266 35.312 2.736 1 79.12 569 LEU B O 1
ATOM 9514 N N . THR B 1 570 ? -22.828 36.906 4.32 1 77.5 570 THR B N 1
ATOM 9515 C CA . THR B 1 570 ? -23 37.969 3.34 1 77.5 570 THR B CA 1
ATOM 9516 C C . THR B 1 570 ? -21.766 38.094 2.447 1 77.5 570 THR B C 1
ATOM 9518 O O . THR B 1 570 ? -20.688 37.594 2.795 1 77.5 570 THR B O 1
ATOM 9521 N N . VAL B 1 571 ? -21.859 38.688 1.304 1 74.62 571 VAL B N 1
ATOM 9522 C CA . VAL B 1 571 ? -20.766 38.875 0.362 1 74.62 571 VAL B CA 1
ATOM 9523 C C . VAL B 1 571 ? -19.641 39.656 1.019 1 74.62 571 VAL B C 1
ATOM 9525 O O . VAL B 1 571 ? -18.469 39.344 0.87 1 74.62 571 VAL B O 1
ATOM 9528 N N . ALA B 1 572 ? -20.062 40.688 1.794 1 77.12 572 ALA B N 1
ATOM 9529 C CA . ALA B 1 572 ? -19.078 41.531 2.449 1 77.12 572 ALA B CA 1
ATOM 9530 C C . ALA B 1 572 ? -18.281 40.75 3.49 1 77.12 572 ALA B C 1
ATOM 9532 O O . ALA B 1 572 ? -17.047 40.906 3.586 1 77.12 572 ALA B O 1
ATOM 9533 N N . GLU B 1 573 ? -18.984 40.031 4.27 1 80.31 573 GLU B N 1
ATOM 9534 C CA . GLU B 1 573 ? -18.328 39.219 5.27 1 80.31 573 GLU B CA 1
ATOM 9535 C C . GLU B 1 573 ? -17.375 38.219 4.621 1 80.31 573 GLU B C 1
ATOM 9537 O O . GLU B 1 573 ? -16.25 38.031 5.082 1 80.31 573 GLU B O 1
ATOM 9542 N N . ALA B 1 574 ? -17.828 37.594 3.594 1 79.62 574 ALA B N 1
ATOM 9543 C CA . ALA B 1 574 ? -17.047 36.594 2.881 1 79.62 574 ALA B CA 1
ATOM 9544 C C . ALA B 1 574 ? -15.758 37.188 2.334 1 79.62 574 ALA B C 1
ATOM 9546 O O . ALA B 1 574 ? -14.688 36.594 2.414 1 79.62 574 ALA B O 1
ATOM 9547 N N . GLU B 1 575 ? -15.891 38.375 1.829 1 76.81 575 GLU B N 1
ATOM 9548 C CA . GLU B 1 575 ? -14.719 39.031 1.271 1 76.81 575 GLU B CA 1
ATOM 9549 C C . GLU B 1 575 ? -13.711 39.406 2.361 1 76.81 575 GLU B C 1
ATOM 9551 O O . GLU B 1 575 ? -12.5 39.312 2.148 1 76.81 575 GLU B O 1
ATOM 9556 N N . SER B 1 576 ? -14.219 39.812 3.477 1 81.81 576 SER B N 1
ATOM 9557 C CA . SER B 1 576 ? -13.344 40.156 4.59 1 81.81 576 SER B CA 1
ATOM 9558 C C . SER B 1 576 ? -12.562 38.938 5.082 1 81.81 576 SER B C 1
ATOM 9560 O O . SER B 1 576 ? -11.352 39 5.305 1 81.81 576 SER B O 1
ATOM 9562 N N . TYR B 1 577 ? -13.273 37.906 5.262 1 83 577 TYR B N 1
ATOM 9563 C CA . TYR B 1 577 ? -12.609 36.656 5.672 1 83 577 TYR B CA 1
ATOM 9564 C C . TYR B 1 577 ? -11.594 36.219 4.629 1 83 577 TYR B C 1
ATOM 9566 O O . TYR B 1 577 ? -10.477 35.812 4.973 1 83 577 TYR B O 1
ATOM 9574 N N . LEU B 1 578 ? -11.984 36.25 3.408 1 82.94 578 LEU B N 1
ATOM 9575 C CA . LEU B 1 578 ? -11.109 35.812 2.318 1 82.94 578 LEU B CA 1
ATOM 9576 C C . LEU B 1 578 ? -9.82 36.625 2.312 1 82.94 578 LEU B C 1
ATOM 9578 O O . LEU B 1 578 ? -8.734 36.094 2.141 1 82.94 578 LEU B O 1
ATOM 9582 N N . HIS B 1 579 ? -9.977 37.875 2.568 1 80.31 579 HIS B N 1
ATOM 9583 C CA . HIS B 1 579 ? -8.812 38.75 2.627 1 80.31 579 HIS B CA 1
ATOM 9584 C C . HIS B 1 579 ? -7.875 38.344 3.756 1 80.31 579 HIS B C 1
ATOM 9586 O O . HIS B 1 579 ? -6.652 38.312 3.572 1 80.31 579 HIS B O 1
ATOM 9592 N N . ALA B 1 580 ? -8.422 38.094 4.852 1 82.19 580 ALA B N 1
ATOM 9593 C CA . ALA B 1 580 ? -7.621 37.688 6.008 1 82.19 580 ALA B CA 1
ATOM 9594 C C . ALA B 1 580 ? -6.891 36.375 5.742 1 82.19 580 ALA B C 1
ATOM 9596 O O . ALA B 1 580 ? -5.723 36.219 6.113 1 82.19 580 ALA B O 1
ATOM 9597 N N . PHE B 1 581 ? -7.527 35.469 5.18 1 85.75 581 PHE B N 1
ATOM 9598 C CA . PHE B 1 581 ? -6.938 34.156 4.887 1 85.75 581 PHE B CA 1
ATOM 9599 C C . PHE B 1 581 ? -5.816 34.312 3.861 1 85.75 581 PHE B C 1
ATOM 9601 O O . PHE B 1 581 ? -4.734 33.75 4.043 1 85.75 581 PHE B O 1
ATOM 9608 N N . ILE B 1 582 ? -6.055 35 2.838 1 80.44 582 ILE B N 1
ATOM 9609 C CA . ILE B 1 582 ? -5.074 35.188 1.771 1 80.44 582 ILE B CA 1
ATOM 9610 C C . ILE B 1 582 ? -3.84 35.906 2.318 1 80.44 582 ILE B C 1
ATOM 9612 O O . ILE B 1 582 ? -2.709 35.531 1.97 1 80.44 582 ILE B O 1
ATOM 9616 N N . ASP B 1 583 ? -4.078 36.875 3.145 1 79.81 583 ASP B N 1
ATOM 9617 C CA . ASP B 1 583 ? -2.969 37.562 3.771 1 79.81 583 ASP B CA 1
ATOM 9618 C C . ASP B 1 583 ? -2.062 36.594 4.539 1 79.81 583 ASP B C 1
ATOM 9620 O O . ASP B 1 583 ? -0.837 36.688 4.438 1 79.81 583 ASP B O 1
ATOM 9624 N N . THR B 1 584 ? -2.652 35.781 5.285 1 83.31 584 THR B N 1
ATOM 9625 C CA . THR B 1 584 ? -1.901 34.781 6.051 1 83.31 584 THR B CA 1
ATOM 9626 C C . THR B 1 584 ? -1.152 33.844 5.125 1 83.31 584 THR B C 1
ATOM 9628 O O . THR B 1 584 ? 0.007 33.5 5.375 1 83.31 584 THR B O 1
ATOM 9631 N N . LEU B 1 585 ? -1.766 33.375 4.059 1 83.31 585 LEU B N 1
ATOM 9632 C CA . LEU B 1 585 ? -1.163 32.438 3.105 1 83.31 585 LEU B CA 1
ATOM 9633 C C . LEU B 1 585 ? 0.047 33.062 2.424 1 83.31 585 LEU B C 1
ATOM 9635 O O . LEU B 1 585 ? 1.074 32.406 2.238 1 83.31 585 LEU B O 1
ATOM 9639 N N . ILE B 1 586 ? -0.057 34.312 2.119 1 76.25 586 ILE B N 1
ATOM 9640 C CA . ILE B 1 586 ? 1.041 35.031 1.479 1 76.25 586 ILE B CA 1
ATOM 9641 C C . ILE B 1 586 ? 2.232 35.094 2.432 1 76.25 586 ILE B C 1
ATOM 9643 O O . ILE B 1 586 ? 3.377 34.875 2.021 1 76.25 586 ILE B O 1
ATOM 9647 N N . ARG B 1 587 ? 1.969 35.312 3.621 1 75.75 587 ARG B N 1
ATOM 9648 C CA . ARG B 1 587 ? 3.029 35.438 4.617 1 75.75 587 ARG B CA 1
ATOM 9649 C C . ARG B 1 587 ? 3.711 34.094 4.848 1 75.75 587 ARG B C 1
ATOM 9651 O O . ARG B 1 587 ? 4.93 34.031 5.023 1 75.75 587 ARG B O 1
ATOM 9658 N N . LEU B 1 588 ? 2.941 33.031 4.875 1 79.31 588 LEU B N 1
ATOM 9659 C CA . LEU B 1 588 ? 3.475 31.719 5.164 1 79.31 588 LEU B CA 1
ATOM 9660 C C . LEU B 1 588 ? 4.195 31.141 3.949 1 79.31 588 LEU B C 1
ATOM 9662 O O . LEU B 1 588 ? 5.184 30.422 4.094 1 79.31 588 LEU B O 1
ATOM 9666 N N . GLU B 1 589 ? 3.719 31.266 2.691 1 70.31 589 GLU B N 1
ATOM 9667 C CA . GLU B 1 589 ? 4.305 30.656 1.498 1 70.31 589 GLU B CA 1
ATOM 9668 C C . GLU B 1 589 ? 5.414 31.531 0.923 1 70.31 589 GLU B C 1
ATOM 9670 O O . GLU B 1 589 ? 6.219 31.062 0.113 1 70.31 589 GLU B O 1
ATOM 9675 N N . GLY B 1 590 ? 5.824 32.406 1.436 1 58.03 590 GLY B N 1
ATOM 9676 C CA . GLY B 1 590 ? 6.867 33.281 0.921 1 58.03 590 GLY B CA 1
ATOM 9677 C C . GLY B 1 590 ? 6.676 33.656 -0.54 1 58.03 590 GLY B C 1
ATOM 9678 O O . GLY B 1 590 ? 7.648 33.875 -1.262 1 58.03 590 GLY B O 1
ATOM 9679 N N . MET B 1 591 ? 5.645 33.344 -1.242 1 42.59 591 MET B N 1
ATOM 9680 C CA . MET B 1 591 ? 5.473 33.5 -2.684 1 42.59 591 MET B CA 1
ATOM 9681 C C . MET B 1 591 ? 6.164 34.75 -3.178 1 42.59 591 MET B C 1
ATOM 9683 O O . MET B 1 591 ? 5.859 35.844 -2.713 1 42.59 591 MET B O 1
ATOM 9687 N N . ALA B 1 592 ? 7.516 34.562 -3.443 1 36.97 592 ALA B N 1
ATOM 9688 C CA . ALA B 1 592 ? 8.094 35.531 -4.375 1 36.97 592 ALA B CA 1
ATOM 9689 C C . ALA B 1 592 ? 7.113 35.875 -5.5 1 36.97 592 ALA B C 1
ATOM 9691 O O . ALA B 1 592 ? 6.469 34.969 -6.051 1 36.97 592 ALA B O 1
ATOM 9692 N N . ALA B 1 593 ? 6.5 36.969 -5.594 1 32.69 593 ALA B N 1
ATOM 9693 C CA . ALA B 1 593 ? 5.742 37.375 -6.762 1 32.69 593 ALA B CA 1
ATOM 9694 C C . ALA B 1 593 ? 6.301 36.781 -8.039 1 32.69 593 ALA B C 1
ATOM 9696 O O . ALA B 1 593 ? 7.516 36.75 -8.25 1 32.69 593 ALA B O 1
ATOM 9697 N N . PRO B 1 594 ? 5.68 35.844 -8.766 1 32.56 594 PRO B N 1
ATOM 9698 C CA . PRO B 1 594 ? 6.227 35.656 -10.117 1 32.56 594 PRO B CA 1
ATOM 9699 C C . PRO B 1 594 ? 6.723 36.969 -10.719 1 32.56 594 PRO B C 1
ATOM 9701 O O . PRO B 1 594 ? 6.137 38.031 -10.477 1 32.56 594 PRO B O 1
ATOM 9704 N N . SER B 1 595 ? 7.957 37.281 -10.859 1 30.69 595 SER B N 1
ATOM 9705 C CA . SER B 1 595 ? 8.188 38.281 -11.875 1 30.69 595 SER B CA 1
ATOM 9706 C C . SER B 1 595 ? 7.121 38.219 -12.969 1 30.69 595 SER B C 1
ATOM 9708 O O . SER B 1 595 ? 6.844 37.156 -13.516 1 30.69 595 SER B O 1
ATOM 9710 N N . LEU B 1 596 ? 6.086 39.094 -12.977 1 30.09 596 LEU B N 1
ATOM 9711 C CA . LEU B 1 596 ? 5.07 39.344 -13.992 1 30.09 596 LEU B CA 1
ATOM 9712 C C . LEU B 1 596 ? 5.559 38.906 -15.367 1 30.09 596 LEU B C 1
ATOM 9714 O O . LEU B 1 596 ? 4.855 39.094 -16.359 1 30.09 596 LEU B O 1
ATOM 9718 N N . GLY B 1 597 ? 6.777 39.188 -15.828 1 28.09 597 GLY B N 1
ATOM 9719 C CA . GLY B 1 597 ? 6.816 39.156 -17.281 1 28.09 597 GLY B CA 1
ATOM 9720 C C . GLY B 1 597 ? 6.297 37.844 -17.844 1 28.09 597 GLY B C 1
ATOM 9721 O O . GLY B 1 597 ? 5.711 37.812 -18.938 1 28.09 597 GLY B O 1
ATOM 9722 N N . MET B 1 598 ? 7.109 36.781 -17.75 1 27.86 598 MET B N 1
ATOM 9723 C CA . MET B 1 598 ? 6.855 35.75 -18.75 1 27.86 598 MET B CA 1
ATOM 9724 C C . MET B 1 598 ? 5.594 34.938 -18.422 1 27.86 598 MET B C 1
ATOM 9726 O O . MET B 1 598 ? 5.16 34.938 -17.266 1 27.86 598 MET B O 1
ATOM 9730 N N . GLY B 1 599 ? 4.918 34.156 -19.172 1 27.73 599 GLY B N 1
ATOM 9731 C CA . GLY B 1 599 ? 3.75 33.344 -19.469 1 27.73 599 GLY B CA 1
ATOM 9732 C C . GLY B 1 599 ? 3.33 32.469 -18.312 1 27.73 599 GLY B C 1
ATOM 9733 O O . GLY B 1 599 ? 3.965 32.469 -17.25 1 27.73 599 GLY B O 1
ATOM 9734 N N . GLU B 1 600 ? 2.412 31.406 -18.562 1 31.67 600 GLU B N 1
ATOM 9735 C CA . GLU B 1 600 ? 1.654 30.328 -17.953 1 31.67 600 GLU B CA 1
ATOM 9736 C C . GLU B 1 600 ? 2.506 29.562 -16.938 1 31.67 600 GLU B C 1
ATOM 9738 O O . GLU B 1 600 ? 3.246 28.641 -17.312 1 31.67 600 GLU B O 1
ATOM 9743 N N . ALA B 1 601 ? 3.002 30.156 -15.969 1 31.05 601 ALA B N 1
ATOM 9744 C CA . ALA B 1 601 ? 4.191 29.797 -15.203 1 31.05 601 ALA B CA 1
ATOM 9745 C C . ALA B 1 601 ? 3.98 28.5 -14.438 1 31.05 601 ALA B C 1
ATOM 9747 O O . ALA B 1 601 ? 2.975 28.328 -13.742 1 31.05 601 ALA B O 1
ATOM 9748 N N . SER B 1 602 ? 4.344 27.234 -14.891 1 33.25 602 SER B N 1
ATOM 9749 C CA . SER B 1 602 ? 4.613 25.938 -14.266 1 33.25 602 SER B CA 1
ATOM 9750 C C . SER B 1 602 ? 5.027 26.109 -12.805 1 33.25 602 SER B C 1
ATOM 9752 O O . SER B 1 602 ? 5.676 27.094 -12.453 1 33.25 602 SER B O 1
ATOM 9754 N N . PRO B 1 603 ? 4.211 25.578 -11.836 1 39.62 603 PRO B N 1
ATOM 9755 C CA . PRO B 1 603 ? 4.773 25.672 -10.484 1 39.62 603 PRO B CA 1
ATOM 9756 C C . PRO B 1 603 ? 6.297 25.766 -10.484 1 39.62 603 PRO B C 1
ATOM 9758 O O . PRO B 1 603 ? 6.953 25.219 -11.367 1 39.62 603 PRO B O 1
ATOM 9761 N N . PRO B 1 604 ? 6.832 26.812 -9.977 1 40.12 604 PRO B N 1
ATOM 9762 C CA . PRO B 1 604 ? 8.281 27.031 -10.062 1 40.12 604 PRO B CA 1
ATOM 9763 C C . PRO B 1 604 ? 9.078 25.75 -9.828 1 40.12 604 PRO B C 1
ATOM 9765 O O . PRO B 1 604 ? 8.625 24.859 -9.109 1 40.12 604 PRO B O 1
ATOM 9768 N N . ALA B 1 605 ? 9.891 25.375 -10.867 1 40.09 605 ALA B N 1
ATOM 9769 C CA . ALA B 1 605 ? 10.82 24.25 -10.852 1 40.09 605 ALA B CA 1
ATOM 9770 C C . ALA B 1 605 ? 11.406 24.031 -9.461 1 40.09 605 ALA B C 1
ATOM 9772 O O . ALA B 1 605 ? 11.883 22.938 -9.141 1 40.09 605 ALA B O 1
ATOM 9773 N N . ASN B 1 606 ? 11.461 25.109 -8.656 1 43.75 606 ASN B N 1
ATOM 9774 C CA . ASN B 1 606 ? 12.242 24.969 -7.438 1 43.75 606 ASN B CA 1
ATOM 9775 C C . ASN B 1 606 ? 11.344 24.812 -6.211 1 43.75 606 ASN B C 1
ATOM 9777 O O . ASN B 1 606 ? 11.773 25.078 -5.086 1 43.75 606 ASN B O 1
ATOM 9781 N N . GLY B 1 607 ? 10.164 24.266 -6.27 1 49.47 607 GLY B N 1
ATOM 9782 C CA . GLY B 1 607 ? 9.344 24.078 -5.082 1 49.47 607 GLY B CA 1
ATOM 9783 C C . GLY B 1 607 ? 9.258 25.312 -4.207 1 49.47 607 GLY B C 1
ATOM 9784 O O . GLY B 1 607 ? 9.406 26.438 -4.691 1 49.47 607 GLY B O 1
ATOM 9785 N N . ARG B 1 608 ? 8.836 25.203 -2.883 1 58.19 608 ARG B N 1
ATOM 9786 C CA . ARG B 1 608 ? 8.875 26.266 -1.884 1 58.19 608 ARG B CA 1
ATOM 9787 C C . ARG B 1 608 ? 10.312 26.594 -1.489 1 58.19 608 ARG B C 1
ATOM 9789 O O . ARG B 1 608 ? 10.891 25.922 -0.622 1 58.19 608 ARG B O 1
ATOM 9796 N N . SER B 1 609 ? 11.055 27.297 -2.348 1 69.19 609 SER B N 1
ATOM 9797 C CA . SER B 1 609 ? 12.477 27.562 -2.115 1 69.19 609 SER B CA 1
ATOM 9798 C C . SER B 1 609 ? 12.68 28.938 -1.48 1 69.19 609 SER B C 1
ATOM 9800 O O . SER B 1 609 ? 12.047 29.906 -1.881 1 69.19 609 SER B O 1
ATOM 9802 N N . MET B 1 610 ? 13.344 28.969 -0.271 1 75 610 MET B N 1
ATOM 9803 C CA . MET B 1 610 ? 13.766 30.203 0.381 1 75 610 MET B CA 1
ATOM 9804 C C . MET B 1 610 ? 15.227 30.5 0.07 1 75 610 MET B C 1
ATOM 9806 O O . MET B 1 610 ? 16.078 29.609 0.136 1 75 610 MET B O 1
ATOM 9810 N N . SER B 1 611 ? 15.539 31.75 -0.327 1 75.81 611 SER B N 1
ATOM 9811 C CA . SER B 1 611 ? 16.906 32.156 -0.637 1 75.81 611 SER B CA 1
ATOM 9812 C C . SER B 1 611 ? 17.75 32.281 0.631 1 75.81 611 SER B C 1
ATOM 9814 O O . SER B 1 611 ? 17.281 32.812 1.636 1 75.81 611 SER B O 1
ATOM 9816 N N . TYR B 1 612 ? 18.922 31.781 0.667 1 75.88 612 TYR B N 1
ATOM 9817 C CA . TYR B 1 612 ? 19.828 31.859 1.809 1 75.88 612 TYR B CA 1
ATOM 9818 C C . TYR B 1 612 ? 20.922 32.906 1.568 1 75.88 612 TYR B C 1
ATOM 9820 O O . TYR B 1 612 ? 21.781 33.094 2.426 1 75.88 612 TYR B O 1
ATOM 9828 N N . LEU B 1 613 ? 21.188 33.406 0.313 1 70.62 613 LEU B N 1
ATOM 9829 C CA . LEU B 1 613 ? 22.219 34.375 -0.019 1 70.62 613 LEU B CA 1
ATOM 9830 C C . LEU B 1 613 ? 21.859 35.75 0.516 1 70.62 613 LEU B C 1
ATOM 9832 O O . LEU B 1 613 ? 22.734 36.469 0.989 1 70.62 613 LEU B O 1
ATOM 9836 N N . SER B 1 614 ? 20.906 36.438 -0.089 1 56.81 614 SER B N 1
ATOM 9837 C CA . SER B 1 614 ? 20.672 37.875 0.094 1 56.81 614 SER B CA 1
ATOM 9838 C C . SER B 1 614 ? 19.984 38.156 1.428 1 56.81 614 SER B C 1
ATOM 9840 O O . SER B 1 614 ? 19.031 37.469 1.805 1 56.81 614 SER B O 1
ATOM 9842 N N . ASP B 1 615 ? 20.781 38.719 2.426 1 48.56 615 ASP B N 1
ATOM 9843 C CA . ASP B 1 615 ? 20.266 39.312 3.658 1 48.56 615 ASP B CA 1
ATOM 9844 C C . ASP B 1 615 ? 18.938 40.031 3.412 1 48.56 615 ASP B C 1
ATOM 9846 O O . ASP B 1 615 ? 18.016 39.938 4.219 1 48.56 615 ASP B O 1
ATOM 9850 N N . GLN B 1 616 ? 19.109 41.531 2.938 1 39.53 616 GLN B N 1
ATOM 9851 C CA . GLN B 1 616 ? 18.156 42.625 2.986 1 39.53 616 GLN B CA 1
ATOM 9852 C C . GLN B 1 616 ? 16.812 42.219 2.373 1 39.53 616 GLN B C 1
ATOM 9854 O O . GLN B 1 616 ? 15.797 42.875 2.605 1 39.53 616 GLN B O 1
ATOM 9859 N N . ASP B 1 617 ? 16.828 41.781 1.211 1 41.03 617 ASP B N 1
ATOM 9860 C CA . ASP B 1 617 ? 15.672 41.781 0.321 1 41.03 617 ASP B CA 1
ATOM 9861 C C . ASP B 1 617 ? 14.547 40.906 0.876 1 41.03 617 ASP B C 1
ATOM 9863 O O . ASP B 1 617 ? 13.547 40.688 0.199 1 41.03 617 ASP B O 1
ATOM 9867 N N . ARG B 1 618 ? 14.727 40.156 1.686 1 40.69 618 ARG B N 1
ATOM 9868 C CA . ARG B 1 618 ? 13.633 39.344 2.25 1 40.69 618 ARG B CA 1
ATOM 9869 C C . ARG B 1 618 ? 12.594 40.25 2.914 1 40.69 618 ARG B C 1
ATOM 9871 O O . ARG B 1 618 ? 11.43 39.875 3.045 1 40.69 618 ARG B O 1
ATOM 9878 N N . ASP B 1 619 ? 13.094 41.25 3.697 1 38.12 619 ASP B N 1
ATOM 9879 C CA . ASP B 1 619 ? 12.109 42.125 4.355 1 38.12 619 ASP B CA 1
ATOM 9880 C C . ASP B 1 619 ? 11.25 42.844 3.328 1 38.12 619 ASP B C 1
ATOM 9882 O O . ASP B 1 619 ? 10.039 43.031 3.531 1 38.12 619 ASP B O 1
ATOM 9886 N N . GLU B 1 620 ? 11.852 43.531 2.447 1 38.31 620 GLU B N 1
ATOM 9887 C CA . GLU B 1 620 ? 11.148 44.312 1.427 1 38.31 620 GLU B CA 1
ATOM 9888 C C . GLU B 1 620 ? 10.305 43.406 0.532 1 38.31 620 GLU B C 1
ATOM 9890 O O . GLU B 1 620 ? 9.328 43.844 -0.077 1 38.31 620 GLU B O 1
ATOM 9895 N N . GLU B 1 621 ? 10.766 42.25 0.202 1 40.59 621 GLU B N 1
ATOM 9896 C CA . GLU B 1 621 ? 9.953 41.312 -0.563 1 40.59 621 GLU B CA 1
ATOM 9897 C C . GLU B 1 621 ? 8.703 40.906 0.218 1 40.59 621 GLU B C 1
ATOM 9899 O O . GLU B 1 621 ? 7.793 40.281 -0.337 1 40.59 621 GLU B O 1
ATOM 9904 N N . GLU B 1 622 ? 8.711 40.938 1.44 1 39.31 622 GLU B N 1
ATOM 9905 C CA . GLU B 1 622 ? 7.602 40.844 2.383 1 39.31 622 GLU B CA 1
ATOM 9906 C C . GLU B 1 622 ? 6.527 41.875 2.078 1 39.31 622 GLU B C 1
ATOM 9908 O O . GLU B 1 622 ? 5.336 41.562 2.098 1 39.31 622 GLU B O 1
ATOM 9913 N N . LEU B 1 623 ? 6.984 43.281 2.205 1 36.19 623 LEU B N 1
ATOM 9914 C CA . LEU B 1 623 ? 6.102 44.438 2.031 1 36.19 623 LEU B CA 1
ATOM 9915 C C . LEU B 1 623 ? 5.512 44.469 0.625 1 36.19 623 LEU B C 1
ATOM 9917 O O . LEU B 1 623 ? 4.352 44.812 0.439 1 36.19 623 LEU B O 1
ATOM 9921 N N . ARG B 1 624 ? 6.297 44.375 -0.301 1 38.16 624 ARG B N 1
ATOM 9922 C CA . ARG B 1 624 ? 5.797 44.531 -1.661 1 38.16 624 ARG B CA 1
ATOM 9923 C C . ARG B 1 624 ? 4.773 43.438 -2.006 1 38.16 624 ARG B C 1
ATOM 9925 O O . ARG B 1 624 ? 4.086 43.562 -3.023 1 38.16 624 ARG B O 1
ATOM 9932 N N . LYS B 1 625 ? 4.754 42.312 -1.384 1 41.38 625 LYS B N 1
ATOM 9933 C CA . LYS B 1 625 ? 3.867 41.188 -1.656 1 41.38 625 LYS B CA 1
ATOM 9934 C C . LYS B 1 625 ? 2.432 41.5 -1.254 1 41.38 625 LYS B C 1
ATOM 9936 O O . LYS B 1 625 ? 1.513 40.719 -1.541 1 41.38 625 LYS B O 1
ATOM 9941 N N . TRP B 1 626 ? 2.291 42.469 -0.418 1 36.34 626 TRP B N 1
ATOM 9942 C CA . TRP B 1 626 ? 0.959 43 -0.152 1 36.34 626 TRP B CA 1
ATOM 9943 C C . TRP B 1 626 ? 0.248 43.344 -1.451 1 36.34 626 TRP B C 1
ATOM 9945 O O . TRP B 1 626 ? -0.982 43.438 -1.493 1 36.34 626 TRP B O 1
ATOM 9955 N N . ALA B 1 627 ? 0.979 43.969 -2.32 1 36.16 627 ALA B N 1
ATOM 9956 C CA . ALA B 1 627 ? 0.255 44.438 -3.502 1 36.16 627 ALA B CA 1
ATOM 9957 C C . ALA B 1 627 ? -0.676 43.344 -4.031 1 36.16 627 ALA B C 1
ATOM 9959 O O . ALA B 1 627 ? -1.864 43.594 -4.25 1 36.16 627 ALA B O 1
ATOM 9960 N N . SER B 1 628 ? -0.454 42.125 -4.938 1 46.38 628 SER B N 1
ATOM 9961 C CA . SER B 1 628 ? -1.564 41.781 -5.809 1 46.38 628 SER B CA 1
ATOM 9962 C C . SER B 1 628 ? -2.486 40.75 -5.137 1 46.38 628 SER B C 1
ATOM 9964 O O . SER B 1 628 ? -2.318 39.562 -5.309 1 46.38 628 SER B O 1
ATOM 9966 N N . LEU B 1 629 ? -2.855 41.031 -3.883 1 46.94 629 LEU B N 1
ATOM 9967 C CA . LEU B 1 629 ? -3.953 40.281 -3.271 1 46.94 629 LEU B CA 1
ATOM 9968 C C . LEU B 1 629 ? -5.027 39.969 -4.305 1 46.94 629 LEU B C 1
ATOM 9970 O O . LEU B 1 629 ? -5.539 38.844 -4.336 1 46.94 629 LEU B O 1
ATOM 9974 N N . LYS B 1 630 ? -5.285 41.125 -4.949 1 49.78 630 LYS B N 1
ATOM 9975 C CA . LYS B 1 630 ? -6.293 40.906 -5.988 1 49.78 630 LYS B CA 1
ATOM 9976 C C . LYS B 1 630 ? -5.844 39.875 -6.996 1 49.78 630 LYS B C 1
ATOM 9978 O O . LYS B 1 630 ? -6.652 39.062 -7.453 1 49.78 630 LYS B O 1
ATOM 9983 N N . GLU B 1 631 ? -4.621 39.969 -7.219 1 53.09 631 GLU B N 1
ATOM 9984 C CA . GLU B 1 631 ? -4.098 39 -8.164 1 53.09 631 GLU B CA 1
ATOM 9985 C C . GLU B 1 631 ? -4.094 37.594 -7.559 1 53.09 631 GLU B C 1
ATOM 9987 O O . GLU B 1 631 ? -4.426 36.625 -8.234 1 53.09 631 GLU B O 1
ATOM 9992 N N . TYR B 1 632 ? -3.791 37.625 -6.262 1 58.25 632 TYR B N 1
ATOM 9993 C CA . TYR B 1 632 ? -3.818 36.344 -5.605 1 58.25 632 TYR B CA 1
ATOM 9994 C C . TYR B 1 632 ? -5.242 35.812 -5.5 1 58.25 632 TYR B C 1
ATOM 9996 O O . TYR B 1 632 ? -5.488 34.625 -5.695 1 58.25 632 TYR B O 1
ATOM 10004 N N . GLN B 1 633 ? -6.066 36.75 -5.203 1 57 633 GLN B N 1
ATOM 10005 C CA . GLN B 1 633 ? -7.473 36.375 -5.141 1 57 633 GLN B CA 1
ATOM 10006 C C . GLN B 1 633 ? -7.957 35.844 -6.488 1 57 633 GLN B C 1
ATOM 10008 O O . GLN B 1 633 ? -8.68 34.844 -6.539 1 57 633 GLN B O 1
ATOM 10013 N N . ALA B 1 634 ? -7.469 36.406 -7.48 1 57.47 634 ALA B N 1
ATOM 10014 C CA . ALA B 1 634 ? -7.836 36 -8.828 1 57.47 634 ALA B CA 1
ATOM 10015 C C . ALA B 1 634 ? -7.23 34.625 -9.156 1 57.47 634 ALA B C 1
ATOM 10017 O O . ALA B 1 634 ? -7.902 33.75 -9.711 1 57.47 634 ALA B O 1
ATOM 10018 N N . ARG B 1 635 ? -6.039 34.469 -8.773 1 56.44 635 ARG B N 1
ATOM 10019 C CA . ARG B 1 635 ? -5.359 33.188 -9.016 1 56.44 635 ARG B CA 1
ATOM 10020 C C . ARG B 1 635 ? -5.969 32.062 -8.18 1 56.44 635 ARG B C 1
ATOM 10022 O O . ARG B 1 635 ? -6.125 30.953 -8.656 1 56.44 635 ARG B O 1
ATOM 10029 N N . PHE B 1 636 ? -6.148 32.5 -6.996 1 57.16 636 PHE B N 1
ATOM 10030 C CA . PHE B 1 636 ? -6.773 31.578 -6.07 1 57.16 636 PHE B CA 1
ATOM 10031 C C . PHE B 1 636 ? -8.133 31.109 -6.598 1 57.16 636 PHE B C 1
ATOM 10033 O O . PHE B 1 636 ? -8.445 29.922 -6.555 1 57.16 636 PHE B O 1
ATOM 10040 N N . ALA B 1 637 ? -8.859 31.969 -7.062 1 56.81 637 ALA B N 1
ATOM 10041 C CA . ALA B 1 637 ? -10.172 31.672 -7.633 1 56.81 637 ALA B CA 1
ATOM 10042 C C . ALA B 1 637 ? -10.039 30.828 -8.898 1 56.81 637 ALA B C 1
ATOM 10044 O O . ALA B 1 637 ? -10.812 29.906 -9.125 1 56.81 637 ALA B O 1
ATOM 10045 N N . ALA B 1 638 ? -9.008 31.094 -9.672 1 53.53 638 ALA B N 1
ATOM 10046 C CA . ALA B 1 638 ? -8.773 30.391 -10.93 1 53.53 638 ALA B CA 1
ATOM 10047 C C . ALA B 1 638 ? -8.359 28.938 -10.688 1 53.53 638 ALA B C 1
ATOM 10049 O O . ALA B 1 638 ? -8.672 28.062 -11.484 1 53.53 638 ALA B O 1
ATOM 10050 N N . ALA B 1 639 ? -7.715 28.781 -9.531 1 50.88 639 ALA B N 1
ATOM 10051 C CA . ALA B 1 639 ? -7.195 27.453 -9.219 1 50.88 639 ALA B CA 1
ATOM 10052 C C . ALA B 1 639 ? -8.242 26.609 -8.492 1 50.88 639 ALA B C 1
ATOM 10054 O O . ALA B 1 639 ? -7.977 25.469 -8.109 1 50.88 639 ALA B O 1
ATOM 10055 N N . GLY B 1 640 ? -9.367 26.984 -8.516 1 48.62 640 GLY B N 1
ATOM 10056 C CA . GLY B 1 640 ? -10.422 26.281 -7.812 1 48.62 640 GLY B CA 1
ATOM 10057 C C . GLY B 1 640 ? -10.172 26.156 -6.324 1 48.62 640 GLY B C 1
ATOM 10058 O O . GLY B 1 640 ? -10.664 25.234 -5.676 1 48.62 640 GLY B O 1
ATOM 10059 N N . GLY B 1 641 ? -9.359 27.141 -5.812 1 45.03 641 GLY B N 1
ATOM 10060 C CA . GLY B 1 641 ? -9.023 27.219 -4.398 1 45.03 641 GLY B CA 1
ATOM 10061 C C . GLY B 1 641 ? -8.055 26.141 -3.949 1 45.03 641 GLY B C 1
ATOM 10062 O O . GLY B 1 641 ? -7.566 26.172 -2.818 1 45.03 641 GLY B O 1
ATOM 10063 N N . MET B 1 642 ? -7.988 24.891 -4.59 1 48.75 642 MET B N 1
ATOM 10064 C CA . MET B 1 642 ? -7.129 23.781 -4.188 1 48.75 642 MET B CA 1
ATOM 10065 C C . MET B 1 642 ? -6.027 23.547 -5.215 1 48.75 642 MET B C 1
ATOM 10067 O O . MET B 1 642 ? -6.191 23.875 -6.391 1 48.75 642 MET B O 1
ATOM 10071 N N . PHE B 1 643 ? -4.883 23.391 -4.703 1 41.38 643 PHE B N 1
ATOM 10072 C CA . PHE B 1 643 ? -3.801 23.078 -5.633 1 41.38 643 PHE B CA 1
ATOM 10073 C C . PHE B 1 643 ? -4.105 21.812 -6.418 1 41.38 643 PHE B C 1
ATOM 10075 O O . PHE B 1 643 ? -4.414 20.766 -5.832 1 41.38 643 PHE B O 1
ATOM 10082 N N . SER B 1 644 ? -4.719 21.859 -7.551 1 39.34 644 SER B N 1
ATOM 10083 C CA . SER B 1 644 ? -5.105 20.812 -8.477 1 39.34 644 SER B CA 1
ATOM 10084 C C . SER B 1 644 ? -4.012 19.75 -8.594 1 39.34 644 SER B C 1
ATOM 10086 O O . SER B 1 644 ? -4.262 18.641 -9.086 1 39.34 644 SER B O 1
ATOM 10088 N N . GLN B 1 645 ? -2.785 20.016 -8.219 1 38.25 645 GLN B N 1
ATOM 10089 C CA . GLN B 1 645 ? -1.723 19.047 -8.508 1 38.25 645 GLN B CA 1
ATOM 10090 C C . GLN B 1 645 ? -1.589 18.031 -7.383 1 38.25 645 GLN B C 1
ATOM 10092 O O . GLN B 1 645 ? -0.654 17.219 -7.375 1 38.25 645 GLN B O 1
ATOM 10097 N N . LEU B 1 646 ? -2.447 18.094 -6.473 1 36.25 646 LEU B N 1
ATOM 10098 C CA . LEU B 1 646 ? -2.232 17.141 -5.391 1 36.25 646 LEU B CA 1
ATOM 10099 C C . LEU B 1 646 ? -2.938 15.82 -5.688 1 36.25 646 LEU B C 1
ATOM 10101 O O . LEU B 1 646 ? -4.09 15.812 -6.121 1 36.25 646 LEU B O 1
#